Protein AF-A0ABC9B5Z2-F1 (afdb_monomer)

Nearest PDB structures (foldseek):
  2pqi-assembly2_B  TM=8.001E-01  e=9.484E-10  Zea mays
  2pqi-assembly1_A  TM=7.943E-01  e=1.329E-09  Zea mays
  2pqj-assembly2_B  TM=7.567E-01  e=1.329E-09  Zea mays
  4fbh-assembly1_A  TM=7.109E-01  e=6.452E-10  Hordeum vulgare
  2pqi-assembly3_C  TM=7.805E-01  e=1.106E-08  Zea mays

Secondary structure (DSSP, 8-state):
---EEEEETTS-SHHHHHHHHHHHHHHHH-STT--BTTTT-SSTTTTTT--SBBPPPPPSSS-S-EEEEEEEEEETTEEEEEEEEEETTT--EEEEE-TTS-EEE---TTEEP-S-GGG-PEE-S--SSHHHHHT-SSHHHHHHHHHHTT-SHHHHHHHHHHHHTTTS---SSS--HHHHHHHTTT-----HHHHHHHHIIIIIIHHHBHHHHHHHHHHHTT--TT-TT--HHHHHHHHHHHHHIIIIIITTHHHHHHHHHHHHHTTT--S-S--SS----TT-----HHHHHHHBSSB----------S---S-------EEEEEEEEEEE---STT-EEEEE-SS-EEEEEE--S------S-EEE-----SSPEE-SS-EEEEEEE-----TT-S-----EEEEEEE-TTSHHHHTTBT-SS-EEEEEE-TTSTT-EEEEEEEEEEEEEEEEEEEEEE-SS-S--EEEEEEEEEETT-SSPEEEEEE-TTTPEE--TTS--B---S--EEEEETT--EEEEEEEEEE----SSSS--EEEEEEEEEE-TT--EEEEEEPTTS-EEEEEEEEES-----------------PPP-PPP--EEEEEE--S-HHHHHHHHHHHHHHHH-STT-EETTTT-SSHHHHHH---EEPPSS--EEEEEEEETTEEEEEEEETTT--EEEEE-TT--EEEESS-GGGS-TT--EEEE-S------S-SS-SSTTHHHHHH-S---HHHHHHHHHHS-BSHHHHHHHHHHHHT--TTSSSSSHHHHHHHHHHHHHIIIIIHHHBHHHHHHHHHSTTT-B---TTSTT-HHHHHHHHHHHHHTTTS-----HHHHHHHT--SHHHHHHHBSSBPP--HHHHHHHHHHHH--GGG--

Solvent-accessible surface area (backbone atoms only — not comparable to full-atom values): 49943 Å² total; per-residue (Å²): 130,66,60,69,47,80,44,57,71,69,52,78,37,32,66,51,53,48,51,51,44,50,51,51,42,52,55,42,38,65,50,96,73,54,46,34,69,34,64,81,44,92,50,70,70,56,35,66,59,70,74,35,28,25,26,35,73,40,32,20,64,59,48,99,46,50,34,39,42,33,39,32,42,73,57,95,92,48,73,44,27,25,28,39,40,25,33,45,26,74,53,52,53,47,30,40,26,20,60,86,67,52,30,38,25,45,34,32,94,59,35,42,87,57,74,63,75,91,58,64,58,41,76,68,65,23,46,76,46,64,38,47,43,64,70,40,94,41,73,65,52,40,41,51,55,57,30,72,57,60,74,45,45,53,44,50,52,53,22,31,52,46,40,20,45,52,82,77,61,69,75,90,80,86,67,60,69,70,61,51,60,75,56,66,83,72,84,73,91,78,47,62,44,52,27,50,50,53,47,45,52,66,50,44,44,21,43,31,19,42,60,51,34,50,58,48,28,79,45,32,47,73,48,58,95,80,69,93,69,74,46,74,66,56,52,52,49,53,29,54,51,47,39,47,46,46,70,67,42,65,76,35,46,71,55,55,22,39,51,44,39,33,38,48,72,59,73,64,61,74,96,68,85,74,82,83,71,77,95,73,74,88,84,70,73,74,72,54,63,72,63,52,51,68,39,39,31,47,32,50,44,43,51,66,72,76,80,80,70,90,77,75,77,95,73,95,70,83,82,78,35,40,36,24,36,29,77,36,44,40,30,33,52,78,85,56,60,63,24,35,34,33,42,20,27,50,79,52,29,30,45,25,36,70,37,84,66,92,68,78,90,76,86,58,75,40,80,56,82,33,48,26,45,88,58,71,40,42,45,52,35,12,28,29,45,38,35,45,36,58,56,51,84,56,91,87,54,99,75,54,56,85,33,43,66,36,78,49,70,51,45,45,89,39,72,81,52,48,65,48,50,62,48,80,54,64,48,76,45,80,47,68,30,92,80,41,78,94,43,50,35,38,39,31,33,38,38,30,70,37,19,31,27,36,38,53,47,45,35,55,47,63,78,65,83,55,57,36,34,40,22,37,41,29,33,40,29,46,63,80,40,91,67,50,28,60,25,31,77,35,49,83,88,70,26,53,72,44,53,77,87,53,91,44,58,62,84,52,42,22,44,47,47,48,38,46,64,92,33,40,40,34,42,40,39,42,36,37,41,37,60,86,73,80,90,87,76,82,82,63,62,47,79,45,76,54,74,47,80,43,59,59,56,51,70,46,73,51,72,49,76,42,98,88,59,38,32,42,38,40,35,39,41,41,42,70,75,48,86,63,93,77,78,88,77,82,88,78,85,74,90,74,90,73,82,88,77,84,82,79,93,65,51,75,49,77,48,70,71,60,86,50,23,68,59,54,47,50,50,38,51,49,51,43,53,59,41,42,65,52,102,78,60,44,38,70,34,64,82,43,91,52,65,73,63,24,67,60,65,71,30,36,35,25,41,88,69,55,55,62,33,36,42,35,39,33,26,97,93,32,31,24,33,39,33,26,29,45,24,74,55,48,74,46,31,38,23,23,60,88,68,54,32,38,31,59,68,92,70,68,81,76,54,63,95,87,65,83,60,48,77,51,89,52,58,82,83,66,99,63,97,52,96,74,54,89,45,88,49,54,53,48,32,39,54,73,79,50,99,40,74,66,54,59,44,51,46,54,36,66,60,35,50,25,45,72,52,53,38,51,25,28,43,47,41,17,67,59,70,93,83,85,70,92,84,60,66,68,62,53,37,28,47,29,50,42,53,50,45,52,62,51,41,46,24,37,31,22,44,63,53,33,52,46,42,29,72,23,15,81,76,29,31,63,57,72,86,68,58,80,78,43,67,64,58,48,20,48,29,52,51,51,16,46,74,52,72,67,71,54,85,63,69,61,67,70,58,27,62,68,64,69,37,87,47,70,68,50,41,53,66,38,42,34,46,30,55,55,69,54,75,67,48,49,52,50,48,44,39,77,75,67,46,64,87,82,75,79,120

Structure (mmCIF, N/CA/C/O backbone):
data_AF-A0ABC9B5Z2-F1
#
_entry.id   AF-A0ABC9B5Z2-F1
#
loop_
_atom_site.group_PDB
_atom_site.id
_atom_site.type_symbol
_atom_site.label_atom_id
_atom_site.label_alt_id
_atom_site.label_comp_id
_atom_site.label_asym_id
_atom_site.label_entity_id
_atom_site.label_seq_id
_atom_site.pdbx_PDB_ins_code
_atom_site.Cartn_x
_atom_site.Cartn_y
_atom_site.Cartn_z
_atom_site.occupancy
_atom_site.B_iso_or_equiv
_atom_site.auth_seq_id
_atom_site.auth_comp_id
_atom_site.auth_asym_id
_atom_site.auth_atom_id
_atom_site.pdbx_PDB_model_num
ATOM 1 N N . MET A 1 1 ? -20.763 -25.750 -1.299 1.00 46.09 1 MET A N 1
ATOM 2 C CA . MET A 1 1 ? -21.253 -24.354 -1.367 1.00 46.09 1 MET A CA 1
ATOM 3 C C . MET A 1 1 ? -20.115 -23.442 -0.940 1.00 46.09 1 MET A C 1
ATOM 5 O O . MET A 1 1 ? -19.311 -23.882 -0.128 1.00 46.09 1 MET A O 1
ATOM 9 N N . ALA A 1 2 ? -19.997 -22.246 -1.523 1.00 63.06 2 ALA A N 1
ATOM 10 C CA . ALA A 1 2 ? -19.081 -21.229 -1.003 1.00 63.06 2 ALA A CA 1
ATOM 11 C C . ALA A 1 2 ? -19.562 -20.827 0.405 1.00 63.06 2 ALA A C 1
ATOM 13 O O . ALA A 1 2 ? -20.779 -20.737 0.586 1.00 63.06 2 ALA A O 1
ATOM 14 N N . PRO A 1 3 ? -18.684 -20.648 1.407 1.00 78.81 3 PRO A N 1
ATOM 15 C CA . PRO A 1 3 ? -19.110 -20.060 2.665 1.00 78.81 3 PRO A CA 1
ATOM 16 C C . PRO A 1 3 ? -19.624 -18.644 2.405 1.00 78.81 3 PRO A C 1
ATOM 18 O O . PRO A 1 3 ? -18.981 -17.859 1.703 1.00 78.81 3 PRO A O 1
ATOM 21 N N . SER A 1 4 ? -20.787 -18.341 2.968 1.00 85.50 4 SER A N 1
ATOM 22 C CA . SER A 1 4 ? -21.429 -17.038 2.856 1.00 85.50 4 SER A CA 1
ATOM 23 C C . SER A 1 4 ? -21.503 -16.376 4.225 1.00 85.50 4 SER A C 1
ATOM 25 O O . SER A 1 4 ? -21.900 -17.027 5.193 1.00 85.50 4 SER A O 1
ATOM 27 N N . VAL A 1 5 ? -21.182 -15.089 4.291 1.00 90.25 5 VAL A N 1
ATOM 28 C CA . VAL A 1 5 ? -21.390 -14.255 5.481 1.00 90.25 5 VAL A CA 1
ATOM 29 C C . VAL A 1 5 ? -22.446 -13.227 5.136 1.00 90.25 5 VAL A C 1
ATOM 31 O O . VAL A 1 5 ? -22.317 -12.548 4.125 1.00 90.25 5 VAL A O 1
ATOM 34 N N . VAL A 1 6 ? -23.488 -13.120 5.954 1.00 92.06 6 VAL A N 1
ATOM 35 C CA . VAL A 1 6 ? -24.561 -12.143 5.757 1.00 92.06 6 VAL A CA 1
ATOM 36 C C . VAL A 1 6 ? -24.503 -11.147 6.900 1.00 92.06 6 VAL A C 1
ATOM 38 O O . VAL A 1 6 ? -24.534 -11.550 8.061 1.00 92.06 6 VAL A O 1
ATOM 41 N N . TYR A 1 7 ? -24.448 -9.861 6.575 1.00 93.25 7 TYR A N 1
ATOM 42 C CA . TYR A 1 7 ? -24.449 -8.790 7.561 1.00 93.25 7 TYR A CA 1
ATOM 43 C C . TYR A 1 7 ? -25.473 -7.718 7.213 1.00 93.25 7 TYR A C 1
ATOM 45 O O . TYR A 1 7 ? -25.439 -7.129 6.132 1.00 93.25 7 TYR A O 1
ATOM 53 N N . SER A 1 8 ? -26.376 -7.453 8.152 1.00 90.25 8 SER A N 1
ATOM 54 C CA . SER A 1 8 ? -27.333 -6.355 8.067 1.00 90.25 8 SER A CA 1
ATOM 55 C C . SER A 1 8 ? -26.727 -5.119 8.723 1.00 90.25 8 SER A C 1
ATOM 57 O O . SER A 1 8 ? -26.574 -5.065 9.938 1.00 90.25 8 SER A O 1
ATOM 59 N N . ILE A 1 9 ? -26.419 -4.090 7.933 1.00 85.94 9 ILE A N 1
ATOM 60 C CA . ILE A 1 9 ? -25.813 -2.834 8.424 1.00 85.94 9 ILE A CA 1
ATOM 61 C C . ILE A 1 9 ? -26.788 -2.064 9.347 1.00 85.94 9 ILE A C 1
ATOM 63 O O . ILE A 1 9 ? -26.410 -1.154 10.098 1.00 85.94 9 ILE A O 1
ATOM 67 N N . ASP A 1 10 ? -28.068 -2.437 9.314 1.00 70.19 10 ASP A N 1
ATOM 68 C CA . ASP A 1 10 ? -29.104 -1.884 10.177 1.00 70.19 10 ASP A CA 1
ATOM 69 C C . ASP A 1 10 ? -29.103 -2.378 11.611 1.00 70.19 10 ASP A C 1
ATOM 71 O O . ASP A 1 10 ? -29.801 -1.763 12.414 1.00 70.19 10 ASP A O 1
ATOM 75 N N . ASP A 1 11 ? -28.306 -3.386 11.960 1.00 61.84 11 ASP A N 1
ATOM 76 C CA . ASP A 1 11 ? -28.068 -3.729 13.359 1.00 61.84 11 ASP A CA 1
ATOM 77 C C . ASP A 1 11 ? -27.239 -2.587 13.994 1.00 61.84 11 ASP A C 1
ATOM 79 O O . ASP A 1 11 ? -26.191 -2.176 13.500 1.00 61.84 11 ASP A O 1
ATOM 83 N N . LYS A 1 12 ? -27.832 -1.893 14.978 1.00 61.62 12 LYS A N 1
ATOM 84 C CA . LYS A 1 12 ? -27.583 -0.452 15.241 1.00 61.62 12 LYS A CA 1
ATOM 85 C C . LYS A 1 12 ? -26.481 -0.150 16.253 1.00 61.62 12 LYS A C 1
ATOM 87 O O . LYS A 1 12 ? -26.569 0.876 16.931 1.00 61.62 12 LYS A O 1
ATOM 92 N N . ASP A 1 13 ? -25.479 -0.999 16.385 1.00 70.31 13 ASP A N 1
ATOM 93 C CA . ASP A 1 13 ? -24.443 -0.789 17.390 1.00 70.31 13 ASP A CA 1
ATOM 94 C C . ASP A 1 13 ? -23.070 -1.322 16.980 1.00 70.31 13 ASP A C 1
ATOM 96 O O . ASP A 1 13 ? -22.899 -2.049 16.004 1.00 70.31 13 ASP A O 1
ATOM 100 N N . GLU A 1 14 ? -22.073 -0.884 17.736 1.00 80.69 14 GLU A N 1
ATOM 101 C CA . GLU A 1 14 ? -20.689 -1.348 17.684 1.00 80.69 14 GLU A CA 1
ATOM 102 C C . GLU A 1 14 ? -20.584 -2.881 17.775 1.00 80.69 14 GLU A C 1
ATOM 104 O O . GLU A 1 14 ? -19.835 -3.499 17.018 1.00 80.69 14 GLU A O 1
ATOM 109 N N . LEU A 1 15 ? -21.394 -3.509 18.636 1.00 83.00 15 LEU A N 1
ATOM 110 C CA . LEU A 1 15 ? -21.373 -4.955 18.870 1.00 83.00 15 LEU A CA 1
ATOM 111 C C . LEU A 1 15 ? -21.742 -5.758 17.619 1.00 83.00 15 LEU A C 1
ATOM 113 O O . LEU A 1 15 ? -21.143 -6.805 17.371 1.00 83.00 15 LEU A O 1
ATOM 117 N N . SER A 1 16 ? -22.685 -5.272 16.809 1.00 86.56 16 SER A N 1
ATOM 118 C CA . SER A 1 16 ? -23.062 -5.919 15.549 1.00 86.56 16 SER A CA 1
ATOM 119 C C . SER A 1 16 ? -21.904 -5.968 14.546 1.00 86.56 16 SER A C 1
ATOM 121 O O . SER A 1 16 ? -21.650 -7.014 13.943 1.00 86.56 16 SER A O 1
ATOM 123 N N . PHE A 1 17 ? -21.143 -4.875 14.423 1.00 89.00 17 PHE A N 1
ATOM 124 C CA . PHE A 1 17 ? -19.982 -4.810 13.540 1.00 89.00 17 PHE A CA 1
ATOM 125 C C . PHE A 1 17 ? -18.850 -5.705 14.045 1.00 89.00 17 PHE A C 1
ATOM 127 O O . PHE A 1 17 ? -18.278 -6.460 13.258 1.00 89.00 17 PHE A O 1
ATOM 134 N N . ILE A 1 18 ? -18.579 -5.687 15.356 1.00 89.69 18 ILE A N 1
ATOM 135 C CA . ILE A 1 18 ? -17.602 -6.586 15.985 1.00 89.69 18 ILE A CA 1
ATOM 136 C C . ILE A 1 18 ? -17.989 -8.045 15.721 1.00 89.69 18 ILE A C 1
ATOM 138 O O . ILE A 1 18 ? -17.164 -8.830 15.259 1.00 89.69 18 ILE A O 1
ATOM 142 N N . SER A 1 19 ? -19.251 -8.418 15.951 1.00 90.19 19 SER A N 1
ATOM 143 C CA . SER A 1 19 ? -19.726 -9.789 15.737 1.00 90.19 19 SER A CA 1
ATOM 144 C C . SER A 1 19 ? -19.575 -10.229 14.280 1.00 90.19 19 SER A C 1
ATOM 146 O O . SER A 1 19 ? -19.094 -11.335 14.025 1.00 90.19 19 SER A O 1
ATOM 148 N N . PHE A 1 20 ? -19.914 -9.358 13.328 1.00 93.19 20 PHE A N 1
ATOM 149 C CA . PHE A 1 20 ? -19.709 -9.609 11.904 1.00 93.19 20 PHE A CA 1
ATOM 150 C C . PHE A 1 20 ? -18.231 -9.825 11.556 1.00 93.19 20 PHE A C 1
ATOM 152 O O . PHE A 1 20 ? -17.895 -10.800 10.880 1.00 93.19 20 PHE A O 1
ATOM 159 N N . MET A 1 21 ? -17.341 -8.956 12.040 1.00 94.50 21 MET A N 1
ATOM 160 C CA . MET A 1 21 ? -15.901 -9.074 11.801 1.00 94.50 21 MET A CA 1
ATOM 161 C C . MET A 1 21 ? -15.322 -10.356 12.402 1.00 94.50 21 MET A C 1
ATOM 163 O O . MET A 1 21 ? -14.529 -11.033 11.746 1.00 94.50 21 MET A O 1
ATOM 167 N N . MET A 1 22 ? -15.736 -10.726 13.615 1.00 92.00 22 MET A N 1
ATOM 168 C CA . MET A 1 22 ? -15.275 -11.951 14.273 1.00 92.00 22 MET A CA 1
ATOM 169 C C . MET A 1 22 ? -15.767 -13.207 13.554 1.00 92.00 22 MET A C 1
ATOM 171 O O . MET A 1 22 ? -14.990 -14.144 13.376 1.00 92.00 22 MET A O 1
ATOM 175 N N . GLU A 1 23 ? -17.010 -13.225 13.068 1.00 93.88 23 GLU A N 1
ATOM 176 C CA . GLU A 1 23 ? -17.515 -14.348 12.272 1.00 93.88 23 GLU A CA 1
ATOM 177 C C . GLU A 1 23 ? -16.773 -14.473 10.934 1.00 93.88 23 GLU A C 1
ATOM 179 O O . GLU A 1 23 ? -16.371 -15.574 10.546 1.00 93.88 23 GLU A O 1
ATOM 184 N N . LEU A 1 24 ? -16.513 -13.349 10.257 1.00 95.50 24 LEU A N 1
ATOM 185 C CA . LEU A 1 24 ? -15.723 -13.330 9.027 1.00 95.50 24 LEU A CA 1
ATOM 186 C C . LEU A 1 24 ? -14.298 -13.858 9.269 1.00 95.50 24 LEU A C 1
ATOM 188 O O . LEU A 1 24 ? -13.845 -14.747 8.545 1.00 95.50 24 LEU A O 1
ATOM 192 N N . ARG A 1 25 ? -13.615 -13.372 10.315 1.00 94.94 25 ARG A N 1
ATOM 193 C CA . ARG A 1 25 ? -12.280 -13.838 10.734 1.00 94.94 25 ARG A CA 1
ATOM 194 C C . ARG A 1 25 ? -12.275 -15.334 11.056 1.00 94.94 25 ARG A C 1
ATOM 196 O O . ARG A 1 25 ? -11.398 -16.056 10.587 1.00 94.94 25 ARG A O 1
ATOM 203 N N . ARG A 1 26 ? -13.289 -15.827 11.773 1.00 92.69 26 ARG A N 1
ATOM 204 C CA . ARG A 1 26 ? -13.446 -17.249 12.117 1.00 92.69 26 ARG A CA 1
ATOM 205 C C . ARG A 1 26 ? -13.607 -18.130 10.878 1.00 92.69 26 ARG A C 1
ATOM 207 O O . ARG A 1 26 ? -13.007 -19.200 10.801 1.00 92.69 26 ARG A O 1
ATOM 214 N N . ILE A 1 27 ? -14.410 -17.703 9.902 1.00 93.25 27 ILE A N 1
ATOM 215 C CA . ILE A 1 27 ? -14.593 -18.433 8.637 1.00 93.25 27 ILE A CA 1
ATOM 216 C C . ILE A 1 27 ? -13.295 -18.451 7.823 1.00 93.25 27 ILE A C 1
ATOM 218 O O . ILE A 1 27 ? -12.933 -19.495 7.270 1.00 93.25 27 ILE A O 1
ATOM 222 N N . LEU A 1 28 ? -12.595 -17.315 7.770 1.00 93.50 28 LEU A N 1
ATOM 223 C CA . LEU A 1 28 ? -11.320 -17.173 7.072 1.00 93.50 28 LEU A CA 1
ATOM 224 C C . LEU A 1 28 ? -10.245 -18.084 7.663 1.00 93.50 28 LEU A C 1
ATOM 226 O O . LEU A 1 28 ? -9.622 -18.805 6.895 1.00 93.50 28 LEU A O 1
ATOM 230 N N . ALA A 1 29 ? -10.108 -18.133 8.990 1.00 92.06 29 ALA A N 1
ATOM 231 C CA . ALA A 1 29 ? -9.155 -18.998 9.692 1.00 92.06 29 ALA A CA 1
ATOM 232 C C . ALA A 1 29 ? -9.495 -20.500 9.595 1.00 92.06 29 ALA A C 1
ATOM 234 O O . ALA A 1 29 ? -8.623 -21.360 9.689 1.00 92.06 29 ALA A O 1
ATOM 235 N N . ASN A 1 30 ? -10.768 -20.850 9.391 1.00 90.69 30 ASN A N 1
ATOM 236 C CA . ASN A 1 30 ? -11.210 -22.241 9.316 1.00 90.69 30 ASN A CA 1
ATOM 237 C C . ASN A 1 30 ? -11.052 -22.821 7.898 1.00 90.69 30 ASN A C 1
ATOM 239 O O . ASN A 1 30 ? -12.028 -22.922 7.144 1.00 90.69 30 ASN A O 1
ATOM 243 N N . HIS A 1 31 ? -9.827 -23.196 7.525 1.00 89.88 31 HIS A N 1
ATOM 244 C CA . HIS A 1 31 ? -9.496 -23.872 6.264 1.00 89.88 31 HIS A CA 1
ATOM 245 C C . HIS A 1 31 ? -8.645 -25.138 6.481 1.00 89.88 31 HIS A C 1
ATOM 247 O O . HIS A 1 31 ? -8.218 -25.447 7.590 1.00 89.88 31 HIS A O 1
ATOM 253 N N . SER A 1 32 ? -8.417 -25.909 5.411 1.00 85.44 32 SER A N 1
ATOM 254 C CA . SER A 1 32 ? -7.677 -27.184 5.462 1.00 85.44 32 SER A CA 1
ATOM 255 C C . SER A 1 32 ? -6.262 -27.034 6.015 1.00 85.44 32 SER A C 1
ATOM 257 O O . SER A 1 32 ? -5.832 -27.842 6.827 1.00 85.44 32 SER A O 1
ATOM 259 N N . ASP A 1 33 ? -5.567 -25.986 5.582 1.00 82.44 33 ASP A N 1
ATOM 260 C CA . ASP A 1 33 ? -4.193 -25.654 5.970 1.00 82.44 33 ASP A CA 1
ATOM 261 C C . ASP A 1 33 ? -4.118 -24.707 7.183 1.00 82.44 33 ASP A C 1
ATOM 263 O O . ASP A 1 33 ? -3.192 -23.902 7.237 1.00 82.44 33 ASP A O 1
ATOM 267 N N . HIS A 1 34 ? -5.120 -24.708 8.075 1.00 85.50 34 HIS A N 1
ATOM 268 C CA . HIS A 1 34 ? -5.153 -23.786 9.217 1.00 85.50 34 HIS A CA 1
ATOM 269 C C . HIS A 1 34 ? -3.863 -23.900 10.037 1.00 85.50 34 HIS A C 1
ATOM 271 O O . HIS A 1 34 ? -3.456 -24.989 10.439 1.00 85.50 34 HIS A O 1
ATOM 277 N N . GLU A 1 35 ? -3.222 -22.760 10.240 1.00 89.31 35 GLU A N 1
ATOM 278 C CA . GLU A 1 35 ? -1.972 -22.593 10.974 1.00 89.31 35 GLU A CA 1
ATOM 279 C C . GLU A 1 35 ? -2.074 -21.228 11.668 1.00 89.31 35 GLU A C 1
ATOM 281 O O . GLU A 1 35 ? -2.701 -20.306 11.140 1.00 89.31 35 GLU A O 1
ATOM 286 N N . ASP A 1 36 ? -1.470 -21.080 12.834 1.00 90.81 36 ASP A N 1
ATOM 287 C CA . ASP A 1 36 ? -1.292 -19.808 13.533 1.00 90.81 36 ASP A CA 1
ATOM 288 C C . ASP A 1 36 ? 0.195 -19.446 13.595 1.00 90.81 36 ASP A C 1
ATOM 290 O O . ASP A 1 36 ? 1.061 -20.325 13.611 1.00 90.81 36 ASP A O 1
ATOM 294 N N . ILE A 1 37 ? 0.513 -18.149 13.657 1.00 89.19 37 ILE A N 1
ATOM 295 C CA . ILE A 1 37 ? 1.896 -17.693 13.856 1.00 89.19 37 ILE A CA 1
ATOM 296 C C . ILE A 1 37 ? 2.541 -18.337 15.086 1.00 89.19 37 ILE A C 1
ATOM 298 O O . ILE A 1 37 ? 3.746 -18.597 15.062 1.00 89.19 37 ILE A O 1
ATOM 302 N N . PHE A 1 38 ? 1.775 -18.641 16.133 1.00 87.25 38 PHE A N 1
ATOM 303 C CA . PHE A 1 38 ? 2.292 -19.217 17.369 1.00 87.25 38 PHE A CA 1
ATOM 304 C C . PHE A 1 38 ? 2.225 -20.743 17.470 1.00 87.25 38 PHE A C 1
ATOM 306 O O . PHE A 1 38 ? 2.745 -21.278 18.447 1.00 87.25 38 PHE A O 1
ATOM 313 N N . ASP A 1 39 ? 1.685 -21.473 16.489 1.00 85.31 39 ASP A N 1
ATOM 314 C CA . ASP A 1 39 ? 1.494 -22.937 16.585 1.00 85.31 39 ASP A CA 1
ATOM 315 C C . ASP A 1 39 ? 2.786 -23.724 16.895 1.00 85.31 39 ASP A C 1
ATOM 317 O O . ASP A 1 39 ? 2.743 -24.845 17.406 1.00 85.31 39 ASP A O 1
ATOM 321 N N . HIS A 1 40 ? 3.954 -23.157 16.584 1.00 82.94 40 HIS A N 1
ATOM 322 C CA . HIS A 1 40 ? 5.266 -23.760 16.835 1.00 82.94 40 HIS A CA 1
ATOM 323 C C . HIS A 1 40 ? 6.078 -23.032 17.916 1.00 82.94 40 HIS A C 1
ATOM 325 O O . HIS A 1 40 ? 7.272 -23.296 18.075 1.00 82.94 40 HIS A O 1
ATOM 331 N N . HIS A 1 41 ? 5.456 -22.112 18.654 1.00 83.69 41 HIS A N 1
ATOM 332 C CA . HIS A 1 41 ? 6.125 -21.316 19.673 1.00 83.69 41 HIS A CA 1
ATOM 333 C C . HIS A 1 41 ? 6.513 -22.184 20.887 1.00 83.69 41 HIS A C 1
ATOM 335 O O . HIS A 1 41 ? 5.698 -22.986 21.348 1.00 83.69 41 HIS A O 1
ATOM 341 N N . PRO A 1 42 ? 7.733 -22.034 21.446 1.00 79.56 42 PRO A N 1
ATOM 342 C CA . PRO A 1 42 ? 8.194 -22.855 22.572 1.00 79.56 42 PRO A CA 1
ATOM 343 C C . PRO A 1 42 ? 7.393 -22.636 23.867 1.00 79.56 42 PRO A C 1
ATOM 345 O O . PRO A 1 42 ? 7.361 -23.514 24.727 1.00 79.56 42 PRO A O 1
ATOM 348 N N . ASP A 1 43 ? 6.750 -21.477 24.014 1.00 78.38 43 ASP A N 1
ATOM 349 C CA . ASP A 1 43 ? 5.810 -21.192 25.106 1.00 78.38 43 ASP A CA 1
ATOM 350 C C . ASP A 1 43 ? 4.434 -21.827 24.830 1.00 78.38 43 ASP A C 1
ATOM 352 O O . ASP A 1 43 ? 3.775 -21.520 23.829 1.00 78.38 43 ASP A O 1
ATOM 356 N N . SER A 1 44 ? 3.981 -22.692 25.740 1.00 77.31 44 SER A N 1
ATOM 357 C CA . SER A 1 44 ? 2.694 -23.392 25.655 1.00 77.31 44 SER A CA 1
ATOM 358 C C . SER A 1 44 ? 1.471 -22.470 25.733 1.00 77.31 44 SER A C 1
ATOM 360 O O . SER A 1 44 ? 0.412 -22.810 25.206 1.00 77.31 44 SER A O 1
ATOM 362 N N . ASN A 1 45 ? 1.585 -21.311 26.388 1.00 75.94 45 ASN A N 1
ATOM 363 C CA . ASN A 1 45 ? 0.489 -20.342 26.470 1.00 75.94 45 ASN A CA 1
ATOM 364 C C . ASN A 1 45 ? 0.303 -19.617 25.134 1.00 75.94 45 ASN A C 1
ATOM 366 O O . ASN A 1 45 ? -0.822 -19.431 24.684 1.00 75.94 45 ASN A O 1
ATOM 370 N N . LEU A 1 46 ? 1.405 -19.263 24.466 1.00 75.94 46 LEU A N 1
ATOM 371 C CA . LEU A 1 46 ? 1.354 -18.612 23.155 1.00 75.94 46 LEU A CA 1
ATOM 372 C C . LEU A 1 46 ? 0.915 -19.588 22.062 1.00 75.94 46 LEU A C 1
ATOM 374 O O . LEU A 1 46 ? 0.034 -19.269 21.274 1.00 75.94 46 LEU A O 1
ATOM 378 N N . SER A 1 47 ? 1.439 -20.814 22.061 1.00 74.44 47 SER A N 1
ATOM 379 C CA . SER A 1 47 ? 1.043 -21.835 21.075 1.00 74.44 47 SER A CA 1
ATOM 380 C C . SER A 1 47 ? -0.408 -22.311 21.188 1.00 74.44 47 SER A C 1
ATOM 382 O O . SER A 1 47 ? -0.914 -22.962 20.275 1.00 74.44 47 SER A O 1
ATOM 384 N N . SER A 1 48 ? -1.107 -21.974 22.274 1.00 72.50 48 SER A N 1
ATOM 385 C CA . SER A 1 48 ? -2.533 -22.270 22.444 1.00 72.50 48 SER A CA 1
ATOM 386 C C . SER A 1 48 ? -3.458 -21.071 22.210 1.00 72.50 48 SER A C 1
ATOM 388 O O . SER A 1 48 ? -4.673 -21.276 22.172 1.00 72.50 48 SER A O 1
ATOM 390 N N . SER A 1 49 ? -2.930 -19.853 22.013 1.00 75.75 49 SER A N 1
ATOM 391 C CA . SER A 1 49 ? -3.747 -18.636 21.902 1.00 75.75 49 SER A CA 1
ATOM 392 C C . SER A 1 49 ? -4.587 -18.600 20.621 1.00 75.75 49 SER A C 1
ATOM 394 O O . SER A 1 49 ? -5.755 -18.214 20.661 1.00 75.75 49 SER A O 1
ATOM 396 N N . ARG A 1 50 ? -4.021 -19.063 19.495 1.00 74.62 50 ARG A N 1
ATOM 397 C CA . ARG A 1 50 ? -4.646 -19.028 18.156 1.00 74.62 50 ARG A CA 1
ATOM 398 C C . ARG A 1 50 ? -5.169 -17.637 17.760 1.00 74.62 50 ARG A C 1
ATOM 400 O O . ARG A 1 50 ? -6.201 -17.513 17.095 1.00 74.62 50 ARG A O 1
ATOM 407 N N . GLU A 1 51 ? -4.496 -16.592 18.237 1.00 80.56 51 GLU A N 1
ATOM 408 C CA . GLU A 1 51 ? -4.929 -15.198 18.098 1.00 80.56 51 GLU A CA 1
ATOM 409 C C . GLU A 1 51 ? -4.554 -14.571 16.745 1.00 80.56 51 GLU A C 1
ATOM 411 O O . GLU A 1 51 ? -5.162 -13.570 16.361 1.00 80.56 51 GLU A O 1
ATOM 416 N N . HIS A 1 52 ? -3.611 -15.163 15.999 1.00 88.44 52 HIS A N 1
ATOM 417 C CA . HIS A 1 52 ? -3.087 -14.630 14.735 1.00 88.44 52 HIS A CA 1
ATOM 418 C C . HIS A 1 52 ? -3.042 -15.701 13.636 1.00 88.44 52 HIS A C 1
ATOM 420 O O . HIS A 1 52 ? -1.959 -16.111 13.184 1.00 88.44 52 HIS A O 1
ATOM 426 N N . PRO A 1 53 ? -4.219 -16.163 13.176 1.00 93.19 53 PRO A N 1
ATOM 427 C CA . PRO A 1 53 ? -4.295 -17.229 12.200 1.00 93.19 53 PRO A CA 1
ATOM 428 C C . PRO A 1 53 ? -3.757 -16.775 10.841 1.00 93.19 53 PRO A C 1
ATOM 430 O O . PRO A 1 53 ? -3.969 -15.648 10.374 1.00 93.19 53 PRO A O 1
ATOM 433 N N . LEU A 1 54 ? -3.076 -17.700 10.180 1.00 93.38 54 LEU A N 1
ATOM 434 C CA . LEU A 1 54 ? -2.637 -17.569 8.804 1.00 93.38 54 LEU A CA 1
ATOM 435 C C . LEU A 1 54 ? -3.829 -17.761 7.869 1.00 93.38 54 LEU A C 1
ATOM 437 O O . LEU A 1 54 ? -4.697 -18.596 8.106 1.00 93.38 54 LEU A O 1
ATOM 441 N N . LEU A 1 55 ? -3.855 -17.004 6.776 1.00 94.25 55 LEU A N 1
ATOM 442 C CA . LEU A 1 55 ? -4.793 -17.258 5.686 1.00 94.25 55 LEU A CA 1
ATOM 443 C C . LEU A 1 55 ? -4.461 -18.570 4.959 1.00 94.25 55 LEU A C 1
ATOM 445 O O . LEU A 1 55 ? -3.358 -19.123 5.062 1.00 94.25 55 LEU A O 1
ATOM 449 N N . ALA A 1 56 ? -5.402 -19.042 4.142 1.00 92.31 56 ALA A N 1
ATOM 450 C CA . ALA A 1 56 ? -5.149 -20.166 3.252 1.00 92.31 56 ALA A CA 1
ATOM 451 C C . ALA A 1 56 ? -3.946 -19.886 2.335 1.00 92.31 56 ALA A C 1
ATOM 453 O O . ALA A 1 56 ? -3.658 -18.744 1.973 1.00 92.31 56 ALA A O 1
ATOM 454 N N . LYS A 1 57 ? -3.232 -20.947 1.944 1.00 91.19 57 LYS A N 1
ATOM 455 C CA . LYS A 1 57 ? -2.124 -20.846 0.987 1.00 91.19 57 LYS A CA 1
ATOM 456 C C . LYS A 1 57 ? -2.613 -20.192 -0.303 1.00 91.19 57 LYS A C 1
ATOM 458 O O . LYS A 1 57 ? -3.573 -20.654 -0.921 1.00 91.19 57 LYS A O 1
ATOM 463 N N . GLN A 1 58 ? -1.925 -19.136 -0.719 1.00 89.69 58 GLN A N 1
ATOM 464 C CA . GLN A 1 58 ? -2.321 -18.339 -1.862 1.00 89.69 58 GLN A CA 1
ATOM 465 C C . GLN A 1 58 ? -2.148 -19.117 -3.164 1.00 89.69 58 GLN A C 1
ATOM 467 O O . GLN A 1 58 ? -1.051 -19.555 -3.523 1.00 89.69 58 GLN A O 1
ATOM 472 N N . SER A 1 59 ? -3.235 -19.225 -3.920 1.00 89.75 59 SER A N 1
ATOM 473 C CA . SER A 1 59 ? -3.215 -19.781 -5.269 1.00 89.75 59 SER A CA 1
ATOM 474 C C . SER A 1 59 ? -2.957 -18.691 -6.306 1.00 89.75 59 SER A C 1
ATOM 476 O O . SER A 1 59 ? -3.556 -17.615 -6.255 1.00 89.75 59 SER A O 1
ATOM 478 N N . ALA A 1 60 ? -2.127 -18.999 -7.305 1.00 89.69 60 ALA A N 1
ATOM 479 C CA . ALA A 1 60 ? -1.847 -18.093 -8.415 1.00 89.69 60 ALA A CA 1
ATOM 480 C C . ALA A 1 60 ? -3.116 -17.734 -9.204 1.00 89.69 60 ALA A C 1
ATOM 482 O O . ALA A 1 60 ? -3.310 -16.583 -9.577 1.00 89.69 60 ALA A O 1
ATOM 483 N N . THR A 1 61 ? -3.998 -18.712 -9.446 1.00 90.12 61 THR A N 1
ATOM 484 C CA . THR A 1 61 ? -5.233 -18.522 -10.224 1.00 90.12 61 THR A CA 1
ATOM 485 C C . THR A 1 61 ? -6.436 -18.392 -9.294 1.00 90.12 61 THR A C 1
ATOM 487 O O . THR A 1 61 ? -6.615 -17.349 -8.680 1.00 90.12 61 THR A O 1
ATOM 490 N N . GLN A 1 62 ? -7.272 -19.418 -9.158 1.00 90.38 62 GLN A N 1
ATOM 491 C CA . GLN A 1 62 ? -8.424 -19.405 -8.257 1.00 90.38 62 GLN A CA 1
ATOM 492 C C . GLN A 1 62 ? -8.021 -19.900 -6.863 1.00 90.38 62 GLN A C 1
ATOM 494 O O . GLN A 1 62 ? -7.274 -20.881 -6.789 1.00 90.38 62 GLN A O 1
ATOM 499 N N . PRO A 1 63 ? -8.503 -19.262 -5.779 1.00 90.81 63 PRO A N 1
ATOM 500 C CA . PRO A 1 63 ? -8.321 -19.780 -4.428 1.00 90.81 63 PRO A CA 1
ATOM 501 C C . PRO A 1 63 ? -9.032 -21.132 -4.291 1.00 90.81 63 PRO A C 1
ATOM 503 O O . PRO A 1 63 ? -9.936 -21.456 -5.070 1.00 90.81 63 PRO A O 1
ATOM 506 N N . SER A 1 64 ? -8.655 -21.912 -3.279 1.00 87.62 64 SER A N 1
ATOM 507 C CA . SER A 1 64 ? -9.347 -23.167 -2.958 1.00 87.62 64 SER A CA 1
ATOM 508 C C . SER A 1 64 ? -10.816 -22.925 -2.594 1.00 87.62 64 SER A C 1
ATOM 510 O O . SER A 1 64 ? -11.670 -23.779 -2.846 1.00 87.62 64 SER A O 1
ATOM 512 N N . ARG A 1 65 ? -11.127 -21.742 -2.049 1.00 90.31 65 ARG A N 1
ATOM 513 C CA . ARG A 1 65 ? -12.463 -21.371 -1.601 1.00 90.31 65 ARG A CA 1
ATOM 514 C C . ARG A 1 65 ? -12.736 -19.885 -1.846 1.00 90.31 65 ARG A C 1
ATOM 516 O O . ARG A 1 65 ? -11.904 -19.011 -1.644 1.00 90.31 65 ARG A O 1
ATOM 523 N N . TRP A 1 66 ? -13.947 -19.610 -2.312 1.00 91.94 66 TRP A N 1
ATOM 524 C CA . TRP A 1 66 ? -14.469 -18.254 -2.479 1.00 91.94 66 TRP A CA 1
ATOM 525 C C . TRP A 1 66 ? -15.389 -17.925 -1.316 1.00 91.94 66 TRP A C 1
ATOM 527 O O . TRP A 1 66 ? -16.143 -18.801 -0.896 1.00 91.94 66 TRP A O 1
ATOM 537 N N . LEU A 1 67 ? -15.353 -16.684 -0.844 1.00 94.25 67 LEU A N 1
ATOM 538 C CA . LEU A 1 67 ? -16.275 -16.154 0.152 1.00 94.25 67 LEU A CA 1
ATOM 539 C C . LEU A 1 67 ? -17.250 -15.180 -0.499 1.00 94.25 67 LEU A C 1
ATOM 541 O O . LEU A 1 67 ? -16.861 -14.297 -1.266 1.00 94.25 67 LEU A O 1
ATOM 545 N N . GLU A 1 68 ? -18.521 -15.355 -0.166 1.00 95.19 68 GLU A N 1
ATOM 546 C CA . GLU A 1 68 ? -19.609 -14.468 -0.567 1.00 95.19 68 GLU A CA 1
ATOM 547 C C . GLU A 1 68 ? -20.029 -13.656 0.663 1.00 95.19 68 GLU A C 1
ATOM 549 O O . GLU A 1 68 ? -20.665 -14.184 1.574 1.00 95.19 68 GLU A O 1
ATOM 554 N N . VAL A 1 69 ? -19.619 -12.386 0.730 1.00 96.88 69 VAL A N 1
ATOM 555 C CA . VAL A 1 69 ? -19.956 -11.496 1.854 1.00 96.88 69 VAL A CA 1
ATOM 556 C C . VAL A 1 69 ? -21.121 -10.605 1.443 1.00 96.88 69 VAL A C 1
ATOM 558 O O . VAL A 1 69 ? -20.933 -9.608 0.747 1.00 96.88 69 VAL A O 1
ATOM 561 N N . GLU A 1 70 ? -22.329 -10.992 1.837 1.00 96.75 70 GLU A N 1
ATOM 562 C CA . GLU A 1 70 ? -23.569 -10.275 1.557 1.00 96.75 70 GLU A CA 1
ATOM 563 C C . GLU A 1 70 ? -23.804 -9.179 2.602 1.00 96.75 70 GLU A C 1
ATOM 565 O O . GLU A 1 70 ? -23.941 -9.445 3.797 1.00 96.75 70 GLU A O 1
ATOM 570 N N . LEU A 1 71 ? -23.891 -7.937 2.136 1.00 96.44 71 LEU A N 1
ATOM 571 C CA . LEU A 1 71 ? -24.205 -6.766 2.943 1.00 96.44 71 LEU A CA 1
ATOM 572 C C . LEU A 1 71 ? -25.638 -6.322 2.644 1.00 96.44 71 LEU A C 1
ATOM 574 O O . LEU A 1 71 ? -25.992 -6.128 1.478 1.00 96.44 71 LEU A O 1
ATOM 578 N N . LYS A 1 72 ? -26.451 -6.160 3.691 1.00 94.00 72 LYS A N 1
ATOM 579 C CA . LYS A 1 72 ? -27.877 -5.820 3.611 1.00 94.00 72 LYS A CA 1
ATOM 580 C C . LYS A 1 72 ? -28.192 -4.488 4.270 1.00 94.00 72 LYS A C 1
ATOM 582 O O . LYS A 1 72 ? -27.642 -4.159 5.322 1.00 94.00 72 LYS A O 1
ATOM 587 N N . VAL A 1 73 ? -29.139 -3.781 3.666 1.00 90.25 73 VAL A N 1
ATOM 588 C CA . VAL A 1 73 ? -29.802 -2.601 4.223 1.00 90.25 73 VAL A CA 1
ATOM 589 C C . VAL A 1 73 ? -31.315 -2.799 4.106 1.00 90.25 73 VAL A C 1
ATOM 591 O O . VAL A 1 73 ? -31.825 -3.091 3.029 1.00 90.25 73 VAL A O 1
ATOM 594 N N . VAL A 1 74 ? -32.034 -2.666 5.212 1.00 84.88 74 VAL A N 1
ATOM 595 C CA . VAL A 1 74 ? -33.479 -2.786 5.378 1.00 84.88 74 VAL A CA 1
ATOM 596 C C . VAL A 1 74 ? -34.080 -1.395 5.594 1.00 84.88 74 VAL A C 1
ATOM 598 O O . VAL A 1 74 ? -33.946 -0.783 6.654 1.00 84.88 74 VAL A O 1
ATOM 601 N N . GLU A 1 75 ? -34.823 -0.917 4.599 1.00 73.56 75 GLU A N 1
ATOM 602 C CA . GLU A 1 75 ? -35.504 0.378 4.613 1.00 73.56 75 GLU A CA 1
ATOM 603 C C . GLU A 1 75 ? -37.015 0.193 4.508 1.00 73.56 75 GLU A C 1
ATOM 605 O O . GLU A 1 75 ? -37.586 -0.063 3.447 1.00 73.56 75 GLU A O 1
ATOM 610 N N . GLY A 1 76 ? -37.696 0.309 5.649 1.00 75.81 76 GLY A N 1
ATOM 611 C CA . GLY A 1 76 ? -39.135 0.075 5.718 1.00 75.81 76 GLY A CA 1
ATOM 612 C C . GLY A 1 76 ? -39.481 -1.376 5.375 1.00 75.81 76 GLY A C 1
ATOM 613 O O . GLY A 1 76 ? -39.311 -2.259 6.212 1.00 75.81 76 GLY A O 1
ATOM 614 N N . LYS A 1 77 ? -40.011 -1.610 4.167 1.00 73.62 77 LYS A N 1
ATOM 615 C CA . LYS A 1 77 ? -40.361 -2.949 3.652 1.00 73.62 77 LYS A CA 1
ATOM 616 C C . LYS A 1 77 ? -39.379 -3.474 2.603 1.00 73.62 77 LYS A C 1
ATOM 618 O O . LYS A 1 77 ? -39.495 -4.633 2.213 1.00 73.62 77 LYS A O 1
ATOM 623 N N . GLU A 1 78 ? -38.462 -2.639 2.128 1.00 79.69 78 GLU A N 1
ATOM 624 C CA . GLU A 1 78 ? -37.492 -3.015 1.106 1.00 79.69 78 GLU A CA 1
ATOM 625 C C . GLU A 1 78 ? -36.185 -3.456 1.763 1.00 79.69 78 GLU A C 1
ATOM 627 O O . GLU A 1 78 ? -35.781 -2.946 2.806 1.00 79.69 78 GLU A O 1
ATOM 632 N N . THR A 1 79 ? -35.533 -4.452 1.170 1.00 88.81 79 THR A N 1
ATOM 633 C CA . THR A 1 79 ? -34.194 -4.892 1.565 1.00 88.81 79 THR A CA 1
ATOM 634 C C . THR A 1 79 ? -33.307 -4.786 0.343 1.00 88.81 79 THR A C 1
ATOM 636 O O . THR A 1 79 ? -33.570 -5.456 -0.650 1.00 88.81 79 THR A O 1
ATOM 639 N N . LEU A 1 80 ? -32.290 -3.937 0.414 1.00 91.56 80 LEU A N 1
ATOM 640 C CA . LEU A 1 80 ? -31.249 -3.777 -0.592 1.00 91.56 80 LEU A CA 1
ATOM 641 C C . LEU A 1 80 ? -30.056 -4.640 -0.196 1.00 91.56 80 LEU A C 1
ATOM 643 O O . LEU A 1 80 ? -29.744 -4.765 0.993 1.00 91.56 80 LEU A O 1
ATOM 647 N N . SER A 1 81 ? -29.386 -5.240 -1.176 1.00 95.12 81 SER A N 1
ATOM 648 C CA . SER A 1 81 ? -28.212 -6.058 -0.898 1.00 95.12 81 SER A CA 1
ATOM 649 C C . SER A 1 81 ? -27.179 -6.029 -2.012 1.00 95.12 81 SER A C 1
ATOM 651 O O . SER A 1 81 ? -27.475 -5.872 -3.195 1.00 95.12 81 SER A O 1
ATOM 653 N N . THR A 1 82 ? -25.928 -6.195 -1.605 1.00 97.31 82 THR A N 1
ATOM 654 C CA . THR A 1 82 ? -24.801 -6.431 -2.505 1.00 97.31 82 THR A CA 1
ATOM 655 C C . THR A 1 82 ? -23.905 -7.495 -1.892 1.00 97.31 82 THR A C 1
ATOM 657 O O . THR A 1 82 ? -23.763 -7.558 -0.671 1.00 97.31 82 THR A O 1
ATOM 660 N N . THR A 1 83 ? -23.309 -8.348 -2.719 1.00 97.69 83 THR A N 1
ATOM 661 C CA . THR A 1 83 ? -22.407 -9.409 -2.251 1.00 97.69 83 THR A CA 1
ATOM 662 C C . THR A 1 83 ? -21.004 -9.179 -2.777 1.00 97.69 83 THR A C 1
ATOM 664 O O . THR A 1 83 ? -20.800 -9.159 -3.989 1.00 97.69 83 THR A O 1
ATOM 667 N N . LEU A 1 84 ? -20.022 -9.048 -1.887 1.00 97.50 84 LEU A N 1
ATOM 668 C CA . LEU A 1 84 ? -18.611 -8.986 -2.260 1.00 97.50 84 LEU A CA 1
ATOM 669 C C . LEU A 1 84 ? -18.100 -10.400 -2.562 1.00 97.50 84 LEU A C 1
ATOM 671 O O . LEU A 1 84 ? -18.257 -11.309 -1.746 1.00 97.50 84 LEU A O 1
ATOM 675 N N . LEU A 1 85 ? -17.474 -10.580 -3.728 1.00 95.25 85 LEU A N 1
ATOM 676 C CA . LEU A 1 85 ? -16.861 -11.843 -4.142 1.00 95.25 85 LEU A CA 1
ATOM 677 C C . LEU A 1 85 ? -15.381 -11.833 -3.764 1.00 95.25 85 LEU A C 1
ATOM 679 O O . LEU A 1 85 ? -14.535 -11.294 -4.485 1.00 95.25 85 LEU A O 1
ATOM 683 N N . MET A 1 86 ? -15.091 -12.409 -2.603 1.00 94.31 86 MET A N 1
ATOM 684 C CA . MET A 1 86 ? -13.803 -12.323 -1.927 1.00 94.31 86 MET A CA 1
ATOM 685 C C . MET A 1 86 ? -13.038 -13.647 -2.013 1.00 94.31 86 MET A C 1
ATOM 687 O O . MET A 1 86 ? -13.615 -14.732 -1.927 1.00 94.31 86 MET A O 1
ATOM 691 N N . ARG A 1 87 ? -11.717 -13.565 -2.166 1.00 93.19 87 ARG A N 1
ATOM 692 C CA . ARG A 1 87 ? -10.818 -14.714 -2.016 1.00 93.19 87 ARG A CA 1
ATOM 693 C C . ARG A 1 87 ? -10.521 -14.977 -0.545 1.00 93.19 87 ARG A C 1
ATOM 695 O O . ARG A 1 87 ? -10.230 -14.035 0.186 1.00 93.19 87 ARG A O 1
ATOM 702 N N . ASP A 1 88 ? -10.518 -16.233 -0.116 1.00 92.12 88 ASP A N 1
ATOM 703 C CA . ASP A 1 88 ? -10.206 -16.556 1.281 1.00 92.12 88 ASP A CA 1
ATOM 704 C C . ASP A 1 88 ? -8.700 -16.548 1.600 1.00 92.12 88 ASP A C 1
ATOM 706 O O . ASP A 1 88 ? -8.316 -16.338 2.744 1.00 92.12 88 ASP A O 1
ATOM 710 N N . ASP A 1 89 ? -7.849 -16.719 0.589 1.00 92.31 89 ASP A N 1
ATOM 711 C CA . ASP A 1 89 ? -6.394 -16.821 0.741 1.00 92.31 89 ASP A CA 1
ATOM 712 C C . ASP A 1 89 ? -5.662 -15.474 0.888 1.00 92.31 89 ASP A C 1
ATOM 714 O O . ASP A 1 89 ? -4.513 -15.427 1.326 1.00 92.31 89 ASP A O 1
ATOM 718 N N . ASN A 1 90 ? -6.305 -14.359 0.528 1.00 91.75 90 ASN A N 1
ATOM 719 C CA . ASN A 1 90 ? -5.710 -13.020 0.630 1.00 91.75 90 ASN A CA 1
ATOM 720 C C . ASN A 1 90 ? -6.718 -11.868 0.824 1.00 91.75 90 ASN A C 1
ATOM 722 O O . ASN A 1 90 ? -6.312 -10.702 0.880 1.00 91.75 90 ASN A O 1
ATOM 726 N N . LEU A 1 91 ? -8.021 -12.159 0.917 1.00 94.06 91 LEU A N 1
ATOM 727 C CA . LEU A 1 91 ? -9.114 -11.187 1.058 1.00 94.06 91 LEU A CA 1
ATOM 728 C C . LEU A 1 91 ? -9.220 -10.156 -0.082 1.00 94.06 91 LEU A C 1
ATOM 730 O O . LEU A 1 91 ? -9.835 -9.102 0.089 1.00 94.06 91 LEU A O 1
ATOM 734 N N . TYR A 1 92 ? -8.632 -10.399 -1.258 1.00 92.31 92 TYR A N 1
ATOM 735 C CA . TYR A 1 92 ? -8.941 -9.551 -2.411 1.00 92.31 92 TYR A CA 1
ATOM 736 C C . TYR A 1 92 ? -10.381 -9.795 -2.861 1.00 92.31 92 TYR A C 1
ATOM 738 O O . TYR A 1 92 ? -10.796 -10.932 -3.105 1.00 92.31 92 TYR A O 1
ATOM 746 N N . VAL A 1 93 ? -11.130 -8.705 -3.005 1.00 94.00 93 VAL A N 1
ATOM 747 C CA . VAL A 1 93 ? -12.428 -8.693 -3.676 1.00 94.00 93 VAL A CA 1
ATOM 748 C C . VAL A 1 93 ? -12.166 -8.580 -5.171 1.00 94.00 93 VAL A C 1
ATOM 750 O O . VAL A 1 93 ? -11.480 -7.658 -5.599 1.00 94.00 93 VAL A O 1
ATOM 753 N N . LEU A 1 94 ? -12.679 -9.523 -5.965 1.00 92.00 94 LEU A N 1
ATOM 754 C CA . LEU A 1 94 ? -12.540 -9.497 -7.430 1.00 92.00 94 LEU A CA 1
ATOM 755 C C . LEU A 1 94 ? -13.795 -8.988 -8.139 1.00 92.00 94 LEU A C 1
ATOM 757 O O . LEU A 1 94 ? -13.864 -9.010 -9.367 1.00 92.00 94 LEU A O 1
ATOM 761 N N . GLY A 1 95 ? -14.803 -8.566 -7.385 1.00 92.94 95 GLY A N 1
ATOM 762 C CA . GLY A 1 95 ? -16.064 -8.097 -7.924 1.00 92.94 95 GLY A CA 1
ATOM 763 C C . GLY A 1 95 ? -17.174 -8.094 -6.889 1.00 92.94 95 GLY A C 1
ATOM 764 O O . GLY A 1 95 ? -16.983 -8.527 -5.750 1.00 92.94 95 GLY A O 1
ATOM 765 N N . PHE A 1 96 ? -18.348 -7.643 -7.308 1.00 95.81 96 PHE A N 1
ATOM 766 C CA . PHE A 1 96 ? -19.556 -7.680 -6.494 1.00 95.81 96 PHE A CA 1
ATOM 767 C C . PHE A 1 96 ? -20.744 -8.213 -7.296 1.00 95.81 96 PHE A C 1
ATOM 769 O O . PHE A 1 96 ? -20.743 -8.196 -8.528 1.00 95.81 96 PHE A O 1
ATOM 776 N N . MET A 1 97 ? -21.753 -8.701 -6.586 1.00 96.00 97 MET A N 1
ATOM 777 C CA . MET A 1 97 ? -23.041 -9.108 -7.132 1.00 96.00 97 MET A CA 1
ATOM 778 C C . MET A 1 97 ? -24.108 -8.124 -6.659 1.00 96.00 97 MET A C 1
ATOM 780 O O . MET A 1 97 ? -24.211 -7.877 -5.457 1.00 96.00 97 MET A O 1
ATOM 784 N N . ASN A 1 98 ? -24.881 -7.570 -7.590 1.00 94.62 98 ASN A N 1
ATOM 785 C CA . ASN A 1 98 ? -26.009 -6.699 -7.258 1.00 94.62 98 ASN A CA 1
ATOM 786 C C . ASN A 1 98 ? -27.214 -7.514 -6.744 1.00 94.62 98 ASN A C 1
ATOM 788 O O . ASN A 1 98 ? -27.221 -8.748 -6.792 1.00 94.62 98 ASN A O 1
ATOM 792 N N . GLN A 1 99 ? -28.279 -6.833 -6.319 1.00 92.12 99 GLN A N 1
ATOM 793 C CA . GLN A 1 99 ? -29.488 -7.484 -5.802 1.00 92.12 99 GLN A CA 1
ATOM 794 C C . GLN A 1 99 ? -30.219 -8.353 -6.840 1.00 92.12 99 GLN A C 1
ATOM 796 O O . GLN A 1 99 ? -30.945 -9.280 -6.479 1.00 92.12 99 GLN A O 1
ATOM 801 N N . LYS A 1 100 ? -30.022 -8.091 -8.139 1.00 91.50 100 LYS A N 1
ATOM 802 C CA . LYS A 1 100 ? -30.588 -8.894 -9.237 1.00 91.50 100 LYS A CA 1
ATOM 803 C C . LYS A 1 100 ? -29.790 -10.176 -9.510 1.00 91.50 100 LYS A C 1
ATOM 805 O O . LYS A 1 100 ? -30.182 -10.961 -10.371 1.00 91.50 100 LYS A O 1
ATOM 810 N N . GLY A 1 101 ? -28.681 -10.396 -8.801 1.00 92.81 101 GLY A N 1
ATOM 811 C CA . GLY A 1 101 ? -27.786 -11.533 -9.008 1.00 92.81 101 GLY A CA 1
ATOM 812 C C . GLY A 1 101 ? -26.799 -11.347 -10.165 1.00 92.81 101 GLY A C 1
ATOM 813 O O . GLY A 1 101 ? -26.128 -12.301 -10.561 1.00 92.81 101 GLY A O 1
ATOM 814 N N . GLU A 1 102 ? -26.696 -10.143 -10.732 1.00 94.50 102 GLU A N 1
ATOM 815 C CA . GLU A 1 102 ? -25.724 -9.841 -11.779 1.00 94.50 102 GLU A CA 1
ATOM 816 C C . GLU A 1 102 ? -24.356 -9.551 -11.162 1.00 94.50 102 GLU A C 1
ATOM 818 O O . GLU A 1 102 ? -24.232 -8.759 -10.227 1.00 94.50 102 GLU A O 1
ATOM 823 N N . VAL A 1 103 ? -23.320 -10.197 -11.698 1.00 94.50 103 VAL A N 1
ATOM 824 C CA . VAL A 1 103 ? -21.954 -10.093 -11.181 1.00 94.50 103 VAL A CA 1
ATOM 825 C C . VAL A 1 103 ? -21.130 -9.137 -12.024 1.00 94.50 103 VAL A C 1
ATOM 827 O O . VAL A 1 103 ? -21.114 -9.230 -13.252 1.00 94.50 103 VAL A O 1
ATOM 830 N N . TYR A 1 104 ? -20.372 -8.286 -11.345 1.00 92.81 104 TYR A N 1
ATOM 831 C CA . TYR A 1 104 ? -19.466 -7.311 -11.927 1.00 92.81 104 TYR A CA 1
ATOM 832 C C . TYR A 1 104 ? -18.047 -7.567 -11.435 1.00 92.81 104 TYR A C 1
ATOM 834 O O . TYR A 1 104 ? -17.786 -7.515 -10.236 1.00 92.81 104 TYR A O 1
ATOM 842 N N . GLY A 1 105 ? -17.143 -7.897 -12.356 1.00 90.38 105 GLY A N 1
ATOM 843 C CA . GLY A 1 105 ? -15.763 -8.273 -12.071 1.00 90.38 105 GLY A CA 1
ATOM 844 C C . GLY A 1 105 ? -14.770 -7.128 -12.272 1.00 90.38 105 GLY A C 1
ATOM 845 O O . GLY A 1 105 ? -14.833 -6.403 -13.268 1.00 90.38 105 GLY A O 1
ATOM 846 N N . LEU A 1 106 ? -13.810 -7.031 -11.352 1.00 86.94 106 LEU A N 1
ATOM 847 C CA . LEU A 1 106 ? -12.639 -6.156 -11.415 1.00 86.94 106 LEU A CA 1
ATOM 848 C C . LEU A 1 106 ? -11.585 -6.762 -12.341 1.00 86.94 106 LEU A C 1
ATOM 850 O O . LEU A 1 106 ? -10.656 -7.448 -11.910 1.00 86.94 106 LEU A O 1
ATOM 854 N N . HIS A 1 107 ? -11.774 -6.564 -13.639 1.00 76.50 107 HIS A N 1
ATOM 855 C CA . HIS A 1 107 ? -10.752 -6.850 -14.631 1.00 76.50 107 HIS A CA 1
ATOM 856 C C . HIS A 1 107 ? -10.833 -5.844 -15.789 1.00 76.50 107 HIS A C 1
ATOM 858 O O . HIS A 1 107 ? -11.919 -5.475 -16.236 1.00 76.50 107 HIS A O 1
ATOM 864 N N . ASP A 1 108 ? -9.683 -5.399 -16.292 1.00 68.44 108 ASP A N 1
ATOM 865 C CA . ASP A 1 108 ? -9.563 -4.591 -17.515 1.00 68.44 108 ASP A CA 1
ATOM 866 C C . ASP A 1 108 ? -9.383 -5.497 -18.762 1.00 68.44 108 ASP A C 1
ATOM 868 O O . ASP A 1 108 ? -9.299 -6.719 -18.633 1.00 68.44 108 ASP A O 1
ATOM 872 N N . LYS A 1 109 ? -9.429 -4.946 -19.985 1.00 65.38 109 LYS A N 1
ATOM 873 C CA . LYS A 1 109 ? -9.278 -5.663 -21.264 1.00 65.38 109 LYS A CA 1
ATOM 874 C C . LYS A 1 109 ? -7.975 -6.457 -21.325 1.00 65.38 109 LYS A C 1
ATOM 876 O O . LYS A 1 109 ? -7.938 -7.522 -21.924 1.00 65.38 109 LYS A O 1
ATOM 881 N N . SER A 1 110 ? -6.936 -5.955 -20.663 1.00 63.78 110 SER A N 1
ATOM 882 C CA . SER A 1 110 ? -5.632 -6.610 -20.541 1.00 63.78 110 SER A CA 1
ATOM 883 C C . SER A 1 110 ? -5.585 -7.722 -19.477 1.00 63.78 110 SER A C 1
ATOM 885 O O . SER A 1 110 ? -4.563 -8.397 -19.328 1.00 63.78 110 SER A O 1
ATOM 887 N N . CYS A 1 111 ? -6.668 -7.939 -18.720 1.00 70.19 111 CYS A N 1
ATOM 888 C CA . CYS A 1 111 ? -6.698 -8.875 -17.602 1.00 70.19 111 CYS A CA 1
ATOM 889 C C . CYS A 1 111 ? -7.363 -10.211 -17.946 1.00 70.19 111 CYS A C 1
ATOM 891 O O . CYS A 1 111 ? -8.470 -10.281 -18.480 1.00 70.19 111 CYS A O 1
ATOM 893 N N . ALA A 1 112 ? -6.723 -11.297 -17.518 1.00 74.81 112 ALA A N 1
ATOM 894 C CA . ALA A 1 112 ? -7.299 -12.629 -17.586 1.00 74.81 112 ALA A CA 1
ATOM 895 C C . ALA A 1 112 ? -8.304 -12.856 -16.445 1.00 74.81 112 ALA A C 1
ATOM 897 O O . ALA A 1 112 ? -8.058 -12.508 -15.285 1.00 74.81 112 ALA A O 1
ATOM 898 N N . ARG A 1 113 ? -9.444 -13.480 -16.763 1.00 78.94 113 ARG A N 1
ATOM 899 C CA . ARG A 1 113 ? -10.520 -13.730 -15.796 1.00 78.94 113 ARG A CA 1
ATOM 900 C C . ARG A 1 113 ? -10.061 -14.690 -14.695 1.00 78.94 113 ARG A C 1
ATOM 902 O O . ARG A 1 113 ? -9.684 -15.825 -14.970 1.00 78.94 113 ARG A O 1
ATOM 909 N N . MET A 1 114 ? -10.202 -14.256 -13.444 1.00 85.25 114 MET A N 1
ATOM 910 C CA . MET A 1 114 ? -9.968 -15.093 -12.260 1.00 85.25 114 MET A CA 1
ATOM 911 C C . MET A 1 114 ? -11.259 -15.548 -11.578 1.00 85.25 114 MET A C 1
ATOM 913 O O . MET A 1 114 ? -11.276 -16.613 -10.967 1.00 85.25 114 MET A O 1
ATOM 917 N N . LEU A 1 115 ? -12.343 -14.770 -11.677 1.00 87.56 115 LEU A N 1
ATOM 918 C CA . LEU A 1 115 ? -13.633 -15.171 -11.118 1.00 87.56 115 LEU A CA 1
ATOM 919 C C . LEU A 1 115 ? -14.135 -16.469 -11.781 1.00 87.56 115 LEU A C 1
ATOM 921 O O . LEU A 1 115 ? -14.032 -16.605 -13.007 1.00 87.56 115 LEU A O 1
ATOM 925 N N . PRO A 1 116 ? -14.726 -17.401 -11.010 1.00 86.94 116 PRO A N 1
ATOM 926 C CA . PRO A 1 116 ? -15.275 -18.639 -11.544 1.00 86.94 116 PRO A CA 1
ATOM 927 C C . PRO A 1 116 ? -16.269 -18.403 -12.684 1.00 86.94 116 PRO A C 1
ATOM 929 O O . PRO A 1 116 ? -17.179 -17.579 -12.573 1.00 86.94 116 PRO A O 1
ATOM 932 N N . SER A 1 117 ? -16.166 -19.201 -13.750 1.00 84.12 117 SER A N 1
ATOM 933 C CA . SER A 1 117 ? -17.011 -19.073 -14.949 1.00 84.12 117 SER A CA 1
ATOM 934 C C . SER A 1 117 ? -18.514 -19.152 -14.657 1.00 84.12 117 SER A C 1
ATOM 936 O O . SER A 1 117 ? -19.308 -18.583 -15.405 1.00 84.12 117 SER A O 1
ATOM 938 N N . LYS A 1 118 ? -18.910 -19.807 -13.554 1.00 87.25 118 LYS A N 1
ATOM 939 C CA . LYS A 1 118 ? -20.308 -19.888 -13.096 1.00 87.25 118 LYS A CA 1
ATOM 940 C C . LYS A 1 118 ? -20.952 -18.514 -12.866 1.00 87.25 118 LYS A C 1
ATOM 942 O O . LYS A 1 118 ? -22.152 -18.391 -13.068 1.00 87.25 118 LYS A O 1
ATOM 947 N N . TYR A 1 119 ? -20.171 -17.496 -12.491 1.00 87.12 119 TYR A N 1
ATOM 948 C CA . TYR A 1 119 ? -20.688 -16.159 -12.186 1.00 87.12 119 TYR A CA 1
ATOM 949 C C . TYR A 1 119 ? -20.945 -15.305 -13.430 1.00 87.12 119 TYR A C 1
ATOM 951 O O . TYR A 1 119 ? -21.660 -14.317 -13.332 1.00 87.12 119 TYR A O 1
ATOM 959 N N . LYS A 1 120 ? -20.370 -15.666 -14.590 1.00 89.44 120 LYS A N 1
ATOM 960 C CA . LYS A 1 120 ? -20.478 -14.902 -15.850 1.00 89.44 120 LYS A CA 1
ATOM 961 C C . LYS A 1 120 ? -20.295 -13.378 -15.642 1.00 89.44 120 LYS A C 1
ATOM 963 O O . LYS A 1 120 ? -21.184 -12.609 -16.004 1.00 89.44 120 LYS A O 1
ATOM 968 N N . PRO A 1 121 ? -19.170 -12.942 -15.041 1.00 88.25 121 PRO A N 1
ATOM 969 C CA . PRO A 1 121 ? -18.998 -11.554 -14.624 1.00 88.25 121 PRO A CA 1
ATOM 970 C C . PRO A 1 121 ? -19.004 -10.594 -15.819 1.00 88.25 121 PRO A C 1
ATOM 972 O O . PRO A 1 121 ? -18.332 -10.840 -16.826 1.00 88.25 121 PRO A O 1
ATOM 975 N N . LYS A 1 122 ? -19.734 -9.486 -15.676 1.00 90.19 122 LYS A N 1
ATOM 976 C CA . LYS A 1 122 ? -19.646 -8.300 -16.533 1.00 90.19 122 LYS A CA 1
ATOM 977 C C . LYS A 1 122 ? -18.408 -7.493 -16.141 1.00 90.19 122 LYS A C 1
ATOM 979 O O . LYS A 1 122 ? -18.044 -7.435 -14.971 1.00 90.19 122 LYS A O 1
ATOM 984 N N . GLN A 1 123 ? -17.757 -6.880 -17.116 1.00 84.06 123 GLN A N 1
ATOM 985 C CA . GLN A 1 123 ? -16.485 -6.198 -16.913 1.00 84.06 123 GLN A CA 1
ATOM 986 C C . GLN A 1 123 ? -16.669 -4.769 -16.379 1.00 84.06 123 GLN A C 1
ATOM 988 O O . GLN A 1 123 ? -17.487 -4.031 -16.922 1.00 84.06 123 GLN A O 1
ATOM 993 N N . LEU A 1 124 ? -15.889 -4.373 -15.363 1.00 85.00 124 LEU A N 1
ATOM 994 C CA . LEU A 1 124 ? -15.892 -3.004 -14.819 1.00 85.00 124 LEU A CA 1
ATOM 995 C C . LEU A 1 124 ? -14.790 -2.088 -15.379 1.00 85.00 124 LEU A C 1
ATOM 997 O O . LEU A 1 124 ? -14.898 -0.876 -15.237 1.00 85.00 124 LEU A O 1
ATOM 1001 N N . GLY A 1 125 ? -13.755 -2.636 -16.028 1.00 80.94 125 GLY A N 1
ATOM 1002 C CA . GLY A 1 125 ? -12.689 -1.837 -16.652 1.00 80.94 125 GLY A CA 1
ATOM 1003 C C . GLY A 1 125 ? -11.632 -1.303 -15.678 1.00 80.94 125 GLY A C 1
ATOM 1004 O O . GLY A 1 125 ? -10.847 -0.437 -16.044 1.00 80.94 125 GLY A O 1
ATOM 1005 N N . CYS A 1 126 ? -11.596 -1.817 -14.449 1.00 82.88 126 CYS A N 1
ATOM 1006 C CA . CYS A 1 126 ? -10.609 -1.477 -13.428 1.00 82.88 126 CYS A CA 1
ATOM 1007 C C . CYS A 1 126 ? -10.028 -2.740 -12.773 1.00 82.88 126 CYS A C 1
ATOM 1009 O O . CYS A 1 126 ? -10.626 -3.819 -12.818 1.00 82.88 126 CYS A O 1
ATOM 1011 N N . ASP A 1 127 ? -8.837 -2.609 -12.188 1.00 82.31 127 ASP A N 1
ATOM 1012 C CA . ASP A 1 127 ? -8.166 -3.664 -11.429 1.00 82.31 127 ASP A CA 1
ATOM 1013 C C . ASP A 1 127 ? -8.470 -3.591 -9.917 1.00 82.31 127 ASP A C 1
ATOM 1015 O O . ASP A 1 127 ? -9.170 -2.704 -9.436 1.00 82.31 127 ASP A O 1
ATOM 1019 N N . VAL A 1 128 ? -7.937 -4.546 -9.151 1.00 86.06 128 VAL A N 1
ATOM 1020 C CA . VAL A 1 128 ? -8.176 -4.694 -7.700 1.00 86.06 128 VAL A CA 1
ATOM 1021 C C . VAL A 1 128 ? -7.477 -3.656 -6.807 1.00 86.06 128 VAL A C 1
ATOM 1023 O O . VAL A 1 128 ? -7.592 -3.717 -5.585 1.00 86.06 128 VAL A O 1
ATOM 1026 N N . SER A 1 129 ? -6.673 -2.750 -7.365 1.00 85.69 129 SER A N 1
ATOM 1027 C CA . SER A 1 129 ? -5.966 -1.722 -6.599 1.00 85.69 129 SER A CA 1
ATOM 1028 C C . SER A 1 129 ? -6.862 -0.517 -6.328 1.00 85.69 129 SER A C 1
ATOM 1030 O O . SER A 1 129 ? -7.620 -0.091 -7.194 1.00 85.69 129 SER A O 1
ATOM 1032 N N . TYR A 1 130 ? -6.703 0.110 -5.157 1.00 89.69 130 TYR A N 1
ATOM 1033 C CA . TYR A 1 130 ? -7.407 1.358 -4.838 1.00 89.69 130 TYR A CA 1
ATOM 1034 C C . TYR A 1 130 ? -7.170 2.456 -5.882 1.00 89.69 130 TYR A C 1
ATOM 1036 O O . TYR A 1 130 ? -8.088 3.207 -6.185 1.00 89.69 130 TYR A O 1
ATOM 1044 N N . ARG A 1 131 ? -5.970 2.514 -6.478 1.00 86.94 131 ARG A N 1
ATOM 1045 C CA . ARG A 1 131 ? -5.649 3.468 -7.545 1.00 86.94 131 ARG A CA 1
ATOM 1046 C C . ARG A 1 131 ? -6.535 3.253 -8.774 1.00 86.94 131 ARG A C 1
ATOM 1048 O O . ARG A 1 131 ? -7.118 4.206 -9.267 1.00 86.94 131 ARG A O 1
ATOM 1055 N N . SER A 1 132 ? -6.672 2.009 -9.238 1.00 84.81 132 SER A N 1
ATOM 1056 C CA . SER A 1 132 ? -7.519 1.708 -10.396 1.00 84.81 132 SER A CA 1
ATOM 1057 C C . SER A 1 132 ? -9.008 1.814 -10.086 1.00 84.81 132 SER A C 1
ATOM 1059 O O . SER A 1 132 ? -9.748 2.279 -10.944 1.00 84.81 132 SER A O 1
ATOM 1061 N N . LEU A 1 133 ? -9.444 1.395 -8.894 1.00 87.56 133 LEU A N 1
ATOM 1062 C CA . LEU A 1 133 ? -10.834 1.531 -8.456 1.00 87.56 133 LEU A CA 1
ATOM 1063 C C . LEU A 1 133 ? -11.250 3.004 -8.426 1.00 87.56 133 LEU A C 1
ATOM 1065 O O . LEU A 1 133 ? -12.275 3.364 -8.986 1.00 87.56 133 LEU A O 1
ATOM 1069 N N . LEU A 1 134 ? -10.437 3.864 -7.813 1.00 88.81 134 LEU A N 1
ATOM 1070 C CA . LEU A 1 134 ? -10.758 5.282 -7.642 1.00 88.81 134 LEU A CA 1
ATOM 1071 C C . LEU A 1 134 ? -10.384 6.147 -8.854 1.00 88.81 134 LEU A C 1
ATOM 1073 O O . LEU A 1 134 ? -10.656 7.340 -8.835 1.00 88.81 134 LEU A O 1
ATOM 1077 N N . GLY A 1 135 ? -9.762 5.572 -9.889 1.00 84.62 135 GLY A N 1
ATOM 1078 C CA . GLY A 1 135 ? -9.272 6.330 -11.046 1.00 84.62 135 GLY A CA 1
ATOM 1079 C C . GLY A 1 135 ? -8.145 7.312 -10.711 1.00 84.62 135 GLY A C 1
ATOM 1080 O O . GLY A 1 135 ? -7.943 8.267 -11.447 1.00 84.62 135 GLY A O 1
ATOM 1081 N N . ALA A 1 136 ? -7.424 7.082 -9.613 1.00 82.31 136 ALA A N 1
ATOM 1082 C CA . ALA A 1 136 ? -6.421 8.003 -9.098 1.00 82.31 136 ALA A CA 1
ATOM 1083 C C . ALA A 1 136 ? -5.088 7.927 -9.869 1.00 82.31 136 ALA A C 1
ATOM 1085 O O . ALA A 1 136 ? -4.629 6.865 -10.307 1.00 82.31 136 ALA A O 1
ATOM 1086 N N . GLU A 1 137 ? -4.393 9.052 -9.961 1.00 76.38 137 GLU A N 1
ATOM 1087 C CA . GLU A 1 137 ? -3.066 9.191 -10.556 1.00 76.38 137 GLU A CA 1
ATOM 1088 C C . GLU A 1 137 ? -1.936 8.976 -9.546 1.00 76.38 137 GLU A C 1
ATOM 1090 O O . GLU A 1 137 ? -0.794 8.737 -9.935 1.00 76.38 137 GLU A O 1
ATOM 1095 N N . SER A 1 138 ? -2.222 9.002 -8.243 1.00 75.19 138 SER A N 1
ATOM 1096 C CA . SER A 1 138 ? -1.197 8.828 -7.208 1.00 75.19 138 SER A CA 1
ATOM 1097 C C . SER A 1 138 ? -1.729 8.144 -5.951 1.00 75.19 138 SER A C 1
ATOM 1099 O O . SER A 1 138 ? -2.933 8.061 -5.704 1.00 75.19 138 SER A O 1
ATOM 1101 N N . ARG A 1 139 ? -0.810 7.658 -5.108 1.00 79.25 139 ARG A N 1
ATOM 1102 C CA . ARG A 1 139 ? -1.151 7.176 -3.759 1.00 79.25 139 ARG A CA 1
ATOM 1103 C C . ARG A 1 139 ? -1.751 8.277 -2.886 1.00 79.25 139 ARG A C 1
ATOM 1105 O O . ARG A 1 139 ? -2.667 7.999 -2.118 1.00 79.25 139 ARG A O 1
ATOM 1112 N N . ARG A 1 140 ? -1.248 9.506 -3.028 1.00 79.75 140 ARG A N 1
ATOM 1113 C CA . ARG A 1 140 ? -1.739 10.681 -2.303 1.00 79.75 140 ARG A CA 1
ATOM 1114 C C . ARG A 1 140 ? -3.213 10.934 -2.606 1.00 79.75 140 ARG A C 1
ATOM 1116 O O . ARG A 1 140 ? -4.003 11.091 -1.685 1.00 79.75 140 ARG A O 1
ATOM 1123 N N . GLU A 1 141 ? -3.591 10.883 -3.876 1.00 82.56 141 GLU A N 1
ATOM 1124 C CA . GLU A 1 141 ? -4.979 11.086 -4.297 1.00 82.56 141 GLU A CA 1
ATOM 1125 C C . GLU A 1 141 ? -5.915 9.983 -3.783 1.00 82.56 141 GLU A C 1
ATOM 1127 O O . GLU A 1 141 ? -7.023 10.273 -3.336 1.00 82.56 141 GLU A O 1
ATOM 1132 N N . VAL A 1 142 ? -5.461 8.722 -3.756 1.00 84.19 142 VAL A N 1
ATOM 1133 C CA . VAL A 1 142 ? -6.210 7.626 -3.109 1.00 84.19 142 VAL A CA 1
ATOM 1134 C C . VAL A 1 142 ? -6.462 7.934 -1.631 1.00 84.19 142 VAL A C 1
ATOM 1136 O O . VAL A 1 142 ? -7.582 7.761 -1.146 1.00 84.19 142 VAL A O 1
ATOM 1139 N N . VAL A 1 143 ? -5.426 8.386 -0.917 1.00 83.62 143 VAL A N 1
ATOM 1140 C CA . VAL A 1 143 ? -5.517 8.746 0.504 1.00 83.62 143 VAL A CA 1
ATOM 1141 C C . VAL A 1 143 ? -6.491 9.889 0.714 1.00 83.62 143 VAL A C 1
ATOM 1143 O O . VAL A 1 143 ? -7.360 9.777 1.573 1.00 83.62 143 VAL A O 1
ATOM 1146 N N . GLU A 1 144 ? -6.385 10.955 -0.073 1.00 84.19 144 GLU A N 1
ATOM 1147 C CA . GLU A 1 144 ? -7.273 12.116 0.003 1.00 84.19 144 GLU A CA 1
ATOM 1148 C C . GLU A 1 144 ? -8.726 11.714 -0.262 1.00 84.19 144 GLU A C 1
ATOM 1150 O O . GLU A 1 144 ? -9.595 11.980 0.566 1.00 84.19 144 GLU A O 1
ATOM 1155 N N . THR A 1 145 ? -8.967 10.945 -1.326 1.00 85.06 145 THR A N 1
ATOM 1156 C CA . THR A 1 145 ? -10.303 10.472 -1.713 1.00 85.06 145 THR A CA 1
ATOM 1157 C C . THR A 1 145 ? -10.964 9.640 -0.610 1.00 85.06 145 THR A C 1
ATOM 1159 O O . THR A 1 145 ? -12.100 9.909 -0.215 1.00 85.06 145 THR A O 1
ATOM 1162 N N . LEU A 1 146 ? -10.264 8.642 -0.055 1.00 86.50 146 LEU A N 1
ATOM 1163 C CA . LEU A 1 146 ? -10.809 7.800 1.021 1.00 86.50 146 LEU A CA 1
ATOM 1164 C C . LEU A 1 146 ? -10.929 8.550 2.356 1.00 86.50 146 LEU A C 1
ATOM 1166 O O . LEU A 1 146 ? -11.847 8.287 3.135 1.00 86.50 146 LEU A O 1
ATOM 1170 N N . THR A 1 147 ? -10.041 9.508 2.613 1.00 84.12 147 THR A N 1
ATOM 1171 C CA . THR A 1 147 ? -10.087 10.375 3.798 1.00 84.12 147 THR A CA 1
ATOM 1172 C C . THR A 1 147 ? -11.299 11.309 3.754 1.00 84.12 147 THR A C 1
ATOM 1174 O O . THR A 1 147 ? -11.996 11.489 4.759 1.00 84.12 147 THR A O 1
ATOM 1177 N N . ASP A 1 148 ? -11.606 11.859 2.582 1.00 80.38 148 ASP A N 1
ATOM 1178 C CA . ASP A 1 148 ? -12.744 12.751 2.363 1.00 80.38 148 ASP A CA 1
ATOM 1179 C C . ASP A 1 148 ? -14.085 12.029 2.256 1.00 80.38 148 ASP A C 1
ATOM 1181 O O . ASP A 1 148 ? -15.127 12.626 2.535 1.00 80.38 148 ASP A O 1
ATOM 1185 N N . ALA A 1 149 ? -14.060 10.724 1.990 1.00 80.94 149 ALA A N 1
ATOM 1186 C CA . ALA A 1 149 ? -15.228 9.849 1.963 1.00 80.94 149 ALA A CA 1
ATOM 1187 C C . ALA A 1 149 ? -16.017 9.794 3.278 1.00 80.94 149 ALA A C 1
ATOM 1189 O O . ALA A 1 149 ? -17.187 9.412 3.285 1.00 80.94 149 ALA A O 1
ATOM 1190 N N . ARG A 1 150 ? -15.370 10.127 4.407 1.00 77.25 150 ARG A N 1
ATOM 1191 C CA . ARG A 1 150 ? -15.930 10.012 5.767 1.00 77.25 150 ARG A CA 1
ATOM 1192 C C . ARG A 1 150 ? -16.459 8.600 6.070 1.00 77.25 150 ARG A C 1
ATOM 1194 O O . ARG A 1 150 ? -17.564 8.448 6.595 1.00 77.25 150 ARG A O 1
ATOM 1201 N N . LEU A 1 151 ? -15.648 7.581 5.778 1.00 85.62 151 LEU A N 1
ATOM 1202 C CA . LEU A 1 151 ? -15.989 6.159 5.926 1.00 85.62 151 LEU A CA 1
ATOM 1203 C C . LEU A 1 151 ? -16.616 5.822 7.292 1.00 85.62 151 LEU A C 1
ATOM 1205 O O . LEU A 1 151 ? -16.222 6.350 8.334 1.00 85.62 151 LEU A O 1
ATOM 1209 N N . GLY A 1 152 ? -17.612 4.941 7.290 1.00 83.88 152 GLY A N 1
ATOM 1210 C CA . GLY A 1 152 ? -18.365 4.506 8.467 1.00 83.88 152 GLY A CA 1
ATOM 1211 C C . GLY A 1 152 ? -19.755 4.000 8.082 1.00 83.88 152 GLY A C 1
ATOM 1212 O O . GLY A 1 152 ? -20.068 3.872 6.900 1.00 83.88 152 GLY A O 1
ATOM 1213 N N . ARG A 1 153 ? -20.622 3.764 9.070 1.00 85.25 153 ARG A N 1
ATOM 1214 C CA . ARG A 1 153 ? -21.944 3.151 8.857 1.00 85.25 153 ARG A CA 1
ATOM 1215 C C . ARG A 1 153 ? -22.803 3.847 7.790 1.00 85.25 153 ARG A C 1
ATOM 1217 O O . ARG A 1 153 ? -23.329 3.168 6.917 1.00 85.25 153 ARG A O 1
ATOM 1224 N N . CYS A 1 154 ? -22.913 5.182 7.805 1.00 81.81 154 CYS A N 1
ATOM 1225 C CA . CYS A 1 154 ? -23.686 5.918 6.788 1.00 81.81 154 CYS A CA 1
ATOM 1226 C C . CYS A 1 154 ? -23.123 5.718 5.375 1.00 81.81 154 CYS A C 1
ATOM 1228 O O . CYS A 1 154 ? -23.881 5.471 4.443 1.00 81.81 154 CYS A O 1
ATOM 1230 N N . PHE A 1 155 ? -21.794 5.770 5.234 1.00 88.19 155 PHE A N 1
ATOM 1231 C CA . PHE A 1 155 ? -21.132 5.470 3.967 1.00 88.19 155 PHE A CA 1
ATOM 1232 C C . PHE A 1 155 ? -21.441 4.034 3.530 1.00 88.19 155 PHE A C 1
ATOM 1234 O O . PHE A 1 155 ? -21.743 3.814 2.366 1.00 88.19 155 PHE A O 1
ATOM 1241 N N . ALA A 1 156 ? -21.388 3.062 4.448 1.00 90.56 156 ALA A N 1
ATOM 1242 C CA . ALA A 1 156 ? -21.660 1.660 4.143 1.00 90.56 156 ALA A CA 1
ATOM 1243 C C . ALA A 1 156 ? -23.103 1.448 3.652 1.00 90.56 156 ALA A C 1
ATOM 1245 O O . ALA A 1 156 ? -23.311 0.743 2.669 1.00 90.56 156 ALA A O 1
ATOM 1246 N N . VAL A 1 157 ? -24.082 2.110 4.281 1.00 87.50 157 VAL A N 1
ATOM 1247 C CA . VAL A 1 157 ? -25.486 2.117 3.834 1.00 87.50 157 VAL A CA 1
ATOM 1248 C C . VAL A 1 157 ? -25.606 2.689 2.420 1.00 87.50 157 VAL A C 1
ATOM 1250 O O . VAL A 1 157 ? -26.163 2.037 1.537 1.00 87.50 157 VAL A O 1
ATOM 1253 N N . ASP A 1 158 ? -25.037 3.874 2.183 1.00 86.00 158 ASP A N 1
ATOM 1254 C CA . ASP A 1 158 ? -25.053 4.520 0.867 1.00 86.00 158 ASP A CA 1
ATOM 1255 C C . ASP A 1 158 ? -24.346 3.660 -0.194 1.00 86.00 158 ASP A C 1
ATOM 1257 O O . ASP A 1 158 ? -24.838 3.516 -1.312 1.00 86.00 158 ASP A O 1
ATOM 1261 N N . ALA A 1 159 ? -23.237 3.014 0.163 1.00 92.25 159 ALA A N 1
ATOM 1262 C CA . ALA A 1 159 ? -22.501 2.120 -0.718 1.00 92.25 159 ALA A CA 1
ATOM 1263 C C . ALA A 1 159 ? -23.312 0.867 -1.089 1.00 92.25 159 ALA A C 1
ATOM 1265 O O . ALA A 1 159 ? -23.353 0.499 -2.264 1.00 92.25 159 ALA A O 1
ATOM 1266 N N . VAL A 1 160 ? -24.002 0.236 -0.128 1.00 93.19 160 VAL A N 1
ATOM 1267 C CA . VAL A 1 160 ? -24.887 -0.906 -0.417 1.00 93.19 160 VAL A CA 1
ATOM 1268 C C . VAL A 1 160 ? -26.021 -0.486 -1.343 1.00 93.19 160 VAL A C 1
ATOM 1270 O O . VAL A 1 160 ? -26.268 -1.187 -2.320 1.00 93.19 160 VAL A O 1
ATOM 1273 N N . ARG A 1 161 ? -26.653 0.673 -1.117 1.00 89.56 161 ARG A N 1
ATOM 1274 C CA . ARG A 1 161 ? -27.693 1.206 -2.017 1.00 89.56 161 ARG A CA 1
ATOM 1275 C C . ARG A 1 161 ? -27.184 1.350 -3.453 1.00 89.56 161 ARG A C 1
ATOM 1277 O O . ARG A 1 161 ? -27.832 0.879 -4.385 1.00 89.56 161 ARG A O 1
ATOM 1284 N N . VAL A 1 162 ? -26.014 1.971 -3.629 1.00 89.69 162 VAL A N 1
ATOM 1285 C CA . VAL A 1 162 ? -25.408 2.202 -4.952 1.00 89.69 162 VAL A CA 1
ATOM 1286 C C . VAL A 1 162 ? -25.114 0.880 -5.664 1.00 89.69 162 VAL A C 1
ATOM 1288 O O . VAL A 1 162 ? -25.500 0.706 -6.819 1.00 89.69 162 VAL A O 1
ATOM 1291 N N . LEU A 1 163 ? -24.464 -0.070 -4.986 1.00 93.38 163 LEU A N 1
ATOM 1292 C CA . LEU A 1 163 ? -24.077 -1.344 -5.598 1.00 93.38 163 LEU A CA 1
ATOM 1293 C C . LEU A 1 163 ? -25.268 -2.290 -5.820 1.00 93.38 163 LEU A C 1
ATOM 1295 O O . LEU A 1 163 ? -25.281 -3.025 -6.806 1.00 93.38 163 LEU A O 1
ATOM 1299 N N . SER A 1 164 ? -26.278 -2.251 -4.947 1.00 93.12 164 SER A N 1
ATOM 1300 C CA . SER A 1 164 ? -27.514 -3.041 -5.057 1.00 93.12 164 SER A CA 1
ATOM 1301 C C . SER A 1 164 ? -28.274 -2.734 -6.350 1.00 93.12 164 SER A C 1
ATOM 1303 O O . SER A 1 164 ? -28.795 -3.649 -6.989 1.00 93.12 164 SER A O 1
ATOM 1305 N N . CYS A 1 165 ? -28.289 -1.459 -6.758 1.00 88.06 165 CYS A N 1
ATOM 1306 C CA . CYS A 1 165 ? -29.033 -0.962 -7.920 1.00 88.06 165 CYS A CA 1
ATOM 1307 C C . CYS A 1 165 ? -28.192 -0.825 -9.205 1.00 88.06 165 CYS A C 1
ATOM 1309 O O . CYS A 1 165 ? -28.711 -0.406 -10.239 1.00 88.06 165 CYS A O 1
ATOM 1311 N N . PHE A 1 166 ? -26.898 -1.150 -9.182 1.00 85.19 166 PHE A N 1
ATOM 1312 C CA . PHE A 1 166 ? -26.033 -1.041 -10.362 1.00 85.19 166 PHE A CA 1
ATOM 1313 C C . PHE A 1 166 ? -26.504 -1.982 -11.497 1.00 85.19 166 PHE A C 1
ATOM 1315 O O . PHE A 1 166 ? -26.848 -3.124 -11.195 1.00 85.19 166 PHE A O 1
ATOM 1322 N N . PRO A 1 167 ? -26.538 -1.567 -12.785 1.00 79.25 167 PRO A N 1
ATOM 1323 C CA . PRO A 1 167 ? -26.036 -0.323 -13.371 1.00 79.25 167 PRO A CA 1
ATOM 1324 C C . PRO A 1 167 ? -27.126 0.742 -13.562 1.00 79.25 167 PRO A C 1
ATOM 1326 O O . PRO A 1 167 ? -26.860 1.786 -14.141 1.00 79.25 167 PRO A O 1
ATOM 1329 N N . GLU A 1 168 ? -28.348 0.486 -13.092 1.00 68.69 168 GLU A N 1
ATOM 1330 C CA . GLU A 1 168 ? -29.505 1.390 -13.207 1.00 68.69 168 GLU A CA 1
ATOM 1331 C C . GLU A 1 168 ? -29.385 2.618 -12.295 1.00 68.69 168 GLU A C 1
ATOM 1333 O O . GLU A 1 168 ? -30.261 3.477 -12.268 1.00 68.69 168 GLU A O 1
ATOM 1338 N N . TRP A 1 169 ? -28.284 2.717 -11.552 1.00 55.91 169 TRP A N 1
ATOM 1339 C CA . TRP A 1 169 ? -27.897 3.921 -10.847 1.00 55.91 169 TRP A CA 1
ATOM 1340 C C . TRP A 1 169 ? -27.612 5.043 -11.859 1.00 55.91 169 TRP A C 1
ATOM 1342 O O . TRP A 1 169 ? -26.585 5.040 -12.536 1.00 55.91 169 TRP A O 1
ATOM 1352 N N . VAL A 1 170 ? -28.548 5.988 -11.978 1.00 48.84 170 VAL A N 1
ATOM 1353 C CA . VAL A 1 170 ? -28.416 7.188 -12.812 1.00 48.84 170 VAL A CA 1
ATOM 1354 C C . VAL A 1 170 ? -27.783 8.294 -11.969 1.00 48.84 170 VAL A C 1
ATOM 1356 O O . VAL A 1 170 ? -28.282 8.628 -10.888 1.00 48.84 170 VAL A O 1
ATOM 1359 N N . ASP A 1 171 ? -26.672 8.845 -12.457 1.00 45.50 171 ASP A N 1
ATOM 1360 C CA . ASP A 1 171 ? -26.048 10.041 -11.891 1.00 45.50 171 ASP A CA 1
ATOM 1361 C C . ASP A 1 171 ? -27.089 11.167 -11.850 1.00 45.50 171 ASP A C 1
ATOM 1363 O O . ASP A 1 171 ? -27.845 11.303 -12.808 1.00 45.50 171 ASP A O 1
ATOM 1367 N N . GLY A 1 172 ? -27.191 11.889 -10.728 1.00 47.72 172 GLY A N 1
ATOM 1368 C CA . GLY A 1 172 ? -28.399 12.536 -10.171 1.00 47.72 172 GLY A CA 1
ATOM 1369 C C . GLY A 1 172 ? -29.148 13.597 -11.001 1.00 47.72 172 GLY A C 1
ATOM 1370 O O . GLY A 1 172 ? -29.556 14.616 -10.454 1.00 47.72 172 GLY A O 1
ATOM 1371 N N . THR A 1 173 ? -29.369 13.367 -12.288 1.00 45.12 173 THR A N 1
ATOM 1372 C CA . THR A 1 173 ? -29.932 14.301 -13.264 1.00 45.12 173 THR A CA 1
ATOM 1373 C C . THR A 1 173 ? -31.369 13.960 -13.666 1.00 45.12 173 THR A C 1
ATOM 1375 O O . THR A 1 173 ? -32.044 14.834 -14.193 1.00 45.12 173 THR A O 1
ATOM 1378 N N . ASP A 1 174 ? -31.869 12.757 -13.342 1.00 41.34 174 ASP A N 1
ATOM 1379 C CA . ASP A 1 174 ? -33.206 12.281 -13.755 1.00 41.34 174 ASP A CA 1
ATOM 1380 C C . ASP A 1 174 ? -33.952 11.500 -12.640 1.00 41.34 174 ASP A C 1
ATOM 1382 O O . ASP A 1 174 ? -34.614 10.492 -12.880 1.00 41.34 174 ASP A O 1
ATOM 1386 N N . MET A 1 175 ? -33.818 11.931 -11.377 1.00 45.31 175 MET A N 1
ATOM 1387 C CA . MET A 1 175 ? -34.404 11.252 -10.205 1.00 45.31 175 MET A CA 1
ATOM 1388 C C . MET A 1 175 ? -35.532 12.040 -9.522 1.00 45.31 175 MET A C 1
ATOM 1390 O O . MET A 1 175 ? -35.543 13.270 -9.504 1.00 45.31 175 MET A O 1
ATOM 1394 N N . ASP A 1 176 ? -36.452 11.286 -8.906 1.00 44.31 176 ASP A N 1
ATOM 1395 C CA . ASP A 1 176 ? -37.593 11.761 -8.115 1.00 44.31 176 ASP A CA 1
ATOM 1396 C C . ASP A 1 176 ? -37.171 12.817 -7.060 1.00 44.31 176 ASP A C 1
ATOM 1398 O O . ASP A 1 176 ? -36.229 12.575 -6.289 1.00 44.31 176 ASP A O 1
ATOM 1402 N N . PRO A 1 177 ? -37.866 13.972 -6.970 1.00 41.12 177 PRO A N 1
ATOM 1403 C CA . PRO A 1 177 ? -37.547 15.048 -6.030 1.00 41.12 177 PRO A CA 1
ATOM 1404 C C . PRO A 1 177 ? -37.465 14.610 -4.562 1.00 41.12 177 PRO A C 1
ATOM 1406 O O . PRO A 1 177 ? -36.732 15.219 -3.784 1.00 41.12 177 PRO A O 1
ATOM 1409 N N . VAL A 1 178 ? -38.186 13.557 -4.162 1.00 42.53 178 VAL A N 1
ATOM 1410 C CA . VAL A 1 178 ? -38.182 13.041 -2.785 1.00 42.53 178 VAL A CA 1
ATOM 1411 C C . VAL A 1 178 ? -36.878 12.296 -2.475 1.00 42.53 178 VAL A C 1
ATOM 1413 O O . VAL A 1 178 ? -36.336 12.437 -1.377 1.00 42.53 178 VAL A O 1
ATOM 1416 N N . ILE A 1 179 ? -36.312 11.572 -3.446 1.00 44.84 179 ILE A N 1
ATOM 1417 C CA . ILE A 1 179 ? -35.005 10.905 -3.304 1.00 44.84 179 ILE A CA 1
ATOM 1418 C C . ILE A 1 179 ? -33.860 11.922 -3.388 1.00 44.84 179 ILE A C 1
ATOM 1420 O O . ILE A 1 179 ? -32.877 11.808 -2.652 1.00 44.84 179 ILE A O 1
ATOM 1424 N N . ALA A 1 180 ? -34.007 12.972 -4.201 1.00 42.41 180 ALA A N 1
ATOM 1425 C CA . ALA A 1 180 ? -33.084 14.108 -4.199 1.00 42.41 180 ALA A CA 1
ATOM 1426 C C . ALA A 1 180 ? -33.082 14.852 -2.845 1.00 42.41 180 ALA A C 1
ATOM 1428 O O . ALA A 1 180 ? -32.018 15.227 -2.352 1.00 42.41 180 ALA A O 1
ATOM 1429 N N . LEU A 1 181 ? -34.245 14.989 -2.192 1.00 38.28 181 LEU A N 1
ATOM 1430 C CA . LEU A 1 181 ? -34.368 15.592 -0.859 1.00 38.28 181 LEU A CA 1
ATOM 1431 C C . LEU A 1 181 ? -33.681 14.751 0.232 1.00 38.28 181 LEU A C 1
ATOM 1433 O O . LEU A 1 181 ? -33.067 15.308 1.139 1.00 38.28 181 LEU A O 1
ATOM 1437 N N . LEU A 1 182 ? -33.718 13.417 0.121 1.00 41.66 182 LEU A N 1
ATOM 1438 C CA . LEU A 1 182 ? -32.976 12.512 1.010 1.00 41.66 182 LEU A CA 1
ATOM 1439 C C . LEU A 1 182 ? -31.452 12.552 0.767 1.00 41.66 182 LEU A C 1
ATOM 1441 O O . LEU A 1 182 ? -30.685 12.296 1.694 1.00 41.66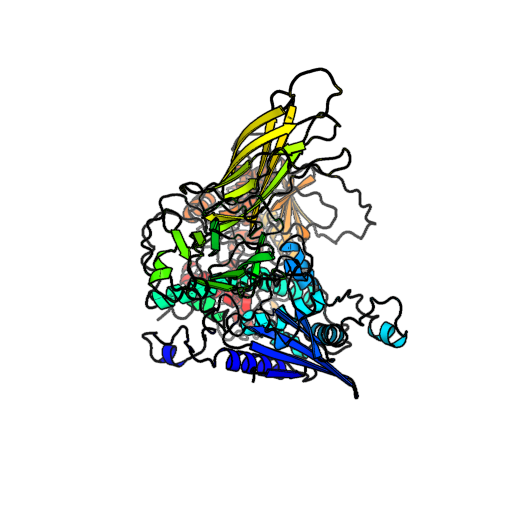 182 LEU A O 1
ATOM 1445 N N . ARG A 1 183 ? -31.005 12.917 -0.445 1.00 46.75 183 ARG A N 1
ATOM 1446 C CA . ARG A 1 183 ? -29.583 13.128 -0.798 1.00 46.75 183 ARG A CA 1
ATOM 1447 C C . ARG A 1 183 ? -29.048 14.525 -0.426 1.00 46.75 183 ARG A C 1
ATOM 1449 O O . ARG A 1 183 ? -27.837 14.706 -0.314 1.00 46.75 183 ARG A O 1
ATOM 1456 N N . GLY A 1 184 ? -29.925 15.505 -0.208 1.00 32.47 184 GLY A N 1
ATOM 1457 C CA . GLY A 1 184 ? -29.614 16.941 -0.198 1.00 32.47 184 GLY A CA 1
ATOM 1458 C C . GLY A 1 184 ? -28.993 17.563 1.061 1.00 32.47 184 GLY A C 1
ATOM 1459 O O . GLY A 1 184 ? -29.077 18.779 1.198 1.00 32.47 184 GLY A O 1
ATOM 1460 N N . LEU A 1 185 ? -28.377 16.804 1.978 1.00 37.41 185 LEU A N 1
ATOM 1461 C CA . LEU A 1 185 ? -27.722 17.397 3.163 1.00 37.41 185 LEU A CA 1
ATOM 1462 C C . LEU A 1 185 ? -26.183 17.319 3.178 1.00 37.41 185 LEU A C 1
ATOM 1464 O O . LEU A 1 185 ? -25.584 18.066 3.944 1.00 37.41 185 LEU A O 1
ATOM 1468 N N . ASP A 1 186 ? -25.535 16.503 2.330 1.00 39.53 186 ASP A N 1
ATOM 1469 C CA . ASP A 1 186 ? -24.076 16.263 2.432 1.00 39.53 186 ASP A CA 1
ATOM 1470 C C . ASP A 1 186 ? -23.252 16.427 1.133 1.00 39.53 186 ASP A C 1
ATOM 1472 O O . ASP A 1 186 ? -22.027 16.362 1.206 1.00 39.53 186 ASP A O 1
ATOM 1476 N N . GLY A 1 187 ? -23.863 16.636 -0.044 1.00 41.34 187 GLY A N 1
ATOM 1477 C CA . GLY A 1 187 ? -23.123 16.932 -1.289 1.00 41.34 187 GLY A CA 1
ATOM 1478 C C . GLY A 1 187 ? -22.062 15.893 -1.705 1.00 41.34 187 GLY A C 1
ATOM 1479 O O . GLY A 1 187 ? -21.043 16.268 -2.274 1.00 41.34 187 GLY A O 1
ATOM 1480 N N . ARG A 1 188 ? -22.248 14.604 -1.374 1.00 54.50 188 ARG A N 1
ATOM 1481 C CA . ARG A 1 188 ? -21.280 13.532 -1.677 1.00 54.50 188 ARG A CA 1
ATOM 1482 C C . ARG A 1 188 ? -21.496 12.942 -3.077 1.00 54.50 188 ARG A C 1
ATOM 1484 O O . ARG A 1 188 ? -22.507 12.274 -3.297 1.00 54.50 188 ARG A O 1
ATOM 1491 N N . ASP A 1 189 ? -20.499 13.067 -3.951 1.00 57.44 189 ASP A N 1
ATOM 1492 C CA . ASP A 1 189 ? -20.425 12.374 -5.249 1.00 57.44 189 ASP A CA 1
ATOM 1493 C C . ASP A 1 189 ? -20.044 10.889 -5.057 1.00 57.44 189 ASP A C 1
ATOM 1495 O O . ASP A 1 189 ? -18.919 10.457 -5.308 1.00 57.44 189 ASP A O 1
ATOM 1499 N N . MET A 1 190 ? -20.968 10.078 -4.531 1.00 76.44 190 MET A N 1
ATOM 1500 C CA . MET A 1 190 ? -20.751 8.634 -4.364 1.00 76.44 190 MET A CA 1
ATOM 1501 C C . MET A 1 190 ? -21.055 7.887 -5.668 1.00 76.44 190 MET A C 1
ATOM 1503 O O . MET A 1 190 ? -22.222 7.671 -5.994 1.00 76.44 190 MET A O 1
ATOM 1507 N N . ASN A 1 191 ? -20.014 7.421 -6.360 1.00 83.81 191 ASN A N 1
ATOM 1508 C CA . ASN A 1 191 ? -20.128 6.518 -7.510 1.00 83.81 191 ASN A CA 1
ATOM 1509 C C . ASN A 1 191 ? -19.920 5.030 -7.106 1.00 83.81 191 ASN A C 1
ATOM 1511 O O . ASN A 1 191 ? -19.446 4.751 -5.999 1.00 83.81 191 ASN A O 1
ATOM 1515 N N . PRO A 1 192 ? -20.240 4.050 -7.977 1.00 88.06 192 PRO A N 1
ATOM 1516 C CA . PRO A 1 192 ? -20.101 2.621 -7.665 1.00 88.06 192 PRO A CA 1
ATOM 1517 C C . PRO A 1 192 ? -18.679 2.176 -7.303 1.00 88.06 192 PRO A C 1
ATOM 1519 O O . PRO A 1 192 ? -18.507 1.303 -6.453 1.00 88.06 192 PRO A O 1
ATOM 1522 N N . MET A 1 193 ? -17.649 2.775 -7.903 1.00 89.75 193 MET A N 1
ATOM 1523 C CA . MET A 1 193 ? -16.267 2.409 -7.588 1.00 89.75 193 MET A CA 1
ATOM 1524 C C . MET A 1 193 ? -15.830 2.950 -6.230 1.00 89.75 193 MET A C 1
ATOM 1526 O O . MET A 1 193 ? -15.179 2.237 -5.470 1.00 89.75 193 MET A O 1
ATOM 1530 N N . MET A 1 194 ? -16.255 4.169 -5.892 1.00 89.88 194 MET A N 1
ATOM 1531 C CA . MET A 1 194 ? -16.068 4.754 -4.570 1.00 89.88 194 MET A CA 1
ATOM 1532 C C . MET A 1 194 ? -16.753 3.905 -3.497 1.00 89.88 194 MET A C 1
ATOM 1534 O O . MET A 1 194 ? -16.136 3.558 -2.489 1.00 89.88 194 MET A O 1
ATOM 1538 N N . ALA A 1 195 ? -18.003 3.501 -3.749 1.00 93.06 195 ALA A N 1
ATOM 1539 C CA . ALA A 1 195 ? -18.764 2.610 -2.880 1.00 93.06 195 ALA A CA 1
ATOM 1540 C C . ALA A 1 195 ? -18.022 1.285 -2.638 1.00 93.06 195 ALA A C 1
ATOM 1542 O O . ALA A 1 195 ? -17.828 0.883 -1.489 1.00 93.06 195 ALA A O 1
ATOM 1543 N N . LEU A 1 196 ? -17.551 0.633 -3.707 1.00 95.56 196 LEU A N 1
ATOM 1544 C CA . LEU A 1 196 ? -16.801 -0.618 -3.610 1.00 95.56 196 LEU A CA 1
ATOM 1545 C C . LEU A 1 196 ? -15.472 -0.438 -2.862 1.00 95.56 196 LEU A C 1
ATOM 1547 O O . LEU A 1 196 ? -15.176 -1.224 -1.965 1.00 95.56 196 LEU A O 1
ATOM 1551 N N . ALA A 1 197 ? -14.696 0.602 -3.177 1.00 94.94 197 ALA A N 1
ATOM 1552 C CA . ALA A 1 197 ? -13.421 0.888 -2.522 1.00 94.94 197 ALA A CA 1
ATOM 1553 C C . ALA A 1 197 ? -13.589 1.124 -1.013 1.00 94.94 197 ALA A C 1
ATOM 1555 O O . ALA A 1 197 ? -12.856 0.545 -0.211 1.00 94.94 197 ALA A O 1
ATOM 1556 N N . GLY A 1 198 ? -14.585 1.915 -0.605 1.00 94.88 198 GLY A N 1
ATOM 1557 C CA . GLY A 1 198 ? -14.848 2.152 0.812 1.00 94.88 198 GLY A CA 1
ATOM 1558 C C . GLY A 1 198 ? -15.360 0.909 1.550 1.00 94.88 198 GLY A C 1
ATOM 1559 O O . GLY A 1 198 ? -14.966 0.686 2.693 1.00 94.88 198 GLY A O 1
ATOM 1560 N N . LEU A 1 199 ? -16.172 0.055 0.910 1.00 97.06 199 LEU A N 1
ATOM 1561 C CA . LEU A 1 199 ? -16.574 -1.234 1.494 1.00 97.06 199 LEU A CA 1
ATOM 1562 C C . LEU A 1 199 ? -15.390 -2.199 1.637 1.00 97.06 199 LEU A C 1
ATOM 1564 O O . LEU A 1 199 ? -15.269 -2.849 2.674 1.00 97.06 199 LEU A O 1
ATOM 1568 N N . ILE A 1 200 ? -14.491 -2.270 0.648 1.00 96.56 200 ILE A N 1
ATOM 1569 C CA . ILE A 1 200 ? -13.252 -3.059 0.752 1.00 96.56 200 ILE A CA 1
ATOM 1570 C C . ILE A 1 200 ? -12.427 -2.566 1.945 1.00 96.56 200 ILE A C 1
ATOM 1572 O O . ILE A 1 200 ? -12.009 -3.383 2.765 1.00 96.56 200 ILE A O 1
ATOM 1576 N N . PHE A 1 201 ? -12.267 -1.248 2.091 1.00 95.38 201 PHE A N 1
ATOM 1577 C CA . PHE A 1 201 ? -11.528 -0.657 3.203 1.00 95.38 201 PHE A CA 1
ATOM 1578 C C . PHE A 1 201 ? -12.149 -0.991 4.570 1.00 95.38 201 PHE A C 1
ATOM 1580 O O . PHE A 1 201 ? -11.451 -1.430 5.476 1.00 95.38 201 PHE A O 1
ATOM 1587 N N . MET A 1 202 ? -13.469 -0.846 4.723 1.00 94.62 202 MET A N 1
ATOM 1588 C CA . MET A 1 202 ? -14.150 -1.091 6.004 1.00 94.62 202 MET A CA 1
ATOM 1589 C C . MET A 1 202 ? -14.294 -2.573 6.371 1.00 94.62 202 MET A C 1
ATOM 1591 O O . MET A 1 202 ? -14.368 -2.890 7.555 1.00 94.62 202 MET A O 1
ATOM 1595 N N . VAL A 1 203 ? -14.388 -3.475 5.388 1.00 96.31 203 VAL A N 1
ATOM 1596 C CA . VAL A 1 203 ? -14.648 -4.908 5.621 1.00 96.31 203 VAL A CA 1
ATOM 1597 C C . VAL A 1 203 ? -13.364 -5.725 5.527 1.00 96.31 203 VAL A C 1
ATOM 1599 O O . VAL A 1 203 ? -13.022 -6.452 6.455 1.00 96.31 203 VAL A O 1
ATOM 1602 N N . CYS A 1 204 ? -12.639 -5.623 4.412 1.00 96.56 204 CYS A N 1
ATOM 1603 C CA . CYS A 1 204 ? -11.488 -6.486 4.142 1.00 96.56 204 CYS A CA 1
ATOM 1604 C C . CYS A 1 204 ? -10.287 -6.069 4.985 1.00 96.56 204 CYS A C 1
ATOM 1606 O O . CYS A 1 204 ? -9.630 -6.916 5.584 1.00 96.56 204 CYS A O 1
ATOM 1608 N N . GLU A 1 205 ? -10.004 -4.767 5.051 1.00 95.44 205 GLU A N 1
ATOM 1609 C CA . GLU A 1 205 ? -8.852 -4.283 5.811 1.00 95.44 205 GLU A CA 1
ATOM 1610 C C . GLU A 1 205 ? -9.085 -4.396 7.324 1.00 95.44 205 GLU A C 1
ATOM 1612 O O . GLU A 1 205 ? -8.157 -4.748 8.045 1.00 95.44 205 GLU A O 1
ATOM 1617 N N . SER A 1 206 ? -10.322 -4.228 7.808 1.00 95.00 206 SER A N 1
ATOM 1618 C CA . SER A 1 206 ? -10.685 -4.539 9.203 1.00 95.00 206 SER A CA 1
ATOM 1619 C C . SER A 1 206 ? -10.632 -6.032 9.515 1.00 95.00 206 SER A C 1
ATOM 1621 O O . SER A 1 206 ? -10.238 -6.417 10.614 1.00 95.00 206 SER A O 1
ATOM 1623 N N . ALA A 1 207 ? -10.972 -6.908 8.566 1.00 95.88 207 ALA A N 1
ATOM 1624 C CA . ALA A 1 207 ? -10.770 -8.340 8.759 1.00 95.88 207 ALA A CA 1
ATOM 1625 C C . ALA A 1 207 ? -9.274 -8.669 8.915 1.00 95.88 207 ALA A C 1
ATOM 1627 O O . ALA A 1 207 ? -8.929 -9.459 9.792 1.00 95.88 207 ALA A O 1
ATOM 1628 N N . ARG A 1 208 ? -8.392 -8.015 8.140 1.00 94.81 208 ARG A N 1
ATOM 1629 C CA . ARG A 1 208 ? -6.929 -8.173 8.234 1.00 94.81 208 ARG A CA 1
ATOM 1630 C C . ARG A 1 208 ? -6.332 -7.564 9.503 1.00 94.81 208 ARG A C 1
ATOM 1632 O O . ARG A 1 208 ? -5.486 -8.207 10.116 1.00 94.81 208 ARG A O 1
ATOM 1639 N N . MET A 1 209 ? -6.733 -6.347 9.874 1.00 91.25 209 MET A N 1
ATOM 1640 C CA . MET A 1 209 ? -6.046 -5.494 10.854 1.00 91.25 209 MET A CA 1
ATOM 1641 C C . MET A 1 209 ? -6.921 -5.189 12.082 1.00 91.25 209 MET A C 1
ATOM 1643 O O . MET A 1 209 ? -8.074 -4.776 11.952 1.00 91.25 209 MET A O 1
ATOM 1647 N N . ASN A 1 210 ? -6.354 -5.294 13.283 1.00 87.81 210 ASN A N 1
ATOM 1648 C CA . ASN A 1 210 ? -6.992 -4.886 14.538 1.00 87.81 210 ASN A CA 1
ATOM 1649 C C . ASN A 1 210 ? -7.184 -3.370 14.631 1.00 87.81 210 ASN A C 1
ATOM 1651 O O . ASN A 1 210 ? -8.240 -2.914 15.062 1.00 87.81 210 ASN A O 1
ATOM 1655 N N . VAL A 1 211 ? -6.216 -2.584 14.161 1.00 85.12 211 VAL A N 1
ATOM 1656 C CA . VAL A 1 211 ? -6.293 -1.114 14.193 1.00 85.12 211 VAL A CA 1
ATOM 1657 C C . VAL A 1 211 ? -7.473 -0.558 13.388 1.00 85.12 211 VAL A C 1
ATOM 1659 O O . VAL A 1 211 ? -8.182 0.328 13.867 1.00 85.12 211 VAL A O 1
ATOM 1662 N N . LEU A 1 212 ? -7.753 -1.115 12.203 1.00 88.12 212 LEU A N 1
ATOM 1663 C CA . LEU A 1 212 ? -8.911 -0.710 11.398 1.00 88.12 212 LEU A CA 1
ATOM 1664 C C . LEU A 1 212 ? -10.218 -1.274 11.960 1.00 88.12 212 LEU A C 1
ATOM 1666 O O . LEU A 1 212 ? -11.223 -0.564 11.973 1.00 88.12 212 LEU A O 1
ATOM 1670 N N . HIS A 1 213 ? -10.198 -2.512 12.465 1.00 88.75 213 HIS A N 1
ATOM 1671 C CA . HIS A 1 213 ? -11.339 -3.088 13.173 1.00 88.75 213 HIS A CA 1
ATOM 1672 C C . HIS A 1 213 ? -11.798 -2.176 14.317 1.00 88.75 213 HIS A C 1
ATOM 1674 O O . HIS A 1 213 ? -12.965 -1.791 14.345 1.00 88.75 213 HIS A O 1
ATOM 1680 N N . ASN A 1 214 ? -10.878 -1.778 15.198 1.00 84.56 214 ASN A N 1
ATOM 1681 C CA . ASN A 1 214 ? -11.177 -0.935 16.355 1.00 84.56 214 ASN A CA 1
ATOM 1682 C C . ASN A 1 214 ? -11.658 0.455 15.913 1.00 84.56 214 ASN A C 1
ATOM 1684 O O . ASN A 1 214 ? -12.686 0.928 16.385 1.00 84.56 214 ASN A O 1
ATOM 1688 N N . LEU A 1 215 ? -10.994 1.066 14.919 1.00 84.62 215 LEU A N 1
ATOM 1689 C CA . LEU A 1 215 ? -11.402 2.363 14.368 1.00 84.62 215 LEU A CA 1
ATOM 1690 C C . LEU A 1 215 ? -12.864 2.373 13.897 1.00 84.62 215 LEU A C 1
ATOM 1692 O O . LEU A 1 215 ? -13.587 3.345 14.136 1.00 84.62 215 LEU A O 1
ATOM 1696 N N . PHE A 1 216 ? -13.287 1.331 13.177 1.00 85.19 216 PHE A N 1
ATOM 1697 C CA . PHE A 1 216 ? -14.646 1.262 12.653 1.00 85.19 216 PHE A CA 1
ATOM 1698 C C . PHE A 1 216 ? -15.658 0.787 13.688 1.00 85.19 216 PHE A C 1
ATOM 1700 O O . PHE A 1 216 ? -16.770 1.307 13.656 1.00 85.19 216 PHE A O 1
ATOM 1707 N N . ALA A 1 217 ? -15.283 -0.107 14.606 1.00 84.75 217 ALA A N 1
ATOM 1708 C CA . ALA A 1 217 ? -16.129 -0.536 15.716 1.00 84.75 217 ALA A CA 1
ATOM 1709 C C . ALA A 1 217 ? -16.538 0.661 16.593 1.00 84.75 217 ALA A C 1
ATOM 1711 O O . ALA A 1 217 ? -17.732 0.968 16.662 1.00 84.75 217 ALA A O 1
ATOM 1712 N N . ASP A 1 218 ? -15.563 1.418 17.116 1.00 77.25 218 ASP A N 1
ATOM 1713 C CA . ASP A 1 218 ? -15.779 2.601 17.969 1.00 77.25 218 ASP A CA 1
ATOM 1714 C C . ASP A 1 218 ? -16.700 3.641 17.300 1.00 77.25 218 ASP A C 1
ATOM 1716 O O . ASP A 1 218 ? -17.475 4.357 17.939 1.00 77.25 218 ASP A O 1
ATOM 1720 N N . GLY A 1 219 ? -16.598 3.757 15.972 1.00 72.88 219 GLY A N 1
ATOM 1721 C CA . GLY A 1 219 ? -17.342 4.722 15.169 1.00 72.88 219 GLY A CA 1
ATOM 1722 C C . GLY A 1 219 ? -18.666 4.215 14.592 1.00 72.88 219 GLY A C 1
ATOM 1723 O O . GLY A 1 219 ? -19.393 5.018 13.996 1.00 72.88 219 GLY A O 1
ATOM 1724 N N . TRP A 1 220 ? -18.992 2.921 14.709 1.00 81.62 220 TRP A N 1
ATOM 1725 C CA . TRP A 1 220 ? -20.089 2.311 13.943 1.00 81.62 220 TRP A CA 1
ATOM 1726 C C . TRP A 1 220 ? -21.467 2.777 14.424 1.00 81.62 220 TRP A C 1
ATOM 1728 O O . TRP A 1 220 ? -22.334 3.131 13.618 1.00 81.62 220 TRP A O 1
ATOM 1738 N N . GLY A 1 221 ? -21.650 2.852 15.747 1.00 67.50 221 GLY A N 1
ATOM 1739 C CA . GLY A 1 221 ? -22.909 3.247 16.390 1.00 67.50 221 GLY A CA 1
ATOM 1740 C C . GLY A 1 221 ? -23.274 4.730 16.235 1.00 67.50 221 GLY A C 1
ATOM 1741 O O . GLY A 1 221 ? -24.442 5.096 16.372 1.00 67.50 221 GLY A O 1
ATOM 1742 N N . LEU A 1 222 ? -22.309 5.589 15.889 1.00 62.09 222 LEU A N 1
ATOM 1743 C CA . LEU A 1 222 ? -22.499 7.043 15.754 1.00 62.09 222 LEU A CA 1
ATOM 1744 C C . LEU A 1 222 ? -23.214 7.451 14.447 1.00 62.09 222 LEU A C 1
ATOM 1746 O O . LEU A 1 222 ? -23.570 8.610 14.260 1.00 62.09 222 LEU A O 1
ATOM 1750 N N . GLY A 1 223 ? -23.445 6.514 13.520 1.00 52.94 223 GLY A N 1
ATOM 1751 C CA . GLY A 1 223 ? -23.983 6.784 12.182 1.00 52.94 223 GLY A CA 1
ATOM 1752 C C . GLY A 1 223 ? -25.511 6.727 12.045 1.00 52.94 223 GLY A C 1
ATOM 1753 O O . GLY A 1 223 ? -26.003 5.997 11.183 1.00 52.94 223 GLY A O 1
ATOM 1754 N N . LYS A 1 224 ? -26.293 7.451 12.860 1.00 42.56 224 LYS A N 1
ATOM 1755 C CA . LYS A 1 224 ? -27.719 7.703 12.550 1.00 42.56 224 LYS A CA 1
ATOM 1756 C C . LYS A 1 224 ? -27.871 9.044 11.827 1.00 42.56 224 LYS A C 1
ATOM 1758 O O . LYS A 1 224 ? -27.329 10.053 12.265 1.00 42.56 224 LYS A O 1
ATOM 1763 N N . PHE A 1 225 ? -28.628 9.040 10.726 1.00 34.12 225 PHE A N 1
ATOM 1764 C CA . PHE A 1 225 ? -29.079 10.233 10.003 1.00 34.12 225 PHE A CA 1
ATOM 1765 C C . PHE A 1 225 ? -29.579 11.307 10.986 1.00 34.12 225 PHE A C 1
ATOM 1767 O O . PHE A 1 225 ? -30.530 11.061 11.727 1.00 34.12 225 PHE A O 1
ATOM 1774 N N . GLY A 1 226 ? -28.926 12.476 10.983 1.00 39.22 226 GLY A N 1
ATOM 1775 C CA . GLY A 1 226 ? -29.314 13.645 11.779 1.00 39.22 226 GLY A CA 1
ATOM 1776 C C . GLY A 1 226 ? -28.246 14.241 12.701 1.00 39.22 226 GLY A C 1
ATOM 1777 O O . GLY A 1 226 ? -28.574 15.174 13.429 1.00 39.22 226 GLY A O 1
ATOM 1778 N N . ASP A 1 227 ? -26.995 13.766 12.700 1.00 39.88 227 ASP A N 1
ATOM 1779 C CA . ASP A 1 227 ? -25.988 14.313 13.618 1.00 39.88 227 ASP A CA 1
ATOM 1780 C C . ASP A 1 227 ? -25.263 15.543 13.052 1.00 39.88 227 ASP A C 1
ATOM 1782 O O . ASP A 1 227 ? -24.108 15.519 12.625 1.00 39.88 227 ASP A O 1
ATOM 1786 N N . THR A 1 228 ? -25.956 16.674 13.122 1.00 41.06 228 THR A N 1
ATOM 1787 C CA . THR A 1 228 ? -25.406 18.038 13.121 1.00 41.06 228 THR A CA 1
ATOM 1788 C C . THR A 1 228 ? -24.403 18.303 14.271 1.00 41.06 228 THR A C 1
ATOM 1790 O O . THR A 1 228 ? -24.348 19.416 14.794 1.00 41.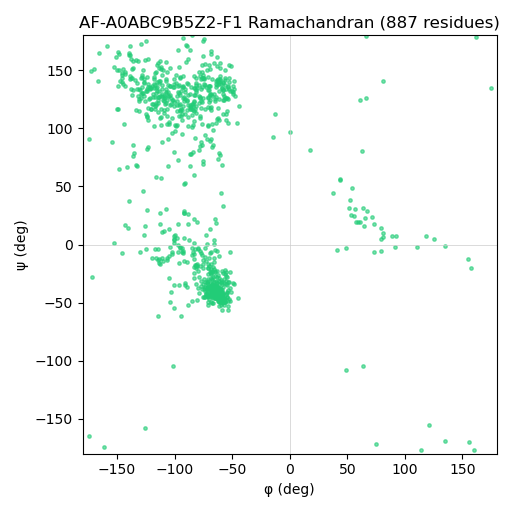06 228 THR A O 1
ATOM 1793 N N . ARG A 1 229 ? -23.604 17.318 14.717 1.00 47.03 229 ARG A N 1
ATOM 1794 C CA . ARG A 1 229 ? -22.638 17.465 15.825 1.00 47.03 229 ARG A CA 1
ATOM 1795 C C . ARG A 1 229 ? -21.309 16.720 15.673 1.00 47.03 229 ARG A C 1
ATOM 1797 O O . ARG A 1 229 ? -20.559 16.659 16.645 1.00 47.03 229 ARG A O 1
ATOM 1804 N N . LEU A 1 230 ? -20.918 16.261 14.480 1.00 53.34 230 LEU A N 1
ATOM 1805 C CA . LEU A 1 230 ? -19.480 16.083 14.249 1.00 53.34 230 LEU A CA 1
ATOM 1806 C C . LEU A 1 230 ? -18.840 17.470 14.232 1.00 53.34 230 LEU A C 1
ATOM 1808 O O . LEU A 1 230 ? -18.986 18.230 13.273 1.00 53.34 230 LEU A O 1
ATOM 1812 N N . THR A 1 231 ? -18.160 17.824 15.320 1.00 56.19 231 THR A N 1
ATOM 1813 C CA . THR A 1 231 ? -17.413 19.078 15.361 1.00 56.19 231 THR A CA 1
ATOM 1814 C C . THR A 1 231 ? -16.346 19.053 14.260 1.00 56.19 231 THR A C 1
ATOM 1816 O O . THR A 1 231 ? -15.848 17.976 13.904 1.00 56.19 231 THR A O 1
ATOM 1819 N N . PRO A 1 232 ? -15.941 20.216 13.721 1.00 57.16 232 PRO A N 1
ATOM 1820 C CA . PRO A 1 232 ? -14.822 20.286 12.782 1.00 57.16 232 PRO A CA 1
ATOM 1821 C C . PRO A 1 232 ? -13.578 19.534 13.286 1.00 57.16 232 PRO A C 1
ATOM 1823 O O . PRO A 1 232 ? -12.874 18.896 12.512 1.00 57.16 232 PRO A O 1
ATOM 1826 N N . GLU A 1 233 ? -13.361 19.523 14.602 1.00 55.12 233 GLU A N 1
ATOM 1827 C CA . GLU A 1 233 ? -12.258 18.824 15.261 1.00 55.12 233 GLU A CA 1
ATOM 1828 C C . GLU A 1 233 ? -12.365 17.293 15.166 1.00 55.12 233 GLU A C 1
ATOM 1830 O O . GLU A 1 233 ? -11.371 16.622 14.887 1.00 55.12 233 GLU A O 1
ATOM 1835 N N . MET A 1 234 ? -13.566 16.731 15.346 1.00 58.16 234 MET A N 1
ATOM 1836 C CA . MET A 1 234 ? -13.808 15.290 15.194 1.00 58.16 234 MET A CA 1
ATOM 1837 C C . MET A 1 234 ? -13.639 14.842 13.740 1.00 58.16 234 MET A C 1
ATOM 1839 O O . MET A 1 234 ? -13.092 13.768 13.489 1.00 58.16 234 MET A O 1
ATOM 1843 N N . LEU A 1 235 ? -14.050 15.675 12.777 1.00 58.59 235 LEU A N 1
ATOM 1844 C CA . LEU A 1 235 ? -13.835 15.414 11.351 1.00 58.59 235 LEU A CA 1
ATOM 1845 C C . LEU A 1 235 ? -12.347 15.427 10.991 1.00 58.59 235 LEU A C 1
ATOM 1847 O O . LEU A 1 235 ? -11.886 14.518 10.307 1.00 58.59 235 LEU A O 1
ATOM 1851 N N . ILE A 1 236 ? -11.584 16.408 11.482 1.00 65.06 236 ILE A N 1
ATOM 1852 C CA . ILE A 1 236 ? -10.129 16.478 11.274 1.00 65.06 236 ILE A CA 1
ATOM 1853 C C . ILE A 1 236 ? -9.433 15.257 11.891 1.00 65.06 236 ILE A C 1
ATOM 1855 O O . ILE A 1 236 ? -8.595 14.637 11.240 1.00 65.06 236 ILE A O 1
ATOM 1859 N N . SER A 1 237 ? -9.813 14.867 13.112 1.00 68.62 237 SER A N 1
ATOM 1860 C CA . SER A 1 237 ? -9.269 13.681 13.786 1.00 68.62 237 SER A CA 1
ATOM 1861 C C . SER A 1 237 ? -9.555 12.394 13.004 1.00 68.62 237 SER A C 1
ATOM 1863 O O . SER A 1 237 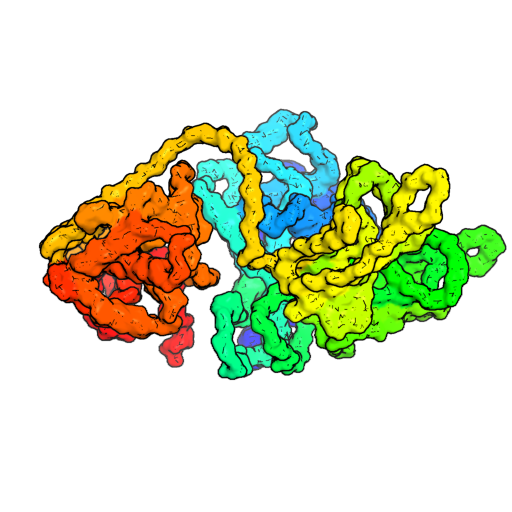? -8.642 11.619 12.722 1.00 68.62 237 SER A O 1
ATOM 1865 N N . LYS A 1 238 ? -10.804 12.196 12.565 1.00 66.25 238 LYS A N 1
ATOM 1866 C CA . LYS A 1 238 ? -11.198 11.026 11.768 1.00 66.25 238 LYS A CA 1
ATOM 1867 C C . LYS A 1 238 ? -10.473 10.976 10.420 1.00 66.25 238 LYS A C 1
ATOM 1869 O O . LYS A 1 238 ? -10.047 9.902 9.994 1.00 66.25 238 LYS A O 1
ATOM 1874 N N . ARG A 1 239 ? -10.287 12.134 9.777 1.00 71.12 239 ARG A N 1
ATOM 1875 C CA . ARG A 1 239 ? -9.502 12.254 8.543 1.00 71.12 239 ARG A CA 1
ATOM 1876 C C . ARG A 1 239 ? -8.044 11.856 8.763 1.00 71.12 239 ARG A C 1
ATOM 1878 O O . ARG A 1 239 ? -7.527 11.017 8.035 1.00 71.12 239 ARG A O 1
ATOM 1885 N N . LYS A 1 240 ? -7.414 12.390 9.813 1.00 74.81 240 LYS A N 1
ATOM 1886 C CA . LYS A 1 240 ? -6.031 12.059 10.179 1.00 74.81 240 LYS A CA 1
ATOM 1887 C C . LYS A 1 240 ? -5.857 10.559 10.437 1.00 74.81 240 LYS A C 1
ATOM 1889 O O . LYS A 1 240 ? -4.944 9.966 9.874 1.00 74.81 240 LYS A O 1
ATOM 1894 N N . LYS A 1 241 ? -6.763 9.945 11.210 1.00 75.81 241 LYS A N 1
ATOM 1895 C CA . LYS A 1 241 ? -6.744 8.496 11.467 1.00 75.81 241 LYS A CA 1
ATOM 1896 C C . LYS A 1 241 ? -6.894 7.688 10.176 1.00 75.81 241 LYS A C 1
ATOM 1898 O O . LYS A 1 241 ? -6.145 6.750 9.965 1.00 75.81 241 LYS A O 1
ATOM 1903 N N . THR A 1 242 ? -7.816 8.057 9.283 1.00 74.56 242 THR A N 1
ATOM 1904 C CA . THR A 1 242 ? -8.015 7.337 8.005 1.00 74.56 242 THR A CA 1
ATOM 1905 C C . THR A 1 242 ? -6.765 7.389 7.123 1.00 74.56 242 THR A C 1
ATOM 1907 O O . THR A 1 242 ? -6.368 6.370 6.559 1.00 74.56 242 THR A O 1
ATOM 1910 N N . LYS A 1 243 ? -6.112 8.557 7.056 1.00 81.38 243 LYS A N 1
ATOM 1911 C CA . LYS A 1 243 ? -4.831 8.737 6.366 1.00 81.38 243 LYS A CA 1
ATOM 1912 C C . LYS A 1 243 ? -3.739 7.829 6.943 1.00 81.38 243 LYS A C 1
ATOM 1914 O O . LYS A 1 243 ? -3.117 7.081 6.196 1.00 81.38 243 LYS A O 1
ATOM 1919 N N . GLU A 1 244 ? -3.574 7.838 8.263 1.00 80.62 244 GLU A N 1
ATOM 1920 C CA . GLU A 1 244 ? -2.619 6.984 8.979 1.00 80.62 244 GLU A CA 1
ATOM 1921 C C . GLU A 1 244 ? -2.874 5.487 8.727 1.00 80.62 244 GLU A C 1
ATOM 1923 O O . GLU A 1 244 ? -1.941 4.741 8.436 1.00 80.62 244 GLU A O 1
ATOM 1928 N N . MET A 1 245 ? -4.141 5.051 8.731 1.00 82.25 245 MET A N 1
ATOM 1929 C CA . MET A 1 245 ? -4.512 3.662 8.431 1.00 82.25 245 MET A CA 1
ATOM 1930 C C . MET A 1 245 ? -4.054 3.210 7.036 1.00 82.25 245 MET A C 1
ATOM 1932 O O . MET A 1 245 ? -3.576 2.086 6.869 1.00 82.25 245 MET A O 1
ATOM 1936 N N . LEU A 1 246 ? -4.176 4.074 6.026 1.00 77.25 246 LEU A N 1
ATOM 1937 C CA . LEU A 1 246 ? -3.739 3.762 4.664 1.00 77.25 246 LEU A CA 1
ATOM 1938 C C . LEU A 1 246 ? -2.214 3.716 4.540 1.00 77.25 246 LEU A C 1
ATOM 1940 O O . LEU A 1 246 ? -1.673 2.751 3.992 1.00 77.25 246 LEU A O 1
ATOM 1944 N N . GLU A 1 247 ? -1.547 4.754 5.044 1.00 77.94 247 GLU A N 1
ATOM 1945 C CA . GLU A 1 247 ? -0.110 4.971 4.866 1.00 77.94 247 GLU A CA 1
ATOM 1946 C C . GLU A 1 247 ? 0.734 3.990 5.691 1.00 77.94 247 GLU A C 1
ATOM 1948 O O . GLU A 1 247 ? 1.699 3.426 5.170 1.00 77.94 247 GLU A O 1
ATOM 1953 N N . CYS A 1 248 ? 0.346 3.739 6.944 1.00 75.50 248 CYS A N 1
ATOM 1954 C CA . CYS A 1 248 ? 1.132 2.930 7.875 1.00 75.50 248 CYS A CA 1
ATOM 1955 C C . CYS A 1 248 ? 0.774 1.440 7.830 1.00 75.50 248 CYS A C 1
ATOM 1957 O O . CYS A 1 248 ? 1.666 0.607 7.982 1.00 75.50 248 CYS A O 1
ATOM 1959 N N . TYR A 1 249 ? -0.493 1.088 7.578 1.00 82.06 249 TYR A N 1
ATOM 1960 C CA . TYR A 1 249 ? -0.978 -0.286 7.762 1.00 82.06 249 TYR A CA 1
ATOM 1961 C C . TYR A 1 249 ? -1.383 -0.960 6.449 1.00 82.06 249 TYR A C 1
ATOM 1963 O O . TYR A 1 249 ? -0.762 -1.942 6.038 1.00 82.06 249 TYR A O 1
ATOM 1971 N N . VAL A 1 250 ? -2.378 -0.426 5.731 1.00 82.88 250 VAL A N 1
ATOM 1972 C CA . VAL A 1 250 ? -2.954 -1.102 4.549 1.00 82.88 250 VAL A CA 1
ATOM 1973 C C . VAL A 1 250 ? -1.912 -1.356 3.456 1.00 82.88 250 VAL A C 1
ATOM 1975 O O . VAL A 1 250 ? -1.851 -2.450 2.889 1.00 82.88 250 VAL A O 1
ATOM 1978 N N . TRP A 1 251 ? -1.041 -0.387 3.160 1.00 81.81 251 TRP A N 1
ATOM 1979 C CA . TRP A 1 251 ? 0.003 -0.578 2.145 1.00 81.81 251 TRP A CA 1
ATOM 1980 C C . TRP A 1 251 ? 1.176 -1.458 2.592 1.00 81.81 251 TRP A C 1
ATOM 1982 O O . TRP A 1 251 ? 1.897 -1.965 1.720 1.00 81.81 251 TRP A O 1
ATOM 1992 N N . ASN A 1 252 ? 1.329 -1.668 3.902 1.00 79.38 252 ASN A N 1
ATOM 1993 C CA . ASN A 1 252 ? 2.412 -2.437 4.515 1.00 79.38 252 ASN A CA 1
ATOM 1994 C C . ASN A 1 252 ? 1.990 -3.844 4.954 1.00 79.38 252 ASN A C 1
ATOM 1996 O O . ASN A 1 252 ? 2.866 -4.657 5.234 1.00 79.38 252 ASN A O 1
ATOM 2000 N N . TYR A 1 253 ? 0.697 -4.186 4.910 1.00 84.69 253 TYR A N 1
ATOM 2001 C CA . TYR A 1 253 ? 0.168 -5.496 5.313 1.00 84.69 253 TYR A CA 1
ATOM 2002 C C . TYR A 1 253 ? 0.974 -6.694 4.784 1.00 84.69 253 TYR A C 1
ATOM 2004 O O . TYR A 1 253 ? 1.294 -7.626 5.523 1.00 84.69 253 TYR A O 1
ATOM 2012 N N . GLY A 1 254 ? 1.325 -6.672 3.494 1.00 81.00 254 GLY A N 1
ATOM 2013 C CA . GLY A 1 254 ? 2.099 -7.749 2.877 1.00 81.00 254 GLY A CA 1
ATOM 2014 C C . GLY A 1 254 ? 3.535 -7.850 3.402 1.00 81.00 254 GLY A C 1
ATOM 2015 O O . GLY A 1 254 ? 4.049 -8.960 3.501 1.00 81.00 254 GLY A O 1
ATOM 2016 N N . LYS A 1 255 ? 4.162 -6.714 3.744 1.00 77.44 255 LYS A N 1
ATOM 2017 C CA . LYS A 1 255 ? 5.493 -6.664 4.366 1.00 77.44 255 LYS A CA 1
ATOM 2018 C C . LYS A 1 255 ? 5.411 -7.165 5.808 1.00 77.44 255 LYS A C 1
ATOM 2020 O O . LYS A 1 255 ? 6.073 -8.141 6.118 1.00 77.44 255 LYS A O 1
ATOM 2025 N N . MET A 1 256 ? 4.496 -6.618 6.613 1.00 81.19 256 MET A N 1
ATOM 2026 C CA . MET A 1 256 ? 4.281 -7.049 8.004 1.00 81.19 256 MET A CA 1
ATOM 2027 C C . MET A 1 256 ? 4.013 -8.560 8.089 1.00 81.19 256 MET A C 1
ATOM 2029 O O . MET A 1 256 ? 4.638 -9.280 8.857 1.00 81.19 256 MET A O 1
ATOM 2033 N N . SER A 1 257 ? 3.160 -9.095 7.207 1.00 85.69 257 SER A N 1
ATOM 2034 C CA . SER A 1 257 ? 2.916 -10.543 7.155 1.00 85.69 257 SER A CA 1
ATOM 2035 C C . SER A 1 257 ? 4.172 -11.351 6.806 1.00 85.69 257 SER A C 1
ATOM 2037 O O . SER A 1 257 ? 4.376 -12.435 7.345 1.00 85.69 257 SER A O 1
ATOM 2039 N N . SER A 1 258 ? 5.023 -10.842 5.911 1.00 79.69 258 SER A N 1
ATOM 2040 C CA . SER A 1 258 ? 6.298 -11.477 5.555 1.00 79.69 258 SER A CA 1
ATOM 2041 C C . SER A 1 258 ? 7.295 -11.456 6.711 1.00 79.69 258 SER A C 1
ATOM 2043 O O . SER A 1 258 ? 7.974 -12.459 6.945 1.00 79.69 258 SER A O 1
ATOM 2045 N N . ASP A 1 259 ? 7.369 -10.349 7.443 1.00 79.31 259 ASP A N 1
ATOM 2046 C CA . ASP A 1 259 ? 8.254 -10.191 8.596 1.00 79.31 259 ASP A CA 1
ATOM 2047 C C . ASP A 1 259 ? 7.837 -11.163 9.713 1.00 79.31 259 ASP A C 1
ATOM 2049 O O . ASP A 1 259 ? 8.663 -11.930 10.209 1.00 79.31 259 ASP A O 1
ATOM 2053 N N . LEU A 1 260 ? 6.532 -11.253 10.007 1.00 84.62 260 LEU A N 1
ATOM 2054 C CA . LEU A 1 260 ? 5.961 -12.227 10.949 1.00 84.62 260 LEU A CA 1
ATOM 2055 C C . LEU A 1 260 ? 6.247 -13.681 10.545 1.00 84.62 260 LEU A C 1
ATOM 2057 O O . LEU A 1 260 ? 6.634 -14.497 11.382 1.00 84.62 260 LEU A O 1
ATOM 2061 N N . ARG A 1 261 ? 6.108 -14.016 9.255 1.00 84.88 261 ARG A N 1
ATOM 2062 C CA . ARG A 1 261 ? 6.434 -15.356 8.728 1.00 84.88 261 ARG A CA 1
ATOM 2063 C C . ARG A 1 261 ? 7.915 -15.684 8.857 1.00 84.88 261 ARG A C 1
ATOM 2065 O O . ARG A 1 261 ? 8.255 -16.825 9.159 1.00 84.88 261 ARG A O 1
ATOM 2072 N N . THR A 1 262 ? 8.776 -14.699 8.625 1.00 80.31 262 THR A N 1
ATOM 2073 C CA . THR A 1 262 ? 10.232 -14.847 8.739 1.00 80.31 262 THR A CA 1
ATOM 2074 C C . THR A 1 262 ? 10.638 -15.048 10.198 1.00 80.31 262 THR A C 1
ATOM 2076 O O . THR A 1 262 ? 11.435 -15.932 10.510 1.00 80.31 262 THR A O 1
ATOM 2079 N N . TRP A 1 263 ? 10.028 -14.290 11.111 1.00 82.38 263 TRP A N 1
ATOM 2080 C CA . TRP A 1 263 ? 10.207 -14.458 12.550 1.00 82.38 263 TRP A CA 1
ATOM 2081 C C . TRP A 1 263 ? 9.778 -15.853 13.028 1.00 82.38 263 TRP A C 1
ATOM 2083 O O . TRP A 1 263 ? 10.550 -16.529 13.711 1.00 82.38 263 TRP A O 1
ATOM 2093 N N . MET A 1 264 ? 8.607 -16.329 12.586 1.00 83.94 264 MET A N 1
ATOM 2094 C CA . MET A 1 264 ? 8.126 -17.692 12.842 1.00 83.94 264 MET A CA 1
ATOM 2095 C C . MET A 1 264 ? 9.106 -18.753 12.311 1.00 83.94 264 MET A C 1
ATOM 2097 O O . MET A 1 264 ? 9.459 -19.685 13.031 1.00 83.94 264 MET A O 1
ATOM 2101 N N . SER A 1 265 ? 9.596 -18.615 11.071 1.00 79.94 265 SER A N 1
ATOM 2102 C CA . SER A 1 265 ? 10.522 -19.593 10.478 1.00 79.94 265 SER A CA 1
ATOM 2103 C C . SER A 1 265 ? 11.906 -19.613 11.127 1.00 79.94 265 SER A C 1
ATOM 2105 O O . SER A 1 265 ? 12.579 -20.640 11.078 1.00 79.94 265 SER A O 1
ATOM 2107 N N . ASN A 1 266 ? 12.317 -18.511 11.756 1.00 79.50 266 ASN A N 1
ATOM 2108 C CA . ASN A 1 266 ? 13.587 -18.392 12.474 1.00 79.50 266 ASN A CA 1
ATOM 2109 C C . ASN A 1 266 ? 13.483 -18.834 13.946 1.00 79.50 266 ASN A C 1
ATOM 2111 O O . ASN A 1 266 ? 14.335 -18.485 14.763 1.00 79.50 266 ASN A O 1
ATOM 2115 N N . GLY A 1 267 ? 12.434 -19.584 14.306 1.00 79.12 267 GLY A N 1
ATOM 2116 C CA . GLY A 1 267 ? 12.254 -20.119 15.656 1.00 79.12 267 GLY A CA 1
ATOM 2117 C C . GLY A 1 267 ? 12.005 -19.040 16.708 1.00 79.12 267 GLY A C 1
ATOM 2118 O O . GLY A 1 267 ? 12.382 -19.223 17.864 1.00 79.12 267 GLY A O 1
ATOM 2119 N N . TYR A 1 268 ? 11.399 -17.915 16.313 1.00 79.56 268 TYR A N 1
ATOM 2120 C CA . TYR A 1 268 ? 11.047 -16.794 17.191 1.00 79.56 268 TYR A CA 1
ATOM 2121 C C . TYR A 1 268 ? 12.244 -16.134 17.895 1.00 79.56 268 TYR A C 1
ATOM 2123 O O . TYR A 1 268 ? 12.075 -15.436 18.899 1.00 79.56 268 TYR A O 1
ATOM 2131 N N . ALA A 1 269 ? 13.462 -16.334 17.380 1.00 63.69 269 ALA A N 1
ATOM 2132 C CA . ALA A 1 269 ? 14.667 -15.740 17.941 1.00 63.69 269 ALA A CA 1
ATOM 2133 C C . ALA A 1 269 ? 14.545 -14.206 18.012 1.00 63.69 269 ALA A C 1
ATOM 2135 O O . ALA A 1 269 ? 14.068 -13.556 17.078 1.00 63.69 269 ALA A O 1
ATOM 2136 N N . LYS A 1 270 ? 14.988 -13.616 19.133 1.00 50.22 270 LYS A N 1
ATOM 2137 C CA . LYS A 1 270 ? 15.127 -12.158 19.254 1.00 50.22 270 LYS A CA 1
ATOM 2138 C C . LYS A 1 270 ? 16.137 -11.687 18.206 1.00 50.22 270 LYS A C 1
ATOM 2140 O O . LYS A 1 270 ? 17.179 -12.322 18.055 1.00 50.22 270 LYS A O 1
ATOM 2145 N N . SER A 1 271 ? 15.857 -10.567 17.539 1.00 43.31 271 SER A N 1
ATOM 2146 C CA . SER A 1 271 ? 16.810 -9.856 16.674 1.00 43.31 271 SER A CA 1
ATOM 2147 C C . SER A 1 271 ? 18.021 -9.400 17.504 1.00 43.31 271 SER A C 1
ATOM 2149 O O . SER A 1 271 ? 18.070 -8.285 18.014 1.00 43.31 271 SER A O 1
ATOM 2151 N N . ARG A 1 272 ? 18.955 -10.316 17.785 1.00 34.25 272 ARG A N 1
ATOM 2152 C CA . ARG A 1 272 ? 20.155 -10.059 18.597 1.00 34.25 272 ARG A CA 1
ATOM 2153 C C . ARG A 1 272 ? 21.467 -10.418 17.898 1.00 34.25 272 ARG A C 1
ATOM 2155 O O . ARG A 1 272 ? 22.507 -10.022 18.407 1.00 34.25 272 ARG A O 1
ATOM 2162 N N . ASP A 1 273 ? 21.413 -10.981 16.690 1.00 29.72 273 ASP A N 1
ATOM 2163 C CA . ASP A 1 273 ? 22.592 -11.259 15.848 1.00 29.72 273 ASP A CA 1
ATOM 2164 C C . ASP A 1 273 ? 22.765 -10.283 14.662 1.00 29.72 273 ASP A C 1
ATOM 2166 O O . ASP A 1 273 ? 23.592 -10.507 13.786 1.00 29.72 273 ASP A O 1
ATOM 2170 N N . PHE A 1 274 ? 22.047 -9.153 14.649 1.00 35.81 274 PHE A N 1
ATOM 2171 C CA . PHE A 1 274 ? 22.290 -8.037 13.711 1.00 35.81 274 PHE A CA 1
ATOM 2172 C C . PHE A 1 274 ? 23.259 -6.973 14.268 1.00 35.81 274 PHE A C 1
ATOM 2174 O O . PHE A 1 274 ? 23.487 -5.939 13.649 1.00 35.81 274 PHE A O 1
ATOM 2181 N N . SER A 1 275 ? 23.857 -7.211 15.440 1.00 28.14 275 SER A N 1
ATOM 2182 C CA . SER A 1 275 ? 24.638 -6.224 16.205 1.00 28.14 275 SER A CA 1
ATOM 2183 C C . SER A 1 275 ? 26.146 -6.201 15.909 1.00 28.14 275 SER A C 1
ATOM 2185 O O . SER A 1 275 ? 26.945 -5.747 16.727 1.00 28.14 275 SER A O 1
ATOM 2187 N N . SER A 1 276 ? 26.560 -6.598 14.707 1.00 29.33 276 SER A N 1
ATOM 2188 C CA . SER A 1 276 ? 27.888 -6.252 14.202 1.00 29.33 276 SER A CA 1
ATOM 2189 C C . SER A 1 276 ? 27.788 -5.786 12.759 1.00 29.33 276 SER A C 1
ATOM 2191 O O . SER A 1 276 ? 28.048 -6.576 11.871 1.00 29.33 276 SER A O 1
ATOM 2193 N N . HIS A 1 277 ? 27.383 -4.539 12.521 1.00 28.92 277 HIS A N 1
ATOM 2194 C CA . HIS A 1 277 ? 27.965 -3.641 11.515 1.00 28.92 277 HIS A CA 1
ATOM 2195 C C . HIS A 1 277 ? 27.398 -2.220 11.708 1.00 28.92 277 HIS A C 1
ATOM 2197 O O . HIS A 1 277 ? 26.343 -2.031 12.300 1.00 28.92 277 HIS A O 1
ATOM 2203 N N . LYS A 1 278 ? 28.219 -1.239 11.326 1.00 31.22 278 LYS A N 1
ATOM 2204 C CA . LYS A 1 278 ? 28.197 0.191 11.676 1.00 31.22 278 LYS A CA 1
ATOM 2205 C C . LYS A 1 278 ? 26.868 0.918 11.441 1.00 31.22 278 LYS A C 1
ATOM 2207 O O . LYS A 1 278 ? 26.135 0.556 10.534 1.00 31.22 278 LYS A O 1
ATOM 2212 N N . GLU A 1 279 ? 26.688 1.993 12.221 1.00 33.81 279 GLU A N 1
ATOM 2213 C CA . GLU A 1 279 ? 25.810 3.162 12.018 1.00 33.81 279 GLU A CA 1
ATOM 2214 C C . GLU A 1 279 ? 24.978 3.135 10.726 1.00 33.81 279 GLU A C 1
ATOM 2216 O O . GLU A 1 279 ? 25.436 3.528 9.654 1.00 33.81 279 GLU A O 1
ATOM 2221 N N . VAL A 1 280 ? 23.728 2.689 10.860 1.00 26.64 280 VAL A N 1
ATOM 2222 C CA . VAL A 1 280 ? 22.684 2.788 9.836 1.00 26.64 280 VAL A CA 1
ATOM 2223 C C . VAL A 1 280 ? 21.636 3.793 10.319 1.00 26.64 280 VAL A C 1
ATOM 2225 O O . VAL A 1 280 ? 21.269 3.826 11.492 1.00 26.64 280 VAL A O 1
ATOM 2228 N N . SER A 1 281 ? 21.186 4.643 9.401 1.00 26.02 281 SER A N 1
ATOM 2229 C CA . SER A 1 281 ? 20.270 5.761 9.633 1.00 26.02 281 SER A CA 1
ATOM 2230 C C . SER A 1 281 ? 18.886 5.342 10.195 1.00 26.02 281 SER A C 1
ATOM 2232 O O . SER A 1 281 ? 18.339 4.313 9.805 1.00 26.02 281 SER A O 1
ATOM 2234 N N . ARG A 1 282 ? 18.285 6.167 11.070 1.00 26.42 282 ARG A N 1
ATOM 2235 C CA . ARG A 1 282 ? 17.054 5.932 11.878 1.00 26.42 282 ARG A CA 1
ATOM 2236 C C . ARG A 1 282 ? 15.701 5.727 11.138 1.00 26.42 282 ARG A C 1
ATOM 2238 O O . ARG A 1 282 ? 14.655 5.909 11.748 1.00 26.42 282 ARG A O 1
ATOM 2245 N N . THR A 1 283 ? 15.636 5.389 9.844 1.00 25.97 283 THR A N 1
ATOM 2246 C CA . THR A 1 283 ? 14.351 5.226 9.089 1.00 25.97 283 THR A CA 1
ATOM 2247 C C . THR A 1 283 ? 13.873 3.790 9.132 1.00 25.97 283 THR A C 1
ATOM 2249 O O . THR A 1 283 ? 12.716 3.524 8.830 1.00 25.97 283 THR A O 1
ATOM 2252 N N . ASP A 1 284 ? 14.753 2.884 9.544 1.00 35.97 284 ASP A N 1
ATOM 2253 C CA . ASP A 1 284 ? 14.515 1.453 9.578 1.00 35.97 284 ASP A CA 1
ATOM 2254 C C . ASP A 1 284 ? 14.568 0.956 11.020 1.00 35.97 284 ASP A C 1
ATOM 2256 O O . ASP A 1 284 ? 15.357 0.081 11.373 1.00 35.97 284 ASP A O 1
ATOM 2260 N N . VAL A 1 285 ? 13.708 1.508 11.882 1.00 35.47 285 VAL A N 1
ATOM 2261 C CA . VAL A 1 285 ? 13.329 0.761 13.084 1.00 35.47 285 VAL A CA 1
ATOM 2262 C C . VAL A 1 285 ? 12.423 -0.363 12.601 1.00 35.47 285 VAL A C 1
ATOM 2264 O O . VAL A 1 285 ? 11.218 -0.193 12.425 1.00 35.47 285 VAL A O 1
ATOM 2267 N N . GLU A 1 286 ? 13.029 -1.506 12.301 1.00 39.59 286 GLU A N 1
ATOM 2268 C CA . GLU A 1 286 ? 12.325 -2.755 12.049 1.00 39.59 286 GLU A CA 1
ATOM 2269 C C . GLU A 1 286 ? 11.402 -3.005 13.256 1.00 39.59 286 GLU A C 1
ATOM 2271 O O . GLU A 1 286 ? 11.868 -3.287 14.363 1.00 39.59 286 GLU A O 1
ATOM 2276 N N . MET A 1 287 ? 10.090 -2.774 13.089 1.00 43.81 287 MET A N 1
ATOM 2277 C CA . MET A 1 287 ? 9.134 -2.938 14.185 1.00 43.81 287 MET A CA 1
ATOM 2278 C C . MET A 1 287 ? 9.253 -4.361 14.709 1.00 43.81 287 MET A C 1
ATOM 2280 O O . MET A 1 287 ? 9.123 -5.315 13.939 1.00 43.81 287 MET A O 1
ATOM 2284 N N . HIS A 1 288 ? 9.473 -4.497 16.018 1.00 54.47 288 HIS A N 1
ATOM 2285 C CA . HIS A 1 288 ? 9.573 -5.804 16.650 1.00 54.47 288 HIS A CA 1
ATOM 2286 C C . HIS A 1 288 ? 8.341 -6.649 16.261 1.00 54.47 288 HIS A C 1
ATOM 2288 O O . HIS A 1 288 ? 7.223 -6.142 16.392 1.00 54.47 288 HIS A O 1
ATOM 2294 N N . PRO A 1 289 ? 8.497 -7.914 15.819 1.00 63.12 289 PRO A N 1
ATOM 2295 C CA . PRO A 1 289 ? 7.391 -8.754 15.340 1.00 63.12 289 PRO A CA 1
ATOM 2296 C C . PRO A 1 289 ? 6.163 -8.783 16.268 1.00 63.12 289 PRO A C 1
ATOM 2298 O O . PRO A 1 289 ? 5.030 -8.769 15.807 1.00 63.12 289 PRO A O 1
ATOM 2301 N N . ILE A 1 290 ? 6.376 -8.709 17.586 1.00 65.94 290 ILE A N 1
ATOM 2302 C CA . ILE A 1 290 ? 5.301 -8.616 18.594 1.00 65.94 290 ILE A CA 1
ATOM 2303 C C . ILE A 1 290 ? 4.438 -7.346 18.444 1.00 65.94 290 ILE A C 1
ATOM 2305 O O . ILE A 1 290 ? 3.226 -7.421 18.608 1.00 65.94 290 ILE A O 1
ATOM 2309 N N . SER A 1 291 ? 5.024 -6.191 18.107 1.00 65.88 291 SER A N 1
ATOM 2310 C CA . SER A 1 291 ? 4.259 -4.959 17.857 1.00 65.88 291 SER A CA 1
ATOM 2311 C C . SER A 1 291 ? 3.369 -5.115 16.629 1.00 65.88 291 SER A C 1
ATOM 2313 O O . SER A 1 291 ? 2.215 -4.708 16.655 1.00 65.88 291 SER A O 1
ATOM 2315 N N . GLN A 1 292 ? 3.872 -5.771 15.578 1.00 73.50 292 GLN A N 1
ATOM 2316 C CA . GLN A 1 292 ? 3.087 -6.011 14.368 1.00 73.50 292 GLN A CA 1
ATOM 2317 C C . GLN A 1 292 ? 1.877 -6.917 14.642 1.00 73.50 292 GLN A C 1
ATOM 2319 O O . GLN A 1 292 ? 0.836 -6.742 14.018 1.00 73.50 292 GLN A O 1
ATOM 2324 N N . LEU A 1 293 ? 1.972 -7.852 15.593 1.00 78.19 293 LEU A N 1
ATOM 2325 C CA . LEU A 1 293 ? 0.835 -8.690 15.992 1.00 78.19 293 LEU A CA 1
ATOM 2326 C C . LEU A 1 293 ? -0.275 -7.893 16.689 1.00 78.19 293 LEU A C 1
ATOM 2328 O O . LEU A 1 293 ? -1.444 -8.216 16.519 1.00 78.19 293 LEU A O 1
ATOM 2332 N N . GLN A 1 294 ? 0.033 -6.801 17.397 1.00 78.56 294 GLN A N 1
ATOM 2333 C CA . GLN A 1 294 ? -1.024 -5.938 17.947 1.00 78.56 294 GLN A CA 1
ATOM 2334 C C . GLN A 1 294 ? -1.898 -5.347 16.831 1.00 78.56 294 GLN A C 1
ATOM 2336 O O . GLN A 1 294 ? -3.114 -5.222 16.988 1.00 78.56 294 GLN A O 1
ATOM 2341 N N . ASP A 1 295 ? -1.292 -5.069 15.677 1.00 83.62 295 ASP A N 1
ATOM 2342 C CA . ASP A 1 295 ? -1.946 -4.432 14.540 1.00 83.62 295 ASP A CA 1
ATOM 2343 C C . ASP A 1 295 ? -2.565 -5.429 13.552 1.00 83.62 295 ASP A C 1
ATOM 2345 O O . ASP A 1 295 ? -3.620 -5.149 12.976 1.00 83.62 295 ASP A O 1
ATOM 2349 N N . VAL A 1 296 ? -1.944 -6.596 13.349 1.00 88.50 296 VAL A N 1
ATOM 2350 C CA . VAL A 1 296 ? -2.351 -7.608 12.362 1.00 88.50 296 VAL A CA 1
ATOM 2351 C C . VAL A 1 296 ? -3.114 -8.754 13.020 1.00 88.50 296 VAL A C 1
ATOM 2353 O O . VAL A 1 296 ? -2.586 -9.449 13.877 1.00 88.50 296 VAL A O 1
ATOM 2356 N N . TYR A 1 297 ? -4.333 -9.028 12.549 1.00 92.19 297 TYR A N 1
ATOM 2357 C CA . TYR A 1 297 ? -5.109 -10.197 12.973 1.00 92.19 297 TYR A CA 1
ATOM 2358 C C . TYR A 1 297 ? -4.909 -11.388 12.025 1.00 92.19 297 TYR A C 1
ATOM 2360 O O . TYR A 1 297 ? -4.401 -12.424 12.432 1.00 92.19 297 TYR A O 1
ATOM 2368 N N . LEU A 1 298 ? -5.280 -11.244 10.743 1.00 94.06 298 LEU A N 1
ATOM 2369 C CA . LEU A 1 298 ? -5.136 -12.312 9.742 1.00 94.06 298 LEU A CA 1
ATOM 2370 C C . LEU A 1 298 ? -3.811 -12.163 9.002 1.00 94.06 298 LEU A C 1
ATOM 2372 O O . LEU A 1 298 ? -3.648 -11.230 8.209 1.00 94.06 298 LEU A O 1
ATOM 2376 N N . VAL A 1 299 ? -2.883 -13.093 9.199 1.00 92.75 299 VAL A N 1
ATOM 2377 C CA . VAL A 1 299 ? -1.554 -13.012 8.583 1.00 92.75 299 VAL A CA 1
ATOM 2378 C C . VAL A 1 299 ? -1.571 -13.630 7.188 1.00 92.75 299 VAL A C 1
ATOM 2380 O O . VAL A 1 299 ? -2.025 -14.759 6.992 1.00 92.75 299 VAL A O 1
ATOM 2383 N N . LEU A 1 300 ? -1.058 -12.907 6.186 1.00 91.06 300 LEU A N 1
ATOM 2384 C CA . LEU A 1 300 ? -0.936 -13.462 4.840 1.00 91.06 300 LEU A CA 1
ATOM 2385 C C . LEU A 1 300 ? 0.056 -14.628 4.865 1.00 91.06 300 LEU A C 1
ATOM 2387 O O . LEU A 1 300 ? 1.226 -14.456 5.217 1.00 91.06 300 LEU A O 1
ATOM 2391 N N . ASN A 1 301 ? -0.391 -15.802 4.426 1.00 89.44 301 ASN A N 1
ATOM 2392 C CA . ASN A 1 301 ? 0.433 -17.003 4.348 1.00 89.44 301 ASN A CA 1
ATOM 2393 C C . ASN A 1 301 ? 1.398 -16.922 3.162 1.00 89.44 301 ASN A C 1
ATOM 2395 O O . ASN A 1 301 ? 1.234 -17.593 2.153 1.00 89.44 301 ASN A O 1
ATOM 2399 N N . CYS A 1 302 ? 2.377 -16.031 3.244 1.00 77.88 302 CYS A N 1
ATOM 2400 C CA . CYS A 1 302 ? 3.369 -15.799 2.206 1.00 77.88 302 CYS A CA 1
ATOM 2401 C C . CYS A 1 302 ? 4.605 -16.703 2.374 1.00 77.88 302 CYS A C 1
ATOM 2403 O O . CYS A 1 302 ? 4.757 -17.421 3.373 1.00 77.88 302 CYS A O 1
ATOM 2405 N N . TYR A 1 303 ? 5.470 -16.680 1.354 1.00 69.12 303 TYR A N 1
ATOM 2406 C CA . TYR A 1 303 ? 6.726 -17.436 1.293 1.00 69.12 303 TYR A CA 1
ATOM 2407 C C . TYR A 1 303 ? 7.584 -17.293 2.567 1.00 69.12 303 TYR A C 1
ATOM 2409 O O . TYR A 1 303 ? 7.803 -16.172 3.039 1.00 69.12 303 TYR A O 1
ATOM 2417 N N . ARG A 1 304 ? 8.093 -18.427 3.079 1.00 65.50 304 ARG A N 1
ATOM 2418 C CA . ARG A 1 304 ? 9.031 -18.513 4.212 1.00 65.50 304 ARG A CA 1
ATOM 2419 C C . ARG A 1 304 ? 10.445 -18.247 3.695 1.00 65.50 304 ARG A C 1
ATOM 2421 O O . ARG A 1 304 ? 10.970 -19.054 2.937 1.00 65.50 304 ARG A O 1
ATOM 2428 N N . ALA A 1 305 ? 11.072 -17.141 4.085 1.00 54.50 305 ALA A N 1
ATOM 2429 C CA . ALA A 1 305 ? 12.475 -16.926 3.748 1.00 54.50 305 ALA A CA 1
ATOM 2430 C C . ALA A 1 305 ? 13.342 -17.898 4.569 1.00 54.50 305 ALA A C 1
ATOM 2432 O O . ALA A 1 305 ? 13.566 -17.681 5.756 1.00 54.50 305 ALA A O 1
ATOM 2433 N N . HIS A 1 306 ? 13.811 -18.987 3.960 1.00 40.59 306 HIS A N 1
ATOM 2434 C CA . HIS A 1 306 ? 14.781 -19.877 4.593 1.00 40.59 306 HIS A CA 1
ATOM 2435 C C . HIS A 1 306 ? 16.207 -19.374 4.343 1.00 40.59 306 HIS A C 1
ATOM 2437 O O . HIS A 1 306 ? 16.669 -19.344 3.208 1.00 40.59 306 HIS A O 1
ATOM 2443 N N . GLY A 1 307 ? 16.921 -19.011 5.413 1.00 38.50 307 GLY A N 1
ATOM 2444 C CA . GLY A 1 307 ? 18.386 -19.074 5.443 1.00 38.50 307 GLY A CA 1
ATOM 2445 C C . GLY A 1 307 ? 19.162 -18.184 4.465 1.00 38.50 307 GLY A C 1
ATOM 2446 O O . GLY A 1 307 ? 20.264 -18.567 4.070 1.00 38.50 307 GLY A O 1
ATOM 2447 N N . ALA A 1 308 ? 18.664 -16.999 4.099 1.00 30.39 308 ALA A N 1
ATOM 2448 C CA . ALA A 1 308 ? 19.496 -16.011 3.415 1.00 30.39 308 ALA A CA 1
ATOM 2449 C C . ALA A 1 308 ? 20.562 -15.480 4.392 1.00 30.39 308 ALA A C 1
ATOM 2451 O O . ALA A 1 308 ? 20.340 -14.527 5.135 1.00 30.39 308 ALA A O 1
ATOM 2452 N N . SER A 1 309 ? 21.729 -16.131 4.407 1.00 27.98 309 SER A N 1
ATOM 2453 C CA . SER A 1 309 ? 22.965 -15.533 4.908 1.00 27.98 309 SER A CA 1
ATOM 2454 C C . SER A 1 309 ? 23.092 -14.140 4.299 1.00 27.98 309 SER A C 1
ATOM 2456 O O . SER A 1 309 ? 23.005 -13.986 3.080 1.00 27.98 309 SER A O 1
ATOM 2458 N N . SER A 1 310 ? 23.291 -13.145 5.160 1.00 28.23 310 SER A N 1
ATOM 2459 C CA . SER A 1 310 ? 23.592 -11.750 4.852 1.00 28.23 310 SER A CA 1
ATOM 2460 C C . SER A 1 310 ? 24.883 -11.608 4.030 1.00 28.23 310 SER A C 1
ATOM 2462 O O . SER A 1 310 ? 25.908 -11.121 4.502 1.00 28.23 310 SER A O 1
ATOM 2464 N N . ARG A 1 311 ? 24.861 -12.058 2.779 1.00 26.22 311 ARG A N 1
ATOM 2465 C CA . ARG A 1 311 ? 25.853 -11.718 1.761 1.00 26.22 311 ARG A CA 1
ATOM 2466 C C . ARG A 1 311 ? 25.180 -10.860 0.698 1.00 26.22 311 ARG A C 1
ATOM 2468 O O . ARG A 1 311 ? 25.162 -11.212 -0.476 1.00 26.22 311 ARG A O 1
ATOM 2475 N N . GLN A 1 312 ? 24.603 -9.739 1.124 1.00 30.77 312 GLN A N 1
ATOM 2476 C CA . GLN A 1 312 ? 24.425 -8.597 0.235 1.00 30.77 312 GLN A CA 1
ATOM 2477 C C . GLN A 1 312 ? 25.633 -7.690 0.424 1.00 30.77 312 GLN A C 1
ATOM 2479 O O . GLN A 1 312 ? 25.894 -7.196 1.516 1.00 30.77 312 GLN A O 1
ATOM 2484 N N . ASN A 1 313 ? 26.402 -7.567 -0.655 1.00 25.62 313 ASN A N 1
ATOM 2485 C CA . ASN A 1 313 ? 27.502 -6.629 -0.769 1.00 25.62 313 ASN A CA 1
ATOM 2486 C C . ASN A 1 313 ? 26.984 -5.196 -0.601 1.00 25.62 313 ASN A C 1
ATOM 2488 O O . ASN A 1 313 ? 25.952 -4.839 -1.165 1.00 25.62 313 ASN A O 1
ATOM 2492 N N . ASP A 1 314 ? 27.759 -4.424 0.152 1.00 27.05 314 ASP A N 1
ATOM 2493 C CA . ASP A 1 314 ? 27.820 -2.969 0.272 1.00 27.05 314 ASP A CA 1
ATOM 2494 C C . ASP A 1 314 ? 27.109 -2.167 -0.841 1.00 27.05 314 ASP A C 1
ATOM 2496 O O . ASP A 1 314 ? 27.699 -1.813 -1.860 1.00 27.05 314 ASP A O 1
ATOM 2500 N N . ALA A 1 315 ? 25.841 -1.831 -0.601 1.00 23.97 315 ALA A N 1
ATOM 2501 C CA . ALA A 1 315 ? 25.149 -0.672 -1.166 1.00 23.97 315 ALA A CA 1
ATOM 2502 C C . ALA A 1 315 ? 24.013 -0.295 -0.198 1.00 23.97 315 ALA A C 1
ATOM 2504 O O . ALA A 1 315 ? 22.909 -0.833 -0.265 1.00 23.97 315 ALA A O 1
ATOM 2505 N N . GLY A 1 316 ? 24.327 0.548 0.789 1.00 25.38 316 GLY A N 1
ATOM 2506 C CA . GLY A 1 316 ? 23.425 0.905 1.884 1.00 25.38 316 GLY A CA 1
ATOM 2507 C C . GLY A 1 316 ? 22.242 1.765 1.434 1.00 25.38 316 GLY A C 1
ATOM 2508 O O . GLY A 1 316 ? 22.427 2.895 0.992 1.00 25.38 316 GLY A O 1
ATOM 2509 N N . GLY A 1 317 ? 21.029 1.235 1.601 1.00 25.78 317 GLY A N 1
ATOM 2510 C CA . GLY A 1 317 ? 19.761 1.960 1.516 1.00 25.78 317 GLY A CA 1
ATOM 2511 C C . GLY A 1 317 ? 18.574 1.075 1.951 1.00 25.78 317 GLY A C 1
ATOM 2512 O O . GLY A 1 317 ? 18.644 -0.143 1.762 1.00 25.78 317 GLY A O 1
ATOM 2513 N N . PRO A 1 318 ? 17.489 1.639 2.524 1.00 31.53 318 PRO A N 1
ATOM 2514 C CA . PRO A 1 318 ? 16.313 0.885 2.972 1.00 31.53 318 PRO A CA 1
ATOM 2515 C C . PRO A 1 318 ? 15.652 0.109 1.826 1.00 31.53 318 PRO A C 1
ATOM 2517 O O . PRO A 1 318 ? 15.405 0.658 0.749 1.00 31.53 318 PRO A O 1
ATOM 2520 N N . SER A 1 319 ? 15.287 -1.157 2.038 1.00 43.31 319 SER A N 1
ATOM 2521 C CA . SER A 1 319 ? 14.597 -1.954 1.015 1.00 43.31 319 SER A CA 1
ATOM 2522 C C . SER A 1 319 ? 13.112 -1.560 0.882 1.00 43.31 319 SER A C 1
ATOM 2524 O O . SER A 1 319 ? 12.217 -2.175 1.456 1.00 43.31 319 SER A O 1
ATOM 2526 N N . LEU A 1 320 ? 12.826 -0.536 0.063 1.00 54.66 320 LEU A N 1
ATOM 2527 C CA . LEU A 1 320 ? 11.465 -0.177 -0.397 1.00 54.66 320 LEU A CA 1
ATOM 2528 C C . LEU A 1 320 ? 10.853 -1.205 -1.377 1.00 54.66 320 LEU A C 1
ATOM 2530 O O . LEU A 1 320 ? 9.691 -1.084 -1.781 1.00 54.66 320 LEU A O 1
ATOM 2534 N N . GLY A 1 321 ? 11.640 -2.192 -1.804 1.00 56.81 321 GLY A N 1
ATOM 2535 C CA . GLY A 1 321 ? 11.242 -3.205 -2.769 1.00 56.81 321 GLY A CA 1
ATOM 2536 C C . GLY A 1 321 ? 10.138 -4.128 -2.267 1.00 56.81 321 GLY A C 1
ATOM 2537 O O . GLY A 1 321 ? 9.928 -4.335 -1.074 1.00 56.81 321 GLY A O 1
ATOM 2538 N N . ARG A 1 322 ? 9.407 -4.715 -3.214 1.00 76.19 322 ARG A N 1
ATOM 2539 C CA . ARG A 1 322 ? 8.429 -5.779 -2.956 1.00 76.19 322 ARG A CA 1
ATOM 2540 C C . ARG A 1 322 ? 8.895 -7.066 -3.618 1.00 76.19 322 ARG A C 1
ATOM 2542 O O . ARG A 1 322 ? 9.587 -7.014 -4.633 1.00 76.19 322 ARG A O 1
ATOM 2549 N N . ARG A 1 323 ? 8.439 -8.211 -3.108 1.00 85.00 323 ARG A N 1
ATOM 2550 C CA . ARG A 1 323 ? 8.643 -9.500 -3.777 1.00 85.00 323 ARG A CA 1
ATOM 2551 C C . ARG A 1 323 ? 7.944 -9.500 -5.134 1.00 85.00 323 ARG A C 1
ATOM 2553 O O . ARG A 1 323 ? 6.713 -9.359 -5.199 1.00 85.00 323 ARG A O 1
ATOM 2560 N N . ARG A 1 324 ? 8.705 -9.645 -6.216 1.00 91.25 324 ARG A N 1
ATOM 2561 C CA . ARG A 1 324 ? 8.197 -9.571 -7.595 1.00 91.25 324 ARG A CA 1
ATOM 2562 C C . ARG A 1 324 ? 8.824 -10.621 -8.495 1.00 91.25 324 ARG A C 1
ATOM 2564 O O . ARG A 1 324 ? 9.854 -11.197 -8.169 1.00 91.25 324 ARG A O 1
ATOM 2571 N N . VAL A 1 325 ? 8.199 -10.831 -9.645 1.00 94.31 325 VAL A N 1
ATOM 2572 C CA . VAL A 1 325 ? 8.746 -11.638 -10.734 1.00 94.31 325 VAL A CA 1
ATOM 2573 C C . VAL A 1 325 ? 8.991 -10.741 -11.934 1.00 94.31 325 VAL A C 1
ATOM 2575 O O . VAL A 1 325 ? 8.094 -9.998 -12.337 1.00 94.31 325 VAL A O 1
ATOM 2578 N N . GLU A 1 326 ? 10.176 -10.852 -12.523 1.00 95.94 326 GLU A N 1
ATOM 2579 C CA . GLU A 1 326 ? 10.419 -10.375 -13.881 1.00 95.94 326 GLU A CA 1
ATOM 2580 C C . GLU A 1 326 ? 10.313 -11.551 -14.853 1.00 95.94 326 GLU A C 1
ATOM 2582 O O . GLU A 1 326 ? 10.958 -12.583 -14.662 1.00 95.94 326 GLU A O 1
ATOM 2587 N N . LEU A 1 327 ? 9.503 -11.392 -15.902 1.00 94.81 327 LEU A N 1
ATOM 2588 C CA . LEU A 1 327 ? 9.476 -12.291 -17.057 1.00 94.81 327 LEU A CA 1
ATOM 2589 C C . LEU A 1 327 ? 10.313 -11.655 -18.165 1.00 94.81 327 LEU A C 1
ATOM 2591 O O . LEU A 1 327 ? 9.841 -10.733 -18.825 1.00 94.81 327 LEU A O 1
ATOM 2595 N N . LEU A 1 328 ? 11.542 -12.131 -18.359 1.00 93.69 328 LEU A N 1
ATOM 2596 C CA . LEU A 1 328 ? 12.511 -11.479 -19.243 1.00 93.69 328 LEU A CA 1
ATOM 2597 C C . LEU A 1 328 ? 12.259 -11.842 -20.707 1.00 93.69 328 LEU A C 1
ATOM 2599 O O . LEU A 1 328 ? 12.206 -10.980 -21.579 1.00 93.69 328 LEU A O 1
ATOM 2603 N N . ALA A 1 329 ? 12.087 -13.135 -20.975 1.00 92.62 329 ALA A N 1
ATOM 2604 C CA . ALA A 1 329 ? 11.908 -13.644 -22.326 1.00 92.62 329 ALA A CA 1
ATOM 2605 C C . ALA A 1 329 ? 11.050 -14.907 -22.329 1.00 92.62 329 ALA A C 1
ATOM 2607 O O . ALA A 1 329 ? 11.076 -15.704 -21.387 1.00 92.62 329 ALA A O 1
ATOM 2608 N N . MET A 1 330 ? 10.325 -15.112 -23.425 1.00 92.31 330 MET A N 1
ATOM 2609 C CA . MET A 1 330 ? 9.643 -16.367 -23.711 1.00 92.31 330 MET A CA 1
ATOM 2610 C C . MET A 1 330 ? 9.927 -16.791 -25.141 1.00 92.31 330 MET A C 1
ATOM 2612 O O . MET A 1 330 ? 9.907 -15.968 -26.054 1.00 92.31 330 MET A O 1
ATOM 2616 N N . ARG A 1 331 ? 10.163 -18.085 -25.329 1.00 90.06 331 ARG A N 1
ATOM 2617 C CA . ARG A 1 331 ? 10.344 -18.708 -26.635 1.00 90.06 331 ARG A CA 1
ATOM 2618 C C . ARG A 1 331 ? 9.345 -19.834 -26.770 1.00 90.06 331 ARG A C 1
ATOM 2620 O O . ARG A 1 331 ? 9.167 -20.605 -25.830 1.00 90.06 331 ARG A O 1
ATOM 2627 N N . ALA A 1 332 ? 8.661 -19.930 -27.897 1.00 85.19 332 ALA A N 1
ATOM 2628 C CA . ALA A 1 332 ? 7.648 -20.962 -28.061 1.00 85.19 332 ALA A CA 1
ATOM 2629 C C . ALA A 1 332 ? 7.461 -21.352 -29.526 1.00 85.19 332 ALA A C 1
ATOM 2631 O O . ALA A 1 332 ? 7.662 -20.537 -30.419 1.00 85.19 332 ALA A O 1
ATOM 2632 N N . ASP A 1 333 ? 7.025 -22.588 -29.771 1.00 77.50 333 ASP A N 1
ATOM 2633 C CA . ASP A 1 333 ? 6.530 -23.026 -31.085 1.00 77.50 333 ASP A CA 1
ATOM 2634 C C . ASP A 1 333 ? 4.991 -22.943 -31.112 1.00 77.50 333 ASP A C 1
ATOM 2636 O O . ASP A 1 333 ? 4.280 -23.949 -31.008 1.00 77.50 333 ASP A O 1
ATOM 2640 N N . LEU A 1 334 ? 4.458 -21.716 -31.171 1.00 71.81 334 LEU A N 1
ATOM 2641 C CA . LEU A 1 334 ? 3.013 -21.450 -31.158 1.00 71.81 334 LEU A CA 1
ATOM 2642 C C . LEU A 1 334 ? 2.538 -21.044 -32.553 1.00 71.81 334 LEU A C 1
ATOM 2644 O O . LEU A 1 334 ? 2.526 -19.876 -32.940 1.00 71.81 334 LEU A O 1
ATOM 2648 N N . LYS A 1 335 ? 2.129 -22.040 -33.342 1.00 70.88 335 LYS A N 1
ATOM 2649 C CA . LYS A 1 335 ? 1.674 -21.836 -34.728 1.00 70.88 335 LYS A CA 1
ATOM 2650 C C . LYS A 1 335 ? 0.220 -21.371 -34.845 1.00 70.88 335 LYS A C 1
ATOM 2652 O O . LYS A 1 335 ? -0.131 -20.786 -35.865 1.00 70.88 335 LYS A O 1
ATOM 2657 N N . VAL A 1 336 ? -0.598 -21.577 -33.817 1.00 76.00 336 VAL A N 1
ATOM 2658 C CA . VAL A 1 336 ? -2.055 -21.395 -33.880 1.00 76.00 336 VAL A CA 1
ATOM 2659 C C . VAL A 1 336 ? -2.453 -19.944 -33.587 1.00 76.00 336 VAL A C 1
ATOM 2661 O O . VAL A 1 336 ? -2.171 -19.433 -32.504 1.00 76.00 336 VAL A O 1
ATOM 2664 N N . VAL A 1 337 ? -3.115 -19.289 -34.544 1.00 82.38 337 VAL A N 1
ATOM 2665 C CA . VAL A 1 337 ? -3.711 -17.946 -34.377 1.00 82.38 337 VAL A CA 1
ATOM 2666 C C . VAL A 1 337 ? -4.770 -17.975 -33.269 1.00 82.38 337 VAL A C 1
ATOM 2668 O O . VAL A 1 337 ? -5.493 -18.960 -33.132 1.00 82.38 337 VAL A O 1
ATOM 2671 N N . GLY A 1 338 ? -4.838 -16.917 -32.463 1.00 83.81 338 GLY A N 1
ATOM 2672 C CA . GLY A 1 338 ? -5.680 -16.824 -31.269 1.00 83.81 338 GLY A CA 1
ATOM 2673 C C . GLY A 1 338 ? -5.091 -17.509 -30.032 1.00 83.81 338 GLY A C 1
ATOM 2674 O O . GLY A 1 338 ? -5.770 -17.621 -29.014 1.00 83.81 338 GLY A O 1
ATOM 2675 N N . THR A 1 339 ? -3.844 -17.994 -30.097 1.00 86.94 339 THR A N 1
ATOM 2676 C CA . THR A 1 339 ? -3.141 -18.466 -28.896 1.00 86.94 339 THR A CA 1
ATOM 2677 C C . THR A 1 339 ? -2.882 -17.292 -27.961 1.00 86.94 339 THR A C 1
ATOM 2679 O O . THR A 1 339 ? -2.312 -16.286 -28.383 1.00 86.94 339 THR A O 1
ATOM 2682 N N . THR A 1 340 ? -3.243 -17.447 -26.689 1.00 90.69 340 THR A N 1
ATOM 2683 C CA . THR A 1 340 ? -3.055 -16.426 -25.650 1.00 90.69 340 THR A CA 1
ATOM 2684 C C . THR A 1 340 ? -2.154 -16.951 -24.539 1.00 90.69 340 THR A C 1
ATOM 2686 O O . THR A 1 340 ? -2.293 -18.093 -24.097 1.00 90.69 340 THR A O 1
ATOM 2689 N N . ILE A 1 341 ? -1.218 -16.119 -24.077 1.00 91.62 341 ILE A N 1
ATOM 2690 C CA . ILE A 1 341 ? -0.382 -16.396 -22.905 1.00 91.62 341 ILE A CA 1
ATOM 2691 C C . ILE A 1 341 ? -0.789 -15.436 -21.797 1.00 91.62 341 ILE A C 1
ATOM 2693 O O . ILE A 1 341 ? -0.849 -14.221 -21.986 1.00 91.62 341 ILE A O 1
ATOM 2697 N N . MET A 1 342 ? -1.047 -15.997 -20.624 1.00 92.94 342 MET A N 1
ATOM 2698 C CA . MET A 1 342 ? -1.495 -15.279 -19.444 1.00 92.94 342 MET A CA 1
ATOM 2699 C C . MET A 1 342 ? -0.591 -15.586 -18.258 1.00 92.94 342 MET A C 1
ATOM 2701 O O . MET A 1 342 ? -0.197 -16.735 -18.054 1.00 92.94 342 MET A O 1
ATOM 2705 N N . VAL A 1 343 ? -0.328 -14.576 -17.434 1.00 94.00 343 VAL A N 1
ATOM 2706 C CA . VAL A 1 343 ? 0.328 -14.727 -16.132 1.00 94.00 343 VAL A CA 1
ATOM 2707 C C . VAL A 1 343 ? -0.639 -14.374 -15.007 1.00 94.00 343 VAL A C 1
ATOM 2709 O O . VAL A 1 343 ? -1.389 -13.406 -15.108 1.00 94.00 343 VAL A O 1
ATOM 2712 N N . PHE A 1 344 ? -0.626 -15.152 -13.931 1.00 92.94 344 PHE A N 1
ATOM 2713 C CA . PHE A 1 344 ? -1.454 -14.943 -12.747 1.00 92.94 344 PHE A CA 1
ATOM 2714 C C . PHE A 1 344 ? -0.589 -14.912 -11.491 1.00 92.94 344 PHE A C 1
ATOM 2716 O O . PHE A 1 344 ? 0.301 -15.745 -11.363 1.00 92.94 344 PHE A O 1
ATOM 2723 N N . ASP A 1 345 ? -0.866 -14.004 -10.557 1.00 90.25 345 ASP A N 1
ATOM 2724 C CA . ASP A 1 345 ? -0.063 -13.791 -9.337 1.00 90.25 345 ASP A CA 1
ATOM 2725 C C . ASP A 1 345 ? -0.888 -13.869 -8.036 1.00 90.25 345 ASP A C 1
ATOM 2727 O O . ASP A 1 345 ? -0.497 -13.371 -6.977 1.00 90.25 345 ASP A O 1
ATOM 2731 N N . GLY A 1 346 ? -2.097 -14.426 -8.131 1.00 87.88 346 GLY A N 1
ATOM 2732 C CA . GLY A 1 346 ? -3.064 -14.510 -7.042 1.00 87.88 346 GLY A CA 1
ATOM 2733 C C . GLY A 1 346 ? -3.747 -13.184 -6.685 1.00 87.88 346 GLY A C 1
ATOM 2734 O O . GLY A 1 346 ? -4.678 -13.203 -5.880 1.00 87.88 346 GLY A O 1
ATOM 2735 N N . LYS A 1 347 ? -3.342 -12.053 -7.281 1.00 86.38 347 LYS A N 1
ATOM 2736 C CA . LYS A 1 347 ? -4.041 -10.758 -7.192 1.00 86.38 347 LYS A CA 1
ATOM 2737 C C . LYS A 1 347 ? -4.818 -10.466 -8.470 1.00 86.38 347 LYS A C 1
ATOM 2739 O O . LYS A 1 347 ? -5.929 -9.950 -8.409 1.00 86.38 347 LYS A O 1
ATOM 2744 N N . ARG A 1 348 ? -4.213 -10.771 -9.619 1.00 86.81 348 ARG A N 1
ATOM 2745 C CA . ARG A 1 348 ? -4.746 -10.515 -10.960 1.00 86.81 348 ARG A CA 1
ATOM 2746 C C . ARG A 1 348 ? -4.224 -11.541 -11.968 1.00 86.81 348 ARG A C 1
ATOM 2748 O O . ARG A 1 348 ? -3.210 -12.199 -11.742 1.00 86.81 348 ARG A O 1
ATOM 2755 N N . GLY A 1 349 ? -4.913 -11.645 -13.098 1.00 89.44 349 GLY A N 1
ATOM 2756 C CA . GLY A 1 349 ? -4.404 -12.278 -14.311 1.00 89.44 349 GLY A CA 1
ATOM 2757 C C . GLY A 1 349 ? -4.086 -11.212 -15.356 1.00 89.44 349 GLY A C 1
ATOM 2758 O O . GLY A 1 349 ? -4.845 -10.254 -15.478 1.00 89.44 349 GLY A O 1
ATOM 2759 N N . GLN A 1 350 ? -3.001 -11.360 -16.110 1.00 90.81 350 GLN A N 1
ATOM 2760 C CA . GLN A 1 350 ? -2.582 -10.434 -17.168 1.00 90.81 350 GLN A CA 1
ATOM 2761 C C . GLN A 1 350 ? -2.329 -11.213 -18.455 1.00 90.81 350 GLN A C 1
ATOM 2763 O O . GLN A 1 350 ? -1.619 -12.219 -18.426 1.00 90.81 350 GLN A O 1
ATOM 2768 N N . ILE A 1 351 ? -2.898 -10.757 -19.568 1.00 90.56 351 ILE A N 1
ATOM 2769 C CA . ILE A 1 351 ? -2.558 -11.263 -20.901 1.00 90.56 351 ILE A CA 1
ATOM 2770 C C . ILE A 1 351 ? -1.223 -10.623 -21.288 1.00 90.56 351 ILE A C 1
ATOM 2772 O O . ILE A 1 351 ? -1.090 -9.404 -21.247 1.00 90.56 351 ILE A O 1
ATOM 2776 N N . ILE A 1 352 ? -0.225 -11.450 -21.600 1.00 92.12 352 ILE A N 1
ATOM 2777 C CA . ILE A 1 352 ? 1.145 -11.004 -21.908 1.00 92.12 352 ILE A CA 1
ATOM 2778 C C . ILE A 1 352 ? 1.572 -11.331 -23.336 1.00 92.12 352 ILE A C 1
ATOM 2780 O O . ILE A 1 352 ? 2.690 -11.004 -23.720 1.00 92.12 352 ILE A O 1
ATOM 2784 N N . TYR A 1 353 ? 0.725 -12.022 -24.096 1.00 91.56 353 TYR A N 1
ATOM 2785 C CA . TYR A 1 353 ? 0.911 -12.276 -25.519 1.00 91.56 353 TYR A CA 1
ATOM 2786 C C . TYR A 1 353 ? -0.397 -12.793 -26.125 1.00 91.56 353 TYR A C 1
ATOM 2788 O O . TYR A 1 353 ? -1.070 -13.635 -25.522 1.00 91.56 353 TYR A O 1
ATOM 2796 N N . GLU A 1 354 ? -0.712 -12.345 -27.336 1.00 89.31 354 GLU A N 1
ATOM 2797 C CA . GLU A 1 354 ? -1.783 -12.881 -28.173 1.00 89.31 354 GLU A CA 1
ATOM 2798 C C . GLU A 1 354 ? -1.277 -13.011 -29.612 1.00 89.31 354 GLU A C 1
ATOM 2800 O O . GLU A 1 354 ? -0.633 -12.105 -30.142 1.00 89.31 354 GLU A O 1
ATOM 2805 N N . LYS A 1 355 ? -1.530 -14.161 -30.244 1.00 85.25 355 LYS A N 1
ATOM 2806 C CA . LYS A 1 355 ? -1.158 -14.377 -31.643 1.00 85.25 355 LYS A CA 1
ATOM 2807 C C . LYS A 1 355 ? -2.273 -13.907 -32.574 1.00 85.25 355 LYS A C 1
ATOM 2809 O O . LYS A 1 355 ? -3.236 -14.644 -32.776 1.00 85.25 355 LYS A O 1
ATOM 2814 N N . GLU A 1 356 ? -2.107 -12.737 -33.180 1.00 76.12 356 GLU A N 1
ATOM 2815 C CA . GLU A 1 356 ? -3.130 -12.127 -34.045 1.00 76.12 356 GLU A CA 1
ATOM 2816 C C . GLU A 1 356 ? -3.029 -12.542 -35.525 1.00 76.12 356 GLU A C 1
ATOM 2818 O O . GLU A 1 356 ? -4.055 -12.760 -36.169 1.00 76.12 356 GLU A O 1
ATOM 2823 N N . GLU A 1 357 ? -1.818 -12.710 -36.073 1.00 68.50 357 GLU A N 1
ATOM 2824 C CA . GLU A 1 357 ? -1.618 -12.889 -37.520 1.00 68.50 357 GLU A CA 1
ATOM 2825 C C . GLU A 1 357 ? -1.126 -14.284 -37.940 1.00 68.50 357 GLU A C 1
ATOM 2827 O O . GLU A 1 357 ? -0.423 -15.007 -37.222 1.00 68.50 357 GLU A O 1
ATOM 2832 N N . GLN A 1 358 ? -1.479 -14.646 -39.175 1.00 52.41 358 GLN A N 1
ATOM 2833 C CA . GLN A 1 358 ? -1.022 -15.845 -39.868 1.00 52.41 358 GLN A CA 1
ATOM 2834 C C . GLN A 1 358 ? 0.301 -15.543 -40.588 1.00 52.41 358 GLN A C 1
ATOM 2836 O O . GLN A 1 358 ? 0.351 -15.472 -41.810 1.00 52.41 358 GLN A O 1
ATOM 2841 N N . GLY A 1 359 ? 1.361 -15.309 -39.811 1.00 48.69 359 GLY A N 1
ATOM 2842 C CA . GLY A 1 359 ? 2.709 -15.109 -40.348 1.00 48.69 359 GLY A CA 1
ATOM 2843 C C . GLY A 1 359 ? 3.234 -16.349 -41.077 1.00 48.69 359 GLY A C 1
ATOM 2844 O O . GLY A 1 359 ? 2.817 -17.480 -40.784 1.00 48.69 359 GLY A O 1
ATOM 2845 N N . ASP A 1 360 ? 4.141 -16.128 -42.031 1.00 44.44 360 ASP A N 1
ATOM 2846 C CA . ASP A 1 360 ? 4.826 -17.184 -42.772 1.00 44.44 360 ASP A CA 1
ATOM 2847 C C . ASP A 1 360 ? 5.453 -18.226 -41.835 1.00 44.44 360 ASP A C 1
ATOM 2849 O O . ASP A 1 360 ? 5.733 -17.973 -40.665 1.00 44.44 360 ASP A O 1
ATOM 2853 N N . ARG A 1 361 ? 5.609 -19.447 -42.356 1.00 47.22 361 ARG A N 1
ATOM 2854 C CA . ARG A 1 361 ? 5.982 -20.669 -41.625 1.00 47.22 361 ARG A CA 1
ATOM 2855 C C . ARG A 1 361 ? 7.374 -20.581 -40.978 1.00 47.22 361 ARG A C 1
ATOM 2857 O O . ARG A 1 361 ? 8.295 -21.266 -41.417 1.00 47.22 361 ARG A O 1
ATOM 2864 N N . GLU A 1 362 ? 7.525 -19.825 -39.899 1.00 53.75 362 GLU A N 1
ATOM 2865 C CA . GLU A 1 362 ? 8.685 -19.943 -39.025 1.00 53.75 362 GLU A CA 1
ATOM 2866 C C . GLU A 1 362 ? 8.617 -21.297 -38.312 1.00 53.75 362 GLU A C 1
ATOM 2868 O O . GLU A 1 362 ? 7.642 -21.659 -37.641 1.00 53.75 362 GLU A O 1
ATOM 2873 N N . GLN A 1 363 ? 9.629 -22.121 -38.565 1.00 55.94 363 GLN A N 1
ATOM 2874 C CA . GLN A 1 363 ? 9.670 -23.510 -38.143 1.00 55.94 363 GLN A CA 1
ATOM 2875 C C . GLN A 1 363 ? 10.635 -23.630 -36.959 1.00 55.94 363 GLN A C 1
ATOM 2877 O O . GLN A 1 363 ? 11.846 -23.601 -37.144 1.00 55.94 363 GLN A O 1
ATOM 2882 N N . GLY A 1 364 ? 10.102 -23.760 -35.741 1.00 70.31 364 GLY A N 1
ATOM 2883 C CA . GLY A 1 364 ? 10.894 -23.954 -34.521 1.00 70.31 364 GLY A CA 1
ATOM 2884 C C . GLY A 1 364 ? 10.432 -23.079 -33.354 1.00 70.31 364 GLY A C 1
ATOM 2885 O O . GLY A 1 364 ? 9.369 -22.471 -33.405 1.00 70.31 364 GLY A O 1
ATOM 2886 N N . MET A 1 365 ? 11.237 -23.041 -32.289 1.00 79.50 365 MET A N 1
ATOM 2887 C CA . MET A 1 365 ? 11.061 -22.110 -31.168 1.00 79.50 365 MET A CA 1
ATOM 2888 C C . MET A 1 365 ? 11.414 -20.688 -31.609 1.00 79.50 365 MET A C 1
ATOM 2890 O O . MET A 1 365 ? 12.572 -20.432 -31.945 1.00 79.50 365 MET A O 1
ATOM 2894 N N . ILE A 1 366 ? 10.443 -19.779 -31.548 1.00 83.62 366 ILE A N 1
ATOM 2895 C CA . ILE A 1 366 ? 10.625 -18.357 -31.863 1.00 83.62 366 ILE A CA 1
ATOM 2896 C C . ILE A 1 366 ? 10.615 -17.517 -30.587 1.00 83.62 366 ILE A C 1
ATOM 2898 O O . ILE A 1 366 ? 9.927 -17.868 -29.628 1.00 83.62 366 ILE A O 1
ATOM 2902 N N . ASP A 1 367 ? 11.364 -16.415 -30.575 1.00 87.12 367 ASP A N 1
ATOM 2903 C CA . ASP A 1 367 ? 11.366 -15.461 -29.463 1.00 87.12 367 ASP A CA 1
ATOM 2904 C C . ASP A 1 367 ? 10.104 -14.598 -29.534 1.00 87.12 367 ASP A C 1
ATOM 2906 O O . ASP A 1 367 ? 9.890 -13.859 -30.495 1.00 87.12 367 ASP A O 1
ATOM 2910 N N . LEU A 1 368 ? 9.262 -14.685 -28.508 1.00 90.19 368 LEU A N 1
ATOM 2911 C CA . LEU A 1 368 ? 8.015 -13.937 -28.448 1.00 90.19 368 LEU A CA 1
ATOM 2912 C C . LEU A 1 368 ? 8.274 -12.510 -27.958 1.00 90.19 368 LEU A C 1
ATOM 2914 O O . LEU A 1 368 ? 8.947 -12.295 -26.948 1.00 90.19 368 LEU A O 1
ATOM 2918 N N . VAL A 1 369 ? 7.675 -11.534 -28.639 1.00 90.38 369 VAL A N 1
ATOM 2919 C CA . VAL A 1 369 ? 7.591 -10.156 -28.146 1.00 90.38 369 VAL A CA 1
ATOM 2920 C C . VAL A 1 369 ? 6.388 -10.079 -27.213 1.00 90.38 369 VAL A C 1
ATOM 2922 O O . VAL A 1 369 ? 5.244 -10.097 -27.660 1.00 90.38 369 VAL A O 1
ATOM 2925 N N . LEU A 1 370 ? 6.649 -10.066 -25.908 1.00 91.88 370 LEU A N 1
ATOM 2926 C CA . LEU A 1 370 ? 5.596 -10.024 -24.899 1.00 91.88 370 LEU A CA 1
ATOM 2927 C C . LEU A 1 370 ? 4.905 -8.655 -24.898 1.00 91.88 370 LEU A C 1
ATOM 2929 O O . LEU A 1 370 ? 5.568 -7.621 -24.851 1.00 91.88 370 LEU A O 1
ATOM 2933 N N . THR A 1 371 ? 3.574 -8.667 -24.885 1.00 90.88 371 THR A N 1
ATOM 2934 C CA . THR A 1 371 ? 2.714 -7.481 -24.765 1.00 90.88 371 THR A CA 1
ATOM 2935 C C . THR A 1 371 ? 2.432 -7.084 -23.310 1.00 90.88 371 THR A C 1
ATOM 2937 O O . THR A 1 371 ? 1.654 -6.179 -23.021 1.00 90.88 371 THR A O 1
ATOM 2940 N N . GLY A 1 372 ? 3.049 -7.794 -22.364 1.00 87.56 372 GLY A N 1
ATOM 2941 C CA . GLY A 1 372 ? 2.952 -7.539 -20.935 1.00 87.56 372 GLY A CA 1
ATOM 2942 C C . GLY A 1 372 ? 4.098 -8.199 -20.155 1.00 87.56 372 GLY A C 1
ATOM 2943 O O . GLY A 1 372 ? 5.010 -8.778 -20.750 1.00 87.56 372 GLY A O 1
ATOM 2944 N N . PRO A 1 373 ? 4.065 -8.149 -18.816 1.00 87.50 373 PRO A N 1
ATOM 2945 C CA . PRO A 1 373 ? 2.962 -7.653 -17.998 1.00 87.50 373 PRO A CA 1
ATOM 2946 C C . PRO A 1 373 ? 2.827 -6.120 -18.027 1.00 87.50 373 PRO A C 1
ATOM 2948 O O . PRO A 1 373 ? 3.799 -5.407 -18.251 1.00 87.50 373 PRO A O 1
ATOM 2951 N N . ASN A 1 374 ? 1.617 -5.623 -17.763 1.00 86.25 374 ASN A N 1
ATOM 2952 C CA . ASN A 1 374 ? 1.304 -4.187 -17.664 1.00 86.25 374 ASN A CA 1
ATOM 2953 C C . ASN A 1 374 ? 1.374 -3.665 -16.219 1.00 86.25 374 ASN A C 1
ATOM 2955 O O . ASN A 1 374 ? 1.215 -2.471 -15.967 1.00 86.25 374 ASN A O 1
ATOM 2959 N N . LYS A 1 375 ? 1.570 -4.577 -15.262 1.00 87.19 375 LYS A N 1
ATOM 2960 C CA . LYS A 1 375 ? 1.793 -4.341 -13.833 1.00 87.19 375 LYS A CA 1
ATOM 2961 C C . LYS A 1 375 ? 2.755 -5.395 -13.305 1.00 87.19 375 LYS A C 1
ATOM 2963 O O . LYS A 1 375 ? 2.687 -6.549 -13.725 1.00 87.19 375 LYS A O 1
ATOM 2968 N N . GLY A 1 376 ? 3.607 -5.043 -12.350 1.00 89.19 376 GLY A N 1
ATOM 2969 C CA . GLY A 1 376 ? 4.580 -5.989 -11.808 1.00 89.19 376 GLY A CA 1
ATOM 2970 C C . GLY A 1 376 ? 3.902 -7.223 -11.200 1.00 89.19 376 GLY A C 1
ATOM 2971 O O . GLY A 1 376 ? 2.923 -7.106 -10.462 1.00 89.19 376 GLY A O 1
ATOM 2972 N N . ILE A 1 377 ? 4.433 -8.405 -11.508 1.00 91.75 377 ILE A N 1
ATOM 2973 C CA . ILE A 1 377 ? 3.904 -9.697 -11.053 1.00 91.75 377 ILE A CA 1
ATOM 2974 C C . ILE A 1 377 ? 4.300 -9.888 -9.587 1.00 91.75 377 ILE A C 1
ATOM 2976 O O . ILE A 1 377 ? 5.484 -9.825 -9.256 1.00 91.75 377 ILE A O 1
ATOM 2980 N N . SER A 1 378 ? 3.332 -10.091 -8.691 1.00 89.00 378 SER A N 1
ATOM 2981 C CA . SER A 1 378 ? 3.618 -10.286 -7.265 1.00 89.00 378 SER A CA 1
ATOM 2982 C C . SER A 1 378 ? 4.206 -11.675 -6.987 1.00 89.00 378 SER A C 1
ATOM 2984 O O . SER A 1 378 ? 3.680 -12.671 -7.465 1.00 89.00 378 SER A O 1
ATOM 2986 N N . ALA A 1 379 ? 5.226 -11.746 -6.127 1.00 87.69 379 ALA A N 1
ATOM 2987 C CA . ALA A 1 379 ? 5.783 -13.007 -5.616 1.00 87.69 379 ALA A CA 1
ATOM 2988 C C . ALA A 1 379 ? 5.535 -13.196 -4.103 1.00 87.69 379 ALA A C 1
ATOM 2990 O O . ALA A 1 379 ? 6.309 -13.847 -3.406 1.00 87.69 379 ALA A O 1
ATOM 2991 N N . ASN A 1 380 ? 4.467 -12.592 -3.560 1.00 80.38 380 ASN A N 1
ATOM 2992 C CA . ASN A 1 380 ? 4.073 -12.817 -2.159 1.00 80.38 380 ASN A CA 1
ATOM 2993 C C . ASN A 1 380 ? 3.501 -14.231 -1.960 1.00 80.38 380 ASN A C 1
ATOM 2995 O O . ASN A 1 380 ? 3.702 -14.838 -0.910 1.00 80.38 380 ASN A O 1
ATOM 2999 N N . GLY A 1 381 ? 2.809 -14.736 -2.980 1.00 85.69 381 GLY A N 1
ATOM 3000 C CA . GLY A 1 381 ? 2.319 -16.104 -3.086 1.00 85.69 381 GLY A CA 1
ATOM 3001 C C . GLY A 1 381 ? 2.805 -16.749 -4.381 1.00 85.69 381 GLY A C 1
ATOM 3002 O O . GLY A 1 381 ? 3.783 -16.310 -4.986 1.00 85.69 381 GLY A O 1
ATOM 3003 N N . CYS A 1 382 ? 2.097 -17.783 -4.823 1.00 90.56 382 CYS A N 1
ATOM 3004 C CA . CYS A 1 382 ? 2.398 -18.461 -6.080 1.00 90.56 382 CYS A CA 1
ATOM 3005 C C . CYS A 1 382 ? 2.087 -17.575 -7.296 1.00 90.56 382 CYS A C 1
ATOM 3007 O O . CYS A 1 382 ? 1.113 -16.818 -7.280 1.00 90.56 382 CYS A O 1
ATOM 3009 N N . PHE A 1 383 ? 2.814 -17.782 -8.395 1.00 93.88 383 PHE A N 1
ATOM 3010 C CA . PHE A 1 383 ? 2.422 -17.278 -9.712 1.00 93.88 383 PHE A CA 1
ATOM 3011 C C . PHE A 1 383 ? 2.317 -18.423 -10.724 1.00 93.88 383 PHE A C 1
ATOM 3013 O O . PHE A 1 383 ? 2.842 -19.515 -10.513 1.00 93.88 383 PHE A O 1
ATOM 3020 N N . ALA A 1 384 ? 1.585 -18.207 -11.812 1.00 94.62 384 ALA A N 1
ATOM 3021 C CA . ALA A 1 384 ? 1.362 -19.219 -12.832 1.00 94.62 384 ALA A CA 1
ATOM 3022 C C . ALA A 1 384 ? 1.337 -18.619 -14.231 1.00 94.62 384 ALA A C 1
ATOM 3024 O O . ALA A 1 384 ? 0.839 -17.513 -14.428 1.00 94.62 384 ALA A O 1
ATOM 3025 N N . ILE A 1 385 ? 1.820 -19.391 -15.197 1.00 94.12 385 ILE A N 1
ATOM 3026 C CA . ILE A 1 385 ? 1.727 -19.100 -16.623 1.00 94.12 385 ILE A CA 1
ATOM 3027 C C . ILE A 1 385 ? 0.741 -20.096 -17.226 1.00 94.12 385 ILE A C 1
ATOM 3029 O O . ILE A 1 385 ? 0.878 -21.310 -17.057 1.00 94.12 385 ILE A O 1
ATOM 3033 N N . LYS A 1 386 ? -0.262 -19.573 -17.925 1.00 92.25 386 LYS A N 1
ATOM 3034 C CA . LYS A 1 386 ? -1.257 -20.355 -18.653 1.00 92.25 386 LYS A CA 1
ATOM 3035 C C . LYS A 1 386 ? -1.217 -19.973 -20.123 1.00 92.25 386 LYS A C 1
ATOM 3037 O O . LYS A 1 386 ? -1.215 -18.791 -20.448 1.00 92.25 386 LYS A O 1
ATOM 3042 N N . ILE A 1 387 ? -1.222 -20.969 -20.993 1.00 89.81 387 ILE A N 1
ATOM 3043 C CA . ILE A 1 387 ? -1.254 -20.793 -22.441 1.00 89.81 387 ILE A CA 1
ATOM 3044 C C . ILE A 1 387 ? -2.508 -21.480 -22.941 1.00 89.81 387 ILE A C 1
ATOM 3046 O O . ILE A 1 387 ? -2.629 -22.697 -22.797 1.00 89.81 387 ILE A O 1
ATOM 3050 N N . ASP A 1 388 ? -3.427 -20.711 -23.507 1.00 88.25 388 ASP A N 1
ATOM 3051 C CA . ASP A 1 388 ? -4.647 -21.239 -24.102 1.00 88.25 388 ASP A CA 1
ATOM 3052 C C . ASP A 1 388 ? -4.498 -21.236 -25.624 1.00 88.25 388 ASP A C 1
ATOM 3054 O O . ASP A 1 388 ? -4.260 -20.199 -26.245 1.00 88.25 388 ASP A O 1
ATOM 3058 N N . ILE A 1 389 ? -4.609 -22.425 -26.216 1.00 85.12 389 ILE A N 1
ATOM 3059 C CA . ILE A 1 389 ? -4.440 -22.676 -27.646 1.00 85.12 389 ILE A CA 1
ATOM 3060 C C . ILE A 1 389 ? -5.813 -23.062 -28.208 1.00 85.12 389 ILE A C 1
ATOM 3062 O O . ILE A 1 389 ? -6.359 -24.100 -27.813 1.00 85.12 389 ILE A O 1
ATOM 3066 N N . PRO A 1 390 ? -6.396 -22.270 -29.121 1.00 83.12 390 PRO A N 1
ATOM 3067 C CA . PRO A 1 390 ? -7.713 -22.568 -29.662 1.00 83.12 390 PRO A CA 1
ATOM 3068 C C . PRO A 1 390 ? -7.678 -23.794 -30.585 1.00 83.12 390 PRO A C 1
ATOM 3070 O O . PRO A 1 390 ? -6.654 -24.132 -31.180 1.00 83.12 390 PRO A O 1
ATOM 3073 N N . ALA A 1 391 ? -8.818 -24.471 -30.714 1.00 76.94 391 ALA A N 1
ATOM 3074 C CA . ALA A 1 391 ? -8.968 -25.565 -31.667 1.00 76.94 391 ALA A CA 1
ATOM 3075 C C . ALA A 1 391 ? -8.979 -25.023 -33.103 1.00 76.94 391 ALA A C 1
ATOM 3077 O O . ALA A 1 391 ? -9.656 -24.036 -33.399 1.00 76.94 391 ALA A O 1
ATOM 3078 N N . THR A 1 392 ? -8.261 -25.682 -34.015 1.00 65.38 392 THR A N 1
ATOM 3079 C CA . THR A 1 392 ? -8.259 -25.286 -35.429 1.00 65.38 392 THR A CA 1
ATOM 3080 C C . THR A 1 392 ? -9.394 -25.998 -36.164 1.00 65.38 392 THR A C 1
ATOM 3082 O O . THR A 1 392 ? -9.367 -27.207 -36.381 1.00 65.38 392 THR A O 1
ATOM 3085 N N . THR A 1 393 ? -10.424 -25.252 -36.566 1.00 54.72 393 THR A N 1
ATOM 3086 C CA . THR A 1 393 ? -11.465 -25.765 -37.470 1.00 54.72 393 THR A CA 1
ATOM 3087 C C . THR A 1 393 ? -10.988 -25.625 -38.911 1.00 54.72 393 THR A C 1
ATOM 3089 O O . THR A 1 393 ? -11.353 -24.700 -39.629 1.00 54.72 393 THR A O 1
ATOM 3092 N N . THR A 1 394 ? -10.134 -26.537 -39.374 1.00 50.94 394 THR A N 1
ATOM 3093 C CA . THR A 1 394 ? -9.865 -26.619 -40.814 1.00 50.94 394 THR A CA 1
ATOM 3094 C C . THR A 1 394 ? -11.038 -27.332 -41.484 1.00 50.94 394 THR A C 1
ATOM 3096 O O . THR A 1 394 ? -11.230 -28.534 -41.296 1.00 50.94 394 THR A O 1
ATOM 3099 N N . ALA A 1 395 ? -11.846 -26.593 -42.250 1.00 40.34 395 ALA A N 1
ATOM 3100 C CA . ALA A 1 395 ? -12.929 -27.165 -43.042 1.00 40.34 395 ALA A CA 1
ATOM 3101 C C . ALA A 1 395 ? -12.372 -28.252 -43.981 1.00 40.34 395 ALA A C 1
ATOM 3103 O O . ALA A 1 395 ? -11.615 -27.957 -44.902 1.00 40.34 395 ALA A O 1
ATOM 3104 N N . GLY A 1 396 ? -12.732 -29.514 -43.725 1.00 48.41 396 GLY A N 1
ATOM 3105 C CA . GLY A 1 396 ? -12.437 -30.649 -44.605 1.00 48.41 396 GLY A CA 1
ATOM 3106 C C . GLY A 1 396 ? -11.409 -31.671 -44.110 1.00 48.41 396 GLY A C 1
ATOM 3107 O O . GLY A 1 396 ? -11.221 -32.668 -44.799 1.00 48.41 396 GLY A O 1
ATOM 3108 N N . SER A 1 397 ? -10.783 -31.497 -42.938 1.00 46.22 397 SER A N 1
ATOM 3109 C CA . SER A 1 397 ? -9.878 -32.518 -42.382 1.00 46.22 397 SER A CA 1
ATOM 3110 C C . SER A 1 397 ? -10.481 -33.186 -41.146 1.00 46.22 397 SER A C 1
ATOM 3112 O O . SER A 1 397 ? -10.818 -32.519 -40.171 1.00 46.22 397 SER A O 1
ATOM 3114 N N . SER A 1 398 ? -10.602 -34.516 -41.156 1.00 44.84 398 SER A N 1
ATOM 3115 C CA . SER A 1 398 ? -11.134 -35.322 -40.042 1.00 44.84 398 SER A CA 1
ATOM 3116 C C . SER A 1 398 ? -10.178 -35.436 -38.842 1.00 44.84 398 SER A C 1
ATOM 3118 O O . SER A 1 398 ? -10.427 -36.222 -37.932 1.00 44.84 398 SER A O 1
ATOM 3120 N N . SER A 1 399 ? -9.077 -34.680 -38.845 1.00 50.09 399 SER A N 1
ATOM 3121 C CA . SER A 1 399 ? -8.014 -34.680 -37.834 1.00 50.09 399 SER A CA 1
ATOM 3122 C C . SER A 1 399 ? -7.728 -33.264 -37.309 1.00 50.09 399 SER A C 1
ATOM 3124 O O . SER A 1 399 ? -6.576 -32.831 -37.283 1.00 50.09 399 SER A O 1
ATOM 3126 N N . GLY A 1 400 ? -8.772 -32.501 -36.975 1.00 51.34 400 GLY A N 1
ATOM 3127 C CA . GLY A 1 400 ? -8.604 -31.196 -36.329 1.00 51.34 400 GLY A CA 1
ATOM 3128 C C . GLY A 1 400 ? -7.837 -31.338 -35.012 1.00 51.34 400 GLY A C 1
ATOM 3129 O O . GLY A 1 400 ? -8.132 -32.231 -34.217 1.00 51.34 400 GLY A O 1
ATOM 3130 N N . ASP A 1 401 ? -6.842 -30.480 -34.792 1.00 57.81 401 ASP A N 1
ATOM 3131 C CA . ASP A 1 401 ? -6.123 -30.421 -33.522 1.00 57.81 401 ASP A CA 1
ATOM 3132 C C . ASP A 1 401 ? -7.067 -29.849 -32.457 1.00 57.81 401 ASP A C 1
ATOM 3134 O O . ASP A 1 401 ? -7.616 -28.757 -32.639 1.00 57.81 401 ASP A O 1
ATOM 3138 N N . ALA A 1 402 ? -7.297 -30.599 -31.377 1.00 58.25 402 ALA A N 1
ATOM 3139 C CA . ALA A 1 402 ? -8.400 -30.405 -30.427 1.00 58.25 402 ALA A CA 1
ATOM 3140 C C . ALA A 1 402 ? -8.292 -29.131 -29.557 1.00 58.25 402 ALA A C 1
ATOM 3142 O O . ALA A 1 402 ? -9.019 -28.984 -28.574 1.00 58.25 402 ALA A O 1
ATOM 3143 N N . GLY A 1 403 ? -7.400 -28.203 -29.911 1.00 66.69 403 GLY A N 1
ATOM 3144 C CA . GLY A 1 403 ? -6.957 -27.132 -29.031 1.00 66.69 403 GLY A CA 1
ATOM 3145 C C . GLY A 1 403 ? -6.168 -27.697 -27.851 1.00 66.69 403 GLY A C 1
ATOM 3146 O O . GLY A 1 403 ? -5.952 -28.903 -27.726 1.00 66.69 403 GLY A O 1
ATOM 3147 N N . GLY A 1 404 ? -5.696 -26.823 -26.974 1.00 78.56 404 GLY A N 1
ATOM 3148 C CA . GLY A 1 404 ? -4.889 -27.244 -25.839 1.00 78.56 404 GLY A CA 1
ATOM 3149 C C . GLY A 1 404 ? -4.748 -26.163 -24.788 1.00 78.56 404 GLY A C 1
ATOM 3150 O O . GLY A 1 404 ? -5.027 -24.990 -25.022 1.00 78.56 404 GLY A O 1
ATOM 3151 N N . SER A 1 405 ? -4.300 -26.579 -23.612 1.00 84.38 405 SER A N 1
ATOM 3152 C CA . SER A 1 405 ? -3.959 -25.678 -22.522 1.00 84.38 405 SER A CA 1
ATOM 3153 C C . SER A 1 405 ? -2.662 -26.161 -21.891 1.00 84.38 405 SER A C 1
ATOM 3155 O O . SER A 1 405 ? -2.529 -27.345 -21.566 1.00 84.38 405 SER A O 1
ATOM 3157 N N . ILE A 1 406 ? -1.699 -25.254 -21.753 1.00 87.81 406 ILE A N 1
ATOM 3158 C CA . ILE A 1 406 ? -0.464 -25.487 -21.008 1.00 87.81 406 ILE A CA 1
ATOM 3159 C C . ILE A 1 406 ? -0.563 -24.673 -19.724 1.00 87.81 406 ILE A C 1
ATOM 3161 O O . ILE A 1 406 ? -0.882 -23.486 -19.763 1.00 87.81 406 ILE A O 1
ATOM 3165 N N . TYR A 1 407 ? -0.296 -25.307 -18.588 1.00 89.50 407 TYR A N 1
ATOM 3166 C CA . TYR A 1 407 ? -0.328 -24.660 -17.284 1.00 89.50 407 TYR A CA 1
ATOM 3167 C C . TYR A 1 407 ? 0.940 -24.995 -16.513 1.00 89.50 407 TYR A C 1
ATOM 3169 O O . TYR A 1 407 ? 1.285 -26.165 -16.353 1.00 89.50 407 TYR A O 1
ATOM 3177 N N . TRP A 1 408 ? 1.612 -23.964 -16.016 1.00 92.44 408 TRP A N 1
ATOM 3178 C CA . TRP A 1 408 ? 2.737 -24.104 -15.108 1.00 92.44 408 TRP A CA 1
ATOM 3179 C C . TRP A 1 408 ? 2.597 -23.128 -13.951 1.00 92.44 408 TRP A C 1
ATOM 3181 O O . TRP A 1 408 ? 2.163 -21.991 -14.131 1.00 92.44 408 TRP A O 1
ATOM 3191 N N . LYS A 1 409 ? 2.972 -23.588 -12.762 1.00 92.69 409 LYS A N 1
ATOM 3192 C CA . LYS A 1 409 ? 2.901 -22.840 -11.514 1.00 92.69 409 LYS A CA 1
ATOM 3193 C C . LYS A 1 409 ? 4.287 -22.837 -10.883 1.00 92.69 409 LYS A C 1
ATOM 3195 O O . LYS A 1 409 ? 4.899 -23.894 -10.755 1.00 92.69 409 LYS A O 1
ATOM 3200 N N . TRP A 1 410 ? 4.734 -21.662 -10.466 1.00 92.94 410 TRP A N 1
ATOM 3201 C CA . TRP A 1 410 ? 5.801 -21.519 -9.490 1.00 92.94 410 TRP A CA 1
ATOM 3202 C C . TRP A 1 410 ? 5.156 -21.490 -8.103 1.00 92.94 410 TRP A C 1
ATOM 3204 O O . TRP A 1 410 ? 4.326 -20.617 -7.813 1.00 92.94 410 TRP A O 1
ATOM 3214 N N . ASP A 1 411 ? 5.459 -22.497 -7.288 1.00 89.88 411 ASP A N 1
ATOM 3215 C CA . ASP A 1 411 ? 4.844 -22.688 -5.979 1.00 89.88 411 ASP A CA 1
ATOM 3216 C C . ASP A 1 411 ? 5.795 -22.241 -4.873 1.00 89.88 411 ASP A C 1
ATOM 3218 O O . ASP A 1 411 ? 6.786 -22.906 -4.601 1.00 89.88 411 ASP A O 1
ATOM 3222 N N . CYS A 1 412 ? 5.495 -21.123 -4.211 1.00 85.69 412 CYS A N 1
ATOM 3223 C CA . CYS A 1 412 ? 6.364 -20.632 -3.147 1.00 85.69 412 CYS A CA 1
ATOM 3224 C C . CYS A 1 412 ? 6.403 -21.560 -1.924 1.00 85.69 412 CYS A C 1
ATOM 3226 O O . CYS A 1 412 ? 7.327 -21.474 -1.125 1.00 85.69 412 CYS A O 1
ATOM 3228 N N . TYR A 1 413 ? 5.423 -22.444 -1.739 1.00 85.25 413 TYR A N 1
ATOM 3229 C CA . TYR A 1 413 ? 5.408 -23.360 -0.596 1.00 85.25 413 TYR A CA 1
ATOM 3230 C C . TYR A 1 413 ? 6.247 -24.620 -0.833 1.00 85.25 413 TYR A C 1
ATOM 3232 O O . TYR A 1 413 ? 6.412 -25.418 0.089 1.00 85.25 413 TYR A O 1
ATOM 3240 N N . ASP A 1 414 ? 6.757 -24.799 -2.050 1.00 86.62 414 ASP A N 1
ATOM 3241 C CA . ASP A 1 414 ? 7.609 -25.910 -2.441 1.00 86.62 414 ASP A CA 1
ATOM 3242 C C . ASP A 1 414 ? 9.095 -25.495 -2.342 1.00 86.62 414 ASP A C 1
ATOM 3244 O O . ASP A 1 414 ? 9.517 -24.541 -3.012 1.00 86.62 414 ASP A O 1
ATOM 3248 N N . PRO A 1 415 ? 9.903 -26.188 -1.515 1.00 81.94 415 PRO A N 1
ATOM 3249 C CA . PRO A 1 415 ? 11.325 -25.899 -1.344 1.00 81.94 415 PRO A CA 1
ATOM 3250 C C . PRO A 1 415 ? 12.146 -25.894 -2.641 1.00 81.94 415 PRO A C 1
ATOM 3252 O O . PRO A 1 415 ? 13.145 -25.185 -2.707 1.00 81.94 415 PRO A O 1
ATOM 3255 N N . GLU A 1 416 ? 11.752 -26.630 -3.685 1.00 84.94 416 GLU A N 1
ATOM 3256 C CA . GLU A 1 416 ? 12.499 -26.624 -4.953 1.00 84.94 416 GLU A CA 1
ATOM 3257 C C . GLU A 1 416 ? 12.391 -25.276 -5.680 1.00 84.94 416 GLU A C 1
ATOM 3259 O O . GLU A 1 416 ? 13.343 -24.795 -6.295 1.00 84.94 416 GLU A O 1
ATOM 3264 N N . PHE A 1 417 ? 11.221 -24.643 -5.609 1.00 85.38 417 PHE A N 1
ATOM 3265 C CA . PHE A 1 417 ? 10.967 -23.340 -6.222 1.00 85.38 417 PHE A CA 1
ATOM 3266 C C . PHE A 1 417 ? 11.452 -22.188 -5.341 1.00 85.38 417 PHE A C 1
ATOM 3268 O O . PHE A 1 417 ? 11.854 -21.148 -5.862 1.00 85.38 417 PHE A O 1
ATOM 3275 N N . ALA A 1 418 ? 11.457 -22.385 -4.023 1.00 74.88 418 ALA A N 1
ATOM 3276 C CA . ALA A 1 418 ? 12.014 -21.482 -3.022 1.00 74.88 418 ALA A CA 1
ATOM 3277 C C . ALA A 1 418 ? 13.472 -21.074 -3.326 1.00 74.88 418 ALA A C 1
ATOM 3279 O O . ALA A 1 418 ? 13.847 -19.913 -3.155 1.00 74.88 418 ALA A O 1
ATOM 3280 N N . GLU A 1 419 ? 14.275 -22.004 -3.853 1.00 82.56 419 GLU A N 1
ATOM 3281 C CA . GLU A 1 419 ? 15.664 -21.755 -4.259 1.00 82.56 419 GLU A CA 1
ATOM 3282 C C . GLU A 1 419 ? 15.799 -20.827 -5.477 1.00 82.56 419 GLU A C 1
ATOM 3284 O O . GLU A 1 419 ? 16.885 -20.308 -5.725 1.00 82.56 419 GLU A O 1
ATOM 3289 N N . ASP A 1 420 ? 14.737 -20.606 -6.263 1.00 87.12 420 ASP A N 1
ATOM 3290 C CA . ASP A 1 420 ? 14.777 -19.698 -7.420 1.00 87.12 420 ASP A CA 1
ATOM 3291 C C . ASP A 1 420 ? 14.815 -18.211 -7.021 1.00 87.12 420 ASP A C 1
ATOM 3293 O O . ASP A 1 420 ? 15.107 -17.361 -7.868 1.00 87.12 420 ASP A O 1
ATOM 3297 N N . VAL A 1 421 ? 14.520 -17.884 -5.757 1.00 87.38 421 VAL A N 1
ATOM 3298 C CA . VAL A 1 421 ? 14.494 -16.505 -5.252 1.00 87.38 421 VAL A CA 1
ATO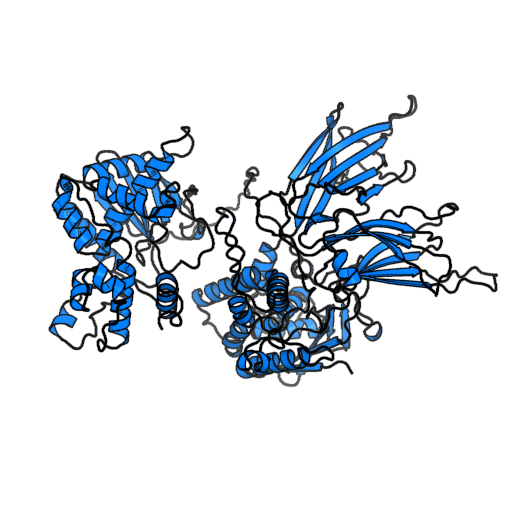M 3299 C C . VAL A 1 421 ? 15.912 -15.927 -5.197 1.00 87.38 421 VAL A C 1
ATOM 3301 O O . VAL A 1 421 ? 16.821 -16.534 -4.642 1.00 87.38 421 VAL A O 1
ATOM 3304 N N . ASP A 1 422 ? 16.093 -14.738 -5.775 1.00 88.75 422 ASP A N 1
ATOM 3305 C CA . ASP A 1 422 ? 17.351 -13.978 -5.840 1.00 88.75 422 ASP A CA 1
ATOM 3306 C C . ASP A 1 422 ? 18.543 -14.720 -6.463 1.00 88.75 422 ASP A C 1
ATOM 3308 O O . ASP A 1 422 ? 19.705 -14.368 -6.222 1.00 88.75 422 ASP A O 1
ATOM 3312 N N . LYS A 1 423 ? 18.289 -15.714 -7.325 1.00 89.56 423 LYS A N 1
ATOM 3313 C CA . LYS A 1 423 ? 19.360 -16.327 -8.118 1.00 89.56 423 LYS A CA 1
ATOM 3314 C C . LYS A 1 423 ? 20.134 -15.245 -8.898 1.00 89.56 423 LYS A C 1
ATOM 3316 O O . LYS A 1 423 ? 19.514 -14.376 -9.516 1.00 89.56 423 LYS A O 1
ATOM 3321 N N . PRO A 1 424 ? 21.486 -15.288 -8.919 1.00 86.44 424 PRO A N 1
ATOM 3322 C CA . PRO A 1 424 ? 22.296 -14.265 -9.584 1.00 86.44 424 PRO A CA 1
ATOM 3323 C C . PRO A 1 424 ? 21.976 -14.089 -11.067 1.00 86.44 424 PRO A C 1
ATOM 3325 O O . PRO A 1 424 ? 22.073 -12.974 -11.578 1.00 86.44 424 PRO A O 1
ATOM 3328 N N . GLN A 1 425 ? 21.601 -15.188 -11.729 1.00 91.88 425 GLN A N 1
ATOM 3329 C CA . GLN A 1 425 ? 21.145 -15.212 -13.112 1.00 91.88 425 GLN A CA 1
ATOM 3330 C C . GLN A 1 425 ? 19.682 -15.667 -13.202 1.00 91.88 425 GLN A C 1
ATOM 3332 O O . GLN A 1 425 ? 19.258 -16.503 -12.398 1.00 91.88 425 GLN A O 1
ATOM 3337 N N . PRO A 1 426 ? 18.928 -15.170 -14.201 1.00 93.00 426 PRO A N 1
ATOM 3338 C CA . PRO A 1 426 ? 17.563 -15.608 -14.461 1.00 93.00 426 PRO A CA 1
ATOM 3339 C C . PRO A 1 426 ? 17.455 -17.120 -14.690 1.00 93.00 426 PRO A C 1
ATOM 3341 O O . PRO A 1 426 ? 18.303 -17.741 -15.334 1.00 93.00 426 PRO A O 1
ATOM 3344 N N . VAL A 1 427 ? 16.363 -17.709 -14.210 1.00 94.44 427 VAL A N 1
ATOM 3345 C CA . VAL A 1 427 ? 16.047 -19.127 -14.380 1.00 94.44 427 VAL A CA 1
ATOM 3346 C C . VAL A 1 427 ? 15.406 -19.341 -15.742 1.00 94.44 427 VAL A C 1
ATOM 3348 O O . VAL A 1 427 ? 14.421 -18.692 -16.092 1.00 94.44 427 VAL A O 1
ATOM 3351 N N . ARG A 1 428 ? 15.944 -20.297 -16.499 1.00 93.69 428 ARG A N 1
ATOM 3352 C CA . ARG A 1 428 ? 15.405 -20.735 -17.787 1.00 93.69 428 ARG A CA 1
ATOM 3353 C C . ARG A 1 428 ? 14.701 -22.074 -17.607 1.00 93.69 428 ARG A C 1
ATOM 3355 O O . ARG A 1 428 ? 15.321 -23.049 -17.186 1.00 93.69 428 ARG A O 1
ATOM 3362 N N . ARG A 1 429 ? 13.405 -22.128 -17.907 1.00 91.69 429 ARG A N 1
ATOM 3363 C CA . ARG A 1 429 ? 12.566 -23.311 -17.690 1.00 91.69 429 ARG A CA 1
ATOM 3364 C C . ARG A 1 429 ? 11.787 -23.657 -18.947 1.00 91.69 429 ARG A C 1
ATOM 3366 O O . ARG A 1 429 ? 11.162 -22.796 -19.553 1.00 91.69 429 ARG A O 1
ATOM 3373 N N . THR A 1 430 ? 11.793 -24.935 -19.313 1.00 89.88 430 THR A N 1
ATOM 3374 C CA . THR A 1 430 ? 10.922 -25.457 -20.370 1.00 89.88 430 THR A CA 1
ATOM 3375 C C . THR A 1 430 ? 9.625 -25.965 -19.752 1.00 89.88 430 THR A C 1
ATOM 3377 O O . THR A 1 430 ? 9.638 -26.815 -18.865 1.00 89.88 430 THR A O 1
ATOM 3380 N N . ILE A 1 431 ? 8.511 -25.425 -20.225 1.00 87.00 431 ILE A N 1
ATOM 3381 C CA . ILE A 1 431 ? 7.152 -25.804 -19.881 1.00 87.00 431 ILE A CA 1
ATOM 3382 C C . ILE A 1 431 ? 6.583 -26.603 -21.053 1.00 87.00 431 ILE A C 1
ATOM 3384 O O . ILE A 1 431 ? 6.581 -26.151 -22.200 1.00 87.00 431 ILE A O 1
ATOM 3388 N N . SER A 1 432 ? 6.056 -27.780 -20.744 1.00 78.25 432 SER A N 1
ATOM 3389 C CA . SER A 1 432 ? 5.423 -28.681 -21.702 1.00 78.25 432 SER A CA 1
ATOM 3390 C C . SER A 1 432 ? 4.145 -29.232 -21.083 1.00 78.25 432 SER A C 1
ATOM 3392 O O . SER A 1 432 ? 4.061 -29.381 -19.865 1.00 78.25 432 SER A O 1
ATOM 3394 N N . SER A 1 433 ? 3.153 -29.566 -21.907 1.00 70.06 433 SER A N 1
ATOM 3395 C CA . SER A 1 433 ? 1.944 -30.253 -21.443 1.00 70.06 433 SER A CA 1
ATOM 3396 C C . SER A 1 433 ? 1.861 -31.664 -22.011 1.00 70.06 433 SER A C 1
ATOM 3398 O O . SER A 1 433 ? 2.118 -31.881 -23.196 1.00 70.06 433 SER A O 1
ATOM 3400 N N . SER A 1 434 ? 1.418 -32.617 -21.188 1.00 62.16 434 SER A N 1
ATOM 3401 C CA . SER A 1 434 ? 1.064 -33.968 -21.641 1.00 62.16 434 SER A CA 1
ATOM 3402 C C . SER A 1 434 ? -0.106 -33.963 -22.632 1.00 62.16 434 SER A C 1
ATOM 3404 O O . SER A 1 434 ? -0.185 -34.846 -23.483 1.00 62.16 434 SER A O 1
ATOM 3406 N N . SER A 1 435 ? -0.981 -32.950 -22.568 1.00 58.41 435 SER A N 1
ATOM 3407 C CA . SER A 1 435 ? -2.111 -32.757 -23.488 1.00 58.41 435 SER A CA 1
ATOM 3408 C C . SER A 1 435 ? -1.730 -32.069 -24.805 1.00 58.41 435 SER A C 1
ATOM 3410 O O . SER A 1 435 ? -2.576 -31.918 -25.682 1.00 58.41 435 SER A O 1
ATOM 3412 N N . SER A 1 436 ? -0.476 -31.638 -24.977 1.00 58.81 436 SER A N 1
ATOM 3413 C CA . SER A 1 436 ? 0.017 -31.038 -26.227 1.00 58.81 436 SER A CA 1
ATOM 3414 C C . SER A 1 436 ? 1.458 -31.482 -26.531 1.00 58.81 436 SER A C 1
ATOM 3416 O O . SER A 1 436 ? 2.379 -30.659 -26.489 1.00 58.81 436 SER A O 1
ATOM 3418 N N . PRO A 1 437 ? 1.680 -32.780 -26.825 1.00 58.56 437 PRO A N 1
ATOM 3419 C CA . PRO A 1 437 ? 3.015 -33.322 -27.066 1.00 58.56 437 PRO A CA 1
ATOM 3420 C C . PRO A 1 437 ? 3.720 -32.591 -28.218 1.00 58.56 437 PRO A C 1
ATOM 3422 O O . PRO A 1 437 ? 3.156 -32.435 -29.298 1.00 58.56 437 PRO A O 1
ATOM 3425 N N . GLY A 1 438 ? 4.958 -32.144 -27.989 1.00 62.16 438 GLY A N 1
ATOM 3426 C CA . GLY A 1 438 ? 5.774 -31.439 -28.988 1.00 62.16 438 GLY A CA 1
ATOM 3427 C C . GLY A 1 438 ? 5.644 -29.911 -28.990 1.00 62.16 438 GLY A C 1
ATOM 3428 O O . GLY A 1 438 ? 6.367 -29.257 -29.736 1.00 62.16 438 GLY A O 1
ATOM 3429 N N . ARG A 1 439 ? 4.783 -29.327 -28.144 1.00 72.06 439 ARG A N 1
ATOM 3430 C CA . ARG A 1 439 ? 4.683 -27.871 -27.947 1.00 72.06 439 ARG A CA 1
ATOM 3431 C C . ARG A 1 439 ? 5.368 -27.469 -26.650 1.00 72.06 439 ARG A C 1
ATOM 3433 O O . ARG A 1 439 ? 4.783 -27.559 -25.574 1.00 72.06 439 ARG A O 1
ATOM 3440 N N . ASN A 1 440 ? 6.619 -27.045 -26.778 1.00 77.31 440 ASN A N 1
ATOM 3441 C CA . ASN A 1 440 ? 7.425 -26.578 -25.660 1.00 77.31 440 ASN A CA 1
ATOM 3442 C C . ASN A 1 440 ? 7.440 -25.052 -25.638 1.00 77.31 440 ASN A C 1
ATOM 3444 O O . ASN A 1 440 ? 7.591 -24.409 -26.679 1.00 77.31 440 ASN A O 1
ATOM 3448 N N . VAL A 1 441 ? 7.312 -24.498 -24.438 1.00 87.00 441 VAL A N 1
ATOM 3449 C CA . VAL A 1 441 ? 7.484 -23.074 -24.177 1.00 87.00 441 VAL A CA 1
ATOM 3450 C C . VAL A 1 441 ? 8.617 -22.913 -23.196 1.00 87.00 441 VAL A C 1
ATOM 3452 O O . VAL A 1 441 ? 8.592 -23.446 -22.096 1.00 87.00 441 VAL A O 1
ATOM 3455 N N . GLU A 1 442 ? 9.629 -22.184 -23.605 1.00 92.38 442 GLU A N 1
ATOM 3456 C CA . GLU A 1 442 ? 10.764 -21.850 -22.781 1.00 92.38 442 GLU A CA 1
ATOM 3457 C C . GLU A 1 442 ? 10.562 -20.458 -22.196 1.00 92.38 442 GLU A C 1
ATOM 3459 O O . GLU A 1 442 ? 10.354 -19.493 -22.926 1.00 92.38 442 GLU A O 1
ATOM 3464 N N . VAL A 1 443 ? 10.598 -20.353 -20.873 1.00 94.06 443 VAL A N 1
ATOM 3465 C CA . VAL A 1 443 ? 10.457 -19.093 -20.148 1.00 94.06 443 VAL A CA 1
ATOM 3466 C C . VAL A 1 443 ? 11.743 -18.784 -19.397 1.00 94.06 443 VAL A C 1
ATOM 3468 O O . VAL A 1 443 ? 12.306 -19.651 -18.728 1.00 94.06 443 VAL A O 1
ATOM 3471 N N . THR A 1 444 ? 12.181 -17.535 -19.490 1.00 95.62 444 THR A N 1
ATOM 3472 C CA . THR A 1 444 ? 13.273 -16.980 -18.694 1.00 95.62 444 THR A CA 1
ATOM 3473 C C . THR A 1 444 ? 12.684 -15.993 -17.694 1.00 95.62 444 THR A C 1
ATOM 3475 O O . THR A 1 444 ? 12.112 -14.977 -18.096 1.00 95.62 444 THR A O 1
ATOM 3478 N N . TYR A 1 445 ? 12.806 -16.287 -16.401 1.00 95.62 445 TYR A N 1
ATOM 3479 C CA . TYR A 1 445 ? 12.231 -15.479 -15.323 1.00 95.62 445 TYR A CA 1
ATOM 3480 C C . TYR A 1 445 ? 13.210 -15.283 -14.165 1.00 95.62 445 TYR A C 1
ATOM 3482 O O . TYR A 1 445 ? 14.129 -16.075 -13.971 1.00 95.62 445 TYR A O 1
ATOM 3490 N N . ALA A 1 446 ? 12.991 -14.243 -13.368 1.00 95.31 446 ALA A N 1
ATOM 3491 C CA . ALA A 1 446 ? 13.692 -14.026 -12.108 1.00 95.31 446 ALA A CA 1
ATOM 3492 C C . ALA A 1 446 ? 12.673 -13.760 -10.998 1.00 95.31 446 ALA A C 1
ATOM 3494 O O . ALA A 1 446 ? 11.785 -12.921 -11.166 1.00 95.31 446 ALA A O 1
ATOM 3495 N N . VAL A 1 447 ? 12.793 -14.472 -9.876 1.00 93.38 447 VAL A N 1
ATOM 3496 C CA . VAL A 1 447 ? 11.992 -14.220 -8.671 1.00 93.38 447 VAL A CA 1
ATOM 3497 C C . VAL A 1 447 ? 12.838 -13.385 -7.724 1.00 93.38 447 VAL A C 1
ATOM 3499 O O . VAL A 1 447 ? 13.925 -13.796 -7.338 1.00 93.38 447 VAL A O 1
ATOM 3502 N N . LEU A 1 448 ? 12.356 -12.195 -7.393 1.00 90.81 448 LEU A N 1
ATOM 3503 C CA . LEU A 1 448 ? 13.113 -11.160 -6.702 1.00 90.81 448 LEU A CA 1
ATOM 3504 C C . LEU A 1 448 ? 12.493 -10.935 -5.327 1.00 90.81 448 LEU A C 1
ATOM 3506 O O . LEU A 1 448 ? 11.298 -10.636 -5.242 1.00 90.81 448 LEU A O 1
ATOM 3510 N N . SER A 1 449 ? 13.274 -11.059 -4.255 1.00 84.38 449 SER A N 1
ATOM 3511 C CA . SER A 1 449 ? 12.775 -10.848 -2.891 1.00 84.38 449 SER A CA 1
ATOM 3512 C C . SER A 1 449 ? 12.475 -9.374 -2.597 1.00 84.38 449 SER A C 1
ATOM 3514 O O . SER A 1 449 ? 11.561 -9.063 -1.830 1.00 84.38 449 SER A O 1
ATOM 3516 N N . SER A 1 450 ? 13.204 -8.469 -3.251 1.00 85.06 450 SER A N 1
ATOM 3517 C CA . SER A 1 450 ? 13.080 -7.023 -3.097 1.00 85.06 450 SER A CA 1
ATOM 3518 C C . SER A 1 450 ? 13.297 -6.325 -4.438 1.00 85.06 450 SER A C 1
ATOM 3520 O O . SER A 1 450 ? 14.421 -6.218 -4.929 1.00 85.06 450 SER A O 1
ATOM 3522 N N . ALA A 1 451 ? 12.203 -5.881 -5.059 1.00 88.12 451 ALA A N 1
ATOM 3523 C CA . ALA A 1 451 ? 12.225 -5.244 -6.369 1.00 88.12 451 ALA A CA 1
ATOM 3524 C C . ALA A 1 451 ? 11.212 -4.100 -6.515 1.00 88.12 451 ALA A C 1
ATOM 3526 O O . ALA A 1 451 ? 10.099 -4.126 -5.968 1.00 88.12 451 ALA A O 1
ATOM 3527 N N . LEU A 1 452 ? 11.590 -3.113 -7.323 1.00 89.69 452 LEU A N 1
ATOM 3528 C CA . LEU A 1 452 ? 10.743 -2.016 -7.776 1.00 89.69 452 LEU A CA 1
ATOM 3529 C C . LEU A 1 452 ? 10.159 -2.334 -9.155 1.00 89.69 452 LEU A C 1
ATOM 3531 O O . LEU A 1 452 ? 10.719 -3.097 -9.936 1.00 89.69 452 LEU A O 1
ATOM 3535 N N . GLU A 1 453 ? 9.002 -1.760 -9.448 1.00 90.44 453 GLU A N 1
ATOM 3536 C CA . GLU A 1 453 ? 8.370 -1.819 -10.764 1.00 90.44 453 GLU A CA 1
ATOM 3537 C C . GLU A 1 453 ? 8.779 -0.579 -11.557 1.00 90.44 453 GLU A C 1
ATOM 3539 O O . GLU A 1 453 ? 8.327 0.516 -11.241 1.00 90.44 453 GLU A O 1
ATOM 3544 N N . ALA A 1 454 ? 9.652 -0.752 -12.547 1.00 92.25 454 ALA A N 1
ATOM 3545 C CA . ALA A 1 454 ? 10.044 0.287 -13.489 1.00 92.25 454 ALA A CA 1
ATOM 3546 C C . ALA A 1 454 ? 9.010 0.367 -14.613 1.00 92.25 454 ALA A C 1
ATOM 3548 O O . ALA A 1 454 ? 8.709 -0.653 -15.232 1.00 92.25 454 ALA A O 1
ATOM 3549 N N . THR A 1 455 ? 8.492 1.557 -14.900 1.00 92.06 455 THR A N 1
ATOM 3550 C CA . THR A 1 455 ? 7.644 1.820 -16.068 1.00 92.06 455 THR A CA 1
ATOM 3551 C C . THR A 1 455 ? 8.367 2.774 -17.006 1.00 92.06 455 THR A C 1
ATOM 3553 O O . THR A 1 455 ? 8.587 3.932 -16.649 1.00 92.06 455 THR A O 1
ATOM 3556 N N . ALA A 1 456 ? 8.721 2.287 -18.194 1.00 92.31 456 ALA A N 1
ATOM 3557 C CA . ALA A 1 456 ? 9.396 3.049 -19.235 1.00 92.31 456 ALA A CA 1
ATOM 3558 C C . ALA A 1 456 ? 8.390 3.677 -20.211 1.00 92.31 456 ALA A C 1
ATOM 3560 O O . ALA A 1 456 ? 7.457 3.019 -20.676 1.00 92.31 456 ALA A O 1
ATOM 3561 N N . GLN A 1 457 ? 8.615 4.938 -20.564 1.00 93.12 457 GLN A N 1
ATOM 3562 C CA . GLN A 1 457 ? 7.937 5.635 -21.653 1.00 93.12 457 GLN A CA 1
ATOM 3563 C C . GLN A 1 457 ? 8.985 6.225 -22.591 1.00 93.12 457 GLN A C 1
ATOM 3565 O O . GLN A 1 457 ? 10.007 6.731 -22.134 1.00 93.12 457 GLN A O 1
ATOM 3570 N N . VAL A 1 458 ? 8.734 6.154 -23.900 1.00 91.75 458 VAL A N 1
ATOM 3571 C CA . VAL A 1 458 ? 9.663 6.660 -24.917 1.00 91.75 458 VAL A CA 1
ATOM 3572 C C . VAL A 1 458 ? 8.935 7.629 -25.833 1.00 91.75 458 VAL A C 1
ATOM 3574 O O . VAL A 1 458 ? 7.931 7.274 -26.460 1.00 91.75 458 VAL A O 1
ATOM 3577 N N . LYS A 1 459 ? 9.457 8.850 -25.920 1.00 90.38 459 LYS A N 1
ATOM 3578 C CA . LYS A 1 459 ? 8.912 9.934 -26.731 1.00 90.38 459 LYS A CA 1
ATOM 3579 C C . LYS A 1 459 ? 9.947 10.412 -27.740 1.00 90.38 459 LYS A C 1
ATOM 3581 O O . LYS A 1 459 ? 11.119 10.596 -27.419 1.00 90.38 459 LYS A O 1
ATOM 3586 N N . LEU A 1 460 ? 9.500 10.610 -28.976 1.00 86.31 460 LEU A N 1
ATOM 3587 C CA . LEU A 1 460 ? 10.343 11.070 -30.074 1.00 86.31 460 LEU A CA 1
ATOM 3588 C C . LEU A 1 460 ? 10.093 12.552 -30.356 1.00 86.31 460 LEU A C 1
ATOM 3590 O O . LEU A 1 460 ? 8.971 12.963 -30.646 1.00 86.31 460 LEU A O 1
ATOM 3594 N N . HIS A 1 461 ? 11.155 13.347 -30.348 1.00 81.69 461 HIS A N 1
ATOM 3595 C CA . HIS A 1 461 ? 11.139 14.762 -30.706 1.00 81.69 461 HIS A CA 1
ATOM 3596 C C . HIS A 1 461 ? 11.901 14.947 -32.014 1.00 81.69 461 HIS A C 1
ATOM 3598 O O . HIS A 1 461 ? 13.109 15.162 -32.033 1.00 81.69 461 HIS A O 1
ATOM 3604 N N . LEU A 1 462 ? 11.184 14.810 -33.127 1.00 76.50 462 LEU A N 1
ATOM 3605 C CA . LEU A 1 462 ? 11.759 14.898 -34.469 1.00 76.50 462 LEU A CA 1
ATOM 3606 C C . LEU A 1 462 ? 11.572 16.314 -35.010 1.00 76.50 462 LEU A C 1
ATOM 3608 O O . LEU A 1 462 ? 10.458 16.842 -34.972 1.00 76.50 462 LEU A O 1
ATOM 3612 N N . LYS A 1 463 ? 12.644 16.927 -35.524 1.00 65.38 463 LYS A N 1
ATOM 3613 C CA . LYS A 1 463 ? 12.606 18.311 -36.044 1.00 65.38 463 LYS A CA 1
ATOM 3614 C C . LYS A 1 463 ? 11.747 18.455 -37.296 1.00 65.38 463 LYS A C 1
ATOM 3616 O O . LYS A 1 463 ? 11.185 19.514 -37.568 1.00 65.38 463 LYS A O 1
ATOM 3621 N N . ASP A 1 464 ? 11.642 17.375 -38.055 1.00 60.66 464 ASP A N 1
ATOM 3622 C CA . ASP A 1 464 ? 10.908 17.324 -39.302 1.00 60.66 464 ASP A CA 1
ATOM 3623 C C . ASP A 1 464 ? 9.411 17.086 -39.036 1.00 60.66 464 ASP A C 1
ATOM 3625 O O . ASP A 1 464 ? 9.001 16.010 -38.597 1.00 60.66 464 ASP A O 1
ATOM 3629 N N . GLY A 1 465 ? 8.562 18.065 -39.380 1.00 55.59 465 GLY A N 1
ATOM 3630 C CA . GLY A 1 465 ? 7.087 17.999 -39.309 1.00 55.59 465 GLY A CA 1
ATOM 3631 C C . GLY A 1 465 ? 6.427 16.973 -40.250 1.00 55.59 465 GLY A C 1
ATOM 3632 O O . GLY A 1 465 ? 5.262 17.109 -40.617 1.00 55.59 465 GLY A O 1
ATOM 3633 N N . HIS A 1 466 ? 7.176 15.962 -40.677 1.00 65.31 466 HIS A N 1
ATOM 3634 C CA . HIS A 1 466 ? 6.762 14.919 -41.602 1.00 65.31 466 HIS A CA 1
ATOM 3635 C C . HIS A 1 466 ? 6.035 13.781 -40.865 1.00 65.31 466 HIS A C 1
ATOM 3637 O O . HIS A 1 466 ? 5.836 13.822 -39.644 1.00 65.31 466 HIS A O 1
ATOM 3643 N N . SER A 1 467 ? 5.610 12.766 -41.628 1.00 73.81 467 SER A N 1
ATOM 3644 C CA . SER A 1 467 ? 5.018 11.529 -41.104 1.00 73.81 467 SER A CA 1
ATOM 3645 C C . SER A 1 467 ? 6.053 10.392 -41.078 1.00 73.81 467 SER A C 1
ATOM 3647 O O . SER A 1 467 ? 6.103 9.603 -42.026 1.00 73.81 467 SER A O 1
ATOM 3649 N N . PRO A 1 468 ? 6.949 10.340 -40.072 1.00 80.88 468 PRO A N 1
ATOM 3650 C CA . PRO A 1 468 ? 8.025 9.362 -40.024 1.00 80.88 468 PRO A CA 1
ATOM 3651 C C . PRO A 1 468 ? 7.490 7.964 -39.722 1.00 80.88 468 PRO A C 1
ATOM 3653 O O . PRO A 1 468 ? 6.498 7.797 -39.005 1.00 80.88 468 PRO A O 1
ATOM 3656 N N . ARG A 1 469 ? 8.190 6.955 -40.240 1.00 85.56 469 ARG A N 1
ATOM 3657 C CA . ARG A 1 469 ? 8.027 5.560 -39.829 1.00 85.56 469 ARG A CA 1
ATOM 3658 C C . ARG A 1 469 ? 9.212 5.144 -38.969 1.00 85.56 469 ARG A C 1
ATOM 3660 O O . ARG A 1 469 ? 10.351 5.344 -39.376 1.00 85.56 469 ARG A O 1
ATOM 3667 N N . VAL A 1 470 ? 8.937 4.534 -37.820 1.00 88.44 470 VAL A N 1
ATOM 3668 C CA . VAL A 1 470 ? 9.952 4.090 -36.861 1.00 88.44 470 VAL A CA 1
ATOM 3669 C C . VAL A 1 470 ? 9.881 2.579 -36.680 1.00 88.44 470 VAL A C 1
ATOM 3671 O O . VAL A 1 470 ? 8.818 2.022 -36.399 1.00 88.44 470 VAL A O 1
ATOM 3674 N N . HIS A 1 471 ? 11.016 1.908 -36.852 1.00 91.25 471 HIS A N 1
ATOM 3675 C CA . HIS A 1 471 ? 11.179 0.466 -36.638 1.00 91.25 471 HIS A CA 1
ATOM 3676 C C . HIS A 1 471 ? 12.512 0.173 -35.941 1.00 91.25 471 HIS A C 1
ATOM 3678 O O . HIS A 1 471 ? 13.313 1.084 -35.755 1.00 91.25 471 HIS A O 1
ATOM 3684 N N . GLY A 1 472 ? 12.733 -1.063 -35.502 1.00 92.12 472 GLY A N 1
ATOM 3685 C CA . GLY A 1 472 ? 13.900 -1.454 -34.708 1.00 92.12 472 GLY A CA 1
ATOM 3686 C C . GLY A 1 472 ? 13.517 -2.031 -33.348 1.00 92.12 472 GLY A C 1
ATOM 3687 O O . GLY A 1 472 ? 12.415 -2.558 -33.183 1.00 92.12 472 GLY A O 1
ATOM 3688 N N . ASN A 1 473 ? 14.433 -1.944 -32.382 1.00 93.94 473 ASN A N 1
ATOM 3689 C CA . ASN A 1 473 ? 14.325 -2.561 -31.065 1.00 93.94 473 ASN A CA 1
ATOM 3690 C C . ASN A 1 473 ? 14.589 -1.563 -29.928 1.00 93.94 473 ASN A C 1
ATOM 3692 O O . ASN A 1 473 ? 15.492 -0.735 -30.005 1.00 93.94 473 ASN A O 1
ATOM 3696 N N . ILE A 1 474 ? 13.850 -1.711 -28.829 1.00 94.88 474 ILE A N 1
ATOM 3697 C CA . ILE A 1 474 ? 14.195 -1.127 -27.528 1.00 94.88 474 ILE A CA 1
ATOM 3698 C C . ILE A 1 474 ? 14.187 -2.253 -26.508 1.00 94.88 474 ILE A C 1
ATOM 3700 O O . ILE A 1 474 ? 13.207 -3.000 -26.412 1.00 94.88 474 ILE A O 1
ATOM 3704 N N . THR A 1 475 ? 15.270 -2.385 -25.751 1.00 95.44 475 THR A N 1
ATOM 3705 C CA . THR A 1 475 ? 15.397 -3.428 -24.733 1.00 95.44 475 THR A CA 1
ATOM 3706 C C . THR A 1 475 ? 15.804 -2.851 -23.389 1.00 95.44 475 THR A C 1
ATOM 3708 O O . THR A 1 475 ? 16.546 -1.878 -23.313 1.00 95.44 475 THR A O 1
ATOM 3711 N N . ALA A 1 476 ? 15.300 -3.463 -22.326 1.00 95.50 476 ALA A N 1
ATOM 3712 C CA . ALA A 1 476 ? 15.655 -3.179 -20.950 1.00 95.50 476 ALA A CA 1
ATOM 3713 C C . ALA A 1 476 ? 16.526 -4.309 -20.406 1.00 95.50 476 ALA A C 1
ATOM 3715 O O . ALA A 1 476 ? 16.120 -5.469 -20.404 1.00 95.50 476 ALA A O 1
ATOM 3716 N N . ARG A 1 477 ? 17.713 -3.985 -19.904 1.00 94.00 477 ARG A N 1
ATOM 3717 C CA . ARG A 1 477 ? 18.641 -4.946 -19.313 1.00 94.00 477 ARG A CA 1
ATOM 3718 C C . ARG A 1 477 ? 18.878 -4.594 -17.854 1.00 94.00 477 ARG A C 1
ATOM 3720 O O . ARG A 1 477 ? 19.356 -3.512 -17.537 1.00 94.00 477 ARG A O 1
ATOM 3727 N N . ILE A 1 478 ? 18.560 -5.525 -16.965 1.00 92.81 478 ILE A N 1
ATOM 3728 C CA . ILE A 1 478 ? 18.826 -5.377 -15.533 1.00 92.81 478 ILE A CA 1
ATOM 3729 C C . ILE A 1 478 ? 20.313 -5.644 -15.288 1.00 92.81 478 ILE A C 1
ATOM 3731 O O . ILE A 1 478 ? 20.855 -6.634 -15.786 1.00 92.81 478 ILE A O 1
ATOM 3735 N N . GLY A 1 479 ? 20.972 -4.783 -14.511 1.00 87.62 479 GLY A N 1
ATOM 3736 C CA . GLY A 1 479 ? 22.376 -4.951 -14.142 1.00 87.62 479 GLY A CA 1
ATOM 3737 C C . GLY A 1 479 ? 22.665 -6.363 -13.617 1.00 87.62 479 GLY A C 1
ATOM 3738 O O . GLY A 1 479 ? 21.952 -6.892 -12.761 1.00 87.62 479 GLY A O 1
ATOM 3739 N N . GLY A 1 480 ? 23.696 -7.007 -14.159 1.00 85.38 480 GLY A N 1
ATOM 3740 C CA . GLY A 1 480 ? 24.095 -8.366 -13.785 1.00 85.38 480 GLY A CA 1
ATOM 3741 C C . GLY A 1 480 ? 23.265 -9.503 -14.393 1.00 85.38 480 GLY A C 1
ATOM 3742 O O . GLY A 1 480 ? 23.653 -10.651 -14.208 1.00 85.38 480 GLY A O 1
ATOM 3743 N N . PHE A 1 481 ? 22.177 -9.235 -15.124 1.00 90.44 481 PHE A N 1
ATOM 3744 C CA . PHE A 1 481 ? 21.440 -10.264 -15.868 1.00 90.44 481 PHE A CA 1
ATOM 3745 C C . PHE A 1 481 ? 21.873 -10.324 -17.339 1.00 90.44 481 PHE A C 1
ATOM 3747 O O . PHE A 1 481 ? 22.025 -9.305 -18.018 1.00 90.44 481 PHE A O 1
ATOM 3754 N N . GLU A 1 482 ? 22.038 -11.543 -17.853 1.00 86.94 482 GLU A N 1
ATOM 3755 C CA . GLU A 1 482 ? 22.446 -11.776 -19.247 1.00 86.94 482 GLU A CA 1
ATOM 3756 C C . GLU A 1 482 ? 21.310 -11.575 -20.263 1.00 86.94 482 GLU A C 1
ATOM 3758 O O . GLU A 1 482 ? 21.553 -11.151 -21.397 1.00 86.94 482 GLU A O 1
ATOM 3763 N N . ALA A 1 483 ? 20.066 -11.861 -19.875 1.00 87.81 483 ALA A N 1
ATOM 3764 C CA . ALA A 1 483 ? 18.904 -11.736 -20.749 1.00 87.81 483 ALA A CA 1
ATOM 3765 C C . ALA A 1 483 ? 18.273 -10.332 -20.637 1.00 87.81 483 ALA A C 1
ATOM 3767 O O . ALA A 1 483 ? 18.089 -9.843 -19.522 1.00 8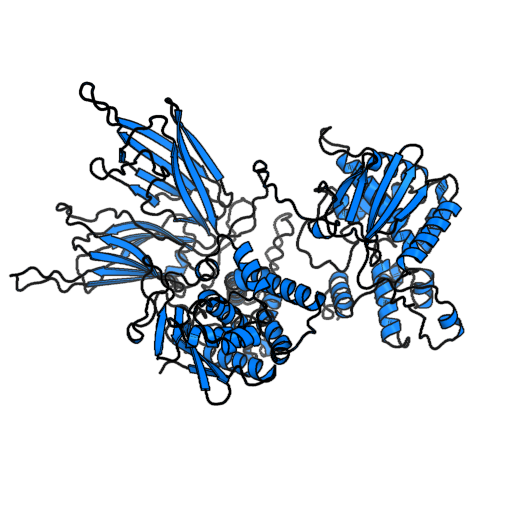7.81 483 ALA A O 1
ATOM 3768 N N . PRO A 1 484 ? 17.934 -9.674 -21.761 1.00 92.44 484 PRO A N 1
ATOM 3769 C CA . PRO A 1 484 ? 17.164 -8.437 -21.746 1.00 92.44 484 PRO A CA 1
ATOM 3770 C C . PRO A 1 484 ? 15.652 -8.705 -21.826 1.00 92.44 484 PRO A C 1
ATOM 3772 O O . PRO A 1 484 ? 15.222 -9.719 -22.378 1.00 92.44 484 PRO A O 1
ATOM 3775 N N . SER A 1 485 ? 14.854 -7.748 -21.360 1.00 94.12 485 SER A N 1
ATOM 3776 C CA . SER A 1 485 ? 13.415 -7.655 -21.613 1.00 94.12 485 SER A CA 1
ATOM 3777 C C . SER A 1 485 ? 13.174 -6.783 -22.850 1.00 94.12 485 SER A C 1
ATOM 3779 O O . SER A 1 485 ? 13.661 -5.655 -22.935 1.00 94.12 485 SER A O 1
ATOM 3781 N N . ILE A 1 486 ? 12.434 -7.285 -23.838 1.00 94.25 486 ILE A N 1
ATOM 3782 C CA . ILE A 1 486 ? 12.118 -6.528 -25.061 1.00 94.25 486 ILE A CA 1
ATOM 3783 C C . ILE A 1 486 ? 10.938 -5.595 -24.769 1.00 94.25 486 ILE A C 1
ATOM 3785 O O . ILE A 1 486 ? 9.856 -6.067 -24.428 1.00 94.25 486 ILE A O 1
ATOM 3789 N N . LEU A 1 487 ? 11.142 -4.284 -24.915 1.00 94.25 487 LEU A N 1
ATOM 3790 C CA . LEU A 1 487 ? 10.101 -3.267 -24.725 1.00 94.25 487 LEU A CA 1
ATOM 3791 C C . LEU A 1 487 ? 9.450 -2.869 -26.051 1.00 94.25 487 LEU A C 1
ATOM 3793 O O . LEU A 1 487 ? 8.252 -2.619 -26.107 1.00 94.25 487 LEU A O 1
ATOM 3797 N N . PHE A 1 488 ? 10.225 -2.838 -27.133 1.00 93.88 488 PHE A N 1
ATOM 3798 C CA . PHE A 1 488 ? 9.752 -2.532 -28.480 1.00 93.88 488 PHE A CA 1
ATOM 3799 C C . PHE A 1 488 ? 10.501 -3.401 -29.483 1.00 93.88 488 PHE A C 1
ATOM 3801 O O . PHE A 1 488 ? 11.719 -3.545 -29.387 1.00 93.88 488 PHE A O 1
ATOM 3808 N N . ARG A 1 489 ? 9.776 -3.967 -30.447 1.00 91.75 489 ARG A N 1
ATOM 3809 C CA . ARG A 1 489 ? 10.338 -4.626 -31.627 1.00 91.75 489 ARG A CA 1
ATOM 3810 C C . ARG A 1 489 ? 9.351 -4.484 -32.772 1.00 91.75 489 ARG A C 1
ATOM 3812 O O . ARG A 1 489 ? 8.244 -5.010 -32.690 1.00 91.75 489 ARG A O 1
ATOM 3819 N N . ARG A 1 490 ? 9.752 -3.789 -33.830 1.00 90.69 490 ARG A N 1
ATOM 3820 C CA . ARG A 1 490 ? 8.993 -3.702 -35.083 1.00 90.69 490 ARG A CA 1
ATOM 3821 C C . ARG A 1 490 ? 9.942 -3.826 -36.258 1.00 90.69 490 ARG A C 1
ATOM 3823 O O . ARG A 1 490 ? 11.053 -3.302 -36.215 1.00 90.69 490 ARG A O 1
ATOM 3830 N N . GLU A 1 491 ? 9.488 -4.493 -37.307 1.00 88.12 491 GLU A N 1
ATOM 3831 C CA . GLU A 1 491 ? 10.228 -4.590 -38.560 1.00 88.12 491 GLU A CA 1
ATOM 3832 C C . GLU A 1 491 ? 9.917 -3.391 -39.456 1.00 88.12 491 GLU A C 1
ATOM 3834 O O . GLU A 1 491 ? 8.972 -2.636 -39.223 1.00 88.12 491 GLU A O 1
ATOM 3839 N N . LYS A 1 492 ? 10.704 -3.203 -40.516 1.00 85.06 492 LYS A N 1
ATOM 3840 C CA . LYS A 1 492 ? 10.560 -2.071 -41.445 1.00 85.06 492 LYS A CA 1
ATOM 3841 C C . LYS A 1 492 ? 9.145 -1.934 -42.022 1.00 85.06 492 LYS A C 1
ATOM 3843 O O . LYS A 1 492 ? 8.614 -0.829 -42.189 1.00 85.06 492 LYS A O 1
ATOM 3848 N N . GLU A 1 493 ? 8.518 -3.059 -42.330 1.00 82.38 493 GLU A N 1
ATOM 3849 C CA . GLU A 1 493 ? 7.192 -3.120 -42.945 1.00 82.38 493 GLU A CA 1
ATOM 3850 C C . GLU A 1 493 ? 6.082 -2.769 -41.948 1.00 82.38 493 GLU A C 1
ATOM 3852 O O . GLU A 1 493 ? 5.147 -2.049 -42.306 1.00 82.38 493 GLU A O 1
ATOM 3857 N N . THR A 1 494 ? 6.256 -3.182 -40.689 1.00 82.69 494 THR A N 1
ATOM 3858 C CA . THR A 1 494 ? 5.317 -3.015 -39.567 1.00 82.69 494 THR A CA 1
ATOM 3859 C C . THR A 1 494 ? 5.664 -1.842 -38.642 1.00 82.69 494 THR A C 1
ATOM 3861 O O . THR A 1 494 ? 5.052 -1.680 -37.581 1.00 82.69 494 THR A O 1
ATOM 3864 N N . GLY A 1 495 ? 6.639 -1.016 -39.036 1.00 83.88 495 GLY A N 1
ATOM 3865 C CA . GLY A 1 495 ? 7.098 0.144 -38.282 1.00 83.88 495 GLY A CA 1
ATOM 3866 C C . GLY A 1 495 ? 5.968 1.120 -37.958 1.00 83.88 495 GLY A C 1
ATOM 3867 O O . GLY A 1 495 ? 5.085 1.374 -38.783 1.00 83.88 495 GLY A O 1
ATOM 3868 N N . GLN A 1 496 ? 6.015 1.687 -36.754 1.00 87.06 496 GLN A N 1
ATOM 3869 C CA . GLN A 1 496 ? 5.013 2.631 -36.274 1.00 87.06 496 GLN A CA 1
ATOM 3870 C C . GLN A 1 496 ? 5.095 3.921 -37.090 1.00 87.06 496 GLN A C 1
ATOM 3872 O O . GLN A 1 496 ? 6.169 4.505 -37.243 1.00 87.06 496 GLN A O 1
ATOM 3877 N N . ARG A 1 497 ? 3.960 4.359 -37.637 1.00 86.00 497 ARG A N 1
ATOM 3878 C CA . ARG A 1 497 ? 3.861 5.624 -38.366 1.00 86.00 497 ARG A CA 1
ATOM 3879 C C . ARG A 1 497 ? 3.331 6.694 -37.436 1.00 86.00 497 ARG A C 1
ATOM 3881 O O . ARG A 1 497 ? 2.359 6.454 -36.731 1.00 86.00 497 ARG A O 1
ATOM 3888 N N . PHE A 1 498 ? 3.938 7.866 -37.503 1.00 81.50 498 PHE A N 1
ATOM 3889 C CA . PHE A 1 498 ? 3.452 9.039 -36.802 1.00 81.50 498 PHE A CA 1
ATOM 3890 C C . PHE A 1 498 ? 2.921 10.069 -37.786 1.00 81.50 498 PHE A C 1
ATOM 3892 O O . PHE A 1 498 ? 3.488 10.256 -38.859 1.00 81.50 498 PHE A O 1
ATOM 3899 N N . TYR A 1 499 ? 1.895 10.799 -37.384 1.00 77.88 499 TYR A N 1
ATOM 3900 C CA . TYR A 1 499 ? 1.296 11.911 -38.109 1.00 77.88 499 TYR A CA 1
ATOM 3901 C C . TYR A 1 499 ? 1.544 13.233 -37.367 1.00 77.88 499 TYR A C 1
ATOM 3903 O O . TYR A 1 499 ? 1.837 13.212 -36.170 1.00 77.88 499 TYR A O 1
ATOM 3911 N N . PRO A 1 500 ? 1.483 14.398 -38.042 1.00 66.81 500 PRO A N 1
ATOM 3912 C CA . PRO A 1 500 ? 1.870 15.689 -37.454 1.00 66.81 500 PRO A CA 1
ATOM 3913 C C . PRO A 1 500 ? 1.131 16.076 -36.162 1.00 66.81 500 PRO A C 1
ATOM 3915 O O . PRO A 1 500 ? 1.635 16.890 -35.398 1.00 66.81 500 PRO A O 1
ATOM 3918 N N . THR A 1 501 ? -0.050 15.507 -35.920 1.00 64.31 501 THR A N 1
ATOM 3919 C CA . THR A 1 501 ? -0.888 15.745 -34.734 1.00 64.31 501 THR A CA 1
ATOM 3920 C C . THR A 1 501 ? -0.646 14.763 -33.589 1.00 64.31 501 THR A C 1
ATOM 3922 O O . THR A 1 501 ? -1.252 14.914 -32.531 1.00 64.31 501 THR A O 1
ATOM 3925 N N . ASP A 1 502 ? 0.191 13.744 -33.786 1.00 67.38 502 ASP A N 1
ATOM 3926 C CA . ASP A 1 502 ? 0.381 12.689 -32.796 1.00 67.38 502 ASP A CA 1
ATOM 3927 C C . ASP A 1 502 ? 1.256 13.167 -31.639 1.00 67.38 502 ASP A C 1
ATOM 3929 O O . ASP A 1 502 ? 2.211 13.920 -31.818 1.00 67.38 502 ASP A O 1
ATOM 3933 N N . SER A 1 503 ? 0.999 12.627 -30.450 1.00 69.06 503 SER A N 1
ATOM 3934 C CA . SER A 1 503 ? 1.775 12.872 -29.229 1.00 69.06 503 SER A CA 1
ATOM 3935 C C . SER A 1 503 ? 3.223 12.335 -29.280 1.00 69.06 503 SER A C 1
ATOM 3937 O O . SER A 1 503 ? 3.969 12.506 -28.316 1.00 69.06 503 SER A O 1
ATOM 3939 N N . ARG A 1 504 ? 3.625 11.725 -30.412 1.00 82.06 504 ARG A N 1
ATOM 3940 C CA . ARG A 1 504 ? 4.947 11.143 -30.731 1.00 82.06 504 ARG A CA 1
ATOM 3941 C C . ARG A 1 504 ? 5.481 10.128 -29.699 1.00 82.06 504 ARG A C 1
ATOM 3943 O O . ARG A 1 504 ? 6.690 9.915 -29.611 1.00 82.06 504 ARG A O 1
ATOM 3950 N N . PHE A 1 505 ? 4.598 9.478 -28.940 1.00 88.50 505 PHE A N 1
ATOM 3951 C CA . PHE A 1 505 ? 4.961 8.363 -28.059 1.00 88.50 505 PHE A CA 1
ATOM 3952 C C . PHE A 1 505 ? 5.063 7.051 -28.836 1.00 88.50 505 PHE A C 1
ATOM 3954 O O . PHE A 1 505 ? 4.167 6.706 -29.610 1.00 88.50 505 PHE A O 1
ATOM 3961 N N . LEU A 1 506 ? 6.140 6.300 -28.609 1.00 88.81 506 LEU A N 1
ATOM 3962 C CA . LEU A 1 506 ? 6.254 4.952 -29.156 1.00 88.81 506 LEU A CA 1
ATOM 3963 C C . LEU A 1 506 ? 5.289 4.004 -28.440 1.00 88.81 506 LEU A C 1
ATOM 3965 O O . LEU A 1 506 ? 5.233 3.950 -27.212 1.00 88.81 506 LEU A O 1
ATOM 3969 N N . GLU A 1 507 ? 4.564 3.218 -29.230 1.00 90.38 507 GLU A N 1
ATOM 3970 C CA . GLU A 1 507 ? 3.743 2.112 -28.749 1.00 90.38 507 GLU A CA 1
ATOM 3971 C C . GLU A 1 507 ? 4.663 0.938 -28.416 1.00 90.38 507 GLU A C 1
ATOM 3973 O O . GLU A 1 507 ? 4.972 0.092 -29.263 1.00 90.38 507 GLU A O 1
ATOM 3978 N N . LEU A 1 508 ? 5.149 0.928 -27.176 1.00 91.62 508 LEU A N 1
ATOM 3979 C CA . LEU A 1 508 ? 5.906 -0.192 -26.633 1.00 91.62 508 LEU A CA 1
ATOM 3980 C C . LEU A 1 508 ? 5.019 -1.444 -26.596 1.00 91.62 508 LEU A C 1
ATOM 3982 O O . LEU A 1 508 ? 3.836 -1.364 -26.270 1.00 91.62 508 LEU A O 1
ATOM 3986 N N . ALA A 1 509 ? 5.605 -2.607 -26.882 1.00 90.38 509 ALA A N 1
ATOM 3987 C CA . ALA A 1 509 ? 4.938 -3.888 -26.680 1.00 90.38 509 ALA A CA 1
ATOM 3988 C C . ALA A 1 509 ? 4.615 -4.087 -25.192 1.00 90.38 509 ALA A C 1
ATOM 3990 O O . ALA A 1 509 ? 3.508 -4.474 -24.845 1.00 90.38 509 ALA A O 1
ATOM 3991 N N . ARG A 1 510 ? 5.558 -3.739 -24.312 1.00 91.38 510 ARG A N 1
ATOM 3992 C CA . ARG A 1 510 ? 5.360 -3.652 -22.860 1.00 91.38 510 ARG A CA 1
ATOM 3993 C C . ARG A 1 510 ? 6.190 -2.507 -22.293 1.00 91.38 510 ARG A C 1
ATOM 3995 O O . ARG A 1 510 ? 7.258 -2.200 -22.815 1.00 91.38 510 ARG A O 1
ATOM 4002 N N . SER A 1 511 ? 5.730 -1.915 -21.197 1.00 91.25 511 SER A N 1
ATOM 4003 C CA . SER A 1 511 ? 6.408 -0.790 -20.536 1.00 91.25 511 SER A CA 1
ATOM 4004 C C . SER A 1 511 ? 6.941 -1.118 -19.142 1.00 91.25 511 SER A C 1
ATOM 4006 O O . SER A 1 511 ? 7.736 -0.349 -18.613 1.00 91.25 511 SER A O 1
ATOM 4008 N N . VAL A 1 512 ? 6.532 -2.239 -18.541 1.00 92.94 512 VAL A N 1
ATOM 4009 C CA . VAL A 1 512 ? 6.836 -2.559 -17.140 1.00 92.94 512 VAL A CA 1
ATOM 4010 C C . VAL A 1 512 ? 7.938 -3.609 -17.018 1.00 92.94 512 VAL A C 1
ATOM 4012 O O . VAL A 1 512 ? 7.901 -4.616 -17.724 1.00 92.94 512 VAL A O 1
ATOM 4015 N N . VAL A 1 513 ? 8.887 -3.401 -16.100 1.00 94.81 513 VAL A N 1
ATOM 4016 C CA . VAL A 1 513 ? 9.977 -4.330 -15.740 1.00 94.81 513 VAL A CA 1
ATOM 4017 C C . VAL A 1 513 ? 10.145 -4.356 -14.216 1.00 94.81 513 VAL A C 1
ATOM 4019 O O . VAL A 1 513 ? 10.172 -3.306 -13.577 1.00 94.81 513 VAL A O 1
ATOM 4022 N N . ALA A 1 514 ? 10.263 -5.534 -13.604 1.00 94.50 514 ALA A N 1
ATOM 4023 C CA . ALA A 1 514 ? 10.616 -5.659 -12.191 1.00 94.50 514 ALA A CA 1
ATOM 4024 C C . ALA A 1 514 ? 12.144 -5.653 -12.018 1.00 94.50 514 ALA A C 1
ATOM 4026 O O . ALA A 1 514 ? 12.838 -6.539 -12.512 1.00 94.50 514 ALA A O 1
ATOM 4027 N N . VAL A 1 515 ? 12.669 -4.661 -11.300 1.00 92.06 515 VAL A N 1
ATOM 4028 C CA . VAL A 1 515 ? 14.112 -4.452 -11.114 1.00 92.06 515 VAL A CA 1
ATOM 4029 C C . VAL A 1 515 ? 14.469 -4.659 -9.641 1.00 92.06 515 VAL A C 1
ATOM 4031 O O . VAL A 1 515 ? 13.838 -4.032 -8.785 1.00 92.06 515 VAL A O 1
ATOM 4034 N N . PRO A 1 516 ? 15.456 -5.511 -9.314 1.00 89.62 516 PRO A N 1
ATOM 4035 C CA . PRO A 1 516 ? 15.924 -5.679 -7.942 1.00 89.62 516 PRO A CA 1
ATOM 4036 C C . PRO A 1 516 ? 16.404 -4.348 -7.356 1.00 89.62 516 PRO A C 1
ATOM 4038 O O . PRO A 1 516 ? 17.079 -3.579 -8.042 1.00 89.62 516 PRO A O 1
ATOM 4041 N N . CYS A 1 517 ? 16.091 -4.082 -6.088 1.00 83.12 517 CYS A N 1
ATOM 4042 C CA . CYS A 1 517 ? 16.603 -2.896 -5.402 1.00 83.12 517 CYS A CA 1
ATOM 4043 C C . CYS A 1 517 ? 18.140 -2.879 -5.405 1.00 83.12 517 CYS A C 1
ATOM 4045 O O . CYS A 1 517 ? 18.777 -3.917 -5.222 1.00 83.12 517 CYS A O 1
ATOM 4047 N N . GLY A 1 518 ? 18.726 -1.698 -5.622 1.00 80.19 518 GLY A N 1
ATOM 4048 C CA . GLY A 1 518 ? 20.178 -1.513 -5.689 1.00 80.19 518 GLY A CA 1
ATOM 4049 C C . GLY A 1 518 ? 20.804 -1.914 -7.029 1.00 80.19 518 GLY A C 1
ATOM 4050 O O . GLY A 1 518 ? 22.025 -1.880 -7.162 1.00 80.19 518 GLY A O 1
ATOM 4051 N N . ARG A 1 519 ? 20.003 -2.299 -8.034 1.00 84.69 519 ARG A N 1
ATOM 4052 C CA . ARG A 1 519 ? 20.484 -2.573 -9.395 1.00 84.69 519 ARG A CA 1
ATOM 4053 C C . ARG A 1 519 ? 19.964 -1.542 -10.387 1.00 84.69 519 ARG A C 1
ATOM 4055 O O . ARG A 1 519 ? 18.796 -1.184 -10.363 1.00 84.69 519 ARG A O 1
ATOM 4062 N N . MET A 1 520 ? 20.818 -1.137 -11.320 1.00 87.19 520 MET A N 1
ATOM 4063 C CA . MET A 1 520 ? 20.430 -0.270 -12.433 1.00 87.19 520 MET A CA 1
ATOM 4064 C C . MET A 1 520 ? 19.656 -1.031 -13.514 1.00 87.19 520 MET A C 1
ATOM 4066 O O . MET A 1 520 ? 19.842 -2.240 -13.708 1.00 87.19 520 MET A O 1
ATOM 4070 N N . ILE A 1 521 ? 18.835 -0.297 -14.263 1.00 92.44 521 ILE A N 1
ATOM 4071 C CA . ILE A 1 521 ? 18.248 -0.746 -15.526 1.00 92.44 521 ILE A CA 1
ATOM 4072 C C . ILE A 1 521 ? 18.891 0.023 -16.686 1.00 92.44 521 ILE A C 1
ATOM 4074 O O . ILE A 1 521 ? 18.961 1.250 -16.685 1.00 92.44 521 ILE A O 1
ATOM 4078 N N . HIS A 1 522 ? 19.375 -0.717 -17.679 1.00 92.25 522 HIS A N 1
ATOM 4079 C CA . HIS A 1 522 ? 19.968 -0.184 -18.898 1.00 92.25 522 HIS A CA 1
ATOM 4080 C C . HIS A 1 522 ? 18.935 -0.256 -20.022 1.00 92.25 522 HIS A C 1
ATOM 4082 O O . HIS A 1 522 ? 18.485 -1.350 -20.369 1.00 92.25 522 HIS A O 1
ATOM 4088 N N . ILE A 1 523 ? 18.551 0.884 -20.591 1.00 94.44 523 ILE A N 1
ATOM 4089 C CA . ILE A 1 523 ? 17.670 0.946 -21.759 1.00 94.44 523 ILE A CA 1
ATOM 4090 C C . ILE A 1 523 ? 18.539 1.083 -23.007 1.00 94.44 523 ILE A C 1
ATOM 4092 O O . ILE A 1 523 ? 19.166 2.116 -23.223 1.00 94.44 523 ILE A O 1
ATOM 4096 N N . GLU A 1 524 ? 18.582 0.033 -23.821 1.00 94.62 524 GLU A N 1
ATOM 4097 C CA . GLU A 1 524 ? 19.264 0.017 -25.115 1.00 94.62 524 GLU A CA 1
ATOM 4098 C C . GLU A 1 524 ? 18.254 0.333 -26.220 1.00 94.62 524 GLU A C 1
ATOM 4100 O O . GLU A 1 524 ? 17.265 -0.386 -26.394 1.00 94.62 524 GLU A O 1
ATOM 4105 N N . VAL A 1 525 ? 18.513 1.408 -26.964 1.00 93.12 525 VAL A N 1
ATOM 4106 C CA . VAL A 1 525 ? 17.694 1.875 -28.085 1.00 93.12 525 VAL A CA 1
ATOM 4107 C C . VAL A 1 525 ? 18.462 1.612 -29.376 1.00 93.12 525 VAL A C 1
ATOM 4109 O O . VAL A 1 525 ? 19.589 2.078 -29.520 1.00 93.12 525 VAL A O 1
ATOM 4112 N N . ASP A 1 526 ? 17.858 0.877 -30.308 1.00 93.38 526 ASP A N 1
ATOM 4113 C CA . ASP A 1 526 ? 18.378 0.616 -31.656 1.00 93.38 526 ASP A CA 1
ATOM 4114 C C . ASP A 1 526 ? 17.230 0.773 -32.665 1.00 93.38 526 ASP A C 1
ATOM 4116 O O . ASP A 1 526 ? 16.508 -0.177 -32.979 1.00 93.38 526 ASP A O 1
ATOM 4120 N N . LEU A 1 527 ? 16.999 2.010 -33.106 1.00 90.50 527 LEU A N 1
ATOM 4121 C CA . LEU A 1 527 ? 15.876 2.399 -33.957 1.00 90.50 527 LEU A CA 1
ATOM 4122 C C . LEU A 1 527 ? 16.339 2.890 -35.330 1.00 90.50 527 LEU A C 1
ATOM 4124 O O . LEU A 1 527 ? 17.435 3.416 -35.506 1.00 90.50 527 LEU A O 1
ATOM 4128 N N . GLN A 1 528 ? 15.450 2.764 -36.306 1.00 88.75 528 GLN A N 1
ATOM 4129 C CA . GLN A 1 528 ? 15.570 3.313 -37.648 1.00 88.75 528 GLN A CA 1
ATOM 4130 C C . GLN A 1 528 ? 14.377 4.226 -37.913 1.00 88.75 528 GLN A C 1
ATOM 4132 O O . GLN A 1 528 ? 13.224 3.801 -37.787 1.00 88.75 528 GLN A O 1
ATOM 4137 N N . ILE A 1 529 ? 14.654 5.473 -38.291 1.00 84.88 529 ILE A N 1
ATOM 4138 C CA . ILE A 1 529 ? 13.632 6.463 -38.639 1.00 84.88 529 ILE A CA 1
ATOM 4139 C C . ILE A 1 529 ? 13.658 6.705 -40.144 1.00 84.88 529 ILE A C 1
ATOM 4141 O O . ILE A 1 529 ? 14.665 7.139 -40.701 1.00 84.88 529 ILE A O 1
ATOM 4145 N N . GLU A 1 530 ? 12.530 6.452 -40.801 1.00 82.62 530 GLU A N 1
ATOM 4146 C CA . GLU A 1 530 ? 12.338 6.684 -42.229 1.00 82.62 530 GLU A CA 1
ATOM 4147 C C . GLU A 1 530 ? 11.428 7.895 -42.445 1.00 82.62 530 GLU A C 1
ATOM 4149 O O . GLU A 1 530 ? 10.276 7.910 -42.001 1.00 82.62 530 GLU A O 1
ATOM 4154 N N . THR A 1 531 ? 11.929 8.909 -43.154 1.00 72.56 531 THR A N 1
ATOM 4155 C CA . THR A 1 531 ? 11.151 10.087 -43.555 1.00 72.56 531 THR A CA 1
ATOM 4156 C C . THR A 1 531 ? 10.816 10.029 -45.044 1.00 72.56 531 THR A C 1
ATOM 4158 O O . THR A 1 531 ? 11.634 9.659 -45.887 1.00 72.56 531 THR A O 1
ATOM 4161 N N . SER A 1 532 ? 9.580 10.378 -45.403 1.00 60.19 532 SER A N 1
ATOM 4162 C CA . SER A 1 532 ? 9.144 10.409 -46.799 1.00 60.19 532 SER A CA 1
ATOM 4163 C C . SER A 1 532 ? 9.582 11.719 -47.465 1.00 60.19 532 SER A C 1
ATOM 4165 O O . SER A 1 532 ? 8.844 12.703 -47.417 1.00 60.19 532 SER A O 1
ATOM 4167 N N . ILE A 1 533 ? 10.760 11.753 -48.092 1.00 53.78 533 ILE A N 1
ATOM 4168 C CA . ILE A 1 533 ? 11.106 12.830 -49.034 1.00 53.78 533 ILE A CA 1
ATOM 4169 C C . ILE A 1 533 ? 10.726 12.389 -50.450 1.00 53.78 533 ILE A C 1
ATOM 4171 O O . ILE A 1 533 ? 10.961 11.250 -50.854 1.00 53.78 533 ILE A O 1
ATOM 4175 N N . ASN A 1 534 ? 10.101 13.308 -51.187 1.00 43.53 534 ASN A N 1
ATOM 4176 C CA . ASN A 1 534 ? 9.692 13.139 -52.576 1.00 43.53 534 ASN A CA 1
ATOM 4177 C C . ASN A 1 534 ? 10.836 12.604 -53.459 1.00 43.53 534 ASN A C 1
ATOM 4179 O O . ASN A 1 534 ? 11.975 13.049 -53.365 1.00 43.53 534 ASN A O 1
ATOM 4183 N N . GLN A 1 535 ? 10.462 11.647 -54.313 1.00 46.03 535 GLN A N 1
ATOM 4184 C CA . GLN A 1 535 ? 11.209 10.992 -55.394 1.00 46.03 535 GLN A CA 1
ATOM 4185 C C . GLN A 1 535 ? 12.534 11.672 -55.793 1.00 46.03 535 GLN A C 1
ATOM 4187 O O . GLN A 1 535 ? 12.521 12.730 -56.419 1.00 46.03 535 GLN A O 1
ATOM 4192 N N . GLY A 1 536 ? 13.673 11.017 -55.525 1.00 42.72 536 GLY A N 1
ATOM 4193 C CA . GLY A 1 536 ? 14.924 11.356 -56.218 1.00 42.72 536 GLY A CA 1
ATOM 4194 C C . GLY A 1 536 ? 16.256 11.038 -55.533 1.00 42.72 536 GLY A C 1
ATOM 4195 O O . GLY A 1 536 ? 17.273 11.087 -56.216 1.00 42.72 536 GLY A O 1
ATOM 4196 N N . ALA A 1 537 ? 16.301 10.689 -54.244 1.00 39.44 537 ALA A N 1
ATOM 4197 C CA . ALA A 1 537 ? 17.562 10.381 -53.559 1.00 39.44 537 ALA A CA 1
ATOM 4198 C C . ALA A 1 537 ? 17.433 9.170 -52.619 1.00 39.44 537 ALA A C 1
ATOM 4200 O O . ALA A 1 537 ? 16.393 8.945 -52.007 1.00 39.44 537 ALA A O 1
ATOM 4201 N N . SER A 1 538 ? 18.491 8.362 -52.574 1.00 42.41 538 SER A N 1
ATOM 4202 C CA . SER A 1 538 ? 18.616 7.070 -51.891 1.00 42.41 538 SER A CA 1
ATOM 4203 C C . SER A 1 538 ? 18.224 7.085 -50.408 1.00 42.41 538 SER A C 1
ATOM 4205 O O . SER A 1 538 ? 18.719 7.931 -49.680 1.00 42.41 538 SER A O 1
ATOM 4207 N N . ASN A 1 539 ? 17.427 6.096 -49.974 1.00 52.66 539 ASN A N 1
ATOM 4208 C CA . ASN A 1 539 ? 17.252 5.599 -48.595 1.00 52.66 539 ASN A CA 1
ATOM 4209 C C . ASN A 1 539 ? 17.737 6.528 -47.460 1.00 52.66 539 ASN A C 1
ATOM 4211 O O . ASN A 1 539 ? 18.785 6.286 -46.865 1.00 52.66 539 ASN A O 1
ATOM 4215 N N . ASN A 1 540 ? 16.927 7.519 -47.086 1.00 61.41 540 ASN A N 1
ATOM 4216 C CA . ASN A 1 540 ? 17.164 8.332 -45.888 1.00 61.41 540 ASN A CA 1
ATOM 4217 C C . ASN A 1 540 ? 16.631 7.620 -44.626 1.00 61.41 540 ASN A C 1
ATOM 4219 O O . ASN A 1 540 ? 15.728 8.118 -43.958 1.00 61.41 540 ASN A O 1
ATOM 4223 N N . SER A 1 541 ? 17.148 6.421 -44.333 1.00 67.88 541 SER A N 1
ATOM 4224 C CA . SER A 1 541 ? 16.944 5.765 -43.033 1.00 67.88 541 SER A CA 1
ATOM 4225 C C . SER A 1 541 ? 17.979 6.309 -42.061 1.00 67.88 541 SER A C 1
ATOM 4227 O O . SER A 1 541 ? 19.177 6.164 -42.308 1.00 67.88 541 SER A O 1
ATOM 4229 N N . LYS A 1 542 ? 17.535 6.938 -40.974 1.00 77.00 542 LYS A N 1
ATOM 4230 C CA . LYS A 1 542 ? 18.426 7.447 -39.930 1.00 77.00 542 LYS A CA 1
ATOM 4231 C C . LYS A 1 542 ? 18.541 6.420 -38.795 1.00 77.00 542 LYS A C 1
ATOM 4233 O O . LYS A 1 542 ? 17.525 6.160 -38.144 1.00 77.00 542 LYS A O 1
ATOM 4238 N N . PRO A 1 543 ? 19.730 5.840 -38.546 1.00 83.69 543 PRO A N 1
ATOM 4239 C CA . PRO A 1 543 ? 19.946 4.962 -37.405 1.00 83.69 543 PRO A CA 1
ATOM 4240 C C . PRO A 1 543 ? 20.082 5.775 -36.110 1.00 83.69 543 PRO A C 1
ATOM 4242 O O . PRO A 1 543 ? 20.825 6.753 -36.061 1.00 83.69 543 PRO A O 1
ATOM 4245 N N . LEU A 1 544 ? 19.418 5.333 -35.047 1.00 84.94 544 LEU A N 1
ATOM 4246 C CA . LEU A 1 544 ? 19.557 5.846 -33.686 1.00 84.94 544 LEU A CA 1
ATOM 4247 C C . LEU A 1 544 ? 19.933 4.687 -32.771 1.00 84.94 544 LEU A C 1
ATOM 4249 O O . LEU A 1 544 ? 19.097 3.833 -32.483 1.00 84.94 544 LEU A O 1
ATOM 4253 N N . LYS A 1 545 ? 21.193 4.662 -32.327 1.00 89.00 545 LYS A N 1
ATOM 4254 C CA . LYS A 1 545 ? 21.707 3.614 -31.448 1.00 89.00 545 LYS A CA 1
ATOM 4255 C C . LYS A 1 545 ? 22.444 4.198 -30.252 1.00 89.00 545 LYS A C 1
ATOM 4257 O O . LYS A 1 545 ? 23.491 4.817 -30.426 1.00 89.00 545 LYS A O 1
ATOM 4262 N N . PHE A 1 546 ? 21.907 3.991 -29.055 1.00 88.44 546 PHE A N 1
ATOM 4263 C CA . PHE A 1 546 ? 22.481 4.477 -27.800 1.00 88.44 546 PHE A CA 1
ATOM 4264 C C . PHE A 1 546 ? 21.957 3.667 -26.604 1.00 88.44 546 PHE A C 1
ATOM 4266 O O . PHE A 1 546 ? 21.048 2.847 -26.737 1.00 88.44 546 PHE A O 1
ATOM 4273 N N . TYR A 1 547 ? 22.544 3.894 -25.431 1.00 89.38 547 TYR A N 1
ATOM 4274 C CA . TYR A 1 547 ? 22.114 3.298 -24.170 1.00 89.38 547 TYR A CA 1
ATOM 4275 C C . TYR A 1 547 ? 21.927 4.385 -23.111 1.00 89.38 547 TYR A C 1
ATOM 4277 O O . TYR A 1 547 ? 22.680 5.358 -23.081 1.00 89.38 547 TYR A O 1
ATOM 4285 N N . LEU A 1 548 ? 20.933 4.204 -22.246 1.00 90.25 548 LEU A N 1
ATOM 4286 C CA . LEU A 1 548 ? 20.646 5.063 -21.098 1.00 90.25 548 LEU A CA 1
ATOM 4287 C C . LEU A 1 548 ? 20.630 4.212 -19.829 1.00 90.25 548 LEU A C 1
ATOM 4289 O O . LEU A 1 548 ? 20.190 3.060 -19.861 1.00 90.25 548 LEU A O 1
ATOM 4293 N N . ASN A 1 549 ? 21.111 4.767 -18.721 1.00 89.50 549 ASN A N 1
ATOM 4294 C CA . ASN A 1 549 ? 21.233 4.057 -17.449 1.00 89.50 549 ASN A CA 1
ATOM 4295 C C . ASN A 1 549 ? 20.345 4.734 -16.416 1.00 89.50 549 ASN A C 1
ATOM 4297 O O . ASN A 1 549 ? 20.494 5.930 -16.203 1.00 89.50 549 ASN A O 1
ATOM 4301 N N . PHE A 1 550 ? 19.481 3.970 -15.756 1.00 86.62 550 PHE A N 1
ATOM 4302 C CA . PHE A 1 550 ? 18.590 4.493 -14.727 1.00 86.62 550 PHE A CA 1
ATOM 4303 C C . PHE A 1 550 ? 18.836 3.766 -13.406 1.00 86.62 550 PHE A C 1
ATOM 4305 O O . PHE A 1 550 ? 18.776 2.530 -13.341 1.00 86.62 550 PHE A O 1
ATOM 4312 N N . ASP A 1 551 ? 19.093 4.541 -12.356 1.00 81.06 551 ASP A N 1
ATOM 4313 C CA . ASP A 1 551 ? 19.240 4.033 -10.998 1.00 81.06 551 ASP A CA 1
ATOM 4314 C C . ASP A 1 551 ? 17.882 3.614 -10.425 1.00 81.06 551 ASP A C 1
ATOM 4316 O O . ASP A 1 551 ? 16.871 4.310 -10.563 1.00 81.06 551 ASP A O 1
ATOM 4320 N N . SER A 1 552 ? 17.840 2.446 -9.775 1.00 72.56 552 SER A N 1
ATOM 4321 C CA . SER A 1 552 ? 16.599 1.946 -9.182 1.00 72.56 552 SER A CA 1
ATOM 4322 C C . SER A 1 552 ? 16.077 2.901 -8.118 1.00 72.56 552 SER A C 1
ATOM 4324 O O . SER A 1 552 ? 16.766 3.155 -7.132 1.00 72.56 552 SER A O 1
ATOM 4326 N N . GLY A 1 553 ? 14.825 3.332 -8.265 1.00 66.62 553 GLY A N 1
ATOM 4327 C CA . GLY A 1 553 ? 14.141 4.140 -7.260 1.00 66.62 553 GLY A CA 1
ATOM 4328 C C . GLY A 1 553 ? 14.339 5.643 -7.406 1.00 66.62 553 GLY A C 1
ATOM 4329 O O . GLY A 1 553 ? 13.863 6.371 -6.552 1.00 66.62 553 GLY A O 1
ATOM 4330 N N . ILE A 1 554 ? 14.970 6.126 -8.473 1.00 75.81 554 ILE A N 1
ATOM 4331 C CA . ILE A 1 554 ? 15.008 7.558 -8.786 1.00 75.81 554 ILE A CA 1
ATOM 4332 C C . ILE A 1 554 ? 14.204 7.765 -10.071 1.00 75.81 554 ILE A C 1
ATOM 4334 O O . ILE A 1 554 ? 14.623 7.259 -11.116 1.00 75.81 554 ILE A O 1
ATOM 4338 N N . PRO A 1 555 ? 13.006 8.389 -10.022 1.00 75.38 555 PRO A N 1
ATOM 4339 C CA . PRO A 1 555 ? 12.302 8.779 -11.235 1.00 75.38 555 PRO A CA 1
ATOM 4340 C C . PRO A 1 555 ? 13.208 9.701 -12.036 1.00 75.38 555 PRO A C 1
ATOM 4342 O O . PRO A 1 555 ? 13.687 10.703 -11.510 1.00 75.38 555 PRO A O 1
ATOM 4345 N N . ASP A 1 556 ? 13.466 9.337 -13.281 1.00 80.62 556 ASP A N 1
ATOM 4346 C CA . ASP A 1 556 ? 14.436 10.048 -14.097 1.00 80.62 556 ASP A CA 1
ATOM 4347 C C . ASP A 1 556 ? 13.993 10.049 -15.561 1.00 80.62 556 ASP A C 1
ATOM 4349 O O . ASP A 1 556 ? 13.399 9.088 -16.072 1.00 80.62 556 ASP A O 1
ATOM 4353 N N . THR A 1 557 ? 14.270 11.172 -16.212 1.00 86.00 557 THR A N 1
ATOM 4354 C CA . THR A 1 557 ? 13.970 11.436 -17.612 1.00 86.00 557 THR A CA 1
ATOM 4355 C C . THR A 1 557 ? 15.270 11.825 -18.285 1.00 86.00 557 THR A C 1
ATOM 4357 O O . THR A 1 557 ? 15.819 12.897 -18.037 1.00 86.00 557 THR A O 1
ATOM 4360 N N . GLN A 1 558 ? 15.744 10.963 -19.177 1.00 83.31 558 GLN A N 1
ATOM 4361 C CA . GLN A 1 558 ? 16.972 11.201 -19.921 1.00 83.31 558 GLN A CA 1
ATOM 4362 C C . GLN A 1 558 ? 16.659 11.454 -21.391 1.00 83.31 558 GLN A C 1
ATOM 4364 O O . GLN A 1 558 ? 15.891 10.724 -22.025 1.00 83.31 558 GLN A O 1
ATOM 4369 N N . CYS A 1 559 ? 17.290 12.490 -21.938 1.00 82.38 559 CYS A N 1
ATOM 4370 C CA . CYS A 1 559 ? 17.201 12.856 -23.343 1.00 82.38 559 CYS A CA 1
ATOM 4371 C C . CYS A 1 559 ? 18.512 12.523 -24.052 1.00 82.38 559 CYS A C 1
ATOM 4373 O O . CYS A 1 559 ? 19.588 12.915 -23.604 1.00 82.38 559 CYS A O 1
ATOM 4375 N N . TYR A 1 560 ? 18.415 11.848 -25.192 1.00 82.19 560 TYR A N 1
ATOM 4376 C CA . TYR A 1 560 ? 19.513 11.716 -26.138 1.00 82.19 560 TYR A CA 1
ATOM 4377 C C . TYR A 1 560 ? 19.312 12.703 -27.285 1.00 82.19 560 TYR A C 1
ATOM 4379 O O . TYR A 1 560 ? 18.284 12.649 -27.963 1.00 82.19 560 TYR A O 1
ATOM 4387 N N . GLU A 1 561 ? 20.293 13.576 -27.515 1.00 77.19 561 GLU A N 1
ATOM 4388 C CA . GLU A 1 561 ? 20.316 14.471 -28.672 1.00 77.19 561 GLU A CA 1
ATOM 4389 C C . GLU A 1 561 ? 21.123 13.840 -29.812 1.00 77.19 561 GLU A C 1
ATOM 4391 O O . GLU A 1 561 ? 22.326 13.600 -29.694 1.00 77.19 561 GLU A O 1
ATOM 4396 N N . GLY A 1 562 ? 20.458 13.556 -30.933 1.00 66.62 562 GLY A N 1
ATOM 4397 C CA . GLY A 1 562 ? 21.114 13.091 -32.150 1.00 66.62 562 GLY A CA 1
ATOM 4398 C C . GLY A 1 562 ? 21.842 14.222 -32.885 1.00 66.62 562 GLY A C 1
ATOM 4399 O O . GLY A 1 562 ? 21.540 15.400 -32.710 1.00 66.62 562 GLY A O 1
ATOM 4400 N N . TYR A 1 563 ? 22.768 13.871 -33.784 1.00 59.09 563 TYR A N 1
ATOM 4401 C CA . TYR A 1 563 ? 23.603 14.831 -34.532 1.00 59.09 563 TYR A CA 1
ATOM 4402 C C . TYR A 1 563 ? 22.824 15.865 -35.369 1.00 59.09 563 TYR A C 1
ATOM 4404 O O . TYR A 1 563 ? 23.323 16.962 -35.607 1.00 59.09 563 TYR A O 1
ATOM 4412 N N . ASP A 1 564 ? 21.591 15.546 -35.766 1.00 63.62 564 ASP A N 1
ATOM 4413 C CA . ASP A 1 564 ? 20.715 16.446 -36.527 1.00 63.62 564 ASP A CA 1
ATOM 4414 C C . ASP A 1 564 ? 19.776 17.269 -35.614 1.00 63.62 564 ASP A C 1
ATOM 4416 O O . ASP A 1 564 ? 19.029 18.133 -36.081 1.00 63.62 564 ASP A O 1
ATOM 4420 N N . GLY A 1 565 ? 19.828 17.036 -34.297 1.00 63.88 565 GLY A N 1
ATOM 4421 C CA . GLY A 1 565 ? 18.937 17.533 -33.240 1.00 63.88 565 GLY A CA 1
ATOM 4422 C C . GLY A 1 565 ? 17.535 16.921 -33.230 1.00 63.88 565 GLY A C 1
ATOM 4423 O O . GLY A 1 565 ? 16.597 17.549 -32.747 1.00 63.88 565 GLY A O 1
ATOM 4424 N N . ASP A 1 566 ? 17.400 15.720 -33.792 1.00 73.12 566 ASP A N 1
ATOM 4425 C CA . ASP A 1 566 ? 16.332 14.796 -33.417 1.00 73.12 566 ASP A CA 1
ATOM 4426 C C . ASP A 1 566 ? 16.639 14.274 -32.004 1.00 73.12 566 ASP A C 1
ATOM 4428 O O . ASP A 1 566 ? 17.741 13.773 -31.767 1.00 73.12 566 ASP A O 1
ATOM 4432 N N . ASN A 1 567 ? 15.684 14.381 -31.079 1.00 79.56 567 ASN A N 1
ATOM 4433 C CA . ASN A 1 567 ? 15.879 14.011 -29.678 1.00 79.56 567 ASN A CA 1
ATOM 4434 C C . ASN A 1 567 ? 14.975 12.832 -29.293 1.00 79.56 567 ASN A C 1
ATOM 4436 O O . ASN A 1 567 ? 13.810 12.766 -29.690 1.00 79.56 567 ASN A O 1
ATOM 4440 N N . VAL A 1 568 ? 15.498 11.901 -28.498 1.00 84.69 568 VAL A N 1
ATOM 4441 C CA . VAL A 1 568 ? 14.717 10.802 -27.911 1.00 84.69 568 VAL A CA 1
ATOM 4442 C C . VAL A 1 568 ? 14.697 10.980 -26.405 1.00 84.69 568 VAL A C 1
ATOM 4444 O O . VAL A 1 568 ? 15.748 11.006 -25.773 1.00 84.69 568 VAL A O 1
ATOM 4447 N N . GLU A 1 569 ? 13.502 11.096 -25.843 1.00 90.00 569 GLU A N 1
ATOM 4448 C CA . GLU A 1 569 ? 13.274 11.213 -24.408 1.00 90.00 569 GLU A CA 1
ATOM 4449 C C . GLU A 1 569 ? 12.794 9.862 -23.874 1.00 90.00 569 GLU A C 1
ATOM 4451 O O . GLU A 1 569 ? 11.808 9.301 -24.365 1.00 90.00 569 GLU A O 1
ATOM 4456 N N . VAL A 1 570 ? 13.505 9.327 -22.883 1.00 90.12 570 VAL A N 1
ATOM 4457 C CA . VAL A 1 570 ? 13.126 8.109 -22.167 1.00 90.12 570 VAL A CA 1
ATOM 4458 C C . VAL A 1 570 ? 12.882 8.470 -20.711 1.00 90.12 570 VAL A C 1
ATOM 4460 O O . VAL A 1 570 ? 13.789 8.926 -20.019 1.00 90.12 570 VAL A O 1
ATOM 4463 N N . MET A 1 571 ? 11.658 8.234 -20.252 1.00 89.75 571 MET A N 1
ATOM 4464 C CA . MET A 1 571 ? 11.247 8.446 -18.868 1.00 89.75 571 MET A CA 1
ATOM 4465 C C . MET A 1 571 ? 11.052 7.094 -18.188 1.00 89.75 571 MET A C 1
ATOM 4467 O O . MET A 1 571 ? 10.295 6.255 -18.685 1.00 89.75 571 MET A O 1
ATOM 4471 N N . VAL A 1 572 ? 11.700 6.894 -17.040 1.00 88.44 572 VAL A N 1
ATOM 4472 C CA . VAL A 1 572 ? 11.507 5.716 -16.188 1.00 88.44 572 VAL A CA 1
ATOM 4473 C C . VAL A 1 572 ? 10.939 6.159 -14.847 1.00 88.44 572 VAL A C 1
ATOM 4475 O O . VAL A 1 572 ? 11.547 6.927 -14.107 1.00 88.44 572 VAL A O 1
ATOM 4478 N N . THR A 1 573 ? 9.757 5.644 -14.520 1.00 88.50 573 THR A N 1
ATOM 4479 C CA . THR A 1 573 ? 9.099 5.864 -13.223 1.00 88.50 573 THR A CA 1
ATOM 4480 C C . THR A 1 573 ? 9.096 4.579 -12.406 1.00 88.50 573 THR A C 1
ATOM 4482 O O . THR A 1 573 ? 9.068 3.483 -12.967 1.00 88.50 573 THR A O 1
ATOM 4485 N N . TRP A 1 574 ? 9.120 4.695 -11.079 1.00 84.69 574 TRP A N 1
ATOM 4486 C CA . TRP A 1 574 ? 9.275 3.554 -10.174 1.00 84.69 574 TRP A CA 1
ATOM 4487 C C . TRP A 1 574 ? 8.061 3.387 -9.263 1.00 84.69 574 TRP A C 1
ATOM 4489 O O . TRP A 1 574 ? 7.534 4.363 -8.735 1.00 84.69 574 TRP A O 1
ATOM 4499 N N . TYR A 1 575 ? 7.625 2.141 -9.054 1.00 77.88 575 TYR A N 1
ATOM 4500 C CA . TYR A 1 575 ? 6.562 1.803 -8.110 1.00 77.88 575 TYR A CA 1
ATOM 4501 C C . TYR A 1 575 ? 6.969 0.692 -7.106 1.00 77.88 575 TYR A C 1
ATOM 4503 O O . TYR A 1 575 ? 7.371 -0.404 -7.525 1.00 77.88 575 TYR A O 1
ATOM 4511 N N . PRO A 1 576 ? 6.764 0.863 -5.778 1.00 65.44 576 PRO A N 1
ATOM 4512 C CA . PRO A 1 576 ? 6.269 2.066 -5.089 1.00 65.44 576 PRO A CA 1
ATOM 4513 C C . PRO A 1 576 ? 7.061 3.322 -5.452 1.00 65.44 576 PRO A C 1
ATOM 4515 O O . PRO A 1 576 ? 8.263 3.221 -5.665 1.00 65.44 576 PRO A O 1
ATOM 4518 N N . GLU A 1 577 ? 6.364 4.458 -5.562 1.00 57.44 577 GLU A N 1
ATOM 4519 C CA . GLU A 1 577 ? 7.015 5.759 -5.730 1.00 57.44 577 GLU A CA 1
ATOM 4520 C C . GLU A 1 577 ? 8.007 5.909 -4.579 1.00 57.44 577 GLU A C 1
ATOM 4522 O O . GLU A 1 577 ? 7.629 5.882 -3.405 1.00 57.44 577 GLU A O 1
ATOM 4527 N N . VAL A 1 578 ? 9.283 5.953 -4.933 1.00 46.09 578 VAL A N 1
ATOM 4528 C CA . VAL A 1 578 ? 10.346 6.303 -4.010 1.00 46.09 578 VAL A CA 1
ATOM 4529 C C . VAL A 1 578 ? 10.379 7.819 -4.056 1.00 46.09 578 VAL A C 1
ATOM 4531 O O . VAL A 1 578 ? 10.672 8.401 -5.099 1.00 46.09 578 VAL A O 1
ATOM 4534 N N . SER A 1 579 ? 9.981 8.464 -2.965 1.00 35.47 579 SER A N 1
ATOM 4535 C CA . SER A 1 579 ? 10.086 9.914 -2.847 1.00 35.47 579 SER A CA 1
ATOM 4536 C C . SER A 1 579 ? 11.565 10.291 -2.809 1.00 35.47 579 SER A C 1
ATOM 4538 O O . SER A 1 579 ? 12.152 10.416 -1.739 1.00 35.47 579 SER A O 1
ATOM 4540 N N . THR A 1 580 ? 12.190 10.446 -3.971 1.00 27.62 580 THR A N 1
ATOM 4541 C CA . THR A 1 580 ? 13.479 11.116 -4.080 1.00 27.62 580 THR A CA 1
ATOM 4542 C C . THR A 1 580 ? 13.216 12.603 -3.970 1.00 27.62 580 THR A C 1
ATOM 4544 O O . THR A 1 580 ? 12.706 13.240 -4.892 1.00 27.62 580 THR A O 1
ATOM 4547 N N . ALA A 1 581 ? 13.520 13.167 -2.808 1.00 28.84 581 ALA A N 1
ATOM 4548 C CA . ALA A 1 581 ? 13.624 14.604 -2.654 1.00 28.84 581 ALA A CA 1
ATOM 4549 C C . ALA A 1 581 ? 14.839 15.084 -3.459 1.00 28.84 581 ALA A C 1
ATOM 4551 O O . ALA A 1 581 ? 15.933 15.157 -2.916 1.00 28.84 581 ALA A O 1
ATOM 4552 N N . THR A 1 582 ? 14.688 15.313 -4.768 1.00 25.88 582 THR A N 1
ATOM 4553 C CA . THR A 1 582 ? 15.642 16.086 -5.589 1.00 25.88 582 THR A CA 1
ATOM 4554 C C . THR A 1 582 ? 15.120 16.284 -7.011 1.00 25.88 582 THR A C 1
ATOM 4556 O O . THR A 1 582 ? 15.353 15.465 -7.888 1.00 25.88 582 THR A O 1
ATOM 4559 N N . THR A 1 583 ? 14.392 17.376 -7.245 1.00 21.59 583 THR A N 1
ATOM 4560 C CA . THR A 1 583 ? 14.684 18.432 -8.244 1.00 21.59 583 THR A CA 1
ATOM 4561 C C . THR A 1 583 ? 13.518 19.435 -8.251 1.00 21.59 583 THR A C 1
ATOM 4563 O O . THR A 1 583 ? 12.360 19.021 -8.214 1.00 21.59 583 THR A O 1
ATOM 4566 N N . PRO A 1 584 ? 13.777 20.755 -8.255 1.00 28.61 584 PRO A N 1
ATOM 4567 C CA . PRO A 1 584 ? 12.723 21.758 -8.343 1.00 28.61 584 PRO A CA 1
ATOM 4568 C C . PRO A 1 584 ? 12.244 21.868 -9.796 1.00 28.61 584 PRO A C 1
ATOM 4570 O O . PRO A 1 584 ? 12.976 22.354 -10.656 1.00 28.61 584 PRO A O 1
ATOM 4573 N N . GLU A 1 585 ? 11.017 21.433 -10.085 1.00 21.39 585 GLU A N 1
ATOM 4574 C CA . GLU A 1 585 ? 10.374 21.774 -11.357 1.00 21.39 585 GLU A CA 1
ATOM 4575 C C . GLU A 1 585 ? 9.888 23.238 -11.361 1.00 21.39 585 GLU A C 1
ATOM 4577 O O . GLU A 1 585 ? 9.473 23.771 -10.325 1.00 21.39 585 GLU A O 1
ATOM 4582 N N . PRO A 1 586 ? 9.941 23.911 -12.525 1.00 24.17 586 PRO A N 1
ATOM 4583 C CA . PRO A 1 586 ? 9.745 25.345 -12.636 1.00 24.17 586 PRO A CA 1
ATOM 4584 C C . PRO A 1 586 ? 8.276 25.738 -12.464 1.00 24.17 586 PRO A C 1
ATOM 4586 O O . PRO A 1 586 ? 7.347 25.153 -13.021 1.00 24.17 586 PRO A O 1
ATOM 4589 N N . SER A 1 587 ? 8.094 26.807 -11.704 1.00 25.41 587 SER A N 1
ATOM 4590 C CA . SER A 1 587 ? 6.845 27.481 -11.382 1.00 25.41 587 SER A CA 1
ATOM 4591 C C . SER A 1 587 ? 5.936 27.718 -12.598 1.00 25.41 587 SER A C 1
ATOM 4593 O O . SER A 1 587 ? 6.104 28.663 -13.368 1.00 25.41 587 SER A O 1
ATOM 4595 N N . ARG A 1 588 ? 4.865 26.921 -12.713 1.00 24.16 588 ARG A N 1
ATOM 4596 C CA . ARG A 1 588 ? 3.657 27.328 -13.441 1.00 24.16 588 ARG A CA 1
ATOM 4597 C C . ARG A 1 588 ? 2.757 28.123 -12.503 1.00 24.16 588 ARG A C 1
ATOM 4599 O O . ARG A 1 588 ? 2.034 27.563 -11.685 1.00 24.16 588 ARG A O 1
ATOM 4606 N N . GLN A 1 589 ? 2.802 29.446 -12.651 1.00 24.25 589 GLN A N 1
ATOM 4607 C CA . GLN A 1 589 ? 1.804 30.359 -12.098 1.00 24.25 589 GLN A CA 1
ATOM 4608 C C . GLN A 1 589 ? 0.409 29.956 -12.590 1.00 24.25 589 GLN A C 1
ATOM 4610 O O . GLN A 1 589 ? 0.050 30.189 -13.745 1.00 24.25 589 GLN A O 1
ATOM 4615 N N . VAL A 1 590 ? -0.394 29.377 -11.701 1.00 22.59 590 VAL A N 1
ATOM 4616 C CA . VAL A 1 590 ? -1.846 29.319 -11.864 1.00 22.59 590 VAL A CA 1
ATOM 4617 C C . VAL A 1 590 ? -2.420 30.438 -11.004 1.00 22.59 590 VAL A C 1
ATOM 4619 O O . VAL A 1 590 ? -2.482 30.335 -9.782 1.00 22.59 590 VAL A O 1
ATOM 4622 N N . ASN A 1 591 ? -2.810 31.538 -11.650 1.00 22.41 591 ASN A N 1
ATOM 4623 C CA . ASN A 1 591 ? -3.551 32.620 -11.007 1.00 22.41 591 ASN A CA 1
ATOM 4624 C C . ASN A 1 591 ? -4.943 32.109 -10.613 1.00 22.41 591 ASN A C 1
ATOM 4626 O O . ASN A 1 591 ? -5.855 32.086 -11.439 1.00 22.41 591 ASN A O 1
ATOM 4630 N N . ILE A 1 592 ? -5.119 31.731 -9.347 1.00 25.56 592 ILE A N 1
ATOM 4631 C CA . ILE A 1 592 ? -6.444 31.616 -8.734 1.00 25.56 592 ILE A CA 1
ATOM 4632 C C . ILE A 1 592 ? -6.617 32.815 -7.812 1.00 25.56 592 ILE A C 1
ATOM 4634 O O . ILE A 1 592 ? -6.038 32.899 -6.732 1.00 25.56 592 ILE A O 1
ATOM 4638 N N . GLN A 1 593 ? -7.429 33.761 -8.262 1.00 26.30 593 GLN A N 1
ATOM 4639 C CA . GLN A 1 593 ? -7.823 34.926 -7.489 1.00 26.30 593 GLN A CA 1
ATOM 4640 C C . GLN A 1 593 ? -8.820 34.477 -6.406 1.00 26.30 593 GLN A C 1
ATOM 4642 O O . GLN A 1 593 ? -10.012 34.334 -6.671 1.00 26.30 593 GLN A O 1
ATOM 4647 N N . MET A 1 594 ? -8.329 34.196 -5.194 1.00 22.66 594 MET A N 1
ATOM 4648 C CA . MET A 1 594 ? -9.173 33.877 -4.038 1.00 22.66 594 MET A CA 1
ATOM 4649 C C . MET A 1 594 ? -9.529 35.140 -3.251 1.00 22.66 594 MET A C 1
ATOM 4651 O O . MET A 1 594 ? -8.677 35.905 -2.809 1.00 22.66 594 MET A O 1
ATOM 4655 N N . THR A 1 595 ? -10.830 35.326 -3.067 1.00 22.53 595 THR A N 1
ATOM 4656 C CA . THR A 1 595 ? -11.466 36.332 -2.216 1.00 22.53 595 THR A CA 1
ATOM 4657 C C . THR A 1 595 ? -11.023 36.218 -0.753 1.00 22.53 595 THR A C 1
ATOM 4659 O O . THR A 1 595 ? -11.050 35.137 -0.163 1.00 22.53 595 THR A O 1
ATOM 4662 N N . THR A 1 596 ? -10.670 37.362 -0.173 1.00 24.45 596 THR A N 1
ATOM 4663 C CA . THR A 1 596 ? -10.174 37.613 1.186 1.00 24.45 596 THR A CA 1
ATOM 4664 C C . THR A 1 596 ? -11.071 37.045 2.300 1.00 24.45 596 THR A C 1
ATOM 4666 O O . THR A 1 596 ? -12.248 37.388 2.403 1.00 24.45 596 THR A O 1
ATOM 4669 N N . ARG A 1 597 ? -10.492 36.222 3.191 1.00 24.69 597 ARG A N 1
ATOM 4670 C CA . ARG A 1 597 ? -11.026 35.877 4.528 1.00 24.69 597 ARG A CA 1
ATOM 4671 C C . ARG A 1 597 ? -10.192 36.570 5.630 1.00 24.69 597 ARG A C 1
ATOM 4673 O O . ARG A 1 597 ? -9.051 36.932 5.356 1.00 24.69 597 ARG A O 1
ATOM 4680 N N . PRO A 1 598 ? -10.735 36.782 6.847 1.00 29.86 598 PRO A N 1
ATOM 4681 C CA . PRO A 1 598 ? -10.129 37.642 7.871 1.00 29.86 598 PRO A CA 1
ATOM 4682 C C . PRO A 1 598 ? -8.902 37.000 8.541 1.00 29.86 598 PRO A C 1
ATOM 4684 O O . PRO A 1 598 ? -8.901 35.795 8.790 1.00 29.86 598 PRO A O 1
ATOM 4687 N N . GLN A 1 599 ? -7.891 37.815 8.864 1.00 33.75 599 GLN A N 1
ATOM 4688 C CA . GLN A 1 599 ? -6.682 37.415 9.601 1.00 33.75 599 GLN A CA 1
ATOM 4689 C C . GLN A 1 599 ? -7.008 36.866 11.008 1.00 33.75 599 GLN A C 1
ATOM 4691 O O . GLN A 1 599 ? -7.895 37.405 11.674 1.00 33.75 599 GLN A O 1
ATOM 4696 N N . PRO A 1 600 ? -6.293 35.830 11.493 1.00 44.75 600 PRO A N 1
ATOM 4697 C CA . PRO A 1 600 ? -6.387 35.382 12.879 1.00 44.75 600 PRO A CA 1
ATOM 4698 C C . PRO A 1 600 ? -5.740 36.393 13.840 1.00 44.75 600 PRO A C 1
ATOM 4700 O O . PRO A 1 600 ? -4.726 37.009 13.522 1.00 44.75 600 PRO A O 1
ATOM 4703 N N . ASP A 1 601 ? -6.331 36.534 15.025 1.00 52.09 601 ASP A N 1
ATOM 4704 C CA . ASP A 1 601 ? -5.867 37.376 16.134 1.00 52.09 601 ASP A CA 1
ATOM 4705 C C . ASP A 1 601 ? -4.575 36.785 16.744 1.00 52.09 601 ASP A C 1
ATOM 4707 O O . ASP A 1 601 ? -4.621 35.910 17.612 1.00 52.09 601 ASP A O 1
ATOM 4711 N N . ILE A 1 602 ? -3.413 37.176 16.207 1.00 65.00 602 ILE A N 1
ATOM 4712 C CA . ILE A 1 602 ? -2.089 36.748 16.685 1.00 65.00 602 ILE A CA 1
ATOM 4713 C C . ILE A 1 602 ? -1.639 37.716 17.780 1.00 65.00 602 ILE A C 1
ATOM 4715 O O . ILE A 1 602 ? -1.471 38.908 17.530 1.00 65.00 602 ILE A O 1
ATOM 4719 N N . ARG A 1 603 ? -1.402 37.197 18.989 1.00 76.12 603 ARG A N 1
ATOM 4720 C CA . ARG A 1 603 ? -0.848 37.982 20.101 1.00 76.12 603 ARG A CA 1
ATOM 4721 C C . ARG A 1 603 ? 0.657 38.193 19.893 1.00 76.12 603 ARG A C 1
ATOM 4723 O O . ARG A 1 603 ? 1.354 37.292 19.423 1.00 76.12 603 ARG A O 1
ATOM 4730 N N . GLU A 1 604 ? 1.155 39.367 20.261 1.00 80.94 604 GLU A N 1
ATOM 4731 C CA . GLU A 1 604 ? 2.571 39.734 20.170 1.00 80.94 604 GLU A CA 1
ATOM 4732 C C . GLU A 1 604 ? 3.053 40.278 21.518 1.00 80.94 604 GLU A C 1
ATOM 4734 O O . GLU A 1 604 ? 2.362 41.074 22.152 1.00 80.94 604 GLU A O 1
ATOM 4739 N N . ILE A 1 605 ? 4.234 39.836 21.948 1.00 87.31 605 ILE A N 1
ATOM 4740 C CA . ILE A 1 605 ? 4.979 40.377 23.087 1.00 87.31 605 ILE A CA 1
ATOM 4741 C C . ILE A 1 605 ? 6.360 40.806 22.595 1.00 87.31 605 ILE A C 1
ATOM 4743 O O . ILE A 1 605 ? 6.988 40.104 21.802 1.00 87.31 605 ILE A O 1
ATOM 4747 N N . SER A 1 606 ? 6.838 41.960 23.052 1.00 86.44 606 SER A N 1
ATOM 4748 C CA . SER A 1 606 ? 8.138 42.501 22.659 1.00 86.44 606 SER A CA 1
ATOM 4749 C C . SER A 1 606 ? 9.073 42.620 23.853 1.00 86.44 606 SER A C 1
ATOM 4751 O O . SER A 1 606 ? 8.670 43.122 24.900 1.00 86.44 606 SER A O 1
ATOM 4753 N N . TYR A 1 607 ? 10.332 42.241 23.670 1.00 90.12 607 TYR A N 1
ATOM 4754 C CA . TYR A 1 607 ? 11.387 42.422 24.657 1.00 90.12 607 TYR A CA 1
ATOM 4755 C C . TYR A 1 607 ? 12.617 43.059 24.020 1.00 90.12 607 TYR A C 1
ATOM 4757 O O . TYR A 1 607 ? 13.162 42.556 23.037 1.00 90.12 607 TYR A O 1
ATOM 4765 N N . THR A 1 608 ? 13.064 44.168 24.604 1.00 87.75 608 THR A N 1
ATOM 4766 C CA . THR A 1 608 ? 14.347 44.784 24.269 1.00 87.75 608 THR A CA 1
ATOM 4767 C C . THR A 1 608 ? 15.403 44.237 25.218 1.00 87.75 608 THR A C 1
ATOM 4769 O O . THR A 1 608 ? 15.298 44.409 26.434 1.00 87.75 608 THR A O 1
ATOM 4772 N N . VAL A 1 609 ? 16.414 43.574 24.660 1.00 84.25 609 VAL A N 1
ATOM 4773 C CA . VAL A 1 609 ? 17.563 43.047 25.397 1.00 84.25 609 VAL A CA 1
ATOM 4774 C C . VAL A 1 609 ? 18.312 44.242 26.002 1.00 84.25 609 VAL A C 1
ATOM 4776 O O . VAL A 1 609 ? 18.875 45.059 25.281 1.00 84.25 609 VAL A O 1
ATOM 4779 N N . GLY A 1 610 ? 18.217 44.404 27.326 1.00 72.00 610 GLY A N 1
ATOM 4780 C CA . GLY A 1 610 ? 18.712 45.572 28.071 1.00 72.00 610 GLY A CA 1
ATOM 4781 C C . GLY A 1 610 ? 19.674 45.201 29.203 1.00 72.00 610 GLY A C 1
ATOM 4782 O O . GLY A 1 610 ? 19.904 44.023 29.465 1.00 72.00 610 GLY A O 1
ATOM 4783 N N . ASP A 1 611 ? 20.257 46.202 29.872 1.00 58.84 611 ASP A N 1
ATOM 4784 C CA . ASP A 1 611 ? 21.399 46.026 30.795 1.00 58.84 611 ASP A CA 1
ATOM 4785 C C . ASP A 1 611 ? 21.074 45.327 32.132 1.00 58.84 611 ASP A C 1
ATOM 4787 O O . ASP A 1 611 ? 21.984 44.825 32.797 1.00 58.84 611 ASP A O 1
ATOM 4791 N N . GLU A 1 612 ? 19.796 45.231 32.519 1.00 75.44 612 GLU A N 1
ATOM 4792 C CA . GLU A 1 612 ? 19.378 44.741 33.840 1.00 75.44 612 GLU A CA 1
ATOM 4793 C C . GLU A 1 612 ? 18.617 43.406 33.790 1.00 75.44 612 GLU A C 1
ATOM 4795 O O . GLU A 1 612 ? 17.626 43.251 33.073 1.00 75.44 612 GLU A O 1
ATOM 4800 N N . GLY A 1 613 ? 19.012 42.459 34.648 1.00 80.19 613 GLY A N 1
ATOM 4801 C CA . GLY A 1 613 ? 18.358 41.148 34.767 1.00 80.19 613 GLY A CA 1
ATOM 4802 C C . GLY A 1 613 ? 16.914 41.185 35.286 1.00 80.19 613 GLY A C 1
ATOM 4803 O O . GLY A 1 613 ? 16.124 40.285 34.999 1.00 80.19 613 GLY A O 1
ATOM 4804 N N . GLU A 1 614 ? 16.512 42.254 35.979 1.00 83.12 614 GLU A N 1
ATOM 4805 C CA . GLU A 1 614 ? 15.117 42.450 36.400 1.00 83.12 614 GLU A CA 1
ATOM 4806 C C . GLU A 1 614 ? 14.188 42.708 35.199 1.00 83.12 614 GLU A C 1
ATOM 4808 O O . GLU A 1 614 ? 13.021 42.312 35.214 1.00 83.12 614 GLU A O 1
ATOM 4813 N N . GLY A 1 615 ? 14.708 43.300 34.117 1.00 85.06 615 GLY A N 1
ATOM 4814 C CA . GLY A 1 615 ? 13.971 43.453 32.863 1.00 85.06 615 GLY A CA 1
ATOM 4815 C C . GLY A 1 615 ? 13.625 42.100 32.239 1.00 85.06 615 GLY A C 1
ATOM 4816 O O . GLY A 1 615 ? 12.476 41.870 31.860 1.00 85.06 615 GLY A O 1
ATOM 4817 N N . PHE A 1 616 ? 14.589 41.174 32.213 1.00 87.44 616 PHE A N 1
ATOM 4818 C CA . PHE A 1 616 ? 14.368 39.802 31.751 1.00 87.44 616 PHE A CA 1
ATOM 4819 C C . PHE A 1 616 ? 13.330 39.069 32.618 1.00 87.44 616 PHE A C 1
ATOM 4821 O O . PHE A 1 616 ? 12.398 38.449 32.103 1.00 87.44 616 PHE A O 1
ATOM 4828 N N . ARG A 1 617 ? 13.415 39.208 33.948 1.00 87.69 617 ARG A N 1
ATOM 4829 C CA . ARG A 1 617 ? 12.445 38.608 34.880 1.00 87.69 617 ARG A CA 1
ATOM 4830 C C . ARG A 1 617 ? 11.013 39.098 34.639 1.00 87.69 617 ARG A C 1
ATOM 4832 O O . ARG A 1 617 ? 10.077 38.292 34.671 1.00 87.69 617 ARG A O 1
ATOM 4839 N N . ARG A 1 618 ? 10.831 40.400 34.392 1.00 87.94 618 ARG A N 1
ATOM 4840 C CA . ARG A 1 618 ? 9.521 40.988 34.062 1.00 87.94 618 ARG A CA 1
ATOM 4841 C C . ARG A 1 618 ? 8.982 40.456 32.742 1.00 87.94 618 ARG A C 1
ATOM 4843 O O . ARG A 1 618 ? 7.836 40.022 32.714 1.00 87.94 618 ARG A O 1
ATOM 4850 N N . PHE A 1 619 ? 9.820 40.398 31.708 1.00 91.38 619 PHE A N 1
ATOM 4851 C CA . PHE A 1 619 ? 9.453 39.831 30.410 1.00 91.38 619 PHE A CA 1
ATOM 4852 C C . PHE A 1 619 ? 8.957 38.383 30.524 1.00 91.38 619 PHE A C 1
ATOM 4854 O O . PHE A 1 619 ? 7.874 38.060 30.042 1.00 91.38 619 PHE A O 1
ATOM 4861 N N . ILE A 1 620 ? 9.685 37.520 31.239 1.00 92.38 620 ILE A N 1
ATOM 4862 C CA . ILE A 1 620 ? 9.263 36.129 31.453 1.00 92.38 620 ILE A CA 1
ATOM 4863 C C . ILE A 1 620 ? 7.947 36.048 32.242 1.00 92.38 620 ILE A C 1
ATOM 4865 O O . ILE A 1 620 ? 7.107 35.192 31.971 1.00 92.38 620 ILE A O 1
ATOM 4869 N N . THR A 1 621 ? 7.739 36.944 33.208 1.00 90.12 621 THR A N 1
ATOM 4870 C CA . THR A 1 621 ? 6.489 37.008 33.984 1.00 90.12 621 THR A CA 1
ATOM 4871 C C . THR A 1 621 ? 5.303 37.425 33.110 1.00 90.12 621 THR A C 1
ATOM 4873 O O . THR A 1 621 ? 4.220 36.851 33.222 1.00 90.12 621 THR A O 1
ATOM 4876 N N . GLU A 1 622 ? 5.506 38.379 32.205 1.00 89.81 622 GLU A N 1
ATOM 4877 C CA . GLU A 1 622 ? 4.497 38.803 31.236 1.00 89.81 622 GLU A CA 1
ATOM 4878 C C . GLU A 1 622 ? 4.177 37.688 30.234 1.00 89.81 622 GLU A C 1
ATOM 4880 O O . GLU A 1 622 ? 3.005 37.382 30.021 1.00 89.81 622 GLU A O 1
ATOM 4885 N N . LEU A 1 623 ? 5.200 37.002 29.710 1.00 90.56 623 LEU A N 1
ATOM 4886 C CA . LEU A 1 623 ? 5.028 35.834 28.845 1.00 90.56 623 LEU A CA 1
ATOM 4887 C C . LEU A 1 623 ? 4.201 34.742 29.540 1.00 90.56 623 LEU A C 1
ATOM 4889 O O . LEU A 1 623 ? 3.245 34.240 28.953 1.00 90.56 623 LEU A O 1
ATOM 4893 N N . ARG A 1 624 ? 4.511 34.421 30.806 1.00 92.06 624 ARG A N 1
ATOM 4894 C CA . ARG A 1 624 ? 3.752 33.460 31.631 1.00 92.06 624 ARG A CA 1
ATOM 4895 C C . ARG A 1 624 ? 2.282 33.851 31.767 1.00 92.06 624 ARG A C 1
ATOM 4897 O O . ARG A 1 624 ? 1.409 33.009 31.578 1.00 92.06 624 ARG A O 1
ATOM 4904 N N . SER A 1 625 ? 2.009 35.124 32.054 1.00 87.88 625 SER A N 1
ATOM 4905 C CA . SER A 1 625 ? 0.644 35.653 32.139 1.00 87.88 625 SER A CA 1
ATOM 4906 C C . SER A 1 625 ? -0.096 35.519 30.804 1.00 87.88 625 SER A C 1
ATOM 4908 O O . SER A 1 625 ? -1.238 35.063 30.758 1.00 87.88 625 SER A O 1
ATOM 4910 N N . LEU A 1 626 ? 0.581 35.849 29.701 1.00 86.94 626 LEU A N 1
ATOM 4911 C CA . LEU A 1 626 ? 0.004 35.852 28.362 1.00 86.94 626 LEU A CA 1
ATOM 4912 C C . LEU A 1 626 ? -0.383 34.451 27.873 1.00 86.94 626 LEU A C 1
ATOM 4914 O O . LEU A 1 626 ? -1.440 34.302 27.260 1.00 86.94 626 LEU A O 1
ATOM 4918 N N . VAL A 1 627 ? 0.445 33.438 28.154 1.00 86.81 627 VAL A N 1
ATOM 4919 C CA . VAL A 1 627 ? 0.162 32.040 27.774 1.00 86.81 627 VAL A CA 1
ATOM 4920 C C . VAL A 1 627 ? -0.834 31.355 28.711 1.00 86.81 627 VAL A C 1
ATOM 4922 O O . VAL A 1 627 ? -1.581 30.478 28.282 1.00 86.81 627 VAL A O 1
ATOM 4925 N N . ALA A 1 628 ? -0.899 31.778 29.978 1.00 85.06 628 ALA A N 1
ATOM 4926 C CA . ALA A 1 628 ? -1.909 31.311 30.928 1.00 85.06 628 ALA A CA 1
ATOM 4927 C C . ALA A 1 628 ? -3.300 31.932 30.678 1.00 85.06 628 ALA A C 1
ATOM 4929 O O . ALA A 1 628 ? -4.321 31.381 31.104 1.00 85.06 628 ALA A O 1
ATOM 4930 N N . ASP A 1 629 ? -3.371 33.066 29.974 1.00 82.62 629 ASP A N 1
ATOM 4931 C CA . ASP A 1 629 ? -4.618 33.758 29.654 1.00 82.62 629 ASP A CA 1
ATOM 4932 C C . ASP A 1 629 ? -5.381 33.092 28.494 1.00 82.62 629 ASP A C 1
ATOM 4934 O O . ASP A 1 629 ? -5.302 33.489 27.327 1.00 82.62 629 ASP A O 1
ATOM 4938 N N . HIS A 1 630 ? -6.176 32.072 28.826 1.00 77.81 630 HIS A N 1
ATOM 4939 C CA . HIS A 1 630 ? -7.084 31.420 27.885 1.00 77.81 630 HIS A CA 1
ATOM 4940 C C . HIS A 1 630 ? -8.465 31.102 28.502 1.00 77.81 630 HIS A C 1
ATOM 4942 O O . HIS A 1 630 ? -8.597 30.970 29.721 1.00 77.81 630 HIS A O 1
ATOM 4948 N N . PRO A 1 631 ? -9.525 30.896 27.684 1.00 72.19 631 PRO A N 1
ATOM 4949 C CA . PRO A 1 631 ? -10.910 30.721 28.158 1.00 72.19 631 PRO A CA 1
ATOM 4950 C C . PRO A 1 631 ? -11.162 29.514 29.073 1.00 72.19 631 PRO A C 1
ATOM 4952 O O . PRO A 1 631 ? -12.254 29.363 29.610 1.00 72.19 631 PRO A O 1
ATOM 4955 N N . ARG A 1 632 ? -10.180 28.618 29.201 1.00 73.44 632 ARG A N 1
ATOM 4956 C CA . ARG A 1 632 ? -10.238 27.402 30.021 1.00 73.44 632 ARG A CA 1
ATOM 4957 C C . ARG A 1 632 ? -9.087 27.352 31.028 1.00 73.44 632 ARG A C 1
ATOM 4959 O O . ARG A 1 632 ? -8.613 26.254 31.306 1.00 73.44 632 ARG A O 1
ATOM 4966 N N . ARG A 1 633 ? -8.591 28.512 31.480 1.00 79.44 633 ARG A N 1
ATOM 4967 C CA . ARG A 1 633 ? -7.483 28.597 32.441 1.00 79.44 633 ARG A CA 1
ATOM 4968 C C . ARG A 1 633 ? -7.763 27.696 33.642 1.00 79.44 633 ARG A C 1
ATOM 4970 O O . ARG A 1 633 ? -8.874 27.708 34.172 1.00 79.44 633 ARG A O 1
ATOM 4977 N N . LYS A 1 634 ? -6.769 26.907 34.022 1.00 84.94 634 LYS A N 1
ATOM 4978 C CA . LYS A 1 634 ? -6.802 26.001 35.171 1.00 84.94 634 LYS A CA 1
ATOM 4979 C C . LYS A 1 634 ? -5.492 26.137 35.916 1.00 84.94 634 LYS A C 1
ATOM 4981 O O . LYS A 1 634 ? -4.469 26.419 35.298 1.00 84.94 634 LYS A O 1
ATOM 4986 N N . ASP A 1 635 ? -5.524 25.884 37.213 1.00 89.38 635 ASP A N 1
ATOM 4987 C CA . ASP A 1 635 ? -4.323 25.791 38.038 1.00 89.38 635 ASP A CA 1
ATOM 4988 C C . ASP A 1 635 ? -4.189 24.377 38.608 1.00 89.38 635 ASP A C 1
ATOM 4990 O O . ASP A 1 635 ? -5.194 23.696 38.860 1.00 89.38 635 ASP A O 1
ATOM 4994 N N . ILE A 1 636 ? -2.957 23.907 38.800 1.00 90.62 636 ILE A N 1
ATOM 4995 C CA . ILE A 1 636 ? -2.720 22.583 39.375 1.00 90.62 636 ILE A CA 1
ATOM 4996 C C . ILE A 1 636 ? -3.247 22.471 40.816 1.00 90.62 636 ILE A C 1
ATOM 4998 O O . ILE A 1 636 ? -3.671 21.392 41.220 1.00 90.62 636 ILE A O 1
ATOM 5002 N N . LEU A 1 637 ? -3.315 23.572 41.568 1.00 88.62 637 LEU A N 1
ATOM 5003 C CA . LEU A 1 637 ? -3.771 23.613 42.962 1.00 88.62 637 LEU A CA 1
ATOM 5004 C C . LEU A 1 637 ? -5.220 24.088 43.125 1.00 88.62 637 LEU A C 1
ATOM 5006 O O . LEU A 1 637 ? -5.709 24.154 44.249 1.00 88.62 637 LEU A O 1
ATOM 5010 N N . GLU A 1 638 ? -5.930 24.391 42.032 1.00 84.69 638 GLU A N 1
ATOM 5011 C CA . GLU A 1 638 ? -7.280 24.982 42.087 1.00 84.69 638 GLU A CA 1
ATOM 5012 C C . GLU A 1 638 ? -8.273 24.195 42.963 1.00 84.69 638 GLU A C 1
ATOM 5014 O O . GLU A 1 638 ? -9.105 24.807 43.627 1.00 84.69 638 GLU A O 1
ATOM 5019 N N . ASP A 1 639 ? -8.130 22.868 43.023 1.00 86.25 639 ASP A N 1
ATOM 5020 C CA . ASP A 1 639 ? -9.022 21.951 43.743 1.00 86.25 639 ASP A CA 1
ATOM 5021 C C . ASP A 1 639 ? -8.331 21.279 44.952 1.00 86.25 639 ASP A C 1
ATOM 5023 O O . ASP A 1 639 ? -8.776 20.232 45.426 1.00 86.25 639 ASP A O 1
ATOM 5027 N N . HIS A 1 640 ? -7.207 21.833 45.424 1.00 86.06 640 HIS A N 1
ATOM 5028 C CA . HIS A 1 640 ? -6.406 21.240 46.496 1.00 86.06 640 HIS A CA 1
ATOM 5029 C C . HIS A 1 640 ? -7.134 21.298 47.859 1.00 86.06 640 HIS A C 1
ATOM 5031 O O . HIS A 1 640 ? -7.699 22.339 48.194 1.00 86.06 640 HIS A O 1
ATOM 5037 N N . PRO A 1 641 ? -7.122 20.217 48.673 1.00 83.19 641 PRO A N 1
ATOM 5038 C CA . PRO A 1 641 ? -7.856 20.160 49.946 1.00 83.19 641 PRO A CA 1
ATOM 5039 C C . PRO A 1 641 ? -7.306 21.089 51.042 1.00 83.19 641 PRO A C 1
ATOM 5041 O O . PRO A 1 641 ? -8.030 21.433 51.971 1.00 83.19 641 PRO A O 1
ATOM 5044 N N . ASP A 1 642 ? -6.034 21.475 50.952 1.00 83.00 642 ASP A N 1
ATOM 5045 C CA . ASP A 1 642 ? -5.422 22.511 51.796 1.00 83.00 642 ASP A CA 1
ATOM 5046 C C . ASP A 1 642 ? -5.747 23.909 51.240 1.00 83.00 642 ASP A C 1
ATOM 5048 O O . ASP A 1 642 ? -5.339 24.242 50.120 1.00 83.00 642 ASP A O 1
ATOM 5052 N N . GLU A 1 643 ? -6.477 24.711 52.023 1.00 80.56 643 GLU A N 1
ATOM 5053 C CA . GLU A 1 643 ? -6.915 26.061 51.650 1.00 80.56 643 GLU A CA 1
ATOM 5054 C C . GLU A 1 643 ? -5.744 27.031 51.429 1.00 80.56 643 GLU A C 1
ATOM 5056 O O . GLU A 1 643 ? -5.829 27.888 50.545 1.00 80.56 643 GLU A O 1
ATOM 5061 N N . GLU A 1 644 ? -4.632 26.890 52.163 1.00 79.50 644 GLU A N 1
ATOM 5062 C CA . GLU A 1 644 ? -3.460 27.751 51.973 1.00 79.50 644 GLU A CA 1
ATOM 5063 C C . GLU A 1 644 ? -2.828 27.479 50.606 1.00 79.50 644 GLU A C 1
ATOM 5065 O O . GLU A 1 644 ? -2.578 28.415 49.845 1.00 79.50 644 GLU A O 1
ATOM 5070 N N . LEU A 1 645 ? -2.664 26.205 50.237 1.00 78.94 645 LEU A N 1
ATOM 5071 C CA . LEU A 1 645 ? -2.120 25.812 48.934 1.00 78.94 645 LEU A CA 1
ATOM 5072 C C . LEU A 1 645 ? -3.071 26.148 47.778 1.00 78.94 645 LEU A C 1
ATOM 5074 O O . LEU A 1 645 ? -2.625 26.705 46.771 1.00 78.94 645 LEU A O 1
ATOM 5078 N N . SER A 1 646 ? -4.373 25.885 47.927 1.00 78.25 646 SER A N 1
ATOM 5079 C CA . SER A 1 646 ? -5.389 26.210 46.913 1.00 78.25 646 SER A CA 1
ATOM 5080 C C . SER A 1 646 ? -5.478 27.716 46.632 1.00 78.25 646 SER A C 1
ATOM 5082 O O . SER A 1 646 ? -5.718 28.134 45.494 1.00 78.25 646 SER A O 1
ATOM 5084 N N . SER A 1 647 ? -5.210 28.553 47.642 1.00 74.00 647 SER A N 1
ATOM 5085 C CA . SER A 1 647 ? -5.227 30.012 47.500 1.00 74.00 647 SER A CA 1
ATOM 5086 C C . SER A 1 647 ? -4.065 30.580 46.675 1.00 74.00 647 SER A C 1
ATOM 5088 O O . SER A 1 647 ? -4.186 31.685 46.146 1.00 74.00 647 SER A O 1
ATOM 5090 N N . THR A 1 648 ? -2.959 29.838 46.521 1.00 75.75 648 THR A N 1
ATOM 5091 C CA . THR A 1 648 ? -1.754 30.352 45.850 1.00 75.75 648 THR A CA 1
ATOM 5092 C C . THR A 1 648 ? -1.938 30.573 44.349 1.00 75.75 648 THR A C 1
ATOM 5094 O O . THR A 1 648 ? -1.415 31.558 43.841 1.00 75.75 648 THR A O 1
ATOM 5097 N N . ARG A 1 649 ? -2.671 29.690 43.646 1.00 69.31 649 ARG A N 1
ATOM 5098 C CA . ARG A 1 649 ? -2.983 29.746 42.195 1.00 69.31 649 ARG A CA 1
ATOM 5099 C C . ARG A 1 649 ? -1.831 30.254 41.299 1.00 69.31 649 ARG A C 1
ATOM 5101 O O . ARG A 1 649 ? -2.036 31.102 40.429 1.00 69.31 649 ARG A O 1
ATOM 5108 N N . ASN A 1 650 ? -0.616 29.762 41.547 1.00 79.62 650 ASN A N 1
ATOM 5109 C CA . ASN A 1 650 ? 0.621 30.235 40.910 1.00 79.62 650 ASN A CA 1
ATOM 5110 C C . ASN A 1 650 ? 1.230 29.237 39.910 1.00 79.62 650 ASN A C 1
ATOM 5112 O O . ASN A 1 650 ? 2.376 29.419 39.491 1.00 79.62 650 ASN A O 1
ATOM 5116 N N . HIS A 1 651 ? 0.492 28.191 39.540 1.00 88.44 651 HIS A N 1
ATOM 5117 C CA . HIS A 1 651 ? 0.957 27.101 38.683 1.00 88.44 651 HIS A CA 1
ATOM 5118 C C . HIS A 1 651 ? -0.087 26.793 37.599 1.00 88.44 651 HIS A C 1
ATOM 5120 O O . HIS A 1 651 ? -0.740 25.736 37.625 1.00 88.44 651 HIS A O 1
ATOM 5126 N N . PRO A 1 652 ? -0.289 27.728 36.649 1.00 91.00 652 PRO A N 1
ATOM 5127 C CA . PRO A 1 652 ? -1.272 27.557 35.597 1.00 91.00 652 PRO A CA 1
ATOM 5128 C C . PRO A 1 652 ? -0.907 26.379 34.689 1.00 91.00 652 PRO A C 1
ATOM 5130 O O . PRO A 1 652 ? 0.252 26.154 34.328 1.00 91.00 652 PRO A O 1
ATOM 5133 N N . VAL A 1 653 ? -1.939 25.639 34.300 1.00 89.06 653 VAL A N 1
ATOM 5134 C CA . VAL A 1 653 ? -1.863 24.547 33.334 1.00 89.06 653 VAL A CA 1
ATOM 5135 C C . VAL A 1 653 ? -2.092 25.125 31.942 1.00 89.06 653 VAL A C 1
ATOM 5137 O O . VAL A 1 653 ? -3.128 25.747 31.700 1.00 89.06 653 VAL A O 1
ATOM 5140 N N . LEU A 1 654 ? -1.142 24.911 31.028 1.00 86.75 654 LEU A N 1
ATOM 5141 C CA . LEU A 1 654 ? -1.216 25.434 29.662 1.00 86.75 654 LEU A CA 1
ATOM 5142 C C . LEU A 1 654 ? -2.444 24.903 28.903 1.00 86.75 654 LEU A C 1
ATOM 5144 O O . LEU A 1 654 ? -3.009 23.840 29.194 1.00 86.75 654 LEU A O 1
ATOM 5148 N N . ALA A 1 655 ? -2.872 25.648 27.885 1.00 80.19 655 ALA A N 1
ATOM 5149 C CA . ALA A 1 655 ? -3.983 25.232 27.046 1.00 80.19 655 ALA A CA 1
ATOM 5150 C C . ALA A 1 655 ? -3.657 23.920 26.311 1.00 80.19 655 ALA A C 1
ATOM 5152 O O . ALA A 1 655 ? -2.562 23.724 25.806 1.00 80.19 655 ALA A O 1
ATOM 5153 N N . MET A 1 656 ? -4.642 23.030 26.188 1.00 69.12 656 MET A N 1
ATOM 5154 C CA . MET A 1 656 ? -4.486 21.751 25.473 1.00 69.12 656 MET A CA 1
ATOM 5155 C C . MET A 1 656 ? -4.367 21.926 23.945 1.00 69.12 656 MET A C 1
ATOM 5157 O O . MET A 1 656 ? -3.886 21.046 23.240 1.00 69.12 656 MET A O 1
ATOM 5161 N N . LYS A 1 657 ? -4.819 23.069 23.418 1.00 64.38 657 LYS A N 1
ATOM 5162 C CA . LYS A 1 657 ? -4.607 23.506 22.034 1.00 64.38 657 LYS A CA 1
ATOM 5163 C C . LYS A 1 657 ? -4.104 24.926 22.069 1.00 64.38 657 LYS A C 1
ATOM 5165 O O . LYS A 1 657 ? -4.697 25.740 22.781 1.00 64.38 657 LYS A O 1
ATOM 5170 N N . GLY A 1 658 ? -3.064 25.203 21.295 1.00 64.62 658 GLY A N 1
ATOM 5171 C CA . GLY A 1 658 ? -2.431 26.501 21.365 1.00 64.62 658 GLY A CA 1
ATOM 5172 C C . GLY A 1 658 ? -2.749 27.437 20.224 1.00 64.62 658 GLY A C 1
ATOM 5173 O O . GLY A 1 658 ? -3.027 27.017 19.100 1.00 64.62 658 GLY A O 1
ATOM 5174 N N . ARG A 1 659 ? -2.686 28.722 20.545 1.00 76.25 659 ARG A N 1
ATOM 5175 C CA . ARG A 1 659 ? -2.606 29.813 19.584 1.00 76.25 659 ARG A CA 1
ATOM 5176 C C . ARG A 1 659 ? -1.138 30.069 19.279 1.00 76.25 659 ARG A C 1
ATOM 5178 O O . ARG A 1 659 ? -0.246 29.704 20.048 1.00 76.25 659 ARG A O 1
ATOM 5185 N N . LEU A 1 660 ? -0.904 30.712 18.146 1.00 77.62 660 LEU A N 1
ATOM 5186 C CA . LEU A 1 660 ? 0.417 31.220 17.826 1.00 77.62 660 LEU A CA 1
ATOM 5187 C C . LEU A 1 660 ? 0.643 32.544 18.553 1.00 77.62 660 LEU A C 1
ATOM 5189 O O . LEU A 1 660 ? -0.224 33.420 18.559 1.00 77.62 660 LEU A O 1
ATOM 5193 N N . LEU A 1 661 ? 1.823 32.665 19.147 1.00 83.00 661 LEU A N 1
ATOM 5194 C CA . LEU A 1 661 ? 2.304 33.851 19.829 1.00 83.00 661 LEU A CA 1
ATOM 5195 C C . LEU A 1 661 ? 3.590 34.322 19.152 1.00 83.00 661 LEU A C 1
ATOM 5197 O O . LEU A 1 661 ? 4.485 33.522 18.871 1.00 83.00 661 LEU A O 1
ATOM 5201 N N . ARG A 1 662 ? 3.684 35.629 18.908 1.00 86.56 662 ARG A N 1
ATOM 5202 C CA . ARG A 1 662 ? 4.903 36.276 18.422 1.00 86.56 662 ARG A CA 1
ATOM 5203 C C . ARG A 1 662 ? 5.692 36.848 19.586 1.00 86.56 662 ARG A C 1
ATOM 5205 O O . ARG A 1 662 ? 5.146 37.608 20.380 1.00 86.56 662 ARG A O 1
ATOM 5212 N N . ILE A 1 663 ? 6.973 36.510 19.655 1.00 89.88 663 ILE A N 1
ATOM 5213 C CA . ILE A 1 663 ? 7.924 37.109 20.588 1.00 89.88 663 ILE A CA 1
ATOM 5214 C C . ILE A 1 663 ? 8.919 37.923 19.775 1.00 89.88 663 ILE A C 1
ATOM 5216 O O . ILE A 1 663 ? 9.819 37.365 19.149 1.00 89.88 663 ILE A O 1
ATOM 5220 N N . LYS A 1 664 ? 8.760 39.243 19.776 1.00 90.88 664 LYS A N 1
ATOM 5221 C CA . LYS A 1 664 ? 9.697 40.155 19.130 1.00 90.88 664 LYS A CA 1
ATOM 5222 C C . LYS A 1 664 ? 10.855 40.454 20.074 1.00 90.88 664 LYS A C 1
ATOM 5224 O O . LYS A 1 664 ? 10.661 41.062 21.124 1.00 90.88 664 LYS A O 1
ATOM 5229 N N . LEU A 1 665 ? 12.057 40.046 19.694 1.00 92.06 665 LEU A N 1
ATOM 5230 C CA . LEU A 1 665 ? 13.291 40.310 20.424 1.00 92.06 665 LEU A CA 1
ATOM 5231 C C . LEU A 1 665 ? 14.071 41.409 19.704 1.00 92.06 665 LEU A C 1
ATOM 5233 O O . LEU A 1 665 ? 14.292 41.325 18.495 1.00 92.06 665 LEU A O 1
ATOM 5237 N N . GLN A 1 666 ? 14.477 42.443 20.438 1.00 90.44 666 GLN A N 1
ATOM 5238 C CA . GLN A 1 666 ? 15.209 43.585 19.893 1.00 90.44 666 GLN A CA 1
ATOM 5239 C C . GLN A 1 666 ? 16.533 43.790 20.629 1.00 90.44 666 GLN A C 1
ATOM 5241 O O . GLN A 1 666 ? 16.550 43.844 21.857 1.00 90.44 666 GLN A O 1
ATOM 5246 N N . ALA A 1 667 ? 17.617 43.959 19.875 1.00 89.06 667 ALA A N 1
ATOM 5247 C CA . ALA A 1 667 ? 18.948 44.277 20.379 1.00 89.06 667 ALA A CA 1
ATOM 5248 C C . ALA A 1 667 ? 19.540 45.408 19.528 1.00 89.06 667 ALA A C 1
ATOM 5250 O O . ALA A 1 667 ? 19.728 45.242 18.325 1.00 89.06 667 ALA A O 1
ATOM 5251 N N . GLU A 1 668 ? 19.790 46.570 20.138 1.00 82.25 668 GLU A N 1
ATOM 5252 C CA . GLU A 1 668 ? 20.243 47.788 19.448 1.00 82.25 668 GLU A CA 1
ATOM 5253 C C . GLU A 1 668 ? 19.390 48.128 18.200 1.00 82.25 668 GLU A C 1
ATOM 5255 O O . GLU A 1 668 ? 18.235 48.548 18.322 1.00 82.25 668 GLU A O 1
ATOM 5260 N N . THR A 1 669 ? 19.952 47.946 16.999 1.00 83.50 669 THR A N 1
ATOM 5261 C CA . THR A 1 669 ? 19.314 48.177 15.691 1.00 83.50 669 THR A CA 1
ATOM 5262 C C . THR A 1 669 ? 18.747 46.909 15.045 1.00 83.50 669 THR A C 1
ATOM 5264 O O . THR A 1 669 ? 18.088 47.008 14.014 1.00 83.50 669 THR A O 1
ATOM 5267 N N . SER A 1 670 ? 18.984 45.736 15.636 1.00 90.56 670 SER A N 1
ATOM 5268 C CA . SER A 1 670 ? 18.571 44.423 15.127 1.00 90.56 670 SER A CA 1
ATOM 5269 C C . SER A 1 670 ? 17.287 43.942 15.802 1.00 90.56 670 SER A C 1
ATOM 5271 O O . SER A 1 670 ? 17.065 44.175 16.995 1.00 90.56 670 SER A O 1
ATOM 5273 N N . SER A 1 671 ? 16.438 43.226 15.066 1.00 91.62 671 SER A N 1
ATOM 5274 C CA . SER A 1 671 ? 15.271 42.564 15.645 1.00 91.62 671 SER A CA 1
ATOM 5275 C C . SER A 1 671 ? 14.932 41.268 14.929 1.00 91.62 671 SER A C 1
ATOM 5277 O O . SER A 1 671 ? 14.930 41.215 13.703 1.00 91.62 671 SER A O 1
ATOM 5279 N N . THR A 1 672 ? 14.547 40.262 15.705 1.00 92.75 672 THR A N 1
ATOM 5280 C CA . THR A 1 672 ? 13.987 39.006 15.203 1.00 92.75 672 THR A CA 1
ATOM 5281 C C . THR A 1 672 ? 12.669 38.724 15.910 1.00 92.75 672 THR A C 1
ATOM 5283 O O . THR A 1 672 ? 12.469 39.140 17.054 1.00 92.75 672 THR A O 1
ATOM 5286 N N . THR A 1 673 ? 11.737 38.049 15.243 1.00 90.25 673 THR A N 1
ATOM 5287 C CA . THR A 1 673 ? 10.468 37.643 15.865 1.00 90.25 673 THR A CA 1
ATOM 5288 C C . THR A 1 673 ? 10.358 36.134 15.887 1.00 90.25 673 THR A C 1
ATOM 5290 O O . THR A 1 673 ? 10.264 35.521 14.832 1.00 90.25 673 THR A O 1
ATOM 5293 N N . LEU A 1 674 ? 10.313 35.536 17.074 1.00 87.81 674 LEU A N 1
ATOM 5294 C CA . LEU A 1 674 ? 10.070 34.107 17.240 1.00 87.81 674 LEU A CA 1
ATOM 5295 C C . LEU A 1 674 ? 8.569 33.825 17.166 1.00 87.81 674 LEU A C 1
ATOM 5297 O O . LEU A 1 674 ? 7.760 34.564 17.733 1.00 87.81 674 LEU A O 1
ATOM 5301 N N . LEU A 1 675 ? 8.195 32.739 16.498 1.00 82.69 675 LEU A N 1
ATOM 5302 C CA . LEU A 1 675 ? 6.826 32.238 16.463 1.00 82.69 675 LEU A CA 1
ATOM 5303 C C . LEU A 1 675 ? 6.737 30.979 17.317 1.00 82.69 675 LEU A C 1
ATOM 5305 O O . LEU A 1 675 ? 7.356 29.970 16.987 1.00 82.69 675 LEU A O 1
ATOM 5309 N N . ILE A 1 676 ? 5.956 31.024 18.393 1.00 80.06 676 ILE A N 1
ATOM 5310 C CA . ILE A 1 676 ? 5.800 29.896 19.316 1.00 80.06 676 ILE A CA 1
ATOM 5311 C C . ILE A 1 676 ? 4.330 29.525 19.512 1.00 80.06 676 ILE A C 1
ATOM 5313 O O . ILE A 1 676 ? 3.433 30.340 19.295 1.00 80.06 676 ILE A O 1
ATOM 5317 N N . GLY A 1 677 ? 4.069 28.294 19.948 1.00 79.00 677 GLY A N 1
ATOM 5318 C CA . GLY A 1 677 ? 2.740 27.877 20.398 1.00 79.00 677 GLY A CA 1
ATOM 5319 C C . GLY A 1 677 ? 2.571 28.067 21.903 1.00 79.00 677 GLY A C 1
ATOM 5320 O O . GLY A 1 677 ? 3.344 27.510 22.673 1.00 79.00 677 GLY A O 1
ATOM 5321 N N . ASP A 1 678 ? 1.528 28.762 22.351 1.00 81.00 678 ASP A N 1
ATOM 5322 C CA . ASP A 1 678 ? 1.283 29.002 23.790 1.00 81.00 678 ASP A CA 1
ATOM 5323 C C . ASP A 1 678 ? 0.981 27.719 24.613 1.00 81.00 678 ASP A C 1
ATOM 5325 O O . ASP A 1 678 ? 1.216 27.684 25.816 1.00 81.00 678 ASP A O 1
ATOM 5329 N N . HIS A 1 679 ? 0.521 26.637 23.975 1.00 75.00 679 HIS A N 1
ATOM 5330 C CA . HIS A 1 679 ? 0.228 25.335 24.606 1.00 75.00 679 HIS A CA 1
ATOM 5331 C C . HIS A 1 679 ? 1.447 24.543 25.101 1.00 75.00 679 HIS A C 1
ATOM 5333 O O . HIS A 1 679 ? 1.311 23.651 25.940 1.00 75.00 679 HIS A O 1
ATOM 5339 N N . CYS A 1 680 ? 2.627 24.802 24.544 1.00 74.44 680 CYS A N 1
ATOM 5340 C CA . CYS A 1 680 ? 3.839 24.025 24.823 1.00 74.44 680 CYS A CA 1
ATOM 5341 C C . CYS A 1 680 ? 5.120 24.862 24.820 1.00 74.44 680 CYS A C 1
ATOM 5343 O O . CYS A 1 680 ? 6.172 24.341 25.178 1.00 74.44 680 CYS A O 1
ATOM 5345 N N . LEU A 1 681 ? 5.030 26.136 24.420 1.00 78.19 681 LEU A N 1
ATOM 5346 C CA . LEU A 1 681 ? 6.152 27.040 24.174 1.00 78.19 681 LEU A CA 1
ATOM 5347 C C . LEU A 1 681 ? 7.151 26.512 23.126 1.00 78.19 681 LEU A C 1
ATOM 5349 O O . LEU A 1 681 ? 8.276 26.989 23.060 1.00 78.19 681 LEU A O 1
ATOM 5353 N N . SER A 1 682 ? 6.747 25.559 22.277 1.00 72.88 682 SER A N 1
ATOM 5354 C CA . SER A 1 682 ? 7.576 25.087 21.163 1.00 72.88 682 SER A CA 1
ATOM 5355 C C . SER A 1 682 ? 7.609 26.107 20.030 1.00 72.88 682 SER A C 1
ATOM 5357 O O . SER A 1 682 ? 6.594 26.740 19.715 1.00 72.88 682 SER A O 1
ATOM 5359 N N . ILE A 1 683 ? 8.779 26.232 19.407 1.00 75.19 683 ILE A N 1
ATOM 5360 C CA . ILE A 1 683 ? 9.019 27.135 18.287 1.00 75.19 683 ILE A CA 1
ATOM 5361 C C . ILE A 1 683 ? 8.533 26.539 16.960 1.00 75.19 683 ILE A C 1
ATOM 5363 O O . ILE A 1 683 ? 8.655 25.341 16.719 1.00 75.19 683 ILE A O 1
ATOM 5367 N N . TYR A 1 684 ? 7.994 27.395 16.096 1.00 72.94 684 TYR A N 1
ATOM 5368 C CA . TYR A 1 684 ? 7.550 27.068 14.736 1.00 72.94 684 TYR A CA 1
ATOM 5369 C C . TYR A 1 684 ? 8.390 27.761 13.659 1.00 72.94 684 TYR A C 1
ATOM 5371 O O . TYR A 1 684 ? 8.326 27.397 12.487 1.00 72.94 684 TYR A O 1
ATOM 5379 N N . GLY A 1 685 ? 9.160 28.780 14.034 1.00 78.88 685 GLY A N 1
ATOM 5380 C CA . GLY A 1 685 ? 9.984 29.554 13.119 1.00 78.88 685 GLY A CA 1
ATOM 5381 C C . GLY A 1 685 ? 10.369 30.909 13.696 1.00 78.88 685 GLY A C 1
ATOM 5382 O O . GLY A 1 685 ? 10.004 31.243 14.828 1.00 78.88 685 GLY A O 1
ATOM 5383 N N . PHE A 1 686 ? 11.074 31.702 12.900 1.00 85.44 686 PHE A N 1
ATOM 5384 C CA . PHE A 1 686 ? 11.406 33.084 13.225 1.00 85.44 686 PHE A CA 1
ATOM 5385 C C . PHE A 1 686 ? 11.279 33.987 11.996 1.00 85.44 686 PHE A C 1
ATOM 5387 O O . PHE A 1 686 ? 11.221 33.509 10.870 1.00 85.44 686 PHE A O 1
ATOM 5394 N N . MET A 1 687 ? 11.218 35.295 12.208 1.00 87.56 687 MET A N 1
ATOM 5395 C CA . MET A 1 687 ? 11.212 36.308 11.154 1.00 87.56 687 MET A CA 1
ATOM 5396 C C . MET A 1 687 ? 12.431 37.206 11.312 1.00 87.56 687 MET A C 1
ATOM 5398 O O . MET A 1 687 ? 12.666 37.711 12.415 1.00 87.56 687 MET A O 1
ATOM 5402 N N . ASN A 1 688 ? 13.181 37.409 10.228 1.00 88.81 688 ASN A N 1
ATOM 5403 C CA . ASN A 1 688 ? 14.321 38.330 10.211 1.00 88.81 688 ASN A CA 1
ATOM 5404 C C . ASN A 1 688 ? 13.852 39.804 10.196 1.00 88.81 688 ASN A C 1
ATOM 5406 O O . ASN A 1 688 ? 12.656 40.098 10.119 1.00 88.81 688 ASN A O 1
ATOM 5410 N N . GLN A 1 689 ? 14.784 40.761 10.242 1.00 85.56 689 GLN A N 1
ATOM 5411 C CA . GLN A 1 689 ? 14.431 42.192 10.226 1.00 85.56 689 GLN A CA 1
ATOM 5412 C C . GLN A 1 689 ? 13.838 42.679 8.898 1.00 85.56 689 GLN A C 1
ATOM 5414 O O . GLN A 1 689 ? 13.170 43.712 8.875 1.00 85.56 689 GLN A O 1
ATOM 5419 N N . SER A 1 690 ? 14.083 41.948 7.807 1.00 81.69 690 SER A N 1
ATOM 5420 C CA . SER A 1 690 ? 13.539 42.230 6.474 1.00 81.69 690 SER A CA 1
ATOM 5421 C C . SER A 1 690 ? 12.059 41.847 6.355 1.00 81.69 690 SER A C 1
ATOM 5423 O O . SER A 1 690 ? 11.386 42.290 5.427 1.00 81.69 690 SER A O 1
ATOM 5425 N N . GLY A 1 691 ? 11.534 41.085 7.321 1.00 78.88 691 GLY A N 1
ATOM 5426 C CA . GLY A 1 691 ? 10.157 40.596 7.330 1.00 78.88 691 GLY A CA 1
ATOM 5427 C C . GLY A 1 691 ? 9.985 39.214 6.696 1.00 78.88 691 GLY A C 1
ATOM 5428 O O . GLY A 1 691 ? 8.848 38.759 6.560 1.00 78.88 691 GLY A O 1
ATOM 5429 N N . ASP A 1 692 ? 11.082 38.540 6.346 1.00 81.94 692 ASP A N 1
ATOM 5430 C CA . ASP A 1 692 ? 11.056 37.191 5.788 1.00 81.94 692 ASP A CA 1
ATOM 5431 C C . ASP A 1 692 ? 10.825 36.178 6.908 1.00 81.94 692 ASP A C 1
ATOM 5433 O O . ASP A 1 692 ? 11.539 36.162 7.917 1.00 81.94 692 ASP A O 1
ATOM 5437 N N . TRP A 1 693 ? 9.812 35.328 6.736 1.00 82.62 693 TRP A N 1
ATOM 5438 C CA . TRP A 1 693 ? 9.492 34.264 7.682 1.00 82.62 693 TRP A CA 1
ATOM 5439 C C . TRP A 1 693 ? 10.259 32.997 7.353 1.00 82.62 693 TRP A C 1
ATOM 5441 O O . TRP A 1 693 ? 10.145 32.476 6.251 1.00 82.62 693 TRP A O 1
ATOM 5451 N N . TYR A 1 694 ? 10.936 32.444 8.347 1.00 78.06 694 TYR A N 1
ATOM 5452 C CA . TYR A 1 694 ? 11.666 31.194 8.267 1.00 78.06 694 TYR A CA 1
ATOM 5453 C C . TYR A 1 694 ? 10.987 30.127 9.125 1.00 78.06 694 TYR A C 1
ATOM 5455 O O . TYR A 1 694 ? 10.961 30.224 10.353 1.00 78.06 694 TYR A O 1
ATOM 5463 N N . GLY A 1 695 ? 10.383 29.129 8.480 1.00 71.19 695 GLY A N 1
ATOM 5464 C CA . GLY A 1 695 ? 9.608 28.076 9.139 1.00 71.19 695 GLY A CA 1
ATOM 5465 C C . GLY A 1 695 ? 10.436 26.831 9.458 1.00 71.19 695 GLY A C 1
ATOM 5466 O O . GLY A 1 695 ? 11.160 26.333 8.596 1.00 71.19 695 GLY A O 1
ATOM 5467 N N . LEU A 1 696 ? 10.264 26.296 10.670 1.00 64.69 696 LEU A N 1
ATOM 5468 C CA . LEU A 1 696 ? 10.826 25.021 11.117 1.00 64.69 696 LEU A CA 1
ATOM 5469 C C . LEU A 1 696 ? 9.758 23.913 10.984 1.00 64.69 696 LEU A C 1
ATOM 5471 O O . LEU A 1 696 ? 8.843 23.817 11.801 1.00 64.69 696 LEU A O 1
ATOM 5475 N N . GLY A 1 697 ? 9.855 23.071 9.945 1.00 52.81 697 GLY A N 1
ATOM 5476 C CA . GLY A 1 697 ? 9.109 21.804 9.831 1.00 52.81 697 GLY A CA 1
ATOM 5477 C C . GLY A 1 697 ? 8.050 21.654 8.719 1.00 52.81 697 GLY A C 1
ATOM 5478 O O . GLY A 1 697 ? 7.889 22.508 7.853 1.00 52.81 697 GLY A O 1
ATOM 5479 N N . TYR A 1 698 ? 7.354 20.501 8.712 1.00 40.25 698 TYR A N 1
ATOM 5480 C CA . TYR A 1 698 ? 6.504 20.009 7.601 1.00 40.25 698 TYR A CA 1
ATOM 5481 C C . TYR A 1 698 ? 5.064 20.565 7.554 1.00 40.25 698 TYR A C 1
ATOM 5483 O O . TYR A 1 698 ? 4.374 20.367 6.554 1.00 40.25 698 TYR A O 1
ATOM 5491 N N . ASP A 1 699 ? 4.582 21.229 8.610 1.00 43.81 699 ASP A N 1
ATOM 5492 C CA . ASP A 1 699 ? 3.184 21.677 8.727 1.00 43.81 699 ASP A CA 1
ATOM 5493 C C . ASP A 1 699 ? 3.058 23.195 8.511 1.00 43.81 699 ASP A C 1
ATOM 5495 O O . ASP A 1 699 ? 2.742 23.966 9.417 1.00 43.81 699 ASP A O 1
ATOM 5499 N N . LEU A 1 700 ? 3.313 23.637 7.274 1.00 43.91 700 LEU A N 1
ATOM 5500 C CA . LEU A 1 700 ? 3.178 25.044 6.864 1.00 43.91 700 LEU A CA 1
ATOM 5501 C C . LEU A 1 700 ? 1.722 25.553 6.918 1.00 43.91 700 LEU A C 1
ATOM 5503 O O . LEU A 1 700 ? 1.476 26.740 6.724 1.00 43.91 700 LEU A O 1
ATOM 5507 N N . THR A 1 701 ? 0.748 24.686 7.222 1.00 41.62 701 THR A N 1
ATOM 5508 C CA . THR A 1 701 ? -0.671 25.056 7.334 1.00 41.62 701 THR A CA 1
ATOM 5509 C C . THR A 1 701 ? -1.005 25.849 8.603 1.00 41.62 701 THR A C 1
ATOM 5511 O O . THR A 1 701 ? -2.100 26.404 8.704 1.00 41.62 701 THR A O 1
ATOM 5514 N N . MET A 1 702 ? -0.071 25.939 9.564 1.00 40.78 702 MET A N 1
ATOM 5515 C CA . MET A 1 702 ? -0.221 26.769 10.768 1.00 40.78 702 MET A CA 1
ATOM 5516 C C . MET A 1 702 ? 0.099 28.251 10.527 1.00 40.78 702 MET A C 1
ATOM 5518 O O . MET A 1 702 ? -0.350 29.095 11.304 1.00 40.78 702 MET A O 1
ATOM 5522 N N . PHE A 1 703 ? 0.813 28.599 9.450 1.00 43.75 703 PHE A N 1
ATOM 5523 C CA . PHE A 1 703 ? 0.941 29.992 9.030 1.00 43.75 703 PHE A CA 1
ATOM 5524 C C . PHE A 1 703 ? -0.409 30.444 8.466 1.00 43.75 703 PHE A C 1
ATOM 5526 O O . PHE A 1 703 ? -0.990 29.786 7.604 1.00 43.75 703 PHE A O 1
ATOM 5533 N N . ALA A 1 704 ? -0.950 31.550 8.983 1.00 40.94 704 ALA A N 1
ATOM 5534 C CA . ALA A 1 704 ? -2.185 32.113 8.449 1.00 40.94 704 ALA A CA 1
ATOM 5535 C C . ALA A 1 704 ? -2.052 32.304 6.922 1.00 40.94 704 ALA A C 1
ATOM 5537 O O . ALA A 1 704 ? -0.987 32.739 6.476 1.00 40.94 704 ALA A O 1
ATOM 5538 N N . PRO A 1 705 ? -3.091 32.014 6.116 1.00 37.38 705 PRO A N 1
ATOM 5539 C CA . PRO A 1 705 ? -3.030 32.229 4.674 1.00 37.38 705 PRO A CA 1
ATOM 5540 C C . PRO A 1 705 ? -2.717 33.707 4.402 1.00 37.38 705 PRO A C 1
ATOM 5542 O O . PRO A 1 705 ? -3.522 34.579 4.734 1.00 37.38 705 PRO A O 1
ATOM 5545 N N . GLY A 1 706 ? -1.526 33.980 3.862 1.00 41.31 706 GLY A N 1
ATOM 5546 C CA . GLY A 1 706 ? -1.019 35.336 3.620 1.00 41.31 706 GLY A CA 1
ATOM 5547 C C . GLY A 1 706 ? 0.435 35.601 4.032 1.00 41.31 706 GLY A C 1
ATOM 5548 O O . GLY A 1 706 ? 0.896 36.718 3.822 1.00 41.31 706 GLY A O 1
ATOM 5549 N N . TYR A 1 707 ? 1.152 34.628 4.601 1.00 48.34 707 TYR A N 1
ATOM 5550 C CA . TYR A 1 707 ? 2.595 34.736 4.845 1.00 48.34 707 TYR A CA 1
ATOM 5551 C C . TYR A 1 707 ? 3.359 33.812 3.893 1.00 48.34 707 TYR A C 1
ATOM 5553 O O . TYR A 1 707 ? 3.247 32.593 4.009 1.00 48.34 707 TYR A O 1
ATOM 5561 N N . ASP A 1 708 ? 4.127 34.391 2.970 1.00 53.31 708 ASP A N 1
ATOM 5562 C CA . ASP A 1 708 ? 5.128 33.661 2.191 1.00 53.31 708 ASP A CA 1
ATOM 5563 C C . ASP A 1 708 ? 6.284 33.313 3.142 1.00 53.31 708 ASP A C 1
ATOM 5565 O O . ASP A 1 708 ? 7.050 34.1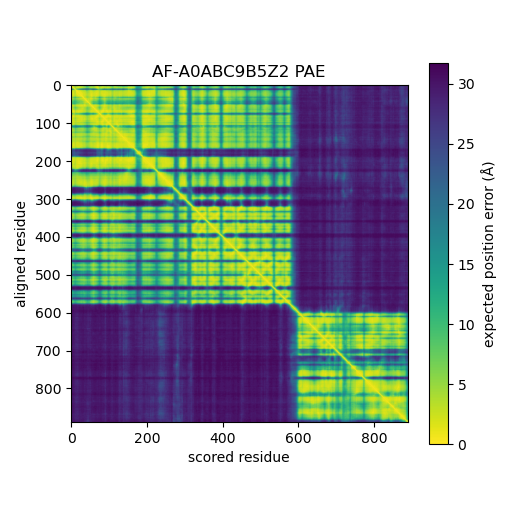89 3.542 1.00 53.31 708 ASP A O 1
ATOM 5569 N N . SER A 1 709 ? 6.360 32.059 3.597 1.00 60.91 709 SER A N 1
ATOM 5570 C CA . SER A 1 709 ? 7.432 31.590 4.480 1.00 60.91 709 SER A CA 1
ATOM 5571 C C . SER A 1 709 ? 8.450 30.735 3.727 1.00 60.91 709 SER A C 1
ATOM 5573 O O . SER A 1 709 ? 8.113 29.862 2.927 1.00 60.91 709 SER A O 1
ATOM 5575 N N . ILE A 1 710 ? 9.724 30.994 4.006 1.00 67.25 710 ILE A N 1
ATOM 5576 C CA . ILE A 1 710 ? 10.878 30.239 3.541 1.00 67.25 710 ILE A CA 1
ATOM 5577 C C . ILE A 1 710 ? 11.060 29.061 4.496 1.00 67.25 710 ILE A C 1
ATOM 5579 O O . ILE A 1 710 ? 11.209 29.220 5.707 1.00 67.25 710 ILE A O 1
ATOM 5583 N N . ARG A 1 711 ? 11.015 27.843 3.965 1.00 65.31 711 ARG A N 1
ATOM 5584 C CA . ARG A 1 711 ? 11.211 26.636 4.767 1.00 65.31 711 ARG A CA 1
ATOM 5585 C C . ARG A 1 711 ? 12.701 26.434 5.038 1.00 65.31 711 ARG A C 1
ATOM 5587 O O . ARG A 1 711 ? 13.478 26.360 4.091 1.00 65.31 711 ARG A O 1
ATOM 5594 N N . LEU A 1 712 ? 13.075 26.300 6.309 1.00 63.91 712 LEU A N 1
ATOM 5595 C CA . LEU A 1 712 ? 14.435 25.936 6.702 1.00 63.91 712 LEU A CA 1
ATOM 5596 C C . LEU A 1 712 ? 14.571 24.425 6.829 1.00 63.91 712 LEU A C 1
ATOM 5598 O O . LEU A 1 712 ? 13.765 23.775 7.498 1.00 63.91 712 LEU A O 1
ATOM 5602 N N . ASP A 1 713 ? 15.618 23.883 6.214 1.00 58.84 713 ASP A N 1
ATOM 5603 C CA . ASP A 1 713 ? 16.003 22.475 6.329 1.00 58.84 713 ASP A CA 1
ATOM 5604 C C . ASP A 1 713 ? 17.018 22.293 7.471 1.00 58.84 713 ASP A C 1
ATOM 5606 O O . ASP A 1 713 ? 18.132 21.795 7.312 1.00 58.84 713 ASP A O 1
ATOM 5610 N N . TRP A 1 714 ? 16.660 22.807 8.652 1.00 62.47 714 TRP A N 1
ATOM 5611 C CA . TRP A 1 714 ? 17.471 22.739 9.879 1.00 62.47 714 TRP A CA 1
ATOM 5612 C C . TRP A 1 714 ? 17.218 21.466 10.701 1.00 62.47 714 TRP A C 1
ATOM 5614 O O . TRP A 1 714 ? 17.427 21.434 11.905 1.00 62.47 714 TRP A O 1
ATOM 5624 N N . ASP A 1 715 ? 16.786 20.441 9.974 1.00 48.66 715 ASP A N 1
ATOM 5625 C CA . ASP A 1 715 ? 16.356 19.099 10.340 1.00 48.66 715 ASP A CA 1
ATOM 5626 C C . ASP A 1 715 ? 15.145 18.945 11.271 1.00 48.66 715 ASP A C 1
ATOM 5628 O O . ASP A 1 715 ? 15.075 19.417 12.407 1.00 48.66 715 ASP A O 1
ATOM 5632 N N . LEU A 1 716 ? 14.201 18.178 10.732 1.00 42.66 716 LEU A N 1
ATOM 5633 C CA . LEU A 1 716 ? 13.295 17.283 11.429 1.00 42.66 716 LEU A CA 1
ATOM 5634 C C . LEU A 1 716 ? 13.554 15.920 10.780 1.00 42.66 716 LEU A C 1
ATOM 5636 O O . LEU A 1 716 ? 12.830 15.528 9.854 1.00 42.66 716 LEU A O 1
ATOM 5640 N N . ASP A 1 717 ? 14.583 15.214 11.245 1.00 33.47 717 ASP A N 1
ATOM 5641 C CA . ASP A 1 717 ? 14.803 13.838 10.831 1.00 33.47 717 ASP A CA 1
ATOM 5642 C C . ASP A 1 717 ? 13.736 12.983 11.537 1.00 33.47 717 ASP A C 1
ATOM 5644 O O . ASP A 1 717 ? 13.679 12.897 12.763 1.00 33.47 717 ASP A O 1
ATOM 5648 N N . ARG A 1 718 ? 12.883 12.366 10.710 1.00 32.00 718 ARG A N 1
ATOM 5649 C CA . ARG A 1 718 ? 12.052 11.171 10.961 1.00 32.00 718 ARG A CA 1
ATOM 5650 C C . ARG A 1 718 ? 10.925 11.257 11.993 1.00 32.00 718 ARG A C 1
ATOM 5652 O O . ARG A 1 718 ? 11.115 11.548 13.162 1.00 32.00 718 ARG A O 1
ATOM 5659 N N . GLY A 1 719 ? 9.724 10.883 11.543 1.00 31.05 719 GLY A N 1
ATOM 5660 C CA . GLY A 1 719 ? 9.080 9.590 11.856 1.00 31.05 719 GLY A CA 1
ATOM 5661 C C . GLY A 1 719 ? 8.989 9.047 13.293 1.00 31.05 719 GLY A C 1
ATOM 5662 O O . GLY A 1 719 ? 8.364 8.007 13.468 1.00 31.05 719 GLY A O 1
ATOM 5663 N N . ASP A 1 720 ? 9.539 9.701 14.309 1.00 28.28 720 ASP A N 1
ATOM 5664 C CA . ASP A 1 720 ? 9.466 9.265 15.696 1.00 28.28 720 ASP A CA 1
ATOM 5665 C C . ASP A 1 720 ? 8.158 9.781 16.317 1.00 28.28 720 ASP A C 1
ATOM 5667 O O . ASP A 1 720 ? 7.757 10.938 16.153 1.00 28.28 720 ASP A O 1
ATOM 5671 N N . ILE A 1 721 ? 7.471 8.905 17.048 1.00 30.52 721 ILE A N 1
ATOM 5672 C CA . ILE A 1 721 ? 6.310 9.201 17.894 1.00 30.52 721 ILE A CA 1
ATOM 5673 C C . ILE A 1 721 ? 6.735 10.198 18.978 1.00 30.52 721 ILE A C 1
ATOM 5675 O O . ILE A 1 721 ? 6.964 9.825 20.119 1.00 30.52 721 ILE A O 1
ATOM 5679 N N . ILE A 1 722 ? 6.881 11.480 18.652 1.00 32.16 722 ILE A N 1
ATOM 5680 C CA . ILE A 1 722 ? 7.177 12.528 19.628 1.00 32.16 722 ILE A CA 1
ATOM 5681 C C . ILE A 1 722 ? 6.526 13.844 19.175 1.00 32.16 722 ILE A C 1
ATOM 5683 O O . ILE A 1 722 ? 7.176 14.852 18.933 1.00 32.16 722 ILE A O 1
ATOM 5687 N N . ARG A 1 723 ? 5.187 13.878 19.134 1.00 36.03 723 ARG A N 1
ATOM 5688 C CA . ARG A 1 723 ? 4.453 15.139 19.390 1.00 36.03 723 ARG A CA 1
ATOM 5689 C C . ARG A 1 723 ? 4.270 15.411 20.893 1.00 36.03 723 ARG A C 1
ATOM 5691 O O . ARG A 1 723 ? 3.716 16.442 21.264 1.00 36.03 723 ARG A O 1
ATOM 5698 N N . PHE A 1 724 ? 4.791 14.538 21.765 1.00 34.31 724 PHE A N 1
ATOM 5699 C CA . PHE A 1 724 ? 4.599 14.636 23.219 1.00 34.31 724 PHE A CA 1
ATOM 5700 C C . PHE A 1 724 ? 5.854 14.925 24.045 1.00 34.31 724 PHE A C 1
ATOM 5702 O O . PHE A 1 724 ? 5.728 15.278 25.211 1.00 34.31 724 PHE A O 1
ATOM 5709 N N . CYS A 1 725 ? 7.038 14.988 23.437 1.00 33.34 725 CYS A N 1
ATOM 5710 C CA . CYS A 1 725 ? 8.257 15.471 24.092 1.00 33.34 725 CYS A CA 1
ATOM 5711 C C . CYS A 1 725 ? 9.044 16.407 23.148 1.00 33.34 725 CYS A C 1
ATOM 5713 O O . CYS A 1 725 ? 10.039 15.980 22.563 1.00 33.34 725 CYS A O 1
ATOM 5715 N N . PRO A 1 726 ? 8.621 17.671 22.945 1.00 37.69 726 PRO A N 1
ATOM 5716 C CA . PRO A 1 726 ? 9.562 18.665 22.469 1.00 37.69 726 PRO A CA 1
ATOM 5717 C C . PRO A 1 726 ? 10.607 18.750 23.579 1.00 37.69 726 PRO A C 1
ATOM 5719 O O . PRO A 1 726 ? 10.261 19.046 24.713 1.00 37.69 726 PRO A O 1
ATOM 5722 N N . ASP A 1 727 ? 11.802 18.242 23.312 1.00 45.16 727 ASP A N 1
ATOM 5723 C CA . ASP A 1 727 ? 13.068 18.823 23.778 1.00 45.16 727 ASP A CA 1
ATOM 5724 C C . ASP A 1 727 ? 14.195 17.804 23.823 1.00 45.16 727 ASP A C 1
ATOM 5726 O O . ASP A 1 727 ? 15.330 18.218 23.639 1.00 45.16 727 ASP A O 1
ATOM 5730 N N . LYS A 1 728 ? 13.938 16.483 23.861 1.00 39.59 728 LYS A N 1
ATOM 5731 C CA . LYS A 1 728 ? 15.038 15.518 23.630 1.00 39.59 728 LYS A CA 1
ATOM 5732 C C . LYS A 1 728 ? 15.691 15.696 22.254 1.00 39.59 728 LYS A C 1
ATOM 5734 O O . LYS A 1 728 ? 16.891 15.488 22.137 1.00 39.59 728 LYS A O 1
ATOM 5739 N N . ASN A 1 729 ? 14.915 16.138 21.259 1.00 42.41 729 ASN A N 1
ATOM 5740 C CA . ASN A 1 729 ? 15.395 16.326 19.892 1.00 42.41 729 ASN A CA 1
ATOM 5741 C C . ASN A 1 729 ? 15.279 17.768 19.376 1.00 42.41 729 ASN A C 1
ATOM 5743 O O . ASN A 1 729 ? 15.866 18.038 18.353 1.00 42.41 729 ASN A O 1
ATOM 5747 N N . SER A 1 730 ? 14.590 18.722 20.015 1.00 47.47 730 SER A N 1
ATOM 5748 C CA . SER A 1 730 ? 14.432 20.067 19.409 1.00 47.47 730 SER A CA 1
ATOM 5749 C C . SER A 1 730 ? 15.770 20.814 19.327 1.00 47.47 730 SER A C 1
ATOM 5751 O O . SER A 1 730 ? 16.190 21.250 18.260 1.00 47.47 730 SER A O 1
ATOM 5753 N N . MET A 1 731 ? 16.498 20.879 20.446 1.00 48.22 731 MET A N 1
ATOM 5754 C CA . MET A 1 731 ? 17.772 21.598 20.514 1.00 48.22 731 MET A CA 1
ATOM 5755 C C . MET A 1 731 ? 18.928 20.817 19.877 1.00 48.22 731 MET A C 1
ATOM 5757 O O . MET A 1 731 ? 19.777 21.412 19.227 1.00 48.22 731 MET A O 1
ATOM 5761 N N . ALA A 1 732 ? 18.936 19.486 20.001 1.00 48.19 732 ALA A N 1
ATOM 5762 C CA . ALA A 1 732 ? 19.922 18.625 19.344 1.00 48.19 732 ALA A CA 1
ATOM 5763 C C . ALA A 1 732 ? 19.721 18.547 17.814 1.00 48.19 732 ALA A C 1
ATOM 5765 O O . ALA A 1 732 ? 20.704 18.565 17.081 1.00 48.19 732 ALA A O 1
ATOM 5766 N N . SER A 1 733 ? 18.468 18.540 17.331 1.00 50.12 733 SER A N 1
ATOM 5767 C CA . SER A 1 733 ? 18.125 18.527 15.893 1.00 50.12 733 SER A CA 1
ATOM 5768 C C . SER A 1 733 ? 18.428 19.864 15.226 1.00 50.12 733 SER A C 1
ATOM 5770 O O . SER A 1 733 ? 18.997 19.874 14.145 1.00 50.12 733 SER A O 1
ATOM 5772 N N . ILE A 1 734 ? 18.165 21.002 15.890 1.00 48.12 734 ILE A N 1
ATOM 5773 C CA . ILE A 1 734 ? 18.584 22.315 15.365 1.00 48.12 734 ILE A CA 1
ATOM 5774 C C . ILE A 1 734 ? 20.109 22.352 15.161 1.00 48.12 734 ILE A C 1
ATOM 5776 O O . ILE A 1 734 ? 20.584 22.927 14.186 1.00 48.12 734 ILE A O 1
ATOM 5780 N N . LEU A 1 735 ? 20.886 21.720 16.046 1.00 51.84 735 LEU A N 1
ATOM 5781 C CA . LEU A 1 735 ? 22.348 21.808 16.046 1.00 51.84 735 LEU A CA 1
ATOM 5782 C C . LEU A 1 735 ? 23.071 20.826 15.113 1.00 51.84 735 LEU A C 1
ATOM 5784 O O . LEU A 1 735 ? 24.268 21.022 14.939 1.00 51.84 735 LEU A O 1
ATOM 5788 N N . ASN A 1 736 ? 22.369 19.848 14.521 1.00 49.91 736 ASN A N 1
ATOM 5789 C CA . ASN A 1 736 ? 22.681 18.961 13.373 1.00 49.91 736 ASN A CA 1
ATOM 5790 C C . ASN A 1 736 ? 24.076 18.333 13.171 1.00 49.91 736 ASN A C 1
ATOM 5792 O O . ASN A 1 736 ? 24.238 17.516 12.272 1.00 49.91 736 ASN A O 1
ATOM 5796 N N . ASP A 1 737 ? 25.062 18.666 13.989 1.00 44.00 737 ASP A N 1
ATOM 5797 C CA . ASP A 1 737 ? 26.452 18.215 13.886 1.00 44.00 737 ASP A CA 1
ATOM 5798 C C . ASP A 1 737 ? 26.927 17.587 15.202 1.00 44.00 737 ASP A C 1
ATOM 5800 O O . ASP A 1 737 ? 28.101 17.285 15.401 1.00 44.00 737 ASP A O 1
ATOM 5804 N N . VAL A 1 738 ? 25.995 17.393 16.138 1.00 41.78 738 VAL A N 1
ATOM 5805 C CA . VAL A 1 738 ? 26.287 16.884 17.467 1.00 41.78 738 VAL A CA 1
ATOM 5806 C C . VAL A 1 738 ? 25.437 15.645 17.721 1.00 41.78 738 VAL A C 1
ATOM 5808 O O . VAL A 1 738 ? 24.399 15.692 18.374 1.00 41.78 738 VAL A O 1
ATOM 5811 N N . ASN A 1 739 ? 25.909 14.501 17.220 1.00 42.12 739 ASN A N 1
ATOM 5812 C CA . ASN A 1 739 ? 25.338 13.178 17.517 1.00 42.12 739 ASN A CA 1
ATOM 5813 C C . ASN A 1 739 ? 25.499 12.762 18.997 1.00 42.12 739 ASN A C 1
ATOM 5815 O O . ASN A 1 739 ? 25.114 11.655 19.373 1.00 42.12 739 ASN A O 1
ATOM 5819 N N . ASP A 1 740 ? 26.038 13.644 19.845 1.00 46.66 740 ASP A N 1
ATOM 5820 C CA . ASP A 1 740 ? 26.206 13.425 21.273 1.00 46.66 740 ASP A CA 1
ATOM 5821 C C . ASP A 1 740 ? 25.526 14.532 22.102 1.00 46.66 740 ASP A C 1
ATOM 5823 O O . ASP A 1 740 ? 25.993 15.671 22.194 1.00 46.66 740 ASP A O 1
ATOM 5827 N N . ASN A 1 741 ? 24.426 14.188 22.781 1.00 48.44 741 ASN A N 1
ATOM 5828 C CA . ASN A 1 741 ? 23.761 15.071 23.748 1.00 48.44 741 ASN A CA 1
ATOM 5829 C C . ASN A 1 741 ? 24.741 15.616 24.799 1.00 48.44 741 ASN A C 1
ATOM 5831 O O . ASN A 1 741 ? 24.494 16.668 25.392 1.00 48.44 741 ASN A O 1
ATOM 5835 N N . GLU A 1 742 ? 25.855 14.920 25.041 1.00 51.81 742 GLU A N 1
ATOM 5836 C CA . GLU A 1 742 ? 26.891 15.364 25.955 1.00 51.81 742 GLU A CA 1
ATOM 5837 C C . GLU A 1 742 ? 27.674 16.587 25.446 1.00 51.81 742 GLU A C 1
ATOM 5839 O O . GLU A 1 742 ? 28.040 17.445 26.256 1.00 51.81 742 GLU A O 1
ATOM 5844 N N . GLU A 1 743 ? 27.877 16.728 24.134 1.00 53.25 743 GLU A N 1
ATOM 5845 C CA . GLU A 1 743 ? 28.599 17.852 23.532 1.00 53.25 743 GLU A CA 1
ATOM 5846 C C . GLU A 1 743 ? 27.730 19.115 23.429 1.00 53.25 743 GLU A C 1
ATOM 5848 O O . GLU A 1 743 ? 28.205 20.182 23.819 1.00 53.25 743 GLU A O 1
ATOM 5853 N N . VAL A 1 744 ? 26.448 19.018 23.041 1.00 53.97 744 VAL A N 1
ATOM 5854 C CA . VAL A 1 744 ? 25.497 20.155 23.121 1.00 53.97 744 VAL A CA 1
ATOM 5855 C C . VAL A 1 744 ? 25.446 20.684 24.554 1.00 53.97 744 VAL A C 1
ATOM 5857 O O . VAL A 1 744 ? 25.514 21.886 24.810 1.00 53.97 744 VAL A O 1
ATOM 5860 N N . MET A 1 745 ? 25.420 19.760 25.513 1.00 55.66 745 MET A N 1
ATOM 5861 C CA . MET A 1 745 ? 25.424 20.068 26.934 1.00 55.66 745 MET A CA 1
ATOM 5862 C C . MET A 1 745 ? 26.718 20.710 27.427 1.00 55.66 745 MET A C 1
ATOM 5864 O O . MET A 1 745 ? 26.672 21.637 28.234 1.00 55.66 745 MET A O 1
ATOM 5868 N N . ASN A 1 746 ? 27.874 20.241 26.957 1.00 60.62 746 ASN A N 1
ATOM 5869 C CA . ASN A 1 746 ? 29.157 20.867 27.265 1.00 60.62 746 ASN A CA 1
ATOM 5870 C C . ASN A 1 746 ? 29.245 22.272 26.646 1.00 60.62 746 ASN A C 1
ATOM 5872 O O . ASN A 1 746 ? 29.774 23.181 27.288 1.00 60.62 746 ASN A O 1
ATOM 5876 N N . ARG A 1 747 ? 28.667 22.476 25.454 1.00 62.72 747 ARG A N 1
ATOM 5877 C CA . ARG A 1 747 ? 28.608 23.779 24.782 1.00 62.72 747 ARG A CA 1
ATOM 5878 C C . ARG A 1 747 ? 27.721 24.772 25.529 1.00 62.72 747 ARG A C 1
ATOM 5880 O O . ARG A 1 747 ? 28.235 25.825 25.889 1.00 62.72 747 ARG A O 1
ATOM 5887 N N . LEU A 1 748 ? 26.483 24.426 25.892 1.00 60.97 748 LEU A N 1
ATOM 5888 C CA . LEU A 1 748 ? 25.607 25.279 26.722 1.00 60.97 748 LEU A CA 1
ATOM 5889 C C . LEU A 1 748 ? 26.230 25.609 28.080 1.00 60.97 748 LEU A C 1
ATOM 5891 O O . LEU A 1 748 ? 26.157 26.741 28.557 1.00 60.97 748 LEU A O 1
ATOM 5895 N N . HIS A 1 749 ? 26.880 24.619 28.701 1.00 61.66 749 HIS A N 1
ATOM 5896 C CA . HIS A 1 749 ? 27.608 24.816 29.951 1.00 61.66 749 HIS A CA 1
ATOM 5897 C C . HIS A 1 749 ? 28.755 25.828 29.786 1.00 61.66 749 HIS A C 1
ATOM 5899 O O . HIS A 1 749 ? 29.002 26.637 30.682 1.00 61.66 749 HIS A O 1
ATOM 5905 N N . SER A 1 750 ? 29.431 25.811 28.632 1.00 63.88 750 SER A N 1
ATOM 5906 C CA . SER A 1 750 ? 30.535 26.718 28.300 1.00 63.88 750 SER A CA 1
ATOM 5907 C C . SER A 1 750 ? 30.100 28.090 27.763 1.00 63.88 750 SER A C 1
ATOM 5909 O O . SER A 1 750 ? 30.847 29.054 27.922 1.00 63.88 750 SER A O 1
ATOM 5911 N N . ALA A 1 751 ? 28.897 28.201 27.185 1.00 62.28 751 ALA A N 1
ATOM 5912 C CA . ALA A 1 751 ? 28.428 29.369 26.434 1.00 62.28 751 ALA A CA 1
ATOM 5913 C C . ALA A 1 751 ? 28.147 30.609 27.299 1.00 62.28 751 ALA A C 1
ATOM 5915 O O . ALA A 1 751 ? 27.984 31.696 26.752 1.00 62.28 751 ALA A O 1
ATOM 5916 N N . ARG A 1 752 ? 28.118 30.471 28.638 1.00 71.25 752 ARG A N 1
ATOM 5917 C CA . ARG A 1 752 ? 27.859 31.570 29.595 1.00 71.25 752 ARG A CA 1
ATOM 5918 C C . ARG A 1 752 ? 26.702 32.465 29.128 1.00 71.25 752 ARG A C 1
ATOM 5920 O O . ARG A 1 752 ? 26.853 33.675 28.974 1.00 71.25 752 ARG A O 1
ATOM 5927 N N . LEU A 1 753 ? 25.552 31.839 28.898 1.00 78.56 753 LEU A N 1
ATOM 5928 C CA . LEU A 1 753 ? 24.360 32.472 28.344 1.00 78.56 753 LEU A CA 1
ATOM 5929 C C . LEU A 1 753 ? 23.926 33.672 29.208 1.00 78.56 753 LEU A C 1
ATOM 5931 O O . LEU A 1 753 ? 23.781 33.561 30.427 1.00 78.56 753 LEU A O 1
ATOM 5935 N N . GLY A 1 754 ? 23.740 34.830 28.580 1.00 80.56 754 GLY A N 1
ATOM 5936 C CA . GLY A 1 754 ? 23.458 36.107 29.240 1.00 80.56 754 GLY A CA 1
ATOM 5937 C C . GLY A 1 754 ? 23.167 37.208 28.221 1.00 80.56 754 GLY A C 1
ATOM 5938 O O . GLY A 1 754 ? 22.924 36.923 27.051 1.00 80.56 754 GLY A O 1
ATOM 5939 N N . LYS A 1 755 ? 23.208 38.469 28.649 1.00 85.62 755 LYS A N 1
ATOM 5940 C CA . LYS A 1 755 ? 22.838 39.637 27.842 1.00 85.62 755 LYS A CA 1
ATOM 5941 C C . LYS A 1 755 ? 23.572 39.698 26.504 1.00 85.62 755 LYS A C 1
ATOM 5943 O O . LYS A 1 755 ? 22.921 39.729 25.468 1.00 85.62 755 LYS A O 1
ATOM 5948 N N . THR A 1 756 ? 24.905 39.693 26.531 1.00 83.38 756 THR A N 1
ATOM 5949 C CA . TH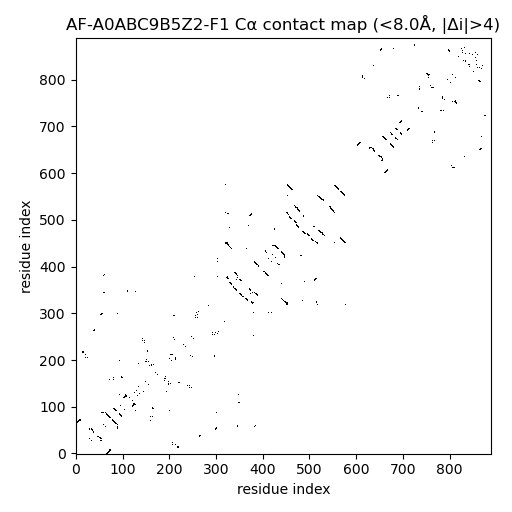R A 1 756 ? 25.740 39.827 25.324 1.00 83.38 756 THR A CA 1
ATOM 5950 C C . THR A 1 756 ? 25.441 38.722 24.320 1.00 83.38 756 THR A C 1
ATOM 5952 O O . THR A 1 756 ? 25.339 38.963 23.125 1.00 83.38 756 THR A O 1
ATOM 5955 N N . PHE A 1 757 ? 25.214 37.512 24.831 1.00 84.69 757 PHE A N 1
ATOM 5956 C CA . PHE A 1 757 ? 24.843 36.370 24.019 1.00 84.69 757 PHE A CA 1
ATOM 5957 C C . PHE A 1 757 ? 23.467 36.565 23.363 1.00 84.69 757 PHE A C 1
ATOM 5959 O O . PHE A 1 757 ? 23.315 36.339 22.167 1.00 84.69 757 PHE A O 1
ATOM 5966 N N . ALA A 1 758 ? 22.461 37.015 24.121 1.00 86.25 758 ALA A N 1
ATOM 5967 C CA . ALA A 1 758 ? 21.136 37.298 23.570 1.00 86.25 758 ALA A CA 1
ATOM 5968 C C . ALA A 1 758 ? 21.175 38.415 22.511 1.00 86.25 758 ALA A C 1
ATOM 5970 O O . ALA A 1 758 ? 20.474 38.315 21.505 1.00 86.25 758 ALA A O 1
ATOM 5971 N N . GLU A 1 759 ? 22.000 39.451 22.705 1.00 88.94 759 GLU A N 1
ATOM 5972 C CA . GLU A 1 759 ? 22.222 40.511 21.710 1.00 88.94 759 GLU A CA 1
ATOM 5973 C C . GLU A 1 759 ? 22.822 39.940 20.416 1.00 88.94 759 GLU A C 1
ATOM 5975 O O . GLU A 1 759 ? 22.312 40.213 19.326 1.00 88.94 759 GLU A O 1
ATOM 5980 N N . ASP A 1 760 ? 23.841 39.085 20.532 1.00 85.88 760 ASP A N 1
ATOM 5981 C CA . ASP A 1 760 ? 24.471 38.419 19.391 1.00 85.88 760 ASP A CA 1
ATOM 5982 C C . ASP A 1 760 ? 23.514 37.466 18.667 1.00 85.88 760 ASP A C 1
ATOM 5984 O O . ASP A 1 760 ? 23.415 37.513 17.441 1.00 85.88 760 ASP A O 1
ATOM 5988 N N . ALA A 1 761 ? 22.746 36.660 19.399 1.00 87.44 761 ALA A N 1
ATOM 5989 C CA . ALA A 1 761 ? 21.774 35.740 18.817 1.00 87.44 761 ALA A CA 1
ATOM 5990 C C . ALA A 1 761 ? 20.659 36.481 18.060 1.00 87.44 761 ALA A C 1
ATOM 5992 O O . ALA A 1 761 ? 20.305 36.107 16.939 1.00 87.44 761 ALA A O 1
ATOM 5993 N N . VAL A 1 762 ? 20.141 37.579 18.629 1.00 90.69 762 VAL A N 1
ATOM 5994 C CA . VAL A 1 762 ? 19.180 38.451 17.937 1.00 90.69 762 VAL A CA 1
ATOM 5995 C C . VAL A 1 762 ? 19.810 39.030 16.677 1.00 90.69 762 VAL A C 1
ATOM 5997 O O . VAL A 1 762 ? 19.174 39.000 15.629 1.00 90.69 762 VAL A O 1
ATOM 6000 N N . ARG A 1 763 ? 21.057 39.509 16.739 1.00 88.88 763 ARG A N 1
ATOM 6001 C CA . ARG A 1 763 ? 21.769 40.072 15.584 1.00 88.88 763 ARG A CA 1
ATOM 6002 C C . ARG A 1 763 ? 21.964 39.049 14.464 1.00 88.88 763 ARG A C 1
ATOM 6004 O O . ARG A 1 763 ? 21.716 39.399 13.310 1.00 88.88 763 ARG A O 1
ATOM 6011 N N . VAL A 1 764 ? 22.338 37.810 14.790 1.00 88.12 764 VAL A N 1
ATOM 6012 C CA . VAL A 1 764 ? 22.496 36.708 13.824 1.00 88.12 764 VAL A CA 1
ATOM 6013 C C . VAL A 1 764 ? 21.167 36.398 13.132 1.00 88.12 764 VAL A C 1
ATOM 6015 O O . VAL A 1 764 ? 21.088 36.453 11.908 1.00 88.12 764 VAL A O 1
ATOM 6018 N N . LEU A 1 765 ? 20.092 36.162 13.890 1.00 89.06 765 LEU A N 1
ATOM 6019 C CA . LEU A 1 765 ? 18.780 35.844 13.306 1.00 89.06 765 LEU A CA 1
ATOM 6020 C C . LEU A 1 765 ? 18.156 37.027 12.551 1.00 89.06 765 LEU A C 1
ATOM 6022 O O . LEU A 1 765 ? 17.421 36.837 11.585 1.00 89.06 765 LEU A O 1
ATOM 6026 N N . SER A 1 766 ? 18.446 38.255 12.982 1.00 90.38 766 SER A N 1
ATOM 6027 C CA . SER A 1 766 ? 17.973 39.493 12.356 1.00 90.38 766 SER A CA 1
ATOM 6028 C C . SER A 1 766 ? 18.509 39.665 10.934 1.00 90.38 766 SER A C 1
ATOM 6030 O O . SER A 1 766 ? 17.784 40.165 10.079 1.00 90.38 766 SER A O 1
ATOM 6032 N N . HIS A 1 767 ? 19.748 39.234 10.673 1.00 86.44 767 HIS A N 1
ATOM 6033 C CA . HIS A 1 767 ? 20.418 39.353 9.370 1.00 86.44 767 HIS A CA 1
ATOM 6034 C C . HIS A 1 767 ? 20.392 38.059 8.552 1.00 86.44 767 HIS A C 1
ATOM 6036 O O . HIS A 1 767 ? 21.001 37.998 7.488 1.00 86.44 767 HIS A O 1
ATOM 6042 N N . PHE A 1 768 ? 19.701 37.029 9.040 1.00 85.06 768 PHE A N 1
ATOM 6043 C CA . PHE A 1 768 ? 19.693 35.727 8.401 1.00 85.06 768 PHE A CA 1
ATOM 6044 C C . PHE A 1 768 ? 19.048 35.777 7.002 1.00 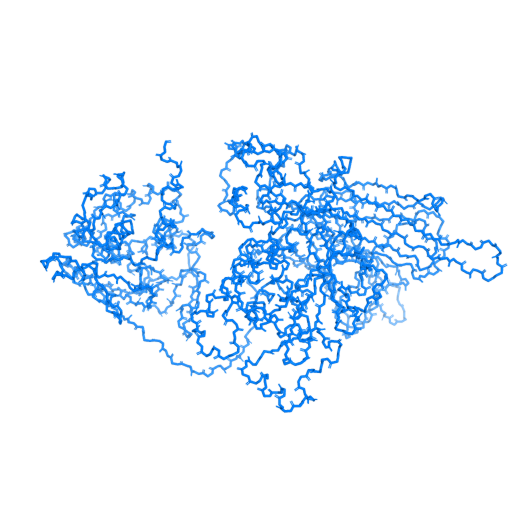85.06 768 PHE A C 1
ATOM 6046 O O . PHE A 1 768 ? 17.914 36.254 6.848 1.00 85.06 768 PHE A O 1
ATOM 6053 N N . ALA A 1 769 ? 19.783 35.270 6.007 1.00 78.69 769 ALA A N 1
ATOM 6054 C CA . ALA A 1 769 ? 19.362 35.095 4.620 1.00 78.69 769 ALA A CA 1
ATOM 6055 C C . ALA A 1 769 ? 20.078 33.865 4.013 1.00 78.69 769 ALA A C 1
ATOM 6057 O O . ALA A 1 769 ? 21.306 33.865 3.913 1.00 78.69 769 ALA A O 1
ATOM 6058 N N . PRO A 1 770 ? 19.354 32.804 3.615 1.00 66.19 770 PRO A N 1
ATOM 6059 C CA . PRO A 1 770 ? 19.974 31.593 3.087 1.00 66.19 770 PRO A CA 1
ATOM 6060 C C . PRO A 1 770 ? 20.475 31.809 1.649 1.00 66.19 770 PRO A C 1
ATOM 6062 O O . PRO A 1 770 ? 19.696 32.181 0.773 1.00 66.19 770 PRO A O 1
ATOM 6065 N N . GLY A 1 771 ? 21.760 31.528 1.390 1.00 59.38 771 GLY A N 1
ATOM 6066 C CA . GLY A 1 771 ? 22.310 31.414 0.028 1.00 59.38 771 GLY A CA 1
ATOM 6067 C C . GLY A 1 771 ? 23.415 32.392 -0.398 1.00 59.38 771 GLY A C 1
ATOM 6068 O O . GLY A 1 771 ? 23.790 32.348 -1.567 1.00 59.38 771 GLY A O 1
ATOM 6069 N N . GLU A 1 772 ? 23.969 33.233 0.486 1.00 48.19 772 GLU A N 1
ATOM 6070 C CA . GLU A 1 772 ? 25.061 34.163 0.114 1.00 48.19 772 GLU A CA 1
ATOM 6071 C C . GLU A 1 772 ? 26.482 33.768 0.578 1.00 48.19 772 GLU A C 1
ATOM 6073 O O . GLU A 1 772 ? 27.440 34.431 0.182 1.00 48.19 772 GLU A O 1
ATOM 6078 N N . ALA A 1 773 ? 26.687 32.663 1.308 1.00 40.53 773 ALA A N 1
ATOM 6079 C CA . ALA A 1 773 ? 28.039 32.193 1.643 1.00 40.53 773 ALA A CA 1
ATOM 6080 C C . ALA A 1 773 ? 28.135 30.664 1.789 1.00 40.53 773 ALA A C 1
ATOM 6082 O O . ALA A 1 773 ? 27.289 30.023 2.412 1.00 40.53 773 ALA A O 1
ATOM 6083 N N . GLU A 1 774 ? 29.195 30.074 1.228 1.00 38.62 774 GLU A N 1
ATOM 6084 C CA . GLU A 1 774 ? 29.625 28.709 1.541 1.00 38.62 774 GLU A CA 1
ATOM 6085 C C . GLU A 1 774 ? 29.997 28.618 3.037 1.00 38.62 774 GLU A C 1
ATOM 6087 O O . GLU A 1 774 ? 31.034 29.125 3.448 1.00 38.62 774 GLU A O 1
ATOM 6092 N N . GLY A 1 775 ? 29.143 27.963 3.832 1.00 52.28 775 GLY A N 1
ATOM 6093 C CA . GLY A 1 775 ? 29.479 27.278 5.090 1.00 52.28 775 GLY A CA 1
ATOM 6094 C C . GLY A 1 775 ? 30.021 28.105 6.268 1.00 52.28 775 GLY A C 1
ATOM 6095 O O . GLY A 1 775 ? 31.215 28.035 6.524 1.00 52.28 775 GLY A O 1
ATOM 6096 N N . ASP A 1 776 ? 29.137 28.775 7.033 1.00 54.06 776 ASP A N 1
ATOM 6097 C CA . ASP A 1 776 ? 29.254 29.010 8.505 1.00 54.06 776 ASP A CA 1
ATOM 6098 C C . ASP A 1 776 ? 27.965 29.650 9.106 1.00 54.06 776 ASP A C 1
ATOM 6100 O O . ASP A 1 776 ? 27.606 29.443 10.271 1.00 54.06 776 ASP A O 1
ATOM 6104 N N . ASP A 1 777 ? 27.213 30.404 8.290 1.00 60.69 777 ASP A N 1
ATOM 6105 C CA . ASP A 1 777 ? 26.081 31.235 8.746 1.00 60.69 777 ASP A CA 1
ATOM 6106 C C . ASP A 1 777 ? 24.858 30.432 9.231 1.00 60.69 777 ASP A C 1
ATOM 6108 O O . ASP A 1 777 ? 24.218 30.794 10.222 1.00 60.69 777 ASP A O 1
ATOM 6112 N N . ASP A 1 778 ? 24.555 29.300 8.588 1.00 66.00 778 ASP A N 1
ATOM 6113 C CA . ASP A 1 778 ? 23.434 28.422 8.951 1.00 66.00 778 ASP A CA 1
ATOM 6114 C C . ASP A 1 778 ? 23.637 27.763 10.325 1.00 66.00 778 ASP A C 1
ATOM 6116 O O . ASP A 1 778 ? 22.708 27.691 11.129 1.00 66.00 778 ASP A O 1
ATOM 6120 N N . ALA A 1 779 ? 24.861 27.315 10.624 1.00 66.81 779 ALA A N 1
ATOM 6121 C CA . ALA A 1 779 ? 25.215 26.726 11.915 1.00 66.81 779 ALA A CA 1
ATOM 6122 C C . ALA A 1 779 ? 25.135 27.768 13.042 1.00 66.81 779 ALA A C 1
ATOM 6124 O O . ALA A 1 779 ? 24.598 27.493 14.118 1.00 66.81 779 ALA A O 1
ATOM 6125 N N . SER A 1 780 ? 25.598 28.989 12.767 1.00 71.94 780 SER A N 1
ATOM 6126 C CA . SER A 1 780 ? 25.520 30.118 13.696 1.00 71.94 780 SER A CA 1
ATOM 6127 C C . SER A 1 780 ? 24.074 30.531 13.990 1.00 71.94 780 SER A C 1
ATOM 6129 O O . SER A 1 780 ? 23.727 30.802 15.141 1.00 71.94 780 SER A O 1
ATOM 6131 N N . ALA A 1 781 ? 23.203 30.535 12.978 1.00 77.56 781 ALA A N 1
ATOM 6132 C CA . ALA A 1 781 ? 21.790 30.867 13.140 1.00 77.56 781 ALA A CA 1
ATOM 6133 C C . ALA A 1 781 ? 21.001 29.766 13.870 1.00 77.56 781 ALA A C 1
ATOM 6135 O O . ALA A 1 781 ? 20.171 30.068 14.730 1.00 77.56 781 ALA A O 1
ATOM 6136 N N . ARG A 1 782 ? 21.318 28.493 13.613 1.00 75.00 782 ARG A N 1
ATOM 6137 C CA . ARG A 1 782 ? 20.811 27.345 14.382 1.00 75.00 782 ARG A CA 1
ATOM 6138 C C . ARG A 1 782 ? 21.174 27.455 15.865 1.00 75.00 782 ARG A C 1
ATOM 6140 O O . ARG A 1 782 ? 20.291 27.363 16.716 1.00 75.00 782 ARG A O 1
ATOM 6147 N N . LEU A 1 783 ? 22.448 27.718 16.172 1.00 72.25 783 LEU A N 1
ATOM 6148 C CA . LEU A 1 783 ? 22.934 27.947 17.540 1.00 72.25 783 LEU A CA 1
ATOM 6149 C C . LEU A 1 783 ? 22.198 29.109 18.213 1.00 72.25 783 LEU A C 1
ATOM 6151 O O . LEU A 1 783 ? 21.595 28.931 19.269 1.00 72.25 783 LEU A O 1
ATOM 6155 N N . ALA A 1 784 ? 22.148 30.267 17.551 1.00 79.94 784 ALA A N 1
ATOM 6156 C CA . ALA A 1 784 ? 21.440 31.442 18.047 1.00 79.94 784 ALA A CA 1
ATOM 6157 C C . ALA A 1 784 ? 19.964 31.150 18.374 1.00 79.94 784 ALA A C 1
ATOM 6159 O O . ALA A 1 784 ? 19.446 31.610 19.394 1.00 79.94 784 ALA A O 1
ATOM 6160 N N . LEU A 1 785 ? 19.281 30.368 17.532 1.00 81.38 785 LEU A N 1
ATOM 6161 C CA . LEU A 1 785 ? 17.888 29.996 17.748 1.00 81.38 785 LEU A CA 1
ATOM 6162 C C . LEU A 1 785 ? 17.719 29.032 18.928 1.00 81.38 785 LEU A C 1
ATOM 6164 O O . LEU A 1 785 ? 16.854 29.260 19.774 1.00 81.38 785 LEU A O 1
ATOM 6168 N N . ALA A 1 786 ? 18.550 27.990 19.003 1.00 75.50 786 ALA A N 1
ATOM 6169 C CA . ALA A 1 786 ? 18.564 27.017 20.095 1.00 75.50 786 ALA A CA 1
ATOM 6170 C C . ALA A 1 786 ? 18.763 27.693 21.462 1.00 75.50 786 ALA A C 1
ATOM 6172 O O . ALA A 1 786 ? 18.010 27.450 22.408 1.00 75.50 786 ALA A O 1
ATOM 6173 N N . ASP A 1 787 ? 19.724 28.605 21.546 1.00 75.62 787 ASP A N 1
ATOM 6174 C CA . ASP A 1 787 ? 20.046 29.295 22.789 1.00 75.62 787 ASP A CA 1
ATOM 6175 C C . ASP A 1 787 ? 18.943 30.277 23.214 1.00 75.62 787 ASP A C 1
ATOM 6177 O O . ASP A 1 787 ? 18.583 30.332 24.393 1.00 75.62 787 ASP A O 1
ATOM 6181 N N . LEU A 1 788 ? 18.318 30.996 22.271 1.00 82.56 788 LEU A N 1
ATOM 6182 C CA . LEU A 1 788 ? 17.161 31.846 22.575 1.00 82.56 788 LEU A CA 1
ATOM 6183 C C . LEU A 1 788 ? 15.941 31.035 23.033 1.00 82.56 788 LEU A C 1
ATOM 6185 O O . LEU A 1 788 ? 15.214 31.490 23.920 1.00 82.56 788 LEU A O 1
ATOM 6189 N N . ILE A 1 789 ? 15.724 29.833 22.485 1.00 78.81 789 ILE A N 1
ATOM 6190 C CA . ILE A 1 789 ? 14.674 28.916 22.957 1.00 78.81 789 ILE A CA 1
ATOM 6191 C C . ILE A 1 789 ? 14.928 28.553 24.417 1.00 78.81 789 ILE A C 1
ATOM 6193 O O . ILE A 1 789 ? 14.026 28.708 25.241 1.00 78.81 789 ILE A O 1
ATOM 6197 N N . PHE A 1 790 ? 16.151 28.139 24.756 1.00 78.00 790 PHE A N 1
ATOM 6198 C CA . PHE A 1 790 ? 16.495 27.786 26.130 1.00 78.00 790 PHE A CA 1
ATOM 6199 C C . PHE A 1 790 ? 16.340 28.982 27.079 1.00 78.00 790 PHE A C 1
ATOM 6201 O O . PHE A 1 790 ? 15.703 28.879 28.127 1.00 78.00 790 PHE A O 1
ATOM 6208 N N . MET A 1 791 ? 16.856 30.152 26.695 1.00 83.00 791 MET A N 1
ATOM 6209 C CA . MET A 1 791 ? 16.756 31.362 27.510 1.00 83.00 791 MET A CA 1
ATOM 6210 C C . MET A 1 791 ? 15.298 31.759 27.752 1.00 83.00 791 MET A C 1
ATOM 6212 O O . MET A 1 791 ? 14.929 32.022 28.892 1.00 83.00 791 MET A O 1
ATOM 6216 N N . VAL A 1 792 ? 14.448 31.785 26.723 1.00 86.06 792 VAL A N 1
ATOM 6217 C CA . VAL A 1 792 ? 13.081 32.323 26.827 1.00 86.06 792 VAL A CA 1
ATOM 6218 C C . VAL A 1 792 ? 12.066 31.267 27.274 1.00 86.06 792 VAL A C 1
ATOM 6220 O O . VAL A 1 792 ? 11.327 31.492 28.236 1.00 86.06 792 VAL A O 1
ATOM 6223 N N . CYS A 1 793 ? 12.018 30.116 26.604 1.00 85.69 793 CYS A N 1
ATOM 6224 C CA . CYS A 1 793 ? 10.976 29.109 26.811 1.00 85.69 793 CYS A CA 1
ATOM 6225 C C . CYS A 1 793 ? 11.190 28.344 28.121 1.00 85.69 793 CYS A C 1
ATOM 6227 O O . CYS A 1 793 ? 10.255 28.232 28.917 1.00 85.69 793 CYS A O 1
ATOM 6229 N N . GLU A 1 794 ? 12.419 27.915 28.422 1.00 82.31 794 GLU A N 1
ATOM 6230 C CA . GLU A 1 794 ? 12.690 27.177 29.664 1.00 82.31 794 GLU A CA 1
ATOM 6231 C C . GLU A 1 794 ? 12.621 28.077 30.903 1.00 82.31 794 GLU A C 1
ATOM 6233 O O . GLU A 1 794 ? 12.115 27.658 31.946 1.00 82.31 794 GLU A O 1
ATOM 6238 N N . SER A 1 795 ? 12.993 29.359 30.790 1.00 86.81 795 SER A N 1
ATOM 6239 C CA . SER A 1 795 ? 12.725 30.348 31.848 1.00 86.81 795 SER A CA 1
ATOM 6240 C C . SER A 1 795 ? 11.227 30.562 32.071 1.00 86.81 795 SER A C 1
ATOM 6242 O O . SER A 1 795 ? 10.783 30.757 33.207 1.00 86.81 795 SER A O 1
ATOM 6244 N N . ALA A 1 796 ? 10.412 30.519 31.015 1.00 89.19 796 ALA A N 1
ATOM 6245 C CA . ALA A 1 796 ? 8.964 30.599 31.161 1.00 89.19 796 ALA A CA 1
ATOM 6246 C C . ALA A 1 796 ? 8.403 29.368 31.886 1.00 89.19 796 ALA A C 1
ATOM 6248 O O . ALA A 1 796 ? 7.580 29.544 32.786 1.00 89.19 796 ALA A O 1
ATOM 6249 N N . LYS A 1 797 ? 8.903 28.159 31.600 1.00 88.06 797 LYS A N 1
ATOM 6250 C CA . LYS A 1 797 ? 8.481 26.919 32.274 1.00 88.06 797 LYS A CA 1
ATOM 6251 C C . LYS A 1 797 ? 8.963 26.827 33.733 1.00 88.06 797 LYS A C 1
ATOM 6253 O O . LYS A 1 797 ? 8.170 26.482 34.611 1.00 88.06 797 LYS A O 1
ATOM 6258 N N . MET A 1 798 ? 10.227 27.161 34.017 1.00 85.94 798 MET A N 1
ATOM 6259 C CA . MET A 1 798 ? 10.917 26.814 35.274 1.00 85.94 798 MET A CA 1
ATOM 6260 C C . MET A 1 798 ? 11.425 28.038 36.053 1.00 85.94 798 MET A C 1
ATOM 6262 O O . MET A 1 798 ? 12.055 28.939 35.500 1.00 85.94 798 MET A O 1
ATOM 6266 N N . ASN A 1 799 ? 11.200 28.072 37.371 1.00 87.50 799 ASN A N 1
ATOM 6267 C CA . ASN A 1 799 ? 11.682 29.159 38.237 1.00 87.50 799 ASN A CA 1
ATOM 6268 C C . ASN A 1 799 ? 13.214 29.191 38.391 1.00 87.50 799 ASN A C 1
ATOM 6270 O O . ASN A 1 799 ? 13.769 30.280 38.238 1.00 87.50 799 ASN A O 1
ATOM 6274 N N . PRO A 1 800 ? 13.923 28.061 38.613 1.00 84.44 800 PRO A N 1
ATOM 6275 C CA . PRO A 1 800 ? 15.377 28.088 38.785 1.00 84.44 800 PRO A CA 1
ATOM 6276 C C . PRO A 1 800 ? 16.120 28.633 37.561 1.00 84.44 800 PRO A C 1
ATOM 6278 O O . PRO A 1 800 ? 17.092 29.367 37.715 1.00 84.44 800 PRO A O 1
ATOM 6281 N N . ILE A 1 801 ? 15.640 28.319 36.351 1.00 82.81 801 ILE A N 1
ATOM 6282 C CA . ILE A 1 801 ? 16.244 28.785 35.095 1.00 82.81 801 ILE A CA 1
ATOM 6283 C C . ILE A 1 801 ? 16.043 30.296 34.940 1.00 82.81 801 ILE A C 1
ATOM 6285 O O . ILE A 1 801 ? 17.016 31.028 34.757 1.00 82.81 801 ILE A O 1
ATOM 6289 N N . ARG A 1 802 ? 14.806 30.781 35.130 1.00 88.38 802 ARG A N 1
ATOM 6290 C CA . ARG A 1 802 ? 14.492 32.219 35.137 1.00 88.38 802 ARG A CA 1
ATOM 6291 C C . ARG A 1 802 ? 15.365 32.989 36.127 1.00 88.38 802 ARG A C 1
ATOM 6293 O O . ARG A 1 802 ? 15.909 34.033 35.777 1.00 88.38 802 ARG A O 1
ATOM 6300 N N . ASP A 1 803 ? 15.474 32.501 37.362 1.00 85.69 803 ASP A N 1
ATOM 6301 C CA . ASP A 1 803 ? 16.178 33.207 38.436 1.00 85.69 803 ASP A CA 1
ATOM 6302 C C . ASP A 1 803 ? 17.696 33.214 38.205 1.00 85.69 803 ASP A C 1
ATOM 6304 O O . ASP A 1 803 ? 18.351 34.231 38.436 1.00 85.69 803 ASP A O 1
ATOM 6308 N N . ALA A 1 804 ? 18.249 32.124 37.670 1.00 83.31 804 ALA A N 1
ATOM 6309 C CA . ALA A 1 804 ? 19.657 32.033 37.302 1.00 83.31 804 ALA A CA 1
ATOM 6310 C C . ALA A 1 804 ? 20.023 32.972 36.137 1.00 83.31 804 ALA A C 1
ATOM 6312 O O . ALA A 1 804 ? 21.071 33.621 36.182 1.00 83.31 804 ALA A O 1
ATOM 6313 N N . PHE A 1 805 ? 19.156 33.104 35.127 1.00 83.69 805 PHE A N 1
ATOM 6314 C CA . PHE A 1 805 ? 19.339 34.086 34.055 1.00 83.69 805 PHE A CA 1
ATOM 6315 C C . PHE A 1 805 ? 19.175 35.521 34.539 1.00 83.69 805 PHE A C 1
ATOM 6317 O O . PHE A 1 805 ? 19.980 36.368 34.175 1.00 83.69 805 PHE A O 1
ATOM 6324 N N . ALA A 1 806 ? 18.185 35.804 35.388 1.00 85.69 806 ALA A N 1
ATOM 6325 C CA . ALA A 1 806 ? 18.011 37.137 35.956 1.00 85.69 806 ALA A CA 1
ATOM 6326 C C . ALA A 1 806 ? 19.215 37.548 36.826 1.00 85.69 806 ALA A C 1
ATOM 6328 O O . ALA A 1 806 ? 19.639 38.700 36.781 1.00 85.69 806 ALA A O 1
ATOM 6329 N N . HIS A 1 807 ? 19.793 36.617 37.594 1.00 82.94 807 HIS A N 1
ATOM 6330 C CA . HIS A 1 807 ? 20.940 36.903 38.456 1.00 82.94 807 HIS A CA 1
ATOM 6331 C C . HIS A 1 807 ? 22.249 37.088 37.676 1.00 82.94 807 HIS A C 1
ATOM 6333 O O . HIS A 1 807 ? 22.993 38.027 37.949 1.00 82.94 807 HIS A O 1
ATOM 6339 N N . GLY A 1 808 ? 22.533 36.218 36.704 1.00 82.81 808 GLY A N 1
ATOM 6340 C CA . GLY A 1 808 ? 23.756 36.286 35.897 1.00 82.81 808 GLY A CA 1
ATOM 6341 C C . GLY A 1 808 ? 23.585 36.979 34.546 1.00 82.81 808 GLY A C 1
ATOM 6342 O O . GLY A 1 808 ? 24.441 36.821 33.680 1.00 82.81 808 GLY A O 1
ATOM 6343 N N . TRP A 1 809 ? 22.516 37.762 34.356 1.00 86.25 809 TRP A N 1
ATOM 6344 C CA . TRP A 1 809 ? 22.180 38.398 33.078 1.00 86.25 809 TRP A CA 1
ATOM 6345 C C . TRP A 1 809 ? 23.356 39.177 32.481 1.00 86.25 809 TRP A C 1
ATOM 6347 O O . TRP A 1 809 ? 23.711 38.972 31.326 1.00 86.25 809 TRP A O 1
ATOM 6357 N N . SER A 1 810 ? 24.016 40.024 33.275 1.00 80.94 810 SER A N 1
ATOM 6358 C CA . SER A 1 810 ? 25.096 40.896 32.789 1.00 80.94 810 SER A CA 1
ATOM 6359 C C . SER A 1 810 ? 26.461 40.197 32.678 1.00 80.94 810 SER A C 1
ATOM 6361 O O . SER A 1 810 ? 27.352 40.707 32.006 1.00 80.94 810 SER A O 1
ATOM 6363 N N . THR A 1 811 ? 26.656 39.058 33.349 1.00 76.62 811 THR A N 1
ATOM 6364 C CA . THR A 1 811 ? 27.953 38.354 33.458 1.00 76.62 811 THR A CA 1
ATOM 6365 C C . THR A 1 811 ? 28.001 37.019 32.710 1.00 76.62 811 THR A C 1
ATOM 6367 O O . THR A 1 811 ? 29.080 36.440 32.566 1.00 76.62 811 THR A O 1
ATOM 6370 N N . GLY A 1 812 ? 26.843 36.532 32.262 1.00 76.31 812 GLY A N 1
ATOM 6371 C CA . GLY A 1 812 ? 26.634 35.182 31.753 1.00 76.31 812 GLY A CA 1
ATOM 6372 C C . GLY A 1 812 ? 26.456 34.155 32.875 1.00 76.31 812 GLY A C 1
ATOM 6373 O O . GLY A 1 812 ? 27.155 34.193 33.893 1.00 76.31 812 GLY A O 1
ATOM 6374 N N . THR A 1 813 ? 25.539 33.208 32.670 1.00 72.31 813 THR A N 1
ATOM 6375 C CA . THR A 1 813 ? 25.251 32.088 33.577 1.00 72.31 813 THR A CA 1
ATOM 6376 C C . THR A 1 813 ? 25.579 30.767 32.881 1.00 72.31 813 THR A C 1
ATOM 6378 O O . THR A 1 813 ? 25.170 30.530 31.747 1.00 72.31 813 THR A O 1
ATOM 6381 N N . GLY A 1 814 ? 26.329 29.891 33.553 1.00 61.66 814 GLY A N 1
ATOM 6382 C CA . GLY A 1 814 ? 26.491 28.490 33.149 1.00 61.66 814 GLY A CA 1
ATOM 6383 C C . GLY A 1 814 ? 25.452 27.613 33.846 1.00 61.66 814 GLY A C 1
ATOM 6384 O O . GLY A 1 814 ? 25.119 27.858 35.005 1.00 61.66 814 GLY A O 1
ATOM 6385 N N . PHE A 1 815 ? 24.962 26.575 33.169 1.00 61.91 815 PHE A N 1
ATOM 6386 C CA . PHE A 1 815 ? 23.946 25.668 33.710 1.00 61.91 815 PHE A CA 1
ATOM 6387 C C . PHE A 1 815 ? 24.466 24.238 33.818 1.00 61.91 815 PHE A C 1
ATOM 6389 O O . PHE A 1 815 ? 25.197 23.756 32.956 1.00 61.91 815 PHE A O 1
ATOM 6396 N N . THR A 1 816 ? 24.084 23.535 34.882 1.00 51.59 816 THR A N 1
ATOM 6397 C CA . THR A 1 816 ? 24.372 22.104 35.042 1.00 51.59 816 THR A CA 1
ATOM 6398 C C . THR A 1 816 ? 23.416 21.287 34.167 1.00 51.59 816 THR A C 1
ATOM 6400 O O . THR A 1 816 ? 22.228 21.601 34.106 1.00 51.59 816 THR A O 1
ATOM 6403 N N . LYS A 1 817 ? 23.907 20.192 33.564 1.00 55.62 817 LYS A N 1
ATOM 6404 C CA . LYS A 1 817 ? 23.194 19.252 32.658 1.00 55.62 817 LYS A CA 1
ATOM 6405 C C . LYS A 1 817 ? 21.859 18.677 33.189 1.00 55.62 817 LYS A C 1
ATOM 6407 O O . LYS A 1 817 ? 21.152 17.962 32.493 1.00 55.62 817 LYS A O 1
ATOM 6412 N N . GLN A 1 818 ? 21.533 18.959 34.441 1.00 57.12 818 GLN A N 1
ATOM 6413 C CA . GLN A 1 818 ? 20.500 18.333 35.255 1.00 57.12 818 GLN A CA 1
ATOM 6414 C C . GLN A 1 818 ? 19.090 18.898 35.029 1.00 57.12 818 GLN A C 1
ATOM 6416 O O . GLN A 1 818 ? 18.155 18.346 35.580 1.00 57.12 818 GLN A O 1
ATOM 6421 N N . TRP A 1 819 ? 18.906 19.988 34.272 1.00 59.50 819 TRP A N 1
ATOM 6422 C CA . TRP A 1 819 ? 17.594 20.655 34.147 1.00 59.50 819 TRP A CA 1
ATOM 6423 C C . TRP A 1 819 ? 16.953 20.568 32.754 1.00 59.50 819 TRP A C 1
ATOM 6425 O O . TRP A 1 819 ? 15.742 20.728 32.650 1.00 59.50 819 TRP A O 1
ATOM 6435 N N . LEU A 1 820 ? 17.727 20.231 31.714 1.00 55.75 820 LEU A N 1
ATOM 6436 C CA . LEU A 1 820 ? 17.353 20.398 30.297 1.00 55.75 820 LEU A CA 1
ATOM 6437 C C . LEU A 1 820 ? 16.216 19.477 29.795 1.00 55.75 820 LEU A C 1
ATOM 6439 O O . LEU A 1 820 ? 15.749 19.647 28.682 1.00 55.75 820 LEU A O 1
ATOM 6443 N N . TYR A 1 821 ? 15.740 18.517 30.596 1.00 59.22 821 TYR A N 1
ATOM 6444 C CA . TYR A 1 821 ? 14.738 17.525 30.155 1.00 59.22 821 TYR A CA 1
ATOM 6445 C C . TYR A 1 821 ? 13.682 17.187 31.210 1.00 59.22 821 TYR A C 1
ATOM 6447 O O . TYR A 1 821 ? 13.009 16.157 31.132 1.00 59.22 821 TYR A O 1
ATOM 6455 N N . HIS A 1 822 ? 13.584 18.001 32.258 1.00 69.75 822 HIS A N 1
ATOM 6456 C CA . HIS A 1 822 ? 12.806 17.636 33.439 1.00 69.75 822 HIS A CA 1
ATOM 6457 C C . HIS A 1 822 ? 11.486 18.394 33.558 1.00 69.75 822 HIS A C 1
ATOM 6459 O O . HIS A 1 822 ? 10.643 17.979 34.351 1.00 69.75 822 HIS A O 1
ATOM 6465 N N . SER A 1 823 ? 11.262 19.446 32.765 1.00 75.00 823 SER A N 1
ATOM 6466 C CA . SER A 1 823 ? 10.057 20.274 32.877 1.00 75.00 823 SER A CA 1
ATOM 6467 C C . SER A 1 823 ? 8.770 19.489 32.571 1.00 75.00 823 SER A C 1
ATOM 6469 O O . SER A 1 823 ? 7.766 19.593 33.284 1.00 75.00 823 SER A O 1
ATOM 6471 N N . GLU A 1 824 ? 8.835 18.603 31.579 1.00 77.31 824 GLU A N 1
ATOM 6472 C CA . GLU A 1 824 ? 7.758 17.731 31.129 1.00 77.31 824 GLU A CA 1
ATOM 6473 C C . GLU A 1 824 ? 7.504 16.621 32.151 1.00 77.31 824 GLU A C 1
ATOM 6475 O O . GLU A 1 824 ? 6.359 16.375 32.522 1.00 77.31 824 GLU A O 1
ATOM 6480 N N . LEU A 1 825 ? 8.569 15.996 32.665 1.00 77.25 825 LEU A N 1
ATOM 6481 C CA . LEU A 1 825 ? 8.488 14.954 33.693 1.00 77.25 825 LEU A CA 1
ATOM 6482 C C . LEU A 1 825 ? 7.856 15.471 34.987 1.00 77.25 825 LEU A C 1
ATOM 6484 O O . LEU A 1 825 ? 6.995 14.808 35.566 1.00 77.25 825 LEU A O 1
ATOM 6488 N N . ILE A 1 826 ? 8.265 16.663 35.426 1.00 83.75 826 ILE A N 1
ATOM 6489 C CA . ILE A 1 826 ? 7.694 17.308 36.609 1.00 83.75 826 ILE A CA 1
ATOM 6490 C C . ILE A 1 826 ? 6.229 17.683 36.339 1.00 83.75 826 ILE A C 1
ATOM 6492 O O . ILE A 1 826 ? 5.380 17.447 37.196 1.00 83.75 826 ILE A O 1
ATOM 6496 N N . SER A 1 827 ? 5.904 18.186 35.140 1.00 87.88 827 SER A N 1
ATOM 6497 C CA . SER A 1 827 ? 4.518 18.480 34.743 1.00 87.88 827 SER A CA 1
ATOM 6498 C C . SER A 1 827 ? 3.630 17.229 34.771 1.00 87.88 827 SER A C 1
ATOM 6500 O O . SER A 1 827 ? 2.529 17.279 35.311 1.00 87.88 827 SER A O 1
ATOM 6502 N N . VAL A 1 828 ? 4.109 16.086 34.265 1.00 86.19 828 VAL A N 1
ATOM 6503 C CA . VAL A 1 828 ? 3.379 14.806 34.319 1.00 86.19 828 VAL A CA 1
ATOM 6504 C C . VAL A 1 828 ? 3.177 14.328 35.756 1.00 86.19 828 VAL A C 1
ATOM 6506 O O . VAL A 1 828 ? 2.067 13.927 36.102 1.00 86.19 828 VAL A O 1
ATOM 6509 N N . ALA A 1 829 ? 4.207 14.401 36.603 1.00 87.00 829 ALA A N 1
ATOM 6510 C CA . ALA A 1 829 ? 4.094 14.020 38.012 1.00 87.00 829 ALA A CA 1
ATOM 6511 C C . ALA A 1 829 ? 3.067 14.894 38.758 1.00 87.00 829 ALA A C 1
ATOM 6513 O O . ALA A 1 829 ? 2.225 14.371 39.486 1.00 87.00 829 ALA A O 1
ATOM 6514 N N . LEU A 1 830 ? 3.075 16.209 38.512 1.00 90.12 830 LEU A N 1
ATOM 6515 C CA . LEU A 1 830 ? 2.099 17.154 39.063 1.00 90.12 830 LEU A CA 1
ATOM 6516 C C . LEU A 1 830 ? 0.670 16.870 38.579 1.00 90.12 830 LEU A C 1
ATOM 6518 O O . LEU A 1 830 ? -0.258 16.881 39.387 1.00 90.12 830 LEU A O 1
ATOM 6522 N N . LEU A 1 831 ? 0.483 16.579 37.289 1.00 90.62 831 LEU A N 1
ATOM 6523 C CA . LEU A 1 831 ? -0.829 16.224 36.741 1.00 90.62 831 LEU A CA 1
ATOM 6524 C C . LEU A 1 831 ? -1.356 14.901 37.307 1.00 90.62 831 LEU A C 1
ATOM 6526 O O . LEU A 1 831 ? -2.528 14.822 37.654 1.00 90.62 831 LEU A O 1
ATOM 6530 N N . ASN A 1 832 ? -0.505 13.880 37.448 1.00 88.50 832 ASN A N 1
ATOM 6531 C CA . ASN A 1 832 ? -0.891 12.606 38.061 1.00 88.50 832 ASN A CA 1
ATOM 6532 C C . ASN A 1 832 ? -1.260 12.786 39.538 1.00 88.50 832 ASN A C 1
ATOM 6534 O O . ASN A 1 832 ? -2.252 12.226 39.995 1.00 88.50 832 ASN A O 1
ATOM 6538 N N . TRP A 1 833 ? -0.502 13.613 40.262 1.00 90.88 833 TRP A N 1
ATOM 6539 C CA . TRP A 1 833 ? -0.813 13.974 41.642 1.00 90.88 833 TRP A CA 1
ATOM 6540 C C . TRP A 1 833 ? -2.172 14.679 41.748 1.00 90.88 833 TRP A C 1
ATOM 6542 O O . TRP A 1 833 ? -2.970 14.325 42.613 1.00 90.88 833 TRP A O 1
ATOM 6552 N N . LYS A 1 834 ? -2.488 15.610 40.836 1.00 89.75 834 LYS A N 1
ATOM 6553 C CA . LYS A 1 834 ? -3.817 16.241 40.769 1.00 89.75 834 LYS A CA 1
ATOM 6554 C C . LYS A 1 834 ? -4.925 15.234 40.431 1.00 89.75 834 LYS A C 1
ATOM 6556 O O . LYS A 1 834 ? -5.971 15.250 41.078 1.00 89.75 834 LYS A O 1
ATOM 6561 N N . ASP A 1 835 ? -4.711 14.371 39.440 1.00 88.62 835 ASP A N 1
ATOM 6562 C CA . ASP A 1 835 ? -5.712 13.399 38.981 1.00 88.62 835 ASP A CA 1
ATOM 6563 C C . ASP A 1 835 ? -6.037 12.348 40.056 1.00 88.62 835 ASP A C 1
ATOM 6565 O O . ASP A 1 835 ? -7.193 11.945 40.195 1.00 88.62 835 ASP A O 1
ATOM 6569 N N . ASP A 1 836 ? -5.059 11.989 40.893 1.00 88.31 836 ASP A N 1
ATOM 6570 C CA . ASP A 1 836 ? -5.239 11.151 42.088 1.00 88.31 836 ASP A CA 1
ATOM 6571 C C . ASP A 1 836 ? -5.718 11.950 43.319 1.00 88.31 836 ASP A C 1
ATOM 6573 O O . ASP A 1 836 ? -5.524 11.557 44.469 1.00 88.31 836 ASP A O 1
ATOM 6577 N N . LYS A 1 837 ? -6.337 13.119 43.105 1.00 87.00 837 LYS A N 1
ATOM 6578 C CA . LYS A 1 837 ? -6.887 13.979 44.169 1.00 87.00 837 LYS A CA 1
ATOM 6579 C C . LYS A 1 837 ? -5.868 14.283 45.272 1.00 87.00 837 LYS A C 1
ATOM 6581 O O . LYS A 1 837 ? -6.211 14.312 46.454 1.00 87.00 837 LYS A O 1
ATOM 6586 N N . TYR A 1 838 ? -4.618 14.494 44.877 1.00 88.81 838 TYR A N 1
ATOM 6587 C CA . TYR A 1 838 ? -3.490 14.841 45.737 1.00 88.81 838 TYR A CA 1
ATOM 6588 C C . TYR A 1 838 ? -3.096 13.759 46.759 1.00 88.81 838 TYR A C 1
ATOM 6590 O O . TYR A 1 838 ? -2.355 14.047 47.701 1.00 88.81 838 TYR A O 1
ATOM 6598 N N . CYS A 1 839 ? -3.557 12.516 46.577 1.00 82.50 839 CYS A N 1
ATOM 6599 C CA . CYS A 1 839 ? -3.364 11.423 47.532 1.00 82.50 839 CYS A CA 1
ATOM 6600 C C . CYS A 1 839 ? -1.973 10.776 47.447 1.00 82.50 839 CYS A C 1
ATOM 6602 O O . CYS A 1 839 ? -1.407 10.427 48.485 1.00 82.50 839 CYS A O 1
ATOM 6604 N N . SER A 1 840 ? -1.403 10.631 46.245 1.00 82.81 840 SER A N 1
ATOM 6605 C CA . SER A 1 840 ? -0.088 10.012 46.055 1.00 82.81 840 SER A CA 1
ATOM 6606 C C . SER A 1 840 ? 0.834 10.822 45.139 1.00 82.81 840 SER A C 1
ATOM 6608 O O . SER A 1 840 ? 0.451 11.289 44.067 1.00 82.81 840 SER A O 1
ATOM 6610 N N . TRP A 1 841 ? 2.087 10.996 45.569 1.00 86.19 841 TRP A N 1
ATOM 6611 C CA . TRP A 1 841 ? 3.145 11.578 44.745 1.00 86.19 841 TRP A CA 1
ATOM 6612 C C . TRP A 1 841 ? 3.946 10.460 44.090 1.00 86.19 841 TRP A C 1
ATOM 6614 O O . TRP A 1 841 ? 4.625 9.698 44.778 1.00 86.19 841 TRP A O 1
ATOM 6624 N N . THR A 1 842 ? 3.882 10.383 42.762 1.00 78.56 842 THR A N 1
ATOM 6625 C CA . THR A 1 842 ? 4.594 9.360 41.996 1.00 78.56 842 THR A CA 1
ATOM 6626 C C . THR A 1 842 ? 5.494 10.029 40.968 1.00 78.56 842 THR A C 1
ATOM 6628 O O . THR A 1 842 ? 5.028 10.616 39.993 1.00 78.56 842 THR A O 1
ATOM 6631 N N . MET A 1 843 ? 6.803 9.925 41.189 1.00 78.19 843 MET A N 1
ATOM 6632 C CA . MET A 1 843 ? 7.837 10.346 40.251 1.00 78.19 843 MET A CA 1
ATOM 6633 C C . MET A 1 843 ? 8.932 9.282 40.222 1.00 78.19 843 MET A C 1
ATOM 6635 O O . MET A 1 843 ? 9.253 8.691 41.252 1.00 78.19 843 MET A O 1
ATOM 6639 N N . ASN A 1 844 ? 9.517 9.031 39.052 1.00 72.94 844 ASN A N 1
ATOM 6640 C CA . ASN A 1 844 ? 10.559 8.020 38.916 1.00 72.94 844 ASN A CA 1
ATOM 6641 C C . ASN A 1 844 ? 11.747 8.306 39.873 1.00 72.94 844 ASN A C 1
ATOM 6643 O O . ASN A 1 844 ? 12.352 9.381 39.767 1.00 72.94 844 ASN A O 1
ATOM 6647 N N . PRO A 1 845 ? 12.141 7.357 40.750 1.00 71.88 845 PRO A N 1
ATOM 6648 C CA . PRO A 1 845 ? 13.154 7.592 41.783 1.00 71.88 845 PRO A CA 1
ATOM 6649 C C . PRO A 1 845 ? 14.528 8.017 41.251 1.00 71.88 845 PRO A C 1
ATOM 6651 O O . PRO A 1 845 ? 15.224 8.799 41.901 1.00 71.88 845 PRO A O 1
ATOM 6654 N N . ARG A 1 846 ? 14.930 7.544 40.059 1.00 70.75 846 ARG A N 1
ATOM 6655 C CA . ARG A 1 846 ? 16.209 7.937 39.442 1.00 70.75 846 ARG A CA 1
ATOM 6656 C C . ARG A 1 846 ? 16.193 9.417 39.065 1.00 70.75 846 ARG A C 1
ATOM 6658 O O . ARG A 1 846 ? 17.127 10.135 39.403 1.00 70.75 846 ARG A O 1
ATOM 6665 N N . HIS A 1 847 ? 15.115 9.887 38.438 1.00 69.94 847 HIS A N 1
ATOM 6666 C CA . HIS A 1 847 ? 14.975 11.288 38.027 1.00 69.94 847 HIS A CA 1
ATOM 6667 C C . HIS A 1 847 ? 14.739 12.215 39.218 1.00 69.94 847 HIS A C 1
ATOM 6669 O O . HIS A 1 847 ? 15.394 13.248 39.306 1.00 69.94 847 HIS A O 1
ATOM 6675 N N . ALA A 1 848 ? 13.888 11.809 40.165 1.00 74.50 848 ALA A N 1
ATOM 6676 C CA . ALA A 1 848 ? 13.652 12.503 41.431 1.00 74.50 848 ALA A CA 1
ATOM 6677 C C . ALA A 1 848 ? 14.961 12.745 42.205 1.00 74.50 848 ALA A C 1
ATOM 6679 O O . ALA A 1 848 ? 15.202 13.835 42.726 1.00 74.50 848 ALA A O 1
ATOM 6680 N N . LYS A 1 849 ? 15.855 11.745 42.232 1.00 75.56 849 LYS A N 1
ATOM 6681 C CA . LYS A 1 849 ? 17.189 11.865 42.835 1.00 75.56 849 LYS A CA 1
ATOM 6682 C C . LYS A 1 849 ? 18.124 12.754 42.018 1.00 75.56 849 LYS A C 1
ATOM 6684 O O . LYS A 1 849 ? 18.867 13.526 42.616 1.00 75.56 849 LYS A O 1
ATOM 6689 N N . ILE A 1 850 ? 18.090 12.651 40.685 1.00 67.12 850 ILE A N 1
ATOM 6690 C CA . ILE A 1 850 ? 18.909 13.485 39.800 1.00 67.12 850 ILE A CA 1
ATOM 6691 C C . ILE A 1 850 ? 18.574 14.951 40.010 1.00 67.12 850 ILE A C 1
ATOM 6693 O O . ILE A 1 850 ? 19.508 15.696 40.199 1.00 67.12 850 ILE A O 1
ATOM 6697 N N . ILE A 1 851 ? 17.306 15.366 40.042 1.00 70.12 851 ILE A N 1
ATOM 6698 C CA . ILE A 1 851 ? 16.902 16.787 40.132 1.00 70.12 851 ILE A CA 1
ATOM 6699 C C . ILE A 1 851 ? 16.603 17.284 41.553 1.00 70.12 851 ILE A C 1
ATOM 6701 O O . ILE A 1 851 ? 16.305 18.459 41.741 1.00 70.12 851 ILE A O 1
ATOM 6705 N N . GLY A 1 852 ? 16.670 16.403 42.553 1.00 74.19 852 GLY A N 1
ATOM 6706 C CA . GLY A 1 852 ? 16.413 16.753 43.952 1.00 74.19 852 GLY A CA 1
ATOM 6707 C C . GLY A 1 852 ? 14.942 17.013 44.298 1.00 74.19 852 GLY A C 1
ATOM 6708 O O . GLY A 1 852 ? 14.675 17.600 45.338 1.00 74.19 852 GLY A O 1
ATOM 6709 N N . ILE A 1 853 ? 13.992 16.574 43.466 1.00 82.56 853 ILE A N 1
ATOM 6710 C CA . ILE A 1 853 ? 12.548 16.702 43.722 1.00 82.56 853 ILE A CA 1
ATOM 6711 C C . ILE A 1 853 ? 12.063 15.413 44.379 1.00 82.56 853 ILE A C 1
ATOM 6713 O O . ILE A 1 853 ? 12.035 14.369 43.731 1.00 82.56 853 ILE A O 1
ATOM 6717 N N . GLN A 1 854 ? 11.698 15.469 45.660 1.00 81.88 854 GLN A N 1
ATOM 6718 C CA . GLN A 1 854 ? 11.236 14.301 46.423 1.00 81.88 854 GLN A CA 1
ATOM 6719 C C . GLN A 1 854 ? 9.759 14.407 46.820 1.00 81.88 854 GLN A C 1
ATOM 6721 O O . GLN A 1 854 ? 9.155 13.416 47.224 1.00 81.88 854 GLN A O 1
ATOM 6726 N N . SER A 1 855 ? 9.164 15.590 46.670 1.00 85.19 855 SER A N 1
ATOM 6727 C CA . SER A 1 855 ? 7.778 15.872 47.028 1.00 85.19 855 SER A CA 1
ATOM 6728 C C . SER A 1 855 ? 7.073 16.753 45.984 1.00 85.19 855 SER A C 1
ATOM 6730 O O . SER A 1 855 ? 7.741 17.432 45.195 1.00 85.19 855 SER A O 1
ATOM 6732 N N . PRO A 1 856 ? 5.726 16.813 46.000 1.00 86.88 856 PRO A N 1
ATOM 6733 C CA . PRO A 1 856 ? 4.978 17.757 45.171 1.00 86.88 856 PRO A CA 1
ATOM 6734 C C . PRO A 1 856 ? 5.357 19.217 45.453 1.00 86.88 856 PRO A C 1
ATOM 6736 O O . PRO A 1 856 ? 5.365 20.039 44.543 1.00 86.88 856 PRO A O 1
ATOM 6739 N N . ILE A 1 857 ? 5.713 19.547 46.699 1.00 85.81 857 ILE A N 1
ATOM 6740 C CA . ILE A 1 857 ? 6.115 20.906 47.088 1.00 85.81 857 ILE A CA 1
ATOM 6741 C C . ILE A 1 857 ? 7.437 21.286 46.410 1.00 85.81 857 ILE A C 1
ATOM 6743 O O . ILE A 1 857 ? 7.550 22.390 45.879 1.00 85.81 857 ILE A O 1
ATOM 6747 N N . ASP A 1 858 ? 8.401 20.364 46.350 1.00 86.44 858 ASP A N 1
ATOM 6748 C CA . ASP A 1 858 ? 9.664 20.588 45.632 1.00 86.44 858 ASP A CA 1
ATOM 6749 C C . ASP A 1 858 ? 9.407 20.811 44.132 1.00 86.44 858 ASP A C 1
ATOM 6751 O O . ASP A 1 858 ? 9.994 21.697 43.512 1.00 86.44 858 ASP A O 1
ATOM 6755 N N . ALA A 1 859 ? 8.477 20.045 43.548 1.00 88.19 859 ALA A N 1
ATOM 6756 C CA . ALA A 1 859 ? 8.084 20.184 42.148 1.00 88.19 859 ALA A CA 1
ATOM 6757 C C . ALA A 1 859 ? 7.449 21.548 41.840 1.00 88.19 859 ALA A C 1
ATOM 6759 O O . ALA A 1 859 ? 7.789 22.163 40.827 1.00 88.19 859 ALA A O 1
ATOM 6760 N N . LEU A 1 860 ? 6.574 22.045 42.719 1.00 88.19 860 LEU A N 1
ATOM 6761 C CA . LEU A 1 860 ? 5.944 23.363 42.587 1.00 88.19 860 LEU A CA 1
ATOM 6762 C C . LEU A 1 860 ? 6.964 24.501 42.730 1.00 88.19 860 LEU A C 1
ATOM 6764 O O . LEU A 1 860 ? 6.870 25.508 42.037 1.00 88.19 860 LEU A O 1
ATOM 6768 N N . GLN A 1 861 ? 7.998 24.352 43.562 1.00 85.00 861 GLN A N 1
ATOM 6769 C CA . GLN A 1 861 ? 9.069 25.356 43.625 1.00 85.00 861 GLN A CA 1
ATOM 6770 C C . GLN A 1 861 ? 9.837 25.460 42.298 1.00 85.00 861 GLN A C 1
ATOM 6772 O O . GLN A 1 861 ? 10.261 26.552 41.907 1.00 85.00 861 GLN A O 1
ATOM 6777 N N . VAL A 1 862 ? 9.967 24.345 41.573 1.00 86.94 862 VAL A N 1
ATOM 6778 C CA . VAL A 1 862 ? 10.713 24.269 40.313 1.00 86.94 862 VAL A CA 1
ATOM 6779 C C . VAL A 1 862 ? 9.876 24.691 39.100 1.00 86.94 862 VAL A C 1
ATOM 6781 O O . VAL A 1 862 ? 10.350 25.509 38.307 1.00 86.94 862 VAL A O 1
ATOM 6784 N N . ILE A 1 863 ? 8.655 24.171 38.937 1.00 88.94 863 ILE A N 1
ATOM 6785 C CA . ILE A 1 863 ? 7.806 24.411 37.757 1.00 88.94 863 ILE A CA 1
ATOM 6786 C C . ILE A 1 863 ? 6.790 25.517 38.003 1.00 88.94 863 ILE A C 1
ATOM 6788 O O . ILE A 1 863 ? 6.039 25.499 38.972 1.00 88.94 863 ILE A O 1
ATOM 6792 N N . HIS A 1 864 ? 6.714 26.455 37.062 1.00 90.50 864 HIS A N 1
ATOM 6793 C CA . HIS A 1 864 ? 5.698 27.497 37.062 1.00 90.50 864 HIS A CA 1
ATOM 6794 C C . HIS A 1 864 ? 4.593 27.241 36.036 1.00 90.50 864 HIS A C 1
ATOM 6796 O O . HIS A 1 864 ? 3.424 27.288 36.396 1.00 90.50 864 HIS A O 1
ATOM 6802 N N . LEU A 1 865 ? 4.939 26.948 34.778 1.00 90.31 865 LEU A N 1
ATOM 6803 C CA . LEU A 1 865 ? 3.952 26.596 33.752 1.00 90.31 865 LEU A CA 1
ATOM 6804 C C . LEU A 1 865 ? 3.875 25.077 33.628 1.00 90.31 865 LEU A C 1
ATOM 6806 O O . LEU A 1 865 ? 4.841 24.440 33.209 1.00 90.31 865 LEU A O 1
ATOM 6810 N N . VAL A 1 866 ? 2.727 24.501 33.978 1.00 90.00 866 VAL A N 1
ATOM 6811 C CA . VAL A 1 866 ? 2.511 23.056 33.873 1.00 90.00 866 VAL A CA 1
ATOM 6812 C C . VAL A 1 866 ? 2.036 22.738 32.463 1.00 90.00 866 VAL A C 1
ATOM 6814 O O . VAL A 1 866 ? 0.959 23.173 32.041 1.00 90.00 866 VAL A O 1
ATOM 6817 N N . ARG A 1 867 ? 2.823 21.960 31.715 1.00 87.19 867 ARG A N 1
ATOM 6818 C CA . ARG A 1 867 ? 2.397 21.499 30.392 1.00 87.19 867 ARG A CA 1
ATOM 6819 C C . ARG A 1 867 ? 1.247 20.512 30.543 1.00 87.19 867 ARG A C 1
ATOM 6821 O O . ARG A 1 867 ? 1.334 19.562 31.314 1.00 87.19 867 ARG A O 1
ATOM 6828 N N . ASN A 1 868 ? 0.173 20.751 29.802 1.00 85.81 868 ASN A N 1
ATOM 6829 C CA . ASN A 1 868 ? -1.024 19.930 29.860 1.00 85.81 868 ASN A CA 1
ATOM 6830 C C . ASN A 1 868 ? -0.871 18.701 28.966 1.00 85.81 868 ASN A C 1
ATOM 6832 O O . ASN A 1 868 ?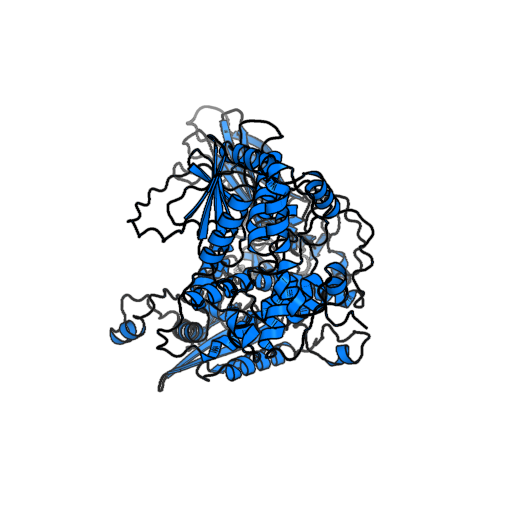 -0.639 18.847 27.767 1.00 85.81 868 ASN A O 1
ATOM 6836 N N . PHE A 1 869 ? -1.019 17.521 29.563 1.00 78.88 869 PHE A N 1
ATOM 6837 C CA . PHE A 1 869 ? -0.926 16.241 28.876 1.00 78.88 869 PHE A CA 1
ATOM 6838 C C . PHE A 1 869 ? -2.200 15.424 29.074 1.00 78.88 869 PHE A C 1
ATOM 6840 O O . PHE A 1 869 ? -2.689 15.290 30.206 1.00 78.88 869 PHE A O 1
ATOM 6847 N N . THR A 1 870 ? -2.699 14.821 27.997 1.00 75.56 870 THR A N 1
ATOM 6848 C CA . THR A 1 870 ? -3.738 13.783 28.090 1.00 75.56 870 THR A CA 1
ATOM 6849 C C . THR A 1 870 ? -3.182 12.513 28.738 1.00 75.56 870 THR A C 1
ATOM 6851 O O . THR A 1 870 ? -1.969 12.348 28.873 1.00 75.56 870 THR A O 1
ATOM 6854 N N . VAL A 1 871 ? -4.055 11.614 29.191 1.00 71.94 871 VAL A N 1
ATOM 6855 C CA . VAL A 1 871 ? -3.631 10.377 29.872 1.00 71.94 871 VAL A CA 1
ATOM 6856 C C . VAL A 1 871 ? -2.772 9.520 28.938 1.00 71.94 871 VAL A C 1
ATOM 6858 O O . VAL A 1 871 ? -1.731 9.007 29.346 1.00 71.94 871 VAL A O 1
ATOM 6861 N N . GLU A 1 872 ? -3.159 9.448 27.668 1.00 68.00 872 GLU A N 1
ATOM 6862 C CA . GLU A 1 872 ? -2.451 8.730 26.612 1.00 68.00 872 GLU A CA 1
ATOM 6863 C C . GLU A 1 872 ? -1.057 9.329 26.375 1.00 68.00 872 GLU A C 1
ATOM 6865 O O . GLU A 1 872 ? -0.070 8.610 26.245 1.00 68.00 872 GLU A O 1
ATOM 6870 N N . GLU A 1 873 ? -0.944 10.656 26.393 1.00 66.69 873 GLU A N 1
ATOM 6871 C CA . GLU A 1 873 ? 0.329 11.362 26.215 1.00 66.69 873 GLU A CA 1
ATOM 6872 C C . GLU A 1 873 ? 1.295 11.115 27.365 1.00 66.69 873 GLU A C 1
ATOM 6874 O O . GLU A 1 873 ? 2.493 10.950 27.142 1.00 66.69 873 GLU A O 1
ATOM 6879 N N . ARG A 1 874 ? 0.780 11.045 28.596 1.00 74.50 874 ARG A N 1
ATOM 6880 C CA . ARG A 1 874 ? 1.583 10.709 29.778 1.00 74.50 874 ARG A CA 1
ATOM 6881 C C . ARG A 1 874 ? 2.073 9.267 29.726 1.00 74.50 874 ARG A C 1
ATOM 6883 O O . ARG A 1 874 ? 3.219 9.016 30.088 1.00 74.50 874 ARG A O 1
ATOM 6890 N N . GLN A 1 875 ? 1.244 8.335 29.253 1.00 66.25 875 GLN A N 1
ATOM 6891 C CA . GLN A 1 875 ? 1.627 6.931 29.062 1.00 66.25 875 GLN A CA 1
ATOM 6892 C C . GLN A 1 875 ? 2.695 6.778 27.974 1.00 66.25 875 GLN A C 1
ATOM 6894 O O . GLN A 1 875 ? 3.685 6.078 28.177 1.00 66.25 875 GLN A O 1
ATOM 6899 N N . LEU A 1 876 ? 2.543 7.487 26.854 1.00 59.72 876 LEU A N 1
ATOM 6900 C CA . LEU A 1 876 ? 3.539 7.520 25.783 1.00 59.72 876 LEU A CA 1
ATOM 6901 C C . LEU A 1 876 ? 4.855 8.148 26.251 1.00 59.72 876 LEU A C 1
ATOM 6903 O O . LEU A 1 876 ? 5.923 7.615 25.958 1.00 59.72 876 LEU A O 1
ATOM 6907 N N . LEU A 1 877 ? 4.795 9.245 27.012 1.00 62.38 877 LEU A N 1
ATOM 6908 C CA . LEU A 1 877 ? 5.980 9.877 27.589 1.00 62.38 877 LEU A CA 1
ATOM 6909 C C . LEU A 1 877 ? 6.681 8.940 28.581 1.00 62.38 877 LEU A C 1
ATOM 6911 O O . LEU A 1 877 ? 7.906 8.834 28.572 1.00 62.38 877 LEU A O 1
ATOM 6915 N N . HIS A 1 878 ? 5.909 8.226 29.402 1.00 62.34 878 HIS A N 1
ATOM 6916 C CA . HIS A 1 878 ? 6.438 7.215 30.307 1.00 62.34 878 HIS A CA 1
ATOM 6917 C C . HIS A 1 878 ? 7.151 6.099 29.532 1.00 62.34 878 HIS A C 1
ATOM 6919 O O . HIS A 1 878 ? 8.299 5.789 29.833 1.00 62.34 878 HIS A O 1
ATOM 6925 N N . TYR A 1 879 ? 6.526 5.552 28.486 1.00 56.19 879 TYR A N 1
ATOM 6926 C CA . TYR A 1 879 ? 7.129 4.523 27.635 1.00 56.19 879 TYR A CA 1
ATOM 6927 C C . TYR A 1 879 ? 8.406 5.013 26.932 1.00 56.19 879 TYR A C 1
ATOM 6929 O O . TYR A 1 879 ? 9.420 4.323 26.927 1.00 56.19 879 TYR A O 1
ATOM 6937 N N . ALA A 1 880 ? 8.398 6.237 26.397 1.00 53.00 880 ALA A N 1
ATOM 6938 C CA . ALA A 1 880 ? 9.541 6.823 25.695 1.00 53.00 880 ALA A CA 1
ATOM 6939 C C . ALA A 1 880 ? 10.747 7.117 26.609 1.00 53.00 880 ALA A C 1
ATOM 6941 O O . ALA A 1 880 ? 11.878 7.231 26.132 1.00 53.00 880 ALA A O 1
ATOM 6942 N N . ILE A 1 881 ? 10.524 7.292 27.914 1.00 52.56 881 ILE A N 1
ATOM 6943 C CA . ILE A 1 881 ? 11.581 7.619 28.881 1.00 52.56 881 ILE A CA 1
ATOM 6944 C C . ILE A 1 881 ? 12.037 6.383 29.662 1.00 52.56 881 ILE A C 1
ATOM 6946 O O . ILE A 1 881 ? 13.224 6.283 29.975 1.00 52.56 881 ILE A O 1
ATOM 6950 N N . TYR A 1 882 ? 11.125 5.456 29.960 1.00 53.72 882 TYR A N 1
ATOM 6951 C CA . TYR A 1 882 ? 11.359 4.337 30.876 1.00 53.72 882 TYR A CA 1
ATOM 6952 C C . TYR A 1 882 ? 11.276 2.953 30.224 1.00 53.72 882 TYR A C 1
ATOM 6954 O O . TYR A 1 882 ? 11.705 1.988 30.845 1.00 53.72 882 TYR A O 1
ATOM 6962 N N . GLY A 1 883 ? 10.780 2.841 28.987 1.00 51.19 883 GLY A N 1
ATOM 6963 C CA . GLY A 1 883 ? 10.460 1.551 28.373 1.00 51.19 883 GLY A CA 1
ATOM 6964 C C . GLY A 1 883 ? 9.172 0.936 28.936 1.00 51.19 883 GLY A C 1
ATOM 6965 O O . GLY A 1 883 ? 8.413 1.587 29.662 1.00 51.19 883 GLY A O 1
ATOM 6966 N N . SER A 1 884 ? 8.890 -0.317 28.570 1.00 39.06 884 SER A N 1
ATOM 6967 C CA . SER A 1 884 ? 7.737 -1.062 29.089 1.00 39.06 884 SER A CA 1
ATOM 6968 C C . SER A 1 884 ? 7.859 -1.274 30.606 1.00 39.06 884 SER A C 1
ATOM 6970 O O . SER A 1 884 ? 8.938 -1.617 31.082 1.00 39.06 884 SER A O 1
ATOM 6972 N N . PRO A 1 885 ? 6.760 -1.197 31.382 1.00 37.19 885 PRO A N 1
ATOM 6973 C CA . PRO A 1 885 ? 6.778 -1.484 32.823 1.00 37.19 885 PRO A CA 1
ATOM 6974 C C . PRO A 1 885 ? 7.160 -2.937 33.180 1.00 37.19 885 PRO A C 1
ATOM 6976 O O . PRO A 1 885 ? 7.317 -3.249 34.354 1.00 37.19 885 PRO A O 1
ATOM 6979 N N . SER A 1 886 ? 7.330 -3.825 32.195 1.00 41.16 886 SER A N 1
ATOM 6980 C CA . SER A 1 886 ? 7.806 -5.204 32.373 1.00 41.16 886 SER A CA 1
ATOM 6981 C C . SER A 1 886 ? 9.321 -5.338 32.581 1.00 41.16 886 SER A C 1
ATOM 6983 O O . SER A 1 886 ? 9.783 -6.448 32.816 1.00 41.16 886 SER A O 1
ATOM 6985 N N . ASP A 1 887 ? 10.086 -4.247 32.467 1.00 36.22 887 ASP A N 1
ATOM 6986 C CA . ASP A 1 887 ? 11.555 -4.260 32.563 1.00 36.22 887 ASP A CA 1
ATOM 6987 C C . ASP A 1 887 ? 12.092 -3.809 33.947 1.00 36.22 887 ASP A C 1
ATOM 6989 O O . ASP A 1 887 ? 13.303 -3.645 34.110 1.00 36.22 887 ASP A O 1
ATOM 6993 N N . GLU A 1 888 ? 11.223 -3.607 34.952 1.00 33.25 888 GLU A N 1
ATOM 6994 C CA . GLU A 1 888 ? 11.602 -3.269 36.344 1.00 33.25 888 GLU A CA 1
ATOM 6995 C C . GLU A 1 888 ? 11.399 -4.418 37.368 1.00 33.25 888 GLU A C 1
ATOM 6997 O O . GLU A 1 888 ? 11.209 -4.151 38.556 1.00 33.25 888 GLU A O 1
ATOM 7002 N N . GLU A 1 889 ? 11.527 -5.687 36.953 1.00 30.92 889 GLU A N 1
ATOM 7003 C CA . GLU A 1 889 ? 11.814 -6.819 37.869 1.00 30.92 889 GLU A CA 1
ATOM 7004 C C . GLU A 1 889 ? 13.207 -7.427 37.657 1.00 30.92 889 GLU A C 1
ATOM 7006 O O . GLU A 1 889 ? 13.543 -7.801 36.508 1.00 30.92 889 GLU A O 1
#

InterPro domains:
  IPR001574 Ribosome-inactivating protein [PF00161] (17-223)
  IPR001574 Ribosome-inactivating protein [PF00161] (615-816)
  IPR001574 Ribosome-inactivating protein [PTHR33453] (4-338)
  IPR016138 Ribosome-inactivating protein, subdomain 1 [G3DSA:3.40.420.10] (5-206)
  IPR016138 Ribosome-inactivating protein, subdomain 1 [G3DSA:3.40.420.10] (591-795)
  IPR036041 Ribosome-inactivating protein superfamily [SSF56371] (3-273)
  IPR036041 Ribosome-inactivating protein superfamily [SSF56371] (608-868)
  IPR046533 Domain of unknown function DUF6598 [PF20241] (333-538)

pLDDT: mean 74.75, std 19.41, range [21.39, 97.69]

Foldseek 3Di:
DFAEQEAELPPQALVSLVVSLVVLLVVLQPDPPKDALCCLAPDPVSNPPSQAIAGPFFDLAEAPGWYWYKYWYDDPPDIWIKTFTAHSQQGQGQWMAALVLAIAGADAPQFDDRPDVVSVHDYPRFFSDLCRLVVHPAPVVSLVLLLVCLFASQLLNVLSVQRNCPPVDDDPPDDDVVVVVVVPPPPDPDHNSSSVSSCCQQRVQLSWWVLSSVLHSVRHNVDDPDPPPCDPVNSVVSSVSSSCCSPPPVVCLLVLLQVSLQCSLVNVDDPPVVPPDDDDDDPDPPPRNVVSSNITRHRNPFFHQPDPDPPDPDDDDDQPFAWFKFFFWKWWPQQAAQKWKWKGQSRTIGTFDHRHDNDPDPDDIDIDQTLDDQDTRHRRFKMKMKIWFPWDPDPPDPDTLHTDMFIDMQGSVDVVSVVQEPDLEWDWDWTDDPSDPPIIMITTMGTYRGWKKKFKWKAWAAPDLFWKFKADWKWKDKPSYPGIHTFDHDDPVRTDIHHNPDRRIDPTSYGIGIYHAQIKIKIWDWMWIFGDDPDDDDGPTDTDTDIDIDHAQDFDWDWDQDPVRTIMIMTIAIPVRRPDPDDDDDDDDDDDDDDDDDDDDEAEDEAELDQALVSLLVSLVVLLVVQQPDPPKDALLCLAPDPVSNVPSQAIEGDPFWDWYWYWYHYDPWIKIWIATSLQRDTQFMAAQVRATEGEDDCPVNPTPPHPHDYDPLDPPDDDPPPLFPFVCPLVSNQPPPPDPVVSLVCLLVVLDASVLLNQLRRLRNPDDPDDDDDDSSNSNSNSVSSVSCQRVVLSWWVVSSVQHSVCRNPGGGDDPLRRRCSQQLLLQSVVCSVVSVPDRDHDPVNCVSNVPPDNVSSVNTTRYRNDDDPVSSVVVCCVVPNDPVPPD

Mean predicted aligned error: 19.13 Å

Radius of gyration: 33.23 Å; Cα contacts (8 Å, |Δi|>4): 1620; chains: 1; bounding box: 71×84×108 Å

Organism: NCBI:txid240449

Sequence (889 aa):
MAPSVVYSIDDKDELSFISFMMELRRILANHSDHEDIFDHHPDSNLSSSREHPLLAKQSATQPSRWLEVELKVVEGKETLSTTLLMRDDNLYVLGFMNQKGEVYGLHDKSCARMLPSKYKPKQLGCDVSYRSLLGAESRREVVETLTDARLGRCFAVDAVRVLSCFPEWVDGTDMDPVIALLRGLDGRDMNPMMALAGLIFMVCESARMNVLHNLFADGWGLGKFGDTRLTPEMLISKRKKTKEMLECYVWNYGKMSSDLRTWMSNGYAKSRDFSSHKEVSRTDVEMHPISQLQDVYLVLNCYRAHGASSRQNDAGGPSLGRRRVELLAMRADLKVVGTTIMVFDGKRGQIIYEKEEQGDREQGMIDLVLTGPNKGISANGCFAIKIDIPATTTAGSSSGDAGGSIYWKWDCYDPEFAEDVDKPQPVRRTISSSSSPGRNVEVTYAVLSSALEATAQVKLHLKDGHSPRVHGNITARIGGFEAPSILFRREKETGQRFYPTDSRFLELARSVVAVPCGRMIHIEVDLQIETSINQGASNNSKPLKFYLNFDSGIPDTQCYEGYDGDNVEVMVTWYPEVSTATTPEPSRQVNIQMTTRPQPDIREISYTVGDEGEGFRRFITELRSLVADHPRRKDILEDHPDEELSSTRNHPVLAMKGRLLRIKLQAETSSTTLLIGDHCLSIYGFMNQSGDWYGLGYDLTMFAPGYDSIRLDWDLDRGDIIRFCPDKNSMASILNDVNDNEEVMNRLHSARLGKTFAEDAVRVLSHFAPGEAEGDDDASARLALADLIFMVCESAKMNPIRDAFAHGWSTGTGFTKQWLYHSELISVALLNWKDDKYCSWTMNPRHAKIIGIQSPIDALQVIHLVRNFTVEERQLLHYAIYGSPSDEE